Protein AF-0000000071049770 (afdb_homodimer)

Radius of gyration: 32.87 Å; Cα contacts (8 Å, |Δi|>4): 1838; chains: 2; bounding box: 74×122×87 Å

Nearest PDB structures (foldseek):
  3lsq-assembly1_A  TM=7.333E-01  e=6.603E-20  Trypanosoma brucei
  3lsq-assembly1_B  TM=6.385E-01  e=4.832E-19  Trypanosoma brucei
  3lss-assembly1_B  TM=6.555E-01  e=2.639E-18  Trypanosoma brucei
  6rlt-assembly1_A  TM=6.726E-01  e=2.171E-17  Trypanosoma brucei gambiense
  6rlu-assembly1_B  TM=6.638E-01  e=1.359E-17  Trypanosoma brucei gambiense

InterPro domains:
  IPR002317 Serine-tRNA ligase, type1 [PTHR11778] (88-500)
  IPR010978 Class I and II aminoacyl-tRNA synthetase, tRNA-binding arm [SSF46589] (88-180)
  IPR045864 Class II Aminoacyl-tRNA synthetase/Biotinyl protein ligase (BPL) and lipoyl protein ligase (LPL) [G3DSA:3.30.930.10] (205-508)

pLDDT: mean 75.67, std 22.99, range [19.14, 98.31]

Secondary structure (DSSP, 8-state):
---EE-------TTTSS-STTSSS-S--S------SSS---------TTTHHHHHTTPPB-S-SSS-SSTTS--S--------HHHHHHHHHHTT-TTT--HHHHHHHHHHHHHHHHHHHHHHHHHHHHHHHTTT-S-HHHHHHHHHHHHHHHHHHHHHHHHHHHHHHHHHTTPPPPPPTTPPPSS---EEEEPPP---S-EEEHHHHGGGEEEETTEEEEEHHHHHHHHHHHHHHHHHHHTGGGSSSEEEEEE--SEEEHHHHHHH-SS-GGGSEEBPP-GGGEEEE-----SS-------EEEE-TTT-EEE--TTSHHHHHHHHTT-EE--GGG-SEEEEEEEEEEEE--SS-----TTS--------SS-GGGS-SEEEEEEEEEEEEESSHHHHHHHHHHHHHHHHHHHHHHSTTS-EEEEEPPGGG--TT-SEEEEEEE-S-SSSPPEEEEEEEEEETHHHHHHT-B----S----S-----BPEEEEEEEEEHHHHHHHHHHHSEEE----/---EE-------TTTSS-S--SS-SS-SS------SSS-S-------TTTHHHHHTTPPB-S-SSS-SSTTS--S--------HHHHHHHHHHTT-TTTS-HHHHHHHHHHHHHHHHHHHHHHHHHHHHHHHTTT-S-HHHHHHHHHHHHHHHHHHHHHHHHHHHHHHHHHTTPPPPPPTTPPPSS---EEEEPPP---S-EEEHHHHGGGEEEETTEEEEEHHHHHHHHHHHHHHHHHHHTGGGSSS-EEEEE--SEEEHHHHHHH-SS-GGGSEEBPP-GGGEEEE-----SS-------EEEE-TTT-EEE--TTSHHHHHHHHTT-EE--GGG-SEEEEEEEEEEEE--SS-----TTS------TTSS-GGGS-SEEEEEEEEEEEEESSHHHHHHHHHHHHHHHHHHHHHHSTTS-EEEEEPPGGG--TT-SEEEEEEE-S-SSSPPEEEEEEEEEETHHHHHHT-B----S----S-----BPEEEEEEEEEHHHHHHHHHHHSEEE----

Structure (mmCIF, N/CA/C/O backbone):
data_AF-0000000071049770-model_v1
#
loop_
_entity.id
_entity.type
_entity.pdbx_description
1 polymer 'Uncharacterized protein'
#
loop_
_atom_site.group_PDB
_atom_site.id
_atom_site.type_symbol
_atom_site.label_atom_id
_atom_site.label_alt_id
_atom_site.label_comp_id
_atom_site.label_asym_id
_atom_site.label_entity_id
_atom_site.label_seq_id
_atom_site.pdbx_PDB_ins_code
_atom_site.Cartn_x
_atom_site.Cartn_y
_atom_site.Cartn_z
_atom_site.occupancy
_atom_site.B_iso_or_equiv
_atom_site.auth_seq_id
_atom_site.auth_comp_id
_atom_site.auth_asym_id
_atom_site.auth_atom_id
_atom_site.pdbx_PDB_model_num
ATOM 1 N N . MET A 1 1 ? -15.219 -15.992 -22.516 1 23.58 1 MET A N 1
ATOM 2 C CA . MET A 1 1 ? -15.258 -15.438 -21.172 1 23.58 1 MET A CA 1
ATOM 3 C C . MET A 1 1 ? -14.375 -16.234 -20.219 1 23.58 1 MET A C 1
ATOM 5 O O . MET A 1 1 ? -14.539 -17.453 -20.078 1 23.58 1 MET A O 1
ATOM 9 N N . PHE A 1 2 ? -13.203 -15.883 -20.156 1 26.86 2 PHE A N 1
ATOM 10 C CA . PHE A 1 2 ? -12.297 -16.641 -19.297 1 26.86 2 PHE A CA 1
ATOM 11 C C . PHE A 1 2 ? -12.82 -16.688 -17.875 1 26.86 2 PHE A C 1
ATOM 13 O O . PHE A 1 2 ? -13.039 -15.648 -17.25 1 26.86 2 PHE A O 1
ATOM 20 N N . ARG A 1 3 ? -13.641 -17.688 -17.609 1 32.56 3 ARG A N 1
ATOM 21 C CA . ARG A 1 3 ? -14.109 -17.812 -16.234 1 32.56 3 ARG A CA 1
ATOM 22 C C . ARG A 1 3 ? -13.203 -18.734 -15.422 1 32.56 3 ARG A C 1
ATOM 24 O O . ARG A 1 3 ? -12.789 -19.781 -15.906 1 32.56 3 ARG A O 1
ATOM 31 N N . LEU A 1 4 ? -12.414 -18.203 -14.719 1 32.88 4 LEU A N 1
ATOM 32 C CA . LEU A 1 4 ? -11.727 -19.016 -13.734 1 32.88 4 LEU A CA 1
ATOM 33 C C . LEU A 1 4 ? -12.719 -19.734 -12.82 1 32.88 4 LEU A C 1
ATOM 35 O O . LEU A 1 4 ? -13.672 -19.109 -12.336 1 32.88 4 LEU A O 1
ATOM 39 N N . ARG A 1 5 ? -13.125 -20.953 -13.227 1 31.08 5 ARG A N 1
ATOM 40 C CA . ARG A 1 5 ? -13.93 -21.641 -12.219 1 31.08 5 ARG A CA 1
ATOM 41 C C . ARG A 1 5 ? -13.078 -22.031 -11.016 1 31.08 5 ARG A C 1
ATOM 43 O O . ARG A 1 5 ? -12.086 -22.75 -11.164 1 31.08 5 ARG A O 1
ATOM 50 N N . GLY A 1 6 ? -12.914 -21.25 -10.297 1 30.94 6 GLY A N 1
ATOM 51 C CA . GLY A 1 6 ? -12.367 -21.719 -9.031 1 30.94 6 GLY A CA 1
ATOM 52 C C . GLY A 1 6 ? -13.219 -22.781 -8.367 1 30.94 6 GLY A C 1
ATOM 53 O O . GLY A 1 6 ? -14.43 -22.609 -8.219 1 30.94 6 GLY A O 1
ATOM 54 N N . ARG A 1 7 ? -13.18 -24.062 -8.875 1 28.91 7 ARG A N 1
ATOM 55 C CA . ARG A 1 7 ? -13.867 -25.031 -8.047 1 28.91 7 ARG A CA 1
ATOM 56 C C . ARG A 1 7 ? -13.875 -24.609 -6.582 1 28.91 7 ARG A C 1
ATOM 58 O O . ARG A 1 7 ? -14.109 -25.438 -5.691 1 28.91 7 ARG A O 1
ATOM 65 N N . TYR A 1 8 ? -13.195 -23.797 -6.355 1 25.22 8 TYR A N 1
ATOM 66 C CA . TYR A 1 8 ? -13.383 -23.719 -4.91 1 25.22 8 TYR A CA 1
ATOM 67 C C . TYR A 1 8 ? -14.852 -23.484 -4.566 1 25.22 8 TYR A C 1
ATOM 69 O O . TYR A 1 8 ? -15.453 -22.5 -5.004 1 25.22 8 TYR A O 1
ATOM 77 N N . ARG A 1 9 ? -15.766 -24.484 -4.598 1 23.69 9 ARG A N 1
ATOM 78 C CA . ARG A 1 9 ? -16.766 -24.328 -3.541 1 23.69 9 ARG A CA 1
ATOM 79 C C . ARG A 1 9 ? -16.375 -23.219 -2.574 1 23.69 9 ARG A C 1
ATOM 81 O O . ARG A 1 9 ? -15.195 -22.922 -2.408 1 23.69 9 ARG A O 1
ATOM 88 N N . MET A 1 10 ? -17.234 -22.328 -2.41 1 24.69 10 MET A N 1
ATOM 89 C CA . MET A 1 10 ? -17.047 -21.422 -1.28 1 24.69 10 MET A CA 1
ATOM 90 C C . MET A 1 10 ? -16.125 -22.047 -0.233 1 24.69 10 MET A C 1
ATOM 92 O O . MET A 1 10 ? -16.406 -23.125 0.291 1 24.69 10 MET A O 1
ATOM 96 N N . LEU A 1 11 ? -15 -22.234 -0.408 1 25.88 11 LEU A N 1
ATOM 97 C CA . LEU A 1 11 ? -14.375 -22.672 0.833 1 25.88 11 LEU A CA 1
ATOM 98 C C . LEU A 1 11 ? -15.305 -22.438 2.021 1 25.88 11 LEU A C 1
ATOM 100 O O . LEU A 1 11 ? -15.57 -21.297 2.391 1 25.88 11 LEU A O 1
ATOM 104 N N . SER A 1 12 ? -16.406 -23.062 2.037 1 24.23 12 SER A N 1
ATOM 105 C CA . SER A 1 12 ? -17.203 -23.094 3.262 1 24.23 12 SER A CA 1
ATOM 106 C C . SER A 1 12 ? -16.312 -23.203 4.496 1 24.23 12 SER A C 1
ATOM 108 O O . SER A 1 12 ? -15.156 -23.625 4.402 1 24.23 12 SER A O 1
ATOM 110 N N . LEU A 1 13 ? -16.641 -22.625 5.57 1 25.11 13 LEU A N 1
ATOM 111 C CA . LEU A 1 13 ? -16 -22.891 6.855 1 25.11 13 LEU A CA 1
ATOM 112 C C . LEU A 1 13 ? -15.586 -24.359 6.961 1 25.11 13 LEU A C 1
ATOM 114 O O . LEU A 1 13 ? -14.594 -24.672 7.617 1 25.11 13 LEU A O 1
ATOM 118 N N . SER A 1 14 ? -16.281 -25.297 6.316 1 25.28 14 SER A N 1
ATOM 119 C CA . SER A 1 14 ? -16.078 -26.734 6.512 1 25.28 14 SER A CA 1
ATOM 120 C C . SER A 1 14 ? -14.844 -27.219 5.758 1 25.28 14 SER A C 1
ATOM 122 O O . SER A 1 14 ? -14.156 -28.141 6.203 1 25.28 14 SER A O 1
ATOM 124 N N . ASP A 1 15 ? -14.703 -26.922 4.59 1 28.2 15 ASP A N 1
ATOM 125 C CA . ASP A 1 15 ? -13.672 -27.594 3.789 1 28.2 15 ASP A CA 1
ATOM 126 C C . ASP A 1 15 ? -12.273 -27.125 4.199 1 28.2 15 ASP A C 1
ATOM 128 O O . ASP A 1 15 ? -11.289 -27.828 3.951 1 28.2 15 ASP A O 1
ATOM 132 N N . VAL A 1 16 ? -12.125 -25.969 4.414 1 27.52 16 VAL A N 1
ATOM 133 C CA . VAL A 1 16 ? -10.914 -25.594 5.137 1 27.52 16 VAL A CA 1
ATOM 134 C C . VAL A 1 16 ? -10.844 -26.359 6.461 1 27.52 16 VAL A C 1
ATOM 136 O O . VAL A 1 16 ? -9.773 -26.453 7.07 1 27.52 16 VAL A O 1
ATOM 139 N N . LEU A 1 17 ? -12.141 -26.891 6.844 1 26.56 17 LEU A N 1
ATOM 140 C CA . LEU A 1 17 ? -12.211 -27.797 7.984 1 26.56 17 LEU A CA 1
ATOM 141 C C . LEU A 1 17 ? -12.023 -29.234 7.543 1 26.56 17 LEU A C 1
ATOM 143 O O . LEU A 1 17 ? -12.633 -29.688 6.57 1 26.56 17 LEU A O 1
ATOM 147 N N . GLY A 1 18 ? -11.07 -29.922 7.207 1 23.91 18 GLY A N 1
ATOM 148 C CA . GLY A 1 18 ? -10.797 -31.328 6.977 1 23.91 18 GLY A CA 1
ATOM 149 C C . GLY A 1 18 ? -11.922 -32.25 7.449 1 23.91 18 GLY A C 1
ATOM 150 O O . GLY A 1 18 ? -12.695 -31.875 8.336 1 23.91 18 GLY A O 1
ATOM 151 N N . SER A 1 19 ? -12.547 -33.219 6.668 1 25.02 19 SER A N 1
ATOM 152 C CA . SER A 1 19 ? -13.453 -34.312 6.941 1 25.02 19 SER A CA 1
ATOM 153 C C . SER A 1 19 ? -13.125 -35 8.273 1 25.02 19 SER A C 1
ATOM 155 O O . SER A 1 19 ? -13.977 -35.688 8.859 1 25.02 19 SER A O 1
ATOM 157 N N . HIS A 1 20 ? -12.008 -35.594 8.484 1 23.8 20 HIS A N 1
ATOM 158 C CA . HIS A 1 20 ? -11.867 -36.406 9.688 1 23.8 20 HIS A CA 1
ATOM 159 C C . HIS A 1 20 ? -12.477 -35.719 10.898 1 23.8 20 HIS A C 1
ATOM 161 O O . HIS A 1 20 ? -12.312 -36.156 12.031 1 23.8 20 HIS A O 1
ATOM 167 N N . ILE A 1 21 ? -13.203 -34.719 10.695 1 25.2 21 ILE A N 1
ATOM 168 C CA . ILE A 1 21 ? -13.953 -34.344 11.883 1 25.2 21 ILE A CA 1
ATOM 169 C C . ILE A 1 21 ? -15.281 -35.094 11.93 1 25.2 21 ILE A C 1
ATOM 171 O O . ILE A 1 21 ? -16.234 -34.625 12.57 1 25.2 21 ILE A O 1
ATOM 175 N N . SER A 1 22 ? -15.812 -36 11.305 1 23.3 22 SER A N 1
ATOM 176 C CA . SER A 1 22 ? -16.938 -36.75 11.867 1 23.3 22 SER A CA 1
ATOM 177 C C . SER A 1 22 ? -16.672 -37.156 13.305 1 23.3 22 SER A C 1
ATOM 179 O O . SER A 1 22 ? -17.594 -37.188 14.133 1 23.3 22 SER A O 1
ATOM 181 N N . ARG A 1 23 ? -16.141 -38.344 13.648 1 22.39 23 ARG A N 1
ATOM 182 C CA . ARG A 1 23 ? -16.078 -38.781 15.047 1 22.39 23 ARG A CA 1
ATOM 183 C C . ARG A 1 23 ? -15.719 -37.625 15.969 1 22.39 23 ARG A C 1
ATOM 185 O O . ARG A 1 23 ? -15.516 -37.812 17.172 1 22.39 23 ARG A O 1
ATOM 192 N N . LEU A 1 24 ? -15.109 -36.594 15.398 1 21.03 24 LEU A N 1
ATOM 193 C CA . LEU A 1 24 ? -15.18 -35.594 16.453 1 21.03 24 LEU A CA 1
ATOM 194 C C . LEU A 1 24 ? -16.578 -35.031 16.562 1 21.03 24 LEU A C 1
ATOM 196 O O . LEU A 1 24 ? -17.188 -34.656 15.547 1 21.03 24 LEU A O 1
ATOM 200 N N . SER A 1 25 ? -17.562 -35.406 17.406 1 19.73 25 SER A N 1
ATOM 201 C CA . SER A 1 25 ? -18.75 -34.812 17.984 1 19.73 25 SER A CA 1
ATOM 202 C C . SER A 1 25 ? -18.859 -33.312 17.641 1 19.73 25 SER A C 1
ATOM 204 O O . SER A 1 25 ? -17.859 -32.688 17.234 1 19.73 25 SER A O 1
ATOM 206 N N . TYR A 1 26 ? -20.094 -32.719 17.734 1 21.03 26 TYR A N 1
ATOM 207 C CA . TYR A 1 26 ? -20.594 -31.359 17.562 1 21.03 26 TYR A CA 1
ATOM 208 C C . TYR A 1 26 ? -19.516 -30.328 17.922 1 21.03 26 TYR A C 1
ATOM 210 O O . TYR A 1 26 ? -19.812 -29.312 18.547 1 21.03 26 TYR A O 1
ATOM 218 N N . GLY A 1 27 ? -18.5 -30.531 18.125 1 19.14 27 GLY A N 1
ATOM 219 C CA . GLY A 1 27 ? -17.781 -29.938 19.234 1 19.14 27 GLY A CA 1
ATOM 220 C C . GLY A 1 27 ? -17.875 -28.422 19.266 1 19.14 27 GLY A C 1
ATOM 221 O O . GLY A 1 27 ? -18.281 -27.797 18.281 1 19.14 27 GLY A O 1
ATOM 222 N N . ARG A 1 28 ? -16.984 -27.672 20.125 1 19.16 28 ARG A N 1
ATOM 223 C CA . ARG A 1 28 ? -17.125 -26.359 20.734 1 19.16 28 ARG A CA 1
ATOM 224 C C . ARG A 1 28 ? -17.156 -25.25 19.688 1 19.16 28 ARG A C 1
ATOM 226 O O . ARG A 1 28 ? -16.359 -25.266 18.75 1 19.16 28 ARG A O 1
ATOM 233 N N . VAL A 1 29 ? -18.062 -24.734 19.266 1 20.27 29 VAL A N 1
ATOM 234 C CA . VAL A 1 29 ? -18.281 -23.391 19.781 1 20.27 29 VAL A CA 1
ATOM 235 C C . VAL A 1 29 ? -17.484 -23.203 21.078 1 20.27 29 VAL A C 1
ATOM 237 O O . VAL A 1 29 ? -17.484 -24.094 21.938 1 20.27 29 VAL A O 1
AT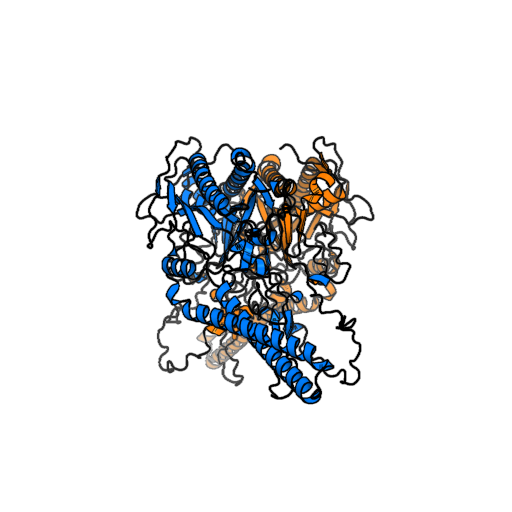OM 240 N N . TYR A 1 30 ? -16.281 -22.766 21.641 1 23.3 30 TYR A N 1
ATOM 241 C CA . TYR A 1 30 ? -16.188 -23.328 22.984 1 23.3 30 TYR A CA 1
ATOM 242 C C . TYR A 1 30 ? -17.578 -23.5 23.594 1 23.3 30 TYR A C 1
ATOM 244 O O . TYR A 1 30 ? -18.375 -22.562 23.641 1 23.3 30 TYR A O 1
ATOM 252 N N . SER A 1 31 ? -18.297 -24.391 23.219 1 21.91 31 SER A N 1
ATOM 253 C CA . SER A 1 31 ? -19.312 -24.531 24.266 1 21.91 31 SER A CA 1
ATOM 254 C C . SER A 1 31 ? -18.719 -24.281 25.641 1 21.91 31 SER A C 1
ATOM 256 O O . SER A 1 31 ? -17.672 -24.844 25.984 1 21.91 31 SER A O 1
ATOM 258 N N . THR A 1 32 ? -18.906 -23.219 26.328 1 23.97 32 THR A N 1
ATOM 259 C CA . THR A 1 32 ? -18.844 -23.234 27.797 1 23.97 32 THR A CA 1
ATOM 260 C C . THR A 1 32 ? -19.359 -24.562 28.344 1 23.97 32 THR A C 1
ATOM 262 O O . THR A 1 32 ? -19.734 -24.656 29.516 1 23.97 32 THR A O 1
ATOM 265 N N . THR A 1 33 ? -19.719 -25.531 27.562 1 21.77 33 THR A N 1
ATOM 266 C CA . THR A 1 33 ? -20.078 -26.562 28.531 1 21.77 33 THR A CA 1
ATOM 267 C C . THR A 1 33 ? -18.828 -27.156 29.172 1 21.77 33 THR A C 1
ATOM 269 O O . THR A 1 33 ? -17.844 -27.453 28.484 1 21.77 33 THR A O 1
ATOM 272 N N . PRO A 1 34 ? -18.891 -27.375 30.578 1 21.95 34 PRO A N 1
ATOM 273 C CA . PRO A 1 34 ? -17.891 -27.875 31.5 1 21.95 34 PRO A CA 1
ATOM 274 C C . PRO A 1 34 ? -17.359 -29.25 31.109 1 21.95 34 PRO A C 1
ATOM 276 O O . PRO A 1 34 ? -18.141 -30.172 30.844 1 21.95 34 PRO A O 1
ATOM 279 N N . LEU A 1 35 ? -16.438 -29.594 30.188 1 24.56 35 LEU A N 1
ATOM 280 C CA . LEU A 1 35 ? -16.016 -30.938 30.578 1 24.56 35 LEU A CA 1
ATOM 281 C C . LEU A 1 35 ? -16.359 -31.219 32.031 1 24.56 35 LEU A C 1
ATOM 283 O O . LEU A 1 35 ? -16.328 -30.312 32.875 1 24.56 35 LEU A O 1
ATOM 287 N N . SER A 1 36 ? -17.109 -32.188 32.219 1 23.95 36 SER A N 1
ATOM 288 C CA . SER A 1 36 ? -17.562 -32.438 33.594 1 23.95 36 SER A CA 1
ATOM 289 C C . SER A 1 36 ? -16.578 -31.891 34.594 1 23.95 36 SER A C 1
ATOM 291 O O . SER A 1 36 ? -16.953 -31.156 35.5 1 23.95 36 SER A O 1
ATOM 293 N N . SER A 1 37 ? -15.734 -32.812 35.156 1 22.62 37 SER A N 1
ATOM 294 C CA . SER A 1 37 ? -15.109 -32.594 36.469 1 22.62 37 SER A CA 1
ATOM 295 C C . SER A 1 37 ? -14.062 -31.484 36.375 1 22.62 37 SER A C 1
ATOM 297 O O . SER A 1 37 ? -13.367 -31.188 37.344 1 22.62 37 SER A O 1
ATOM 299 N N . VAL A 1 38 ? -13.297 -31.469 35.188 1 22.84 38 VAL A N 1
ATOM 300 C CA . VAL A 1 38 ? -12.211 -30.641 35.688 1 22.84 38 VAL A CA 1
ATOM 301 C C . VAL A 1 38 ? -12.734 -29.25 36.062 1 22.84 38 VAL A C 1
ATOM 303 O O . VAL A 1 38 ? -13.562 -28.688 35.344 1 22.84 38 VAL A O 1
ATOM 306 N N . THR A 1 39 ? -12.625 -28.797 37.156 1 20.88 39 THR A N 1
ATOM 307 C CA . THR A 1 39 ? -12.914 -27.516 37.781 1 20.88 39 THR A CA 1
ATOM 308 C C . THR A 1 39 ? -12.547 -26.375 36.844 1 20.88 39 THR A C 1
ATOM 310 O O . THR A 1 39 ? -11.531 -26.438 36.125 1 20.88 39 THR A O 1
ATOM 313 N N . GLU A 1 40 ? -13.461 -25.609 36.188 1 25.58 40 GLU A N 1
ATOM 314 C CA . GLU A 1 40 ? -13.648 -24.25 35.688 1 25.58 40 GLU A CA 1
ATOM 315 C C . GLU A 1 40 ? -12.508 -23.344 36.094 1 25.58 40 GLU A C 1
ATOM 317 O O . GLU A 1 40 ? -12.672 -22.109 36.156 1 25.58 40 GLU A O 1
ATOM 322 N N . SER A 1 41 ? -11.477 -23.922 36.656 1 23.3 41 SER A N 1
ATOM 323 C CA . SER A 1 41 ? -10.75 -22.922 37.406 1 23.3 41 SER A CA 1
ATOM 324 C C . SER A 1 41 ? -10.242 -21.797 36.531 1 23.3 41 SER A C 1
ATOM 326 O O . SER A 1 41 ? -10.594 -20.641 36.719 1 23.3 41 SER A O 1
ATOM 328 N N . ALA A 1 42 ? -8.828 -21.484 36.688 1 20.78 42 ALA A N 1
ATOM 329 C CA . ALA A 1 42 ? -8.258 -20.141 36.719 1 20.78 42 ALA A CA 1
ATOM 330 C C . ALA A 1 42 ? -7.961 -19.641 35.312 1 20.78 42 ALA A C 1
ATOM 332 O O . ALA A 1 42 ? -7.199 -20.266 34.562 1 20.78 42 ALA A O 1
ATOM 333 N N . ARG A 1 43 ? -8.875 -19.078 34.531 1 26.89 43 ARG A N 1
ATOM 334 C CA . ARG A 1 43 ? -8.75 -18.094 33.469 1 26.89 43 ARG A CA 1
ATOM 335 C C . ARG A 1 43 ? -7.387 -17.422 33.5 1 26.89 43 ARG A C 1
ATOM 337 O O . ARG A 1 43 ? -7.031 -16.781 34.5 1 26.89 43 ARG A O 1
ATOM 344 N N . PRO A 1 44 ? -6.32 -18.031 32.906 1 28.83 44 PRO A N 1
ATOM 345 C CA . PRO A 1 44 ? -5.223 -17.141 33.312 1 28.83 44 PRO A CA 1
ATOM 346 C C . PRO A 1 44 ? -5.527 -15.672 33.094 1 28.83 44 PRO A C 1
ATOM 348 O O . PRO A 1 44 ? -6.219 -15.328 32.125 1 28.83 44 PRO A O 1
ATOM 351 N N . THR A 1 45 ? -5.73 -14.734 33.938 1 29.47 45 THR A N 1
ATOM 352 C CA . THR A 1 45 ? -5.82 -13.297 34.156 1 29.47 45 THR A CA 1
ATOM 353 C C . THR A 1 45 ? -4.805 -12.547 33.312 1 29.47 45 THR A C 1
ATOM 355 O O . THR A 1 45 ? -4.406 -11.43 33.656 1 29.47 45 THR A O 1
ATOM 358 N N . HIS A 1 46 ? -4.047 -13.219 32.375 1 33.03 46 HIS A N 1
ATOM 359 C CA . HIS A 1 46 ? -3.266 -12.164 31.75 1 33.03 46 HIS A CA 1
ATOM 360 C C . HIS A 1 46 ? -4.164 -11.18 31 1 33.03 46 HIS A C 1
ATOM 362 O O . HIS A 1 46 ? -5.145 -11.586 30.375 1 33.03 46 HIS A O 1
ATOM 368 N N . ASP A 1 47 ? -4.383 -9.953 31.266 1 35.81 47 ASP A N 1
ATOM 369 C CA . ASP A 1 47 ? -5.137 -8.766 30.875 1 35.81 47 ASP A CA 1
ATOM 370 C C . ASP A 1 47 ? -5.148 -8.594 29.359 1 35.81 47 ASP A C 1
ATOM 372 O O . ASP A 1 47 ? -4.148 -8.859 28.688 1 35.81 47 ASP A O 1
ATOM 376 N N . GLU A 1 48 ? -6.23 -8.844 28.484 1 41.44 48 GLU A N 1
ATOM 377 C CA . GLU A 1 48 ? -6.57 -8.414 27.125 1 41.44 48 GLU A CA 1
ATOM 378 C C . GLU A 1 48 ? -5.578 -7.371 26.625 1 41.44 48 GLU A C 1
ATOM 380 O O . GLU A 1 48 ? -5.402 -7.215 25.406 1 41.44 48 GLU A O 1
ATOM 385 N N . SER A 1 49 ? -5.047 -6.617 27.5 1 44.53 49 SER A N 1
ATOM 386 C CA . SER A 1 49 ? -4.109 -5.555 27.156 1 44.53 49 SER A CA 1
ATOM 387 C C . SER A 1 49 ? -2.834 -6.117 26.547 1 44.53 49 SER A C 1
ATOM 389 O O . SER A 1 49 ? -2.221 -5.484 25.688 1 44.53 49 SER A O 1
ATOM 391 N N . ASP A 1 50 ? -2.51 -7.469 26.75 1 49.84 50 ASP A N 1
ATOM 392 C CA . ASP A 1 50 ? -1.198 -8.016 26.422 1 49.84 50 ASP A CA 1
ATOM 393 C C . ASP A 1 50 ? -1.206 -8.672 25.031 1 49.84 50 ASP A C 1
ATOM 395 O O . ASP A 1 50 ? -0.151 -8.852 24.422 1 49.84 50 ASP A O 1
ATOM 399 N N . LEU A 1 51 ? -2.391 -9.102 24.641 1 50.78 51 LEU A N 1
ATOM 400 C CA . LEU A 1 51 ? -2.426 -9.758 23.344 1 50.78 51 LEU A CA 1
ATOM 401 C C . LEU A 1 51 ? -1.932 -8.82 22.25 1 50.78 51 LEU A C 1
ATOM 403 O O . LEU A 1 51 ? -1.241 -9.25 21.328 1 50.78 51 LEU A O 1
ATOM 407 N N . ASP A 1 52 ? -2.361 -7.609 22.406 1 55.38 52 ASP A N 1
ATOM 408 C CA . ASP A 1 52 ? -1.902 -6.656 21.391 1 55.38 52 ASP A CA 1
ATOM 409 C C . ASP A 1 52 ? -0.379 -6.555 21.391 1 55.38 52 ASP A C 1
ATOM 411 O O . ASP A 1 52 ? 0.232 -6.391 20.328 1 55.38 52 ASP A O 1
ATOM 415 N N . SER A 1 53 ? 0.082 -6.844 22.609 1 55.25 53 SER A N 1
ATOM 416 C CA . SER A 1 53 ? 1.54 -6.812 22.672 1 55.25 53 SER A CA 1
ATOM 417 C C . SER A 1 53 ? 2.146 -8.094 22.109 1 55.25 53 SER A C 1
ATOM 419 O O . SER A 1 53 ? 3.219 -8.062 21.5 1 55.25 53 SER A O 1
ATOM 421 N N . LEU A 1 54 ? 1.411 -9.18 22.312 1 55 54 LEU A N 1
ATOM 422 C CA . LEU A 1 54 ? 1.937 -10.477 21.891 1 55 54 LEU A CA 1
ATOM 423 C C . LEU A 1 54 ? 1.899 -10.609 20.375 1 55 54 LEU A C 1
ATOM 425 O O . LEU A 1 54 ? 2.828 -11.148 19.781 1 55 54 LEU A O 1
ATOM 429 N N . ILE A 1 55 ? 0.796 -10.102 19.828 1 57.09 55 ILE A N 1
ATOM 430 C CA . ILE A 1 55 ? 0.576 -10.273 18.391 1 57.09 55 ILE A CA 1
ATOM 431 C C . ILE A 1 55 ? 1.707 -9.602 17.609 1 57.09 55 ILE A C 1
ATOM 433 O O . ILE A 1 55 ? 2.111 -10.086 16.547 1 57.09 55 ILE A O 1
ATOM 437 N N . ARG A 1 56 ? 2.166 -8.656 18.219 1 58.28 56 ARG A N 1
ATOM 438 C CA . ARG A 1 56 ? 3.18 -7.875 17.516 1 58.28 56 ARG A CA 1
ATOM 439 C C . ARG A 1 56 ? 4.535 -8.57 17.562 1 58.28 56 ARG A C 1
ATOM 441 O O . ARG A 1 56 ? 5.402 -8.305 16.719 1 58.28 56 ARG A O 1
ATOM 448 N N . VAL A 1 57 ? 4.578 -9.617 18.531 1 56.69 57 VAL A N 1
ATOM 449 C CA . VAL A 1 57 ? 5.871 -10.25 18.75 1 56.69 57 VAL A CA 1
ATOM 450 C C . VAL A 1 57 ? 5.961 -11.555 17.969 1 56.69 57 VAL A C 1
ATOM 452 O O . VAL A 1 57 ? 7.047 -11.977 17.562 1 56.69 57 VAL A O 1
ATOM 455 N N . LEU A 1 58 ? 4.934 -12.016 17.656 1 62.62 58 LEU A N 1
ATOM 456 C CA . LEU A 1 58 ? 4.953 -13.367 17.109 1 62.62 58 LEU A CA 1
ATOM 457 C C . LEU A 1 58 ? 5.109 -13.352 15.594 1 62.62 58 LEU A C 1
ATOM 459 O O . LEU A 1 58 ? 4.523 -12.5 14.914 1 62.62 58 LEU A O 1
ATOM 463 N N . SER A 1 59 ? 6.254 -14.055 15.172 1 64.19 59 SER A N 1
ATOM 464 C CA . SER A 1 59 ? 6.383 -14.312 13.742 1 64.19 59 SER A CA 1
ATOM 465 C C . SER A 1 59 ? 5.586 -15.547 13.328 1 64.19 59 SER A C 1
ATOM 467 O O . SER A 1 59 ? 5.293 -16.406 14.164 1 64.19 59 SER A O 1
ATOM 469 N N . PRO A 1 60 ? 5.258 -15.375 12.039 1 66.06 60 PRO A N 1
ATOM 470 C CA . PRO A 1 60 ? 4.555 -16.578 11.57 1 66.06 60 PRO A CA 1
ATOM 471 C C . PRO A 1 60 ? 5.348 -17.859 11.82 1 66.06 60 PRO A C 1
ATOM 473 O O . PRO A 1 60 ? 6.57 -17.875 11.664 1 66.06 60 PRO A O 1
ATOM 476 N N . ALA A 1 61 ? 4.637 -18.688 12.352 1 63.72 61 ALA A N 1
ATOM 477 C CA . ALA A 1 61 ? 5.273 -19.938 12.719 1 63.72 61 ALA A CA 1
ATOM 478 C C . ALA A 1 61 ? 5.332 -20.906 11.531 1 63.72 61 ALA A C 1
ATOM 480 O O . ALA A 1 61 ? 4.305 -21.438 11.117 1 63.72 61 ALA A O 1
ATOM 481 N N . GLY A 1 62 ? 6.48 -20.969 10.945 1 67.56 62 GLY A N 1
ATOM 482 C CA . GLY A 1 62 ? 6.664 -22 9.93 1 67.56 62 GLY A CA 1
ATOM 483 C C . GLY A 1 62 ? 6.398 -21.484 8.523 1 67.56 62 GLY A C 1
ATOM 484 O O . GLY A 1 62 ? 6.66 -20.328 8.219 1 67.56 62 GLY A O 1
ATOM 485 N N . SER A 1 63 ? 6.094 -22.531 7.664 1 74.62 63 SER A N 1
ATOM 486 C CA . SER A 1 63 ? 5.84 -22.266 6.254 1 74.62 63 SER A CA 1
ATOM 487 C C . SER A 1 63 ? 4.367 -21.969 6 1 74.62 63 SER A C 1
ATOM 489 O O . SER A 1 63 ? 3.492 -22.562 6.629 1 74.62 63 SER A O 1
ATOM 491 N N . ALA A 1 64 ? 4.164 -21 5.156 1 75.69 64 ALA A N 1
ATOM 492 C CA . ALA A 1 64 ? 2.791 -20.688 4.773 1 75.69 64 ALA A CA 1
ATOM 493 C C . ALA A 1 64 ? 2.275 -21.672 3.727 1 75.69 64 ALA A C 1
ATOM 495 O O . ALA A 1 64 ? 1.087 -21.688 3.398 1 75.69 64 ALA A O 1
ATOM 496 N N . MET A 1 65 ? 3.137 -22.484 3.221 1 75.19 65 MET A N 1
ATOM 497 C CA . MET A 1 65 ? 2.748 -23.344 2.117 1 75.19 65 MET A CA 1
ATOM 498 C C . MET A 1 65 ? 2.309 -24.719 2.633 1 75.19 65 MET A C 1
ATOM 500 O O . MET A 1 65 ? 1.512 -25.406 1.987 1 75.19 65 MET A O 1
ATOM 504 N N . PHE A 1 66 ? 2.955 -25.141 3.619 1 69.38 66 PHE A N 1
ATOM 505 C CA . PHE A 1 66 ? 2.605 -26.469 4.094 1 69.38 66 PHE A CA 1
ATOM 506 C C . PHE A 1 66 ? 2.498 -26.5 5.613 1 69.38 66 PHE A C 1
ATOM 508 O O . PHE A 1 66 ? 2.947 -25.562 6.289 1 69.38 66 PHE A O 1
ATOM 515 N N . SER A 1 67 ? 1.805 -27.406 6.02 1 61.41 67 SER A N 1
ATOM 516 C CA . SER A 1 67 ? 1.502 -27.516 7.445 1 61.41 67 SER A CA 1
ATOM 517 C C . SER A 1 67 ? 2.707 -28.031 8.227 1 61.41 67 SER A C 1
ATOM 519 O O . SER A 1 67 ? 3.242 -29.094 7.93 1 61.41 67 SER A O 1
ATOM 521 N N . GLU A 1 68 ? 3.373 -27.109 8.922 1 60.75 68 GLU A N 1
ATOM 522 C CA . GLU A 1 68 ? 4.465 -27.562 9.773 1 60.75 68 GLU A CA 1
ATOM 523 C C . GLU A 1 68 ? 3.953 -27.984 11.148 1 60.75 68 GLU A C 1
ATOM 525 O O . GLU A 1 68 ? 4.609 -28.75 11.852 1 60.75 68 GLU A O 1
ATOM 530 N N . ASN A 1 69 ? 2.951 -27.281 11.43 1 57.47 69 ASN A N 1
ATOM 531 C CA . ASN A 1 69 ? 2.387 -27.609 12.734 1 57.47 69 ASN A CA 1
ATOM 532 C C . ASN A 1 69 ? 0.928 -28.031 12.625 1 57.47 69 ASN A C 1
ATOM 534 O O . ASN A 1 69 ? 0.219 -27.625 11.703 1 57.47 69 ASN A O 1
ATOM 538 N N . MET A 1 70 ? 0.661 -29.172 13.305 1 56.47 70 MET A N 1
ATOM 539 C CA . MET A 1 70 ? -0.683 -29.75 13.281 1 56.47 70 MET A CA 1
ATOM 540 C C . MET A 1 70 ? -1.729 -28.688 13.617 1 56.47 70 MET A C 1
ATOM 542 O O . MET A 1 70 ? -2.92 -28.891 13.383 1 56.47 70 MET A O 1
ATOM 546 N N . HIS A 1 71 ? -1.108 -27.562 13.922 1 57.88 71 HIS A N 1
ATOM 547 C CA . HIS A 1 71 ? -2.053 -26.578 14.422 1 57.88 71 HIS A CA 1
ATOM 548 C C . HIS A 1 71 ? -2.564 -25.672 13.297 1 57.88 71 HIS A C 1
ATOM 550 O O . HIS A 1 71 ? -3.559 -24.969 13.469 1 57.88 71 HIS A O 1
ATOM 556 N N . PHE A 1 72 ? -1.708 -25.812 12.258 1 64.12 72 PHE A N 1
ATOM 557 C CA . PHE A 1 72 ? -2.119 -24.953 11.156 1 64.12 72 PHE A CA 1
ATOM 558 C C . PHE A 1 72 ? -2.555 -25.766 9.953 1 64.12 72 PHE A C 1
ATOM 560 O O . PHE A 1 72 ? -1.982 -26.828 9.68 1 64.12 72 PHE A O 1
ATOM 567 N N . SER A 1 73 ? -3.754 -25.469 9.508 1 58.06 73 SER A N 1
ATOM 568 C CA . SER A 1 73 ? -4.191 -26.156 8.297 1 58.06 73 SER A CA 1
ATOM 569 C C . SER A 1 73 ? -3.719 -25.422 7.047 1 58.06 73 SER A C 1
ATOM 571 O O . SER A 1 73 ? -4.043 -24.25 6.848 1 58.06 73 SER A O 1
ATOM 573 N N . PRO A 1 74 ? -2.838 -26.141 6.379 1 63.16 74 PRO A N 1
ATOM 574 C CA . PRO A 1 74 ? -2.352 -25.484 5.156 1 63.16 74 PRO A CA 1
ATOM 575 C C . PRO A 1 74 ? -3.463 -25.25 4.137 1 63.16 74 PRO A C 1
ATOM 577 O O . PRO A 1 74 ? -4.438 -26 4.086 1 63.16 74 PRO A O 1
ATOM 580 N N . VAL A 1 75 ? -3.287 -24.125 3.467 1 62.59 75 VAL A N 1
ATOM 581 C CA . VAL A 1 75 ? -4.254 -23.75 2.441 1 62.59 75 VAL A CA 1
ATOM 582 C C . VAL A 1 75 ? -3.844 -24.344 1.098 1 62.59 75 VAL A C 1
ATOM 584 O O . VAL A 1 75 ? -4.684 -24.531 0.216 1 62.59 75 VAL A O 1
ATOM 587 N N . VAL A 1 76 ? -2.574 -24.625 0.989 1 68.06 76 VAL A N 1
ATOM 588 C CA . VAL A 1 76 ? -2.096 -25.156 -0.28 1 68.06 76 VAL A CA 1
ATOM 589 C C . VAL A 1 76 ? -1.258 -26.406 -0.029 1 68.06 76 VAL A C 1
ATOM 591 O O . VAL A 1 76 ? -0.783 -26.641 1.087 1 68.06 76 VAL A O 1
ATOM 594 N N . PHE A 1 77 ? -1.298 -27.266 -1.038 1 71.25 77 PHE A N 1
ATOM 595 C CA . PHE A 1 77 ? -0.456 -28.453 -1.018 1 71.25 77 PHE A CA 1
ATOM 596 C C . PHE A 1 77 ? 0.493 -28.469 -2.209 1 71.25 77 PHE A C 1
ATOM 598 O O . PHE A 1 77 ? 0.138 -28.953 -3.287 1 71.25 77 PHE A O 1
ATOM 605 N N . PRO A 1 78 ? 1.643 -27.906 -1.904 1 76.31 78 PRO A N 1
ATOM 606 C CA . PRO A 1 78 ? 2.613 -27.844 -3 1 76.31 78 PRO A CA 1
ATOM 607 C C . PRO A 1 78 ? 3.002 -29.219 -3.529 1 76.31 78 PRO A C 1
ATOM 609 O O . PRO A 1 78 ? 2.953 -30.203 -2.791 1 76.31 78 PRO A O 1
ATOM 612 N N . ASP A 1 79 ? 3.244 -29.266 -4.906 1 77.06 79 ASP A N 1
ATOM 613 C CA . ASP A 1 79 ? 3.67 -30.484 -5.598 1 77.06 79 ASP A CA 1
ATOM 614 C C . ASP A 1 79 ? 4.965 -30.234 -6.375 1 77.06 79 ASP A C 1
ATOM 616 O O . ASP A 1 79 ? 4.969 -30.266 -7.605 1 77.06 79 ASP A O 1
ATOM 620 N N . PRO A 1 80 ? 5.988 -30.125 -5.609 1 76 80 PRO A N 1
ATOM 621 C CA . PRO A 1 80 ? 7.246 -29.859 -6.312 1 76 80 PRO A CA 1
ATOM 622 C C . PRO A 1 80 ? 7.793 -31.078 -7.043 1 76 80 PRO A C 1
ATOM 624 O O . PRO A 1 80 ? 7.629 -32.219 -6.57 1 76 80 PRO A O 1
ATOM 627 N N . VAL A 1 81 ? 8.164 -30.906 -8.289 1 75.12 81 VAL A N 1
ATOM 628 C CA . VAL A 1 81 ? 8.867 -31.938 -9.047 1 75.12 81 VAL A CA 1
ATOM 629 C C . VAL A 1 81 ? 10.375 -31.766 -8.875 1 75.12 81 VAL A C 1
ATOM 631 O O . VAL A 1 81 ? 10.898 -30.656 -9 1 75.12 81 VAL A O 1
ATOM 634 N N . LEU A 1 82 ? 10.891 -32.938 -8.469 1 81.75 82 LEU A N 1
ATOM 635 C CA . LEU A 1 82 ? 12.32 -32.812 -8.227 1 81.75 82 LEU A CA 1
ATOM 636 C C . LEU A 1 82 ? 13.094 -33.781 -9.148 1 81.75 82 LEU A C 1
ATOM 638 O O . LEU A 1 82 ? 12.883 -34.969 -9.117 1 81.75 82 LEU A O 1
ATOM 642 N N . ASP A 1 83 ? 13.758 -33.219 -10.055 1 86.56 83 ASP A N 1
ATOM 643 C CA . ASP A 1 83 ? 14.812 -33.875 -10.812 1 86.56 83 ASP A CA 1
ATOM 644 C C . ASP A 1 83 ? 16.203 -33.5 -10.289 1 86.56 83 ASP A C 1
ATOM 646 O O . ASP A 1 83 ? 16.672 -32.375 -10.516 1 86.56 83 ASP A O 1
ATOM 650 N N . TRP A 1 84 ? 16.844 -34.5 -9.688 1 88.5 84 TRP A N 1
ATOM 651 C CA . TRP A 1 84 ? 18.078 -34.219 -8.969 1 88.5 84 TRP A CA 1
ATOM 652 C C . TRP A 1 84 ? 19.141 -33.656 -9.914 1 88.5 84 TRP A C 1
ATOM 654 O O . TRP A 1 84 ? 19.906 -32.781 -9.555 1 88.5 84 TRP A O 1
ATOM 664 N N . GLY A 1 85 ? 19.266 -34.281 -11.133 1 87.62 85 GLY A N 1
ATOM 665 C CA . GLY A 1 85 ? 20.219 -33.781 -12.102 1 87.62 85 GLY A CA 1
ATOM 666 C C . GLY A 1 85 ? 19.984 -32.344 -12.5 1 87.62 85 GLY A C 1
ATOM 667 O O . GLY A 1 85 ? 20.922 -31.531 -12.508 1 87.62 85 GLY A O 1
ATOM 668 N N . ARG A 1 86 ? 18.797 -32.031 -12.789 1 90.38 86 ARG A N 1
ATOM 669 C CA . ARG A 1 86 ? 18.438 -30.672 -13.18 1 90.38 86 ARG A CA 1
ATOM 670 C C . ARG A 1 86 ? 18.625 -29.703 -12.016 1 90.38 86 ARG A C 1
ATOM 672 O O . ARG A 1 86 ? 19.031 -28.562 -12.219 1 90.38 86 ARG A O 1
ATOM 679 N N . MET A 1 87 ? 18.328 -30.172 -10.82 1 91.31 87 MET A N 1
ATOM 680 C CA . MET A 1 87 ? 18.453 -29.328 -9.648 1 91.31 87 MET A CA 1
ATOM 681 C C . MET A 1 87 ? 19.922 -29.016 -9.352 1 91.31 87 MET A C 1
ATOM 683 O O . MET A 1 87 ? 20.266 -27.891 -8.984 1 91.31 87 MET A O 1
ATOM 687 N N . ARG A 1 88 ? 20.734 -30 -9.5 1 90.19 88 ARG A N 1
ATOM 688 C CA . ARG A 1 88 ? 22.172 -29.797 -9.305 1 90.19 88 ARG A CA 1
ATOM 689 C C . ARG A 1 88 ? 22.719 -28.766 -10.273 1 90.19 88 ARG A C 1
ATOM 691 O O . ARG A 1 88 ? 23.516 -27.906 -9.891 1 90.19 88 ARG A O 1
ATOM 698 N N . ARG A 1 89 ? 22.281 -28.906 -11.477 1 89.94 89 ARG A N 1
ATOM 699 C CA . ARG A 1 89 ? 22.703 -27.953 -12.484 1 89.94 89 ARG A CA 1
ATOM 700 C C . ARG A 1 89 ? 22.219 -26.547 -12.133 1 89.94 89 ARG A C 1
ATOM 702 O O . ARG A 1 89 ? 22.969 -25.578 -12.281 1 89.94 89 ARG A O 1
ATOM 709 N N . SER A 1 90 ? 20.984 -26.422 -11.742 1 92.38 90 SER A N 1
ATOM 710 C CA . SER A 1 90 ? 20.406 -25.141 -11.398 1 92.38 90 SER A CA 1
ATOM 711 C C . SER A 1 90 ? 21.125 -24.5 -10.219 1 92.38 90 SER A C 1
ATOM 713 O O . SER A 1 90 ? 21.453 -23.312 -10.25 1 92.38 90 SER A O 1
ATOM 715 N N . LEU A 1 91 ? 21.422 -25.266 -9.188 1 90.75 91 LEU A N 1
ATOM 716 C CA . LEU A 1 91 ? 22.109 -24.766 -8 1 90.75 91 LEU A CA 1
ATOM 717 C C . LEU A 1 91 ? 23.531 -24.344 -8.336 1 90.75 91 LEU A C 1
ATOM 719 O O . LEU A 1 91 ? 24.031 -23.359 -7.816 1 90.75 91 LEU A O 1
ATOM 723 N N . SER A 1 92 ? 24.125 -25.141 -9.164 1 89.5 92 SER A N 1
ATOM 724 C CA . SER A 1 92 ? 25.484 -24.812 -9.586 1 89.5 92 SER A CA 1
ATOM 725 C C . SER A 1 92 ? 25.516 -23.531 -10.398 1 89.5 92 SER A C 1
ATOM 727 O O . SER A 1 92 ? 26.391 -22.672 -10.195 1 89.5 92 SER A O 1
ATOM 729 N N . ALA A 1 93 ? 24.609 -23.438 -11.352 1 90.12 93 ALA A N 1
ATOM 730 C CA . ALA A 1 93 ? 24.562 -22.25 -12.203 1 90.12 93 ALA A CA 1
ATOM 731 C C . ALA A 1 93 ? 24.297 -21 -11.375 1 90.12 93 ALA A C 1
ATOM 733 O O . ALA A 1 93 ? 24.812 -19.922 -11.695 1 90.12 93 ALA A O 1
ATOM 734 N N . ARG A 1 94 ? 23.531 -21.094 -10.305 1 89.94 94 ARG A N 1
ATOM 735 C CA . ARG A 1 94 ? 23.188 -19.969 -9.445 1 89.94 94 ARG A CA 1
ATOM 736 C C . ARG A 1 94 ? 24.25 -19.75 -8.367 1 89.94 94 ARG A C 1
ATOM 738 O O . ARG A 1 94 ? 24.156 -18.812 -7.582 1 89.94 94 ARG A O 1
ATOM 745 N N . ASN A 1 95 ? 25.156 -20.641 -8.258 1 85.94 95 ASN A N 1
ATOM 746 C CA . ASN A 1 95 ? 26.188 -20.625 -7.23 1 85.94 95 ASN A CA 1
ATOM 747 C C . ASN A 1 95 ? 25.578 -20.812 -5.836 1 85.94 95 ASN A C 1
ATOM 749 O O . ASN A 1 95 ? 25.938 -20.062 -4.91 1 85.94 95 ASN A O 1
ATOM 753 N N . TRP A 1 96 ? 24.562 -21.734 -5.73 1 83.75 96 TRP A N 1
ATOM 754 C CA . TRP A 1 96 ? 23.875 -21.984 -4.469 1 83.75 96 TRP A CA 1
ATOM 755 C C . TRP A 1 96 ? 24.297 -23.328 -3.887 1 83.75 96 TRP A C 1
ATOM 757 O O . TRP A 1 96 ? 23.781 -23.75 -2.84 1 83.75 96 TRP A O 1
ATOM 767 N N . ILE A 1 97 ? 25.125 -24.125 -4.41 1 71.75 97 ILE A N 1
ATOM 768 C CA . ILE A 1 97 ? 25.5 -25.469 -4.008 1 71.75 97 ILE A CA 1
ATOM 769 C C . ILE A 1 97 ? 26.062 -25.453 -2.584 1 71.75 97 ILE A C 1
ATOM 771 O O . ILE A 1 97 ? 25.734 -26.328 -1.771 1 71.75 97 ILE A O 1
ATOM 775 N N . PRO A 1 98 ? 26.766 -24.547 -2.334 1 70.5 98 PRO A N 1
ATOM 776 C CA . PRO A 1 98 ? 27.312 -24.547 -0.976 1 70.5 98 PRO A CA 1
ATOM 777 C C . PRO A 1 98 ? 26.25 -24.391 0.097 1 70.5 98 PRO A C 1
ATOM 779 O O . PRO A 1 98 ? 26.438 -24.812 1.239 1 70.5 98 PRO A O 1
ATOM 782 N N . THR A 1 99 ? 25.156 -23.984 -0.19 1 67.56 99 THR A N 1
ATOM 783 C CA . THR A 1 99 ? 24.125 -23.641 0.788 1 67.56 99 THR A CA 1
ATOM 784 C C . THR A 1 99 ? 23.125 -24.797 0.949 1 67.56 99 THR A C 1
ATOM 786 O O . THR A 1 99 ? 22.578 -24.984 2.033 1 67.56 99 THR A O 1
ATOM 789 N N . ILE A 1 100 ? 23 -25.578 -0.104 1 72.75 100 ILE A N 1
ATOM 790 C CA . ILE A 1 100 ? 21.969 -26.609 -0.074 1 72.75 100 ILE A CA 1
ATOM 791 C C . ILE A 1 100 ? 22.625 -27.984 -0.184 1 72.75 100 ILE A C 1
ATOM 793 O O . ILE A 1 100 ? 23.344 -28.266 -1.144 1 72.75 100 ILE A O 1
ATOM 797 N N . LYS A 1 101 ? 22.469 -28.781 0.815 1 77.75 101 LYS A N 1
ATOM 798 C CA . LYS A 1 101 ? 23 -30.141 0.827 1 77.75 101 LYS A CA 1
ATOM 799 C C . LYS A 1 101 ? 22.109 -31.094 0.04 1 77.75 101 LYS A C 1
ATOM 801 O O . LYS A 1 101 ? 21.234 -31.75 0.615 1 77.75 101 LYS A O 1
ATOM 806 N N . LEU A 1 102 ? 22.391 -31.266 -1.215 1 84.88 102 LEU A N 1
ATOM 807 C CA . LEU A 1 102 ? 21.547 -32.062 -2.115 1 84.88 102 LEU A CA 1
ATOM 808 C C . LEU A 1 102 ? 21.672 -33.531 -1.812 1 84.88 102 LEU A C 1
ATOM 810 O O . LEU A 1 102 ? 20.703 -34.281 -1.916 1 84.88 102 LEU A O 1
ATOM 814 N N . GLU A 1 103 ? 22.859 -33.969 -1.397 1 85.12 103 GLU A N 1
ATOM 815 C CA . GLU A 1 103 ? 23.078 -35.375 -1.127 1 85.12 103 GLU A CA 1
ATOM 816 C C . GLU A 1 103 ? 22.234 -35.844 0.054 1 85.12 103 GLU A C 1
ATOM 818 O O . GLU A 1 103 ? 21.703 -36.969 0.029 1 85.12 103 GLU A O 1
ATOM 823 N N . HIS A 1 104 ? 22.234 -34.969 0.981 1 88.06 104 HIS A N 1
ATOM 824 C CA . HIS A 1 104 ? 21.438 -35.312 2.154 1 88.06 104 HIS A CA 1
ATOM 825 C C . HIS A 1 104 ? 19.953 -35.469 1.788 1 88.06 104 HIS A C 1
ATOM 827 O O . HIS A 1 104 ? 19.281 -36.375 2.305 1 88.06 104 HIS A O 1
ATOM 833 N N . LEU A 1 105 ? 19.516 -34.625 0.913 1 88.5 105 LEU A N 1
ATOM 834 C CA . LEU A 1 105 ? 18.109 -34.688 0.511 1 88.5 105 LEU A CA 1
ATOM 835 C C . LEU A 1 105 ? 17.844 -35.906 -0.36 1 88.5 105 LEU A C 1
ATOM 837 O O . LEU A 1 105 ? 16.766 -36.5 -0.276 1 88.5 105 LEU A O 1
ATOM 841 N N . GLU A 1 106 ? 18.781 -36.25 -1.141 1 88.19 106 GLU A N 1
ATOM 842 C CA . GLU A 1 106 ? 18.656 -37.469 -1.935 1 88.19 106 GLU A CA 1
ATOM 843 C C . GLU A 1 106 ? 18.562 -38.688 -1.042 1 88.19 106 GLU A C 1
ATOM 845 O O . GLU A 1 106 ? 17.797 -39.625 -1.312 1 88.19 106 GLU A O 1
ATOM 850 N N . LYS A 1 107 ? 19.344 -38.688 -0.018 1 90.25 107 LYS A N 1
ATOM 851 C CA . LYS A 1 107 ? 19.312 -39.781 0.937 1 90.25 107 LYS A CA 1
ATOM 852 C C . LYS A 1 107 ? 17.984 -39.844 1.668 1 90.25 107 LYS A C 1
ATOM 854 O O . LYS A 1 107 ? 17.469 -40.938 1.938 1 90.25 107 LYS A O 1
ATOM 859 N N . MET A 1 108 ? 17.5 -38.656 1.979 1 90.88 108 MET A N 1
ATOM 860 C CA . MET A 1 108 ? 16.203 -38.594 2.648 1 90.88 108 MET A CA 1
ATOM 861 C C . MET A 1 108 ? 15.117 -39.188 1.755 1 90.88 108 MET A C 1
ATOM 863 O O . MET A 1 108 ? 14.227 -39.875 2.23 1 90.88 108 MET A O 1
ATOM 867 N N . GLU A 1 109 ? 15.164 -38.844 0.544 1 90 109 GLU A N 1
ATOM 868 C CA . GLU A 1 109 ? 14.18 -39.375 -0.392 1 90 109 GLU A CA 1
ATOM 869 C C . GLU A 1 109 ? 14.289 -40.875 -0.508 1 90 109 GLU A C 1
ATOM 871 O O . GLU A 1 109 ? 13.273 -41.594 -0.566 1 90 109 GLU A O 1
ATOM 876 N N . GLN A 1 110 ? 15.484 -41.406 -0.496 1 91.5 110 GLN A N 1
ATOM 877 C CA . GLN A 1 110 ? 15.695 -42.844 -0.552 1 91.5 110 GLN A CA 1
ATOM 878 C C . GLN A 1 110 ? 15.164 -43.531 0.702 1 91.5 110 GLN A C 1
ATOM 880 O O . GLN A 1 110 ? 14.57 -44.625 0.621 1 91.5 110 GLN A O 1
ATOM 885 N N . GLU A 1 111 ? 15.438 -42.844 1.744 1 93.62 111 GLU A N 1
ATOM 886 C CA . GLU A 1 111 ? 14.922 -43.375 3 1 93.62 111 GLU A CA 1
ATOM 887 C C . GLU A 1 111 ? 13.398 -43.406 3.004 1 93.62 111 GLU A C 1
ATOM 889 O O . GLU A 1 111 ? 12.789 -44.375 3.48 1 93.62 111 GLU A O 1
ATOM 894 N N . MET A 1 112 ? 12.844 -42.344 2.553 1 93.56 112 MET A N 1
ATOM 895 C CA . MET A 1 112 ? 11.383 -42.312 2.459 1 93.56 112 MET A CA 1
ATOM 896 C C . MET A 1 112 ? 10.852 -43.438 1.573 1 93.56 112 MET A C 1
ATOM 898 O O . MET A 1 112 ? 9.852 -44.062 1.906 1 93.56 112 MET A O 1
ATOM 902 N N . ASN A 1 113 ? 11.539 -43.656 0.493 1 91.62 113 ASN A N 1
ATOM 903 C CA . ASN A 1 113 ? 11.141 -44.75 -0.413 1 91.62 113 ASN A CA 1
ATOM 904 C C . ASN A 1 113 ? 11.281 -46.125 0.245 1 91.62 113 ASN A C 1
ATOM 906 O O . ASN A 1 113 ? 10.438 -47 0.052 1 91.62 113 ASN A O 1
ATOM 910 N N . ARG A 1 114 ? 12.273 -46.25 0.987 1 93.69 114 ARG A N 1
ATOM 911 C CA . ARG A 1 114 ? 12.477 -47.5 1.713 1 93.69 114 ARG A CA 1
ATOM 912 C C . ARG A 1 114 ? 11.359 -47.75 2.719 1 93.69 114 ARG A C 1
ATOM 914 O O . ARG A 1 114 ? 10.82 -48.844 2.807 1 93.69 114 ARG A O 1
ATOM 921 N N . ILE A 1 115 ? 11.062 -46.656 3.43 1 94.62 115 ILE A N 1
ATOM 922 C CA . ILE A 1 115 ? 10.008 -46.75 4.43 1 94.62 115 ILE A CA 1
ATOM 923 C C . ILE A 1 115 ? 8.68 -47.062 3.75 1 94.62 115 ILE A C 1
ATOM 925 O O . ILE A 1 115 ? 7.891 -47.875 4.254 1 94.62 115 ILE A O 1
ATOM 929 N N . ASN A 1 116 ? 8.461 -46.469 2.67 1 93.31 116 ASN A N 1
ATOM 930 C CA . ASN A 1 116 ? 7.242 -46.75 1.911 1 93.31 116 ASN A CA 1
ATOM 931 C C . ASN A 1 116 ? 7.16 -48.188 1.464 1 93.31 116 ASN A C 1
ATOM 933 O O . ASN A 1 116 ? 6.09 -48.812 1.492 1 93.31 116 ASN A O 1
ATOM 937 N N . GLN A 1 117 ? 8.25 -48.781 1.106 1 93.75 117 GLN A N 1
ATOM 938 C CA . GLN A 1 117 ? 8.305 -50.188 0.714 1 93.75 117 GLN A CA 1
ATOM 939 C C . GLN A 1 117 ? 8.047 -51.094 1.908 1 93.75 117 GLN A C 1
ATOM 941 O O . GLN A 1 117 ? 7.359 -52.125 1.784 1 93.75 117 GLN A O 1
ATOM 946 N N . GLU A 1 118 ? 8.609 -50.656 2.977 1 93.81 118 GLU A N 1
ATOM 947 C CA . GLU A 1 118 ? 8.391 -51.438 4.191 1 93.81 118 GLU A CA 1
ATOM 948 C C . GLU A 1 118 ? 6.926 -51.406 4.613 1 93.81 118 GLU A C 1
ATOM 950 O O . GLU A 1 118 ? 6.379 -52.438 5.043 1 93.81 118 GLU A O 1
ATOM 955 N N . ILE A 1 119 ? 6.359 -50.281 4.492 1 94 119 ILE A N 1
ATOM 956 C CA . ILE A 1 119 ? 4.945 -50.156 4.832 1 94 119 ILE A CA 1
ATOM 957 C C . ILE A 1 119 ? 4.105 -51 3.893 1 94 119 ILE A C 1
ATOM 959 O O . ILE A 1 119 ? 3.176 -51.688 4.332 1 94 119 ILE A O 1
ATOM 963 N N . ALA A 1 120 ? 4.457 -51 2.641 1 92.19 120 ALA A N 1
ATOM 964 C CA . ALA A 1 120 ? 3.742 -51.781 1.658 1 92.19 120 ALA A CA 1
ATOM 965 C C . ALA A 1 120 ? 3.896 -53.281 1.956 1 92.19 120 ALA A C 1
ATOM 967 O O . ALA A 1 120 ? 2.943 -54.062 1.821 1 92.19 120 ALA A O 1
ATOM 968 N N . SER A 1 121 ? 5.066 -53.719 2.373 1 92.31 121 SER A N 1
ATOM 969 C CA . SER A 1 121 ? 5.328 -55.094 2.727 1 92.31 121 SER A CA 1
ATOM 970 C C . SER A 1 121 ? 4.527 -55.531 3.955 1 92.31 121 SER A C 1
ATOM 972 O O . SER A 1 121 ? 4.016 -56.656 4.016 1 92.31 121 SER A O 1
ATOM 974 N N . MET A 1 122 ? 4.422 -54.562 4.93 1 91.88 122 MET A N 1
ATOM 975 C CA . MET A 1 122 ? 3.666 -54.844 6.148 1 91.88 122 MET A CA 1
ATOM 976 C C . MET A 1 122 ? 2.174 -54.969 5.852 1 91.88 122 MET A C 1
ATOM 978 O O . MET A 1 122 ? 1.471 -55.781 6.445 1 91.88 122 MET A O 1
ATOM 982 N N . GLU A 1 123 ? 1.751 -54.125 4.957 1 90.94 123 GLU A N 1
ATOM 983 C CA . GLU A 1 123 ? 0.349 -54.188 4.555 1 90.94 123 GLU A CA 1
ATOM 984 C C . GLU A 1 123 ? 0.027 -55.5 3.863 1 90.94 123 GLU A C 1
ATOM 986 O O . GLU A 1 123 ? -1.038 -56.094 4.086 1 90.94 123 GLU A O 1
ATOM 991 N N . GLN A 1 124 ? 0.956 -56.031 3.074 1 90.5 124 GLN A N 1
ATOM 992 C CA . GLN A 1 124 ? 0.784 -57.344 2.418 1 90.5 124 GLN A CA 1
ATOM 993 C C . GLN A 1 124 ? 0.782 -58.469 3.438 1 90.5 124 GLN A C 1
ATOM 995 O O . GLN A 1 124 ? 0 -59.406 3.318 1 90.5 124 GLN A O 1
ATOM 1000 N N . SER A 1 125 ? 1.629 -58.344 4.434 1 90.38 125 SER A N 1
ATOM 1001 C CA . SER A 1 125 ? 1.686 -59.344 5.488 1 90.38 125 SER A CA 1
ATOM 1002 C C . SER A 1 125 ? 0.399 -59.375 6.309 1 90.38 125 SER A C 1
ATOM 1004 O O . SER A 1 125 ? -0.092 -60.438 6.68 1 90.38 125 SER A O 1
ATOM 1006 N N . ARG A 1 126 ? -0.139 -58.219 6.555 1 89.19 126 ARG A N 1
ATOM 1007 C CA . ARG A 1 126 ? -1.383 -58.125 7.312 1 89.19 126 ARG A CA 1
ATOM 1008 C C . ARG A 1 126 ? -2.545 -58.75 6.543 1 89.19 126 ARG A C 1
ATOM 1010 O O . ARG A 1 126 ? -3.402 -59.406 7.133 1 89.19 126 ARG A O 1
ATOM 1017 N N . LYS A 1 127 ? -2.543 -58.531 5.273 1 88.5 127 LYS A N 1
ATOM 1018 C CA . LYS A 1 127 ? -3.574 -59.125 4.438 1 88.5 127 LYS A CA 1
ATOM 1019 C C . LYS A 1 127 ? -3.453 -60.656 4.441 1 88.5 127 LYS A C 1
ATOM 1021 O O . LYS A 1 127 ? -4.461 -61.375 4.488 1 88.5 127 LYS A O 1
ATOM 1026 N N . SER A 1 128 ? -2.23 -61.156 4.461 1 87.69 128 SER A N 1
ATOM 1027 C CA . SER A 1 128 ? -1.995 -62.594 4.488 1 87.69 128 SER A CA 1
ATOM 1028 C C . SER A 1 128 ? -2.463 -63.188 5.805 1 87.69 128 SER A C 1
ATOM 1030 O O . SER A 1 128 ? -3.057 -64.25 5.82 1 87.69 128 SER A O 1
ATOM 1032 N N . VAL A 1 129 ? -2.197 -62.469 6.91 1 87.38 129 VAL A N 1
ATOM 1033 C CA . VAL A 1 129 ? -2.617 -62.938 8.227 1 87.38 129 VAL A CA 1
ATOM 1034 C C . VAL A 1 129 ? -4.141 -62.969 8.297 1 87.38 129 VAL A C 1
ATOM 1036 O O . VAL A 1 129 ? -4.723 -63.906 8.867 1 87.38 129 VAL A O 1
ATOM 1039 N N . LYS A 1 130 ? -4.777 -62.031 7.688 1 84.38 130 LYS A N 1
ATOM 1040 C CA . LYS A 1 130 ? -6.234 -61.969 7.695 1 84.38 130 LYS A CA 1
ATOM 1041 C C . LYS A 1 130 ? -6.848 -63.125 6.906 1 84.38 130 LYS A C 1
ATOM 1043 O O . LYS A 1 130 ? -7.871 -63.688 7.309 1 84.38 130 LYS A O 1
ATOM 1048 N N . ILE A 1 131 ? -6.191 -63.531 5.871 1 85.31 131 ILE A N 1
ATOM 1049 C CA . ILE A 1 131 ? -6.688 -64.562 5.016 1 85.31 131 ILE A CA 1
ATOM 1050 C C . ILE A 1 131 ? -6.535 -65.938 5.73 1 85.31 131 ILE A C 1
ATOM 1052 O O . ILE A 1 131 ? -7.41 -66.812 5.637 1 85.31 131 ILE A O 1
ATOM 1056 N N . HIS A 1 132 ? -5.508 -66.062 6.586 1 82.5 132 HIS A N 1
ATOM 1057 C CA . HIS A 1 132 ? -5.211 -67.375 7.211 1 82.5 132 HIS A CA 1
ATOM 1058 C C . HIS A 1 132 ? -5.906 -67.5 8.562 1 82.5 132 HIS A C 1
ATOM 1060 O O . HIS A 1 132 ? -6.004 -68.562 9.109 1 82.5 132 HIS A O 1
ATOM 1066 N N . PHE A 1 133 ? -6.41 -66.438 9.078 1 80.94 133 PHE A N 1
ATOM 1067 C CA . PHE A 1 133 ? -6.965 -66.375 10.422 1 80.94 133 PHE A CA 1
ATOM 1068 C C . PHE A 1 133 ? -8.102 -67.375 10.586 1 80.94 133 PHE A C 1
ATOM 1070 O O . PHE A 1 133 ? -8.133 -68.125 11.555 1 80.94 133 PHE A O 1
ATOM 1077 N N . PRO A 1 134 ? -9.062 -67.438 9.578 1 75.88 134 PRO A N 1
ATOM 1078 C CA . PRO A 1 134 ? -10.18 -68.375 9.789 1 75.88 134 PRO A CA 1
ATOM 1079 C C . PRO A 1 134 ? -9.742 -69.812 9.727 1 75.88 134 PRO A C 1
ATOM 1081 O O . PRO A 1 134 ? -10.375 -70.688 10.344 1 75.88 134 PRO A O 1
ATOM 1084 N N . SER A 1 135 ? -8.773 -70.188 9 1 75.44 135 SER A N 1
ATOM 1085 C CA . SER A 1 135 ? -8.484 -71.562 8.664 1 75.44 135 SER A CA 1
ATOM 1086 C C . SER A 1 135 ? -7.441 -72.125 9.609 1 75.44 135 SER A C 1
ATOM 1088 O O . SER A 1 135 ? -7.273 -73.375 9.672 1 75.44 135 SER A O 1
ATOM 1090 N N . GLU A 1 136 ? -6.695 -71.25 10.328 1 68 136 GLU A N 1
ATOM 1091 C CA . GLU A 1 136 ? -5.562 -71.75 11.07 1 68 136 GLU A CA 1
ATOM 1092 C C . GLU A 1 136 ? -5.922 -72 12.539 1 68 136 GLU A C 1
ATOM 1094 O O . GLU A 1 136 ? -6.805 -71.312 13.078 1 68 136 GLU A O 1
ATOM 1099 N N . ASP A 1 137 ? -5.438 -73.062 13.016 1 73.88 137 ASP A N 1
ATOM 1100 C CA . ASP A 1 137 ? -5.684 -73.5 14.391 1 73.88 137 ASP A CA 1
ATOM 1101 C C . ASP A 1 137 ? -5.023 -72.5 15.391 1 73.88 137 ASP A C 1
ATOM 1103 O O . ASP A 1 137 ? -5.504 -72.375 16.516 1 73.88 137 ASP A O 1
ATOM 1107 N N . ASN A 1 138 ? -3.945 -71.812 14.938 1 79.12 138 ASN A N 1
ATOM 1108 C CA . ASN A 1 138 ? -3.182 -71 15.852 1 79.12 138 ASN A CA 1
ATOM 1109 C C . ASN A 1 138 ? -3.654 -69.562 15.797 1 79.12 138 ASN A C 1
ATOM 1111 O O . ASN A 1 138 ? -2.883 -68.625 15.453 1 79.12 138 ASN A O 1
ATOM 1115 N N . LYS A 1 139 ? -4.902 -69.312 16.156 1 82.5 139 LYS A N 1
ATOM 1116 C CA . LYS A 1 139 ? -5.586 -68 16.062 1 82.5 139 LYS A CA 1
ATOM 1117 C C . LYS A 1 139 ? -4.922 -67 16.969 1 82.5 139 LYS A C 1
ATOM 1119 O O . LYS A 1 139 ? -4.801 -65.812 16.594 1 82.5 139 LYS A O 1
ATOM 1124 N N . GLU A 1 140 ? -4.414 -67.5 18.109 1 83.5 140 GLU A N 1
ATOM 1125 C CA . GLU A 1 140 ? -3.812 -66.562 19.062 1 83.5 140 GLU A CA 1
ATOM 1126 C C . GLU A 1 140 ? -2.484 -66 18.531 1 83.5 140 GLU A C 1
ATOM 1128 O O . GLU A 1 140 ? -2.186 -64.812 18.703 1 83.5 140 GLU A O 1
ATOM 1133 N N . GLU A 1 141 ? -1.701 -66.875 17.875 1 84.75 141 GLU A N 1
ATOM 1134 C CA . GLU A 1 141 ? -0.416 -66.5 17.328 1 84.75 141 GLU A CA 1
ATOM 1135 C C . GLU A 1 141 ? -0.606 -65.5 16.156 1 84.75 141 GLU A C 1
ATOM 1137 O O . GLU A 1 141 ? 0.147 -64.562 16 1 84.75 141 GLU A O 1
ATOM 1142 N N . LEU A 1 142 ? -1.664 -65.688 15.422 1 87.12 142 LEU A N 1
ATOM 1143 C CA . LEU A 1 142 ? -1.963 -64.812 14.281 1 87.12 142 LEU A CA 1
ATOM 1144 C C . LEU A 1 142 ? -2.473 -63.469 14.734 1 87.12 142 LEU A C 1
ATOM 1146 O O . LEU A 1 142 ? -2.182 -62.438 14.102 1 87.12 142 LEU A O 1
ATOM 1150 N N . ARG A 1 143 ? -3.174 -63.469 15.875 1 87.44 143 ARG A N 1
ATOM 1151 C CA . ARG A 1 143 ? -3.654 -62.219 16.438 1 87.44 143 ARG A CA 1
ATOM 1152 C C . ARG A 1 143 ? -2.496 -61.375 16.953 1 87.44 143 ARG A C 1
ATOM 1154 O O . ARG A 1 143 ? -2.494 -60.125 16.781 1 87.44 143 ARG A O 1
ATOM 1161 N N . GLU A 1 144 ? -1.601 -62.094 17.594 1 88.25 144 GLU A N 1
ATOM 1162 C CA . GLU A 1 144 ? -0.427 -61.406 18.094 1 88.25 144 GLU A CA 1
ATOM 1163 C C . GLU A 1 144 ? 0.44 -60.875 16.953 1 88.25 144 GLU A C 1
ATOM 1165 O O . GLU A 1 144 ? 1.007 -59.781 17.047 1 88.25 144 GLU A O 1
ATOM 1170 N N . GLU A 1 145 ? 0.542 -61.656 15.914 1 86.88 145 GLU A N 1
ATOM 1171 C CA . GLU A 1 145 ? 1.287 -61.219 14.742 1 86.88 145 GLU A CA 1
ATOM 1172 C C . GLU A 1 145 ? 0.624 -60.031 14.078 1 86.88 145 GLU A C 1
ATOM 1174 O O . GLU A 1 145 ? 1.306 -59.094 13.664 1 86.88 145 GLU A O 1
ATOM 1179 N N . ALA A 1 146 ? -0.646 -60.031 14.016 1 87.5 146 ALA A N 1
ATOM 1180 C CA . ALA A 1 146 ? -1.403 -58.938 13.438 1 87.5 146 ALA A CA 1
ATOM 1181 C C . ALA A 1 146 ? -1.234 -57.656 14.258 1 87.5 146 ALA A C 1
ATOM 1183 O O . ALA A 1 146 ? -1.128 -56.562 13.711 1 87.5 146 ALA A O 1
ATOM 1184 N N . ARG A 1 147 ? -1.161 -57.812 15.555 1 89.38 147 ARG A N 1
ATOM 1185 C CA . ARG A 1 147 ? -0.972 -56.688 16.453 1 89.38 147 ARG A CA 1
ATOM 1186 C C . ARG A 1 147 ? 0.415 -56.062 16.281 1 89.38 147 ARG A C 1
ATOM 1188 O O . ARG A 1 147 ? 0.563 -54.844 16.281 1 89.38 147 ARG A O 1
ATOM 1195 N N . LEU A 1 148 ? 1.395 -56.906 16.172 1 90.56 148 LEU A N 1
ATOM 1196 C CA . LEU A 1 148 ? 2.766 -56.438 15.992 1 90.56 148 LEU A CA 1
ATOM 1197 C C . LEU A 1 148 ? 2.926 -55.719 14.656 1 90.56 148 LEU A C 1
ATOM 1199 O O . LEU A 1 148 ? 3.615 -54.719 14.578 1 90.56 148 LEU A O 1
ATOM 1203 N N . LEU A 1 149 ? 2.311 -56.219 13.594 1 91.56 149 LEU A N 1
ATOM 1204 C CA . LEU A 1 149 ? 2.379 -55.594 12.273 1 91.56 149 LEU A CA 1
ATOM 1205 C C . LEU A 1 149 ? 1.695 -54.219 12.273 1 91.56 149 LEU A C 1
ATOM 1207 O O . LEU A 1 149 ? 2.186 -53.281 11.648 1 91.56 149 LEU A O 1
ATOM 1211 N N . ARG A 1 150 ? 0.644 -54.156 13.023 1 89.62 150 ARG A N 1
ATOM 1212 C CA . ARG A 1 150 ? -0.068 -52.875 13.109 1 89.62 150 ARG A CA 1
ATOM 1213 C C . ARG A 1 150 ? 0.756 -51.844 13.859 1 89.62 150 ARG A C 1
ATOM 1215 O O . ARG A 1 150 ? 0.791 -50.656 13.477 1 89.62 150 ARG A O 1
ATOM 1222 N N . SER A 1 151 ? 1.335 -52.312 14.914 1 91.69 151 SER A N 1
ATOM 1223 C CA . SER A 1 151 ? 2.164 -51.406 15.703 1 91.69 151 SER A CA 1
ATOM 1224 C C . SER A 1 151 ? 3.371 -50.938 14.906 1 91.69 151 SER A C 1
ATOM 1226 O O . SER A 1 151 ? 3.713 -49.75 14.945 1 91.69 151 SER A O 1
ATOM 1228 N N . LYS A 1 152 ? 3.988 -51.844 14.203 1 91.25 152 LYS A N 1
ATOM 1229 C CA . LYS A 1 152 ? 5.141 -51.469 13.383 1 91.25 152 LYS A CA 1
ATOM 1230 C C . LYS A 1 152 ? 4.734 -50.562 12.242 1 91.25 152 LYS A C 1
ATOM 1232 O O . LYS A 1 152 ? 5.469 -49.625 11.891 1 91.25 152 LYS A O 1
ATOM 1237 N N . GLN A 1 153 ? 3.662 -50.812 11.641 1 91.94 153 GLN A N 1
ATOM 1238 C CA . GLN A 1 153 ? 3.145 -49.938 10.57 1 91.94 153 GLN A CA 1
ATOM 1239 C C . GLN A 1 153 ? 2.863 -48.531 11.078 1 91.94 153 GLN A C 1
ATOM 1241 O O . GLN A 1 153 ? 3.152 -47.562 10.383 1 91.94 153 GLN A O 1
ATOM 1246 N N . ARG A 1 154 ? 2.309 -48.469 12.234 1 89.88 154 ARG A N 1
ATOM 1247 C CA . ARG A 1 154 ? 2.033 -47.188 12.828 1 89.88 154 ARG A CA 1
ATOM 1248 C C . ARG A 1 154 ? 3.324 -46.406 13.078 1 89.88 154 ARG A C 1
ATOM 1250 O O . ARG A 1 154 ? 3.385 -45.188 12.859 1 89.88 154 ARG A O 1
ATOM 1257 N N . GLU A 1 155 ? 4.262 -47.094 13.5 1 91.75 155 GLU A N 1
ATOM 1258 C CA . GLU A 1 155 ? 5.559 -46.469 13.75 1 91.75 155 GLU A CA 1
ATOM 1259 C C . GLU A 1 155 ? 6.199 -46 12.453 1 91.75 155 GLU A C 1
ATOM 1261 O O . GLU A 1 155 ? 6.773 -44.906 12.406 1 91.75 155 GLU A O 1
ATOM 1266 N N . LEU A 1 156 ? 6.133 -46.812 11.453 1 92.81 156 LEU A N 1
ATOM 1267 C CA . LEU A 1 156 ? 6.703 -46.438 10.156 1 92.81 156 LEU A CA 1
ATOM 1268 C C . LEU A 1 156 ? 5.953 -45.281 9.539 1 92.81 156 LEU A C 1
ATOM 1270 O O . LEU A 1 156 ? 6.566 -44.375 8.938 1 92.81 156 LEU A O 1
ATOM 1274 N N . LYS A 1 157 ? 4.691 -45.219 9.711 1 90.5 157 LYS A N 1
ATOM 1275 C CA . LYS A 1 157 ? 3.891 -44.125 9.18 1 90.5 157 LYS A CA 1
ATOM 1276 C C . LYS A 1 157 ? 4.223 -42.812 9.891 1 90.5 157 LYS A C 1
ATOM 1278 O O . LYS A 1 157 ? 4.273 -41.75 9.258 1 90.5 157 LYS A O 1
ATOM 1283 N N . THR A 1 158 ? 4.406 -42.906 11.117 1 87.75 158 THR A N 1
ATOM 1284 C CA . THR A 1 158 ? 4.801 -41.719 11.875 1 87.75 158 THR A CA 1
ATOM 1285 C C . THR A 1 158 ? 6.176 -41.219 11.43 1 87.75 158 THR A C 1
ATOM 1287 O O . THR A 1 158 ? 6.387 -40.031 11.258 1 87.75 158 THR A O 1
ATOM 1290 N N . SER A 1 159 ? 7.039 -42.188 11.289 1 89.12 159 SER A N 1
ATOM 1291 C CA . SER A 1 159 ? 8.383 -41.844 10.844 1 89.12 159 SER A CA 1
ATOM 1292 C C . SER A 1 159 ? 8.359 -41.25 9.438 1 89.12 159 SER A C 1
ATOM 1294 O O . SER A 1 159 ? 9.102 -40.312 9.133 1 89.12 159 SER A O 1
ATOM 1296 N N . LEU A 1 160 ? 7.578 -41.844 8.602 1 90.25 160 LEU A N 1
ATOM 1297 C CA . LEU A 1 160 ? 7.441 -41.312 7.238 1 90.25 160 LEU A CA 1
ATOM 1298 C C . LEU A 1 160 ? 6.867 -39.906 7.234 1 90.25 160 LEU A C 1
ATOM 1300 O O . LEU A 1 160 ? 7.297 -39.062 6.449 1 90.25 160 LEU A O 1
ATOM 1304 N N . HIS A 1 161 ? 5.953 -39.688 8.016 1 82.5 161 HIS A N 1
ATOM 1305 C CA . HIS A 1 161 ? 5.336 -38.375 8.117 1 82.5 161 HIS A CA 1
ATOM 1306 C C . HIS A 1 161 ? 6.352 -37.344 8.547 1 82.5 161 HIS A C 1
ATOM 1308 O O . HIS A 1 161 ? 6.414 -36.25 7.953 1 82.5 161 HIS A O 1
ATOM 1314 N N . GLU A 1 162 ? 7.09 -37.594 9.484 1 81.81 162 GLU A N 1
ATOM 1315 C CA . GLU A 1 162 ? 8.102 -36.688 9.961 1 81.81 162 GLU A CA 1
ATOM 1316 C C . GLU A 1 162 ? 9.172 -36.438 8.906 1 81.81 162 GLU A C 1
ATOM 1318 O O . GLU A 1 162 ? 9.602 -35.281 8.695 1 81.81 162 GLU A O 1
ATOM 1323 N N . LEU A 1 163 ? 9.547 -37.531 8.352 1 86.69 163 LEU A N 1
ATOM 1324 C CA . LEU A 1 163 ? 10.57 -37.438 7.324 1 86.69 163 LEU A CA 1
ATOM 1325 C C . LEU A 1 163 ? 10.047 -36.656 6.113 1 86.69 163 LEU A C 1
ATOM 1327 O O . LEU A 1 163 ? 10.773 -35.875 5.504 1 86.69 163 LEU A O 1
ATOM 1331 N N . SER A 1 164 ? 8.859 -36.906 5.754 1 82.5 164 SER A N 1
ATOM 1332 C CA . SER A 1 164 ? 8.25 -36.25 4.613 1 82.5 164 SER A CA 1
ATOM 1333 C C . SER A 1 164 ? 8.133 -34.75 4.855 1 82.5 164 SER A C 1
ATOM 1335 O O . SER A 1 164 ? 8.305 -33.938 3.934 1 82.5 164 SER A O 1
ATOM 1337 N N . PHE A 1 165 ? 7.855 -34.438 6.016 1 76.44 165 PHE A N 1
ATOM 1338 C CA . PHE A 1 165 ? 7.742 -33.031 6.375 1 76.44 165 PHE A CA 1
ATOM 1339 C C . PHE A 1 165 ? 9.094 -32.312 6.266 1 76.44 165 PHE A C 1
ATOM 1341 O O . PHE A 1 165 ? 9.188 -31.219 5.723 1 76.44 165 PHE A O 1
ATOM 1348 N N . ARG A 1 166 ? 10.031 -32.938 6.773 1 79.69 166 ARG A N 1
ATOM 1349 C CA . ARG A 1 166 ? 11.367 -32.375 6.699 1 79.69 166 ARG A CA 1
ATOM 1350 C C . ARG A 1 166 ? 11.836 -32.25 5.254 1 79.69 166 ARG A C 1
ATOM 1352 O O . ARG A 1 166 ? 12.461 -31.266 4.867 1 79.69 166 ARG A O 1
ATOM 1359 N N . PHE A 1 167 ? 11.57 -33.312 4.52 1 83.5 167 PHE A N 1
ATOM 1360 C CA . PHE A 1 167 ? 11.938 -33.344 3.109 1 83.5 167 PHE A CA 1
ATOM 1361 C C . PHE A 1 167 ? 11.234 -32.25 2.344 1 83.5 167 PHE A C 1
ATOM 1363 O O . PHE A 1 167 ? 11.867 -31.531 1.551 1 83.5 167 PHE A O 1
ATOM 1370 N N . GLN A 1 168 ? 10 -32.062 2.596 1 79.69 168 GLN A N 1
ATOM 1371 C CA . GLN A 1 168 ? 9.219 -31.047 1.896 1 79.69 168 GLN A CA 1
ATOM 1372 C C . GLN A 1 168 ? 9.68 -29.641 2.264 1 79.69 168 GLN A C 1
ATOM 1374 O O . GLN A 1 168 ? 9.75 -28.766 1.404 1 79.69 168 GLN A O 1
ATOM 1379 N N . LYS A 1 169 ? 9.945 -29.453 3.475 1 77.38 169 LYS A N 1
ATOM 1380 C CA . LYS A 1 169 ? 10.43 -28.156 3.947 1 77.38 169 LYS A CA 1
ATOM 1381 C C . LYS A 1 169 ? 11.711 -27.75 3.229 1 77.38 169 LYS A C 1
ATOM 1383 O O . LYS A 1 169 ? 11.844 -26.609 2.777 1 77.38 169 LYS A O 1
ATOM 1388 N N . GLU A 1 170 ? 12.531 -28.641 3.117 1 80.19 170 GLU A N 1
ATOM 1389 C CA . GLU A 1 170 ? 13.812 -28.344 2.477 1 80.19 170 GLU A CA 1
ATOM 1390 C C . GLU A 1 170 ? 13.648 -28.203 0.966 1 80.19 170 GLU A C 1
ATOM 1392 O O . GLU A 1 170 ? 14.258 -27.328 0.354 1 80.19 170 GLU A O 1
ATOM 1397 N N . THR A 1 171 ? 12.82 -29.031 0.4 1 83.06 171 THR A N 1
ATOM 1398 C CA . THR A 1 171 ? 12.664 -29.016 -1.05 1 83.06 171 THR A CA 1
ATOM 1399 C C . THR A 1 171 ? 11.914 -27.75 -1.492 1 83.06 171 THR A C 1
ATOM 1401 O O . THR A 1 171 ? 12.133 -27.25 -2.596 1 83.06 171 THR A O 1
ATOM 1404 N N . LEU A 1 172 ? 11.094 -27.234 -0.66 1 81.12 172 LEU A N 1
ATOM 1405 C CA . LEU A 1 172 ? 10.328 -26.047 -0.996 1 81.12 172 LEU A CA 1
ATOM 1406 C C . LEU A 1 172 ? 11.234 -24.812 -1.008 1 81.12 172 LEU A C 1
ATOM 1408 O O . LEU A 1 172 ? 10.859 -23.766 -1.557 1 81.12 172 LEU A O 1
ATOM 1412 N N . SER A 1 173 ? 12.367 -24.953 -0.511 1 81.44 173 SER A N 1
ATOM 1413 C CA . SER A 1 173 ? 13.312 -23.844 -0.514 1 81.44 173 SER A CA 1
ATOM 1414 C C . SER A 1 173 ? 14.141 -23.812 -1.797 1 81.44 173 SER A C 1
ATOM 1416 O O . SER A 1 173 ? 14.859 -22.859 -2.064 1 81.44 173 SER A O 1
ATOM 1418 N N . PHE A 1 174 ? 13.961 -24.859 -2.598 1 87.94 174 PHE A N 1
ATOM 1419 C CA . PHE A 1 174 ? 14.719 -24.953 -3.84 1 87.94 174 PHE A CA 1
ATOM 1420 C C . PHE A 1 174 ? 14.219 -23.938 -4.855 1 87.94 174 PHE A C 1
ATOM 1422 O O . PHE A 1 174 ? 13.016 -23.672 -4.938 1 87.94 174 PHE A O 1
ATOM 1429 N N . PRO A 1 175 ? 15.211 -23.422 -5.574 1 91.44 175 PRO A N 1
ATOM 1430 C CA . PRO A 1 175 ? 14.805 -22.562 -6.688 1 91.44 175 PRO A CA 1
ATOM 1431 C C . PRO A 1 175 ? 14.305 -23.359 -7.895 1 91.44 175 PRO A C 1
ATOM 1433 O O . PRO A 1 175 ? 14.391 -24.578 -7.91 1 91.44 175 PRO A O 1
ATOM 1436 N N . ASN A 1 176 ? 13.75 -22.703 -8.828 1 94.44 176 ASN A N 1
ATOM 1437 C CA . ASN A 1 176 ? 13.336 -23.266 -10.109 1 94.44 176 ASN A CA 1
ATOM 1438 C C . ASN A 1 176 ? 14.539 -23.766 -10.906 1 94.44 176 ASN A C 1
ATOM 1440 O O . ASN A 1 176 ? 15.68 -23.422 -10.609 1 94.44 176 ASN A O 1
ATOM 1444 N N . TYR A 1 177 ? 14.25 -24.641 -11.859 1 94.44 177 TYR A N 1
ATOM 1445 C CA . TYR A 1 177 ? 15.281 -25.062 -12.797 1 94.44 177 TYR A CA 1
ATOM 1446 C C . TYR A 1 177 ? 15.734 -23.891 -13.672 1 94.44 177 TYR A C 1
ATOM 1448 O O . TYR A 1 177 ? 14.938 -23.031 -14.031 1 94.44 177 TYR A O 1
ATOM 1456 N N . VAL A 1 178 ? 17 -23.875 -13.922 1 94 178 VAL A N 1
ATOM 1457 C CA . VAL A 1 178 ? 17.5 -22.906 -14.883 1 94 178 VAL A CA 1
ATOM 1458 C C . VAL A 1 178 ? 17.266 -23.422 -16.312 1 94 178 VAL A C 1
ATOM 1460 O O . VAL A 1 178 ? 17.266 -24.625 -16.547 1 94 178 VAL A O 1
ATOM 1463 N N . HIS A 1 179 ? 17.031 -22.5 -17.141 1 93.25 179 HIS A N 1
ATOM 1464 C CA . HIS A 1 179 ? 16.906 -22.859 -18.547 1 93.25 179 HIS A CA 1
ATOM 1465 C C . HIS A 1 179 ? 18.188 -23.469 -19.078 1 93.25 179 HIS A C 1
ATOM 1467 O O . HIS A 1 179 ? 19.281 -23.141 -18.609 1 93.25 179 HIS A O 1
ATOM 1473 N N . GLU A 1 180 ? 18.031 -24.312 -20.047 1 87.81 180 GLU A N 1
ATOM 1474 C CA . GLU A 1 180 ? 19.203 -25.016 -20.594 1 87.81 180 GLU A CA 1
ATOM 1475 C C . GLU A 1 180 ? 20.172 -24.031 -21.25 1 87.81 180 GLU A C 1
ATOM 1477 O O . GLU A 1 180 ? 21.391 -24.25 -21.219 1 87.81 180 GLU A O 1
ATOM 1482 N N . ALA A 1 181 ? 19.641 -22.953 -21.797 1 82.69 181 ALA A N 1
ATOM 1483 C CA . ALA A 1 181 ? 20.469 -21.953 -22.469 1 82.69 181 ALA A CA 1
ATOM 1484 C C . ALA A 1 181 ? 20.891 -20.844 -21.516 1 82.69 181 ALA A C 1
ATOM 1486 O O . ALA A 1 181 ? 21.078 -19.703 -21.938 1 82.69 181 ALA A O 1
ATOM 1487 N N . TYR A 1 182 ? 21.078 -21.156 -20.312 1 83.06 182 TYR A N 1
ATOM 1488 C CA . TYR A 1 182 ? 21.438 -20.109 -19.359 1 83.06 182 TYR A CA 1
ATOM 1489 C C . TYR A 1 182 ? 22.859 -19.625 -19.609 1 83.06 182 TYR A C 1
ATOM 1491 O O . TYR A 1 182 ? 23.672 -20.344 -20.203 1 83.06 182 TYR A O 1
ATOM 1499 N N . LEU A 1 183 ? 23.125 -18.422 -19.312 1 75.25 183 LEU A N 1
ATOM 1500 C CA . LEU A 1 183 ? 24.453 -17.844 -19.438 1 75.25 183 LEU A CA 1
ATOM 1501 C C . LEU A 1 183 ? 25.266 -18.047 -18.172 1 75.25 183 LEU A C 1
ATOM 1503 O O . LEU A 1 183 ? 24.859 -17.594 -17.094 1 75.25 183 LEU A O 1
ATOM 1507 N N . PRO A 1 184 ? 26.359 -18.766 -18.438 1 73.19 184 PRO A N 1
ATOM 1508 C CA . PRO A 1 184 ? 27.219 -18.922 -17.266 1 73.19 184 PRO A CA 1
ATOM 1509 C C . PRO A 1 184 ? 28 -17.656 -16.953 1 73.19 184 PRO A C 1
ATOM 1511 O O . PRO A 1 184 ? 28.312 -16.875 -17.844 1 73.19 184 PRO A O 1
ATOM 1514 N N . GLY A 1 185 ? 28.266 -17.359 -15.719 1 71.25 185 GLY A N 1
ATOM 1515 C CA . GLY A 1 185 ? 29.094 -16.234 -15.305 1 71.25 185 GLY A CA 1
ATOM 1516 C C . GLY A 1 185 ? 28.281 -15.062 -14.781 1 71.25 185 GLY A C 1
ATOM 1517 O O . GLY A 1 185 ? 27.062 -15.062 -14.859 1 71.25 185 GLY A O 1
ATOM 1518 N N . PRO A 1 186 ? 28.938 -14.055 -14.281 1 71.56 186 PRO A N 1
ATOM 1519 C CA . PRO A 1 186 ? 28.281 -12.938 -13.602 1 71.56 186 PRO A CA 1
ATOM 1520 C C . PRO A 1 186 ? 27.891 -11.805 -14.555 1 71.56 186 PRO A C 1
ATOM 1522 O O . PRO A 1 186 ? 27.078 -10.953 -14.203 1 71.56 186 PRO A O 1
ATOM 1525 N N . GLN A 1 187 ? 28.406 -11.867 -15.688 1 72.81 187 GLN A N 1
ATOM 1526 C CA . GLN A 1 187 ? 28.172 -10.711 -16.547 1 72.81 187 GLN A CA 1
ATOM 1527 C C . GLN A 1 187 ? 27.172 -11.031 -17.641 1 72.81 187 GLN A C 1
ATOM 1529 O O . GLN A 1 187 ? 27.156 -12.141 -18.188 1 72.81 187 GLN A O 1
ATOM 1534 N N . SER A 1 188 ? 26.328 -10.039 -17.75 1 72.06 188 SER A N 1
ATOM 1535 C CA . SER A 1 188 ? 25.375 -10.148 -18.859 1 72.06 188 SER A CA 1
ATOM 1536 C C . SER A 1 188 ? 25.984 -9.633 -20.156 1 72.06 188 SER A C 1
ATOM 1538 O O . SER A 1 188 ? 26.781 -8.703 -20.141 1 72.06 188 SER A O 1
ATOM 1540 N N . GLU A 1 189 ? 25.75 -10.367 -21.188 1 75.44 189 GLU A N 1
ATOM 1541 C CA . GLU A 1 189 ? 26.188 -9.883 -22.5 1 75.44 189 GLU A CA 1
ATOM 1542 C C . GLU A 1 189 ? 24.984 -9.461 -23.359 1 75.44 189 GLU A C 1
ATOM 1544 O O . GLU A 1 189 ? 23.938 -10.125 -23.344 1 75.44 189 GLU A O 1
ATOM 1549 N N . PRO A 1 190 ? 25.234 -8.336 -24.047 1 79 190 PRO A N 1
ATOM 1550 C CA . PRO A 1 190 ? 24.125 -7.887 -24.891 1 79 190 PRO A CA 1
ATOM 1551 C C . PRO A 1 190 ? 23.828 -8.859 -26.031 1 79 190 PRO A C 1
ATOM 1553 O O . PRO A 1 190 ? 24.75 -9.344 -26.703 1 79 190 PRO A O 1
ATOM 1556 N N . VAL A 1 191 ? 22.656 -9.117 -26.141 1 81.06 191 VAL A N 1
ATOM 1557 C CA . VAL A 1 191 ? 22.219 -10.016 -27.203 1 81.06 191 VAL A CA 1
ATOM 1558 C C . VAL A 1 191 ? 21.797 -9.203 -28.422 1 81.06 191 VAL A C 1
ATOM 1560 O O . VAL A 1 191 ? 22.016 -9.617 -29.562 1 81.06 191 VAL A O 1
ATOM 1563 N N . LYS A 1 192 ? 21.188 -8.078 -28.172 1 85.94 192 LYS A N 1
ATOM 1564 C CA . LYS A 1 192 ? 20.656 -7.223 -29.234 1 85.94 192 LYS A CA 1
ATOM 1565 C C . LYS A 1 192 ? 20.672 -5.758 -28.812 1 85.94 192 LYS A C 1
ATOM 1567 O O . LYS A 1 192 ? 20.359 -5.43 -27.672 1 85.94 192 LYS A O 1
ATOM 1572 N N . ILE A 1 193 ? 21.172 -4.973 -29.703 1 88.25 193 ILE A N 1
ATOM 1573 C CA . ILE A 1 193 ? 21.078 -3.529 -29.531 1 88.25 193 ILE A CA 1
ATOM 1574 C C . ILE A 1 193 ? 19.844 -3.004 -30.25 1 88.25 193 ILE A C 1
ATOM 1576 O O . ILE A 1 193 ? 19.656 -3.271 -31.438 1 88.25 193 ILE A O 1
ATOM 1580 N N . LEU A 1 194 ? 19.031 -2.316 -29.5 1 90.19 194 LEU A N 1
ATOM 1581 C CA . LEU A 1 194 ? 17.781 -1.85 -30.094 1 90.19 194 LEU A CA 1
ATOM 1582 C C . LEU A 1 194 ? 18.016 -0.617 -30.953 1 90.19 194 LEU A C 1
ATOM 1584 O O . LEU A 1 194 ? 18.812 0.253 -30.609 1 90.19 194 LEU A O 1
ATOM 1588 N N . GLN A 1 195 ? 17.344 -0.579 -32 1 83.69 195 GLN A N 1
ATOM 1589 C CA . GLN A 1 195 ? 17.484 0.523 -32.938 1 83.69 195 GLN A CA 1
ATOM 1590 C C . GLN A 1 195 ? 16.891 1.81 -32.375 1 83.69 195 GLN A C 1
ATOM 1592 O O . GLN A 1 195 ? 15.812 1.786 -31.781 1 83.69 195 GLN A O 1
ATOM 1597 N N . ARG A 1 196 ? 17.578 2.85 -32.656 1 86.19 196 ARG A N 1
ATOM 1598 C CA . ARG A 1 196 ? 17.094 4.145 -32.188 1 86.19 196 ARG A CA 1
ATOM 1599 C C . ARG A 1 196 ? 16.328 4.863 -33.312 1 86.19 196 ARG A C 1
ATOM 1601 O O . ARG A 1 196 ? 16.672 4.73 -34.469 1 86.19 196 ARG A O 1
ATOM 1608 N N . GLY A 1 197 ? 15.266 5.406 -32.812 1 84.88 197 GLY A N 1
ATOM 1609 C CA . GLY A 1 197 ? 14.492 6.207 -33.75 1 84.88 197 GLY A CA 1
ATOM 1610 C C . GLY A 1 197 ? 14.539 7.691 -33.438 1 84.88 197 GLY A C 1
ATOM 1611 O O . GLY A 1 197 ? 15.477 8.172 -32.781 1 84.88 197 GLY A O 1
ATOM 1612 N N . SER A 1 198 ? 13.648 8.453 -34.156 1 82.5 198 SER A N 1
ATOM 1613 C CA . SER A 1 198 ? 13.547 9.891 -33.938 1 82.5 198 SER A CA 1
ATOM 1614 C C . SER A 1 198 ? 12.203 10.266 -33.312 1 82.5 198 SER A C 1
ATOM 1616 O O . SER A 1 198 ? 11.258 9.484 -33.344 1 82.5 198 SER A O 1
ATOM 1618 N N . SER A 1 199 ? 12.266 11.211 -32.406 1 79.5 199 SER A N 1
ATOM 1619 C CA . SER A 1 199 ? 11.016 11.688 -31.812 1 79.5 199 SER A CA 1
ATOM 1620 C C . SER A 1 199 ? 10.93 13.211 -31.844 1 79.5 199 SER A C 1
ATOM 1622 O O . SER A 1 199 ? 11.953 13.898 -31.781 1 79.5 199 SER A O 1
ATOM 1624 N N . LYS A 1 200 ? 9.641 13.727 -32.031 1 70.75 200 LYS A N 1
ATOM 1625 C CA . LYS A 1 200 ? 9.414 15.172 -32.094 1 70.75 200 LYS A CA 1
ATOM 1626 C C . LYS A 1 200 ? 8.805 15.672 -30.781 1 70.75 200 LYS A C 1
ATOM 1628 O O . LYS A 1 200 ? 8.703 16.875 -30.562 1 70.75 200 LYS A O 1
ATOM 1633 N N . LYS A 1 201 ? 8.414 14.984 -29.969 1 83.06 201 LYS A N 1
ATOM 1634 C CA . LYS A 1 201 ? 7.727 15.422 -28.75 1 83.06 201 LYS A CA 1
ATOM 1635 C C . LYS A 1 201 ? 8.531 15.055 -27.5 1 83.06 201 LYS A C 1
ATOM 1637 O O . LYS A 1 201 ? 8.062 14.297 -26.656 1 83.06 201 LYS A O 1
ATOM 1642 N N . LEU A 1 202 ? 9.672 15.734 -27.422 1 88.44 202 LEU A N 1
ATOM 1643 C CA . LEU A 1 202 ? 10.578 15.406 -26.344 1 88.44 202 LEU A CA 1
ATOM 1644 C C . LEU A 1 202 ? 10.453 16.422 -25.203 1 88.44 202 LEU A C 1
ATOM 1646 O O . LEU A 1 202 ? 10.273 17.609 -25.438 1 88.44 202 LEU A O 1
ATOM 1650 N N . ILE A 1 203 ? 10.398 15.898 -24.047 1 91.75 203 ILE A N 1
ATOM 1651 C CA . ILE A 1 203 ? 10.523 16.703 -22.828 1 91.75 203 ILE A CA 1
ATOM 1652 C C . ILE A 1 203 ? 11.938 16.578 -22.266 1 91.75 203 ILE A C 1
ATOM 1654 O O . ILE A 1 203 ? 12.523 15.5 -22.281 1 91.75 203 ILE A O 1
ATOM 1658 N N . ARG A 1 204 ? 12.438 17.766 -21.797 1 94.19 204 ARG A N 1
ATOM 1659 C CA . ARG A 1 204 ? 13.797 17.75 -21.266 1 94.19 204 ARG A CA 1
ATOM 1660 C C . ARG A 1 204 ? 13.781 17.688 -19.75 1 94.19 204 ARG A C 1
ATOM 1662 O O . ARG A 1 204 ? 12.953 18.328 -19.094 1 94.19 204 ARG A O 1
ATOM 1669 N N . TRP A 1 205 ? 14.68 16.922 -19.203 1 92.88 205 TRP A N 1
ATOM 1670 C CA . TRP A 1 205 ? 14.742 16.641 -17.766 1 92.88 205 TRP A CA 1
ATOM 1671 C C . TRP A 1 205 ? 14.938 17.938 -16.969 1 92.88 205 TRP A C 1
ATOM 1673 O O . TRP A 1 205 ? 14.273 18.141 -15.961 1 92.88 205 TRP A O 1
ATOM 1683 N N . PRO A 1 206 ? 15.773 18.875 -17.391 1 92.38 206 PRO A N 1
ATOM 1684 C CA . PRO A 1 206 ? 16 20.078 -16.578 1 92.38 206 PRO A CA 1
ATOM 1685 C C . PRO A 1 206 ? 14.727 20.906 -16.391 1 92.38 206 PRO A C 1
ATOM 1687 O O . PRO A 1 206 ? 14.609 21.641 -15.406 1 92.38 206 PRO A O 1
ATOM 1690 N N . THR A 1 207 ? 13.836 20.703 -17.312 1 91.5 207 THR A N 1
ATOM 1691 C CA . THR A 1 207 ? 12.609 21.484 -17.234 1 91.5 207 THR A CA 1
ATOM 1692 C C . THR A 1 207 ? 11.672 20.938 -16.172 1 91.5 207 THR A C 1
ATOM 1694 O O . THR A 1 207 ? 10.773 21.625 -15.711 1 91.5 207 THR A O 1
ATOM 1697 N N . VAL A 1 208 ? 11.891 19.672 -15.797 1 92.12 208 VAL A N 1
ATOM 1698 C CA . VAL A 1 208 ? 10.93 19.047 -14.883 1 92.12 208 VAL A CA 1
ATOM 1699 C C . VAL A 1 208 ? 11.656 18.547 -13.641 1 92.12 208 VAL A C 1
ATOM 1701 O O . VAL A 1 208 ? 11.023 18.031 -12.719 1 92.12 208 VAL A O 1
ATOM 1704 N N . ALA A 1 209 ? 12.898 18.688 -13.531 1 89.44 209 ALA A N 1
ATOM 1705 C CA . ALA A 1 209 ? 13.703 18.156 -12.438 1 89.44 209 ALA A CA 1
ATOM 1706 C C . ALA A 1 209 ? 13.227 18.703 -11.094 1 89.44 209 ALA A C 1
ATOM 1708 O O . ALA A 1 209 ? 13.273 18 -10.078 1 89.44 209 ALA A O 1
ATOM 1709 N N . SER A 1 210 ? 12.758 19.875 -11.094 1 86.94 210 SER A N 1
ATOM 1710 C CA . SER A 1 210 ? 12.312 20.516 -9.859 1 86.94 210 SER A CA 1
ATOM 1711 C C . SER A 1 210 ? 10.984 19.938 -9.383 1 86.94 210 SER A C 1
ATOM 1713 O O . SER A 1 210 ? 10.57 20.188 -8.25 1 86.94 210 SER A O 1
ATOM 1715 N N . ASP A 1 211 ? 10.383 19.141 -10.203 1 90.25 211 ASP A N 1
ATOM 1716 C CA . ASP A 1 211 ? 9.094 18.531 -9.852 1 90.25 211 ASP A CA 1
ATOM 1717 C C . ASP A 1 211 ? 9.281 17.344 -8.914 1 90.25 211 ASP A C 1
ATOM 1719 O O . ASP A 1 211 ? 8.305 16.812 -8.375 1 90.25 211 ASP A O 1
ATOM 1723 N N . GLN A 1 212 ? 10.5 16.969 -8.703 1 84.75 212 GLN A N 1
ATOM 1724 C CA . GLN A 1 212 ? 10.805 15.914 -7.73 1 84.75 212 GLN A CA 1
ATOM 1725 C C . GLN A 1 212 ? 11.047 16.5 -6.348 1 84.75 212 GLN A C 1
ATOM 1727 O O . GLN A 1 212 ? 11.859 17.422 -6.188 1 84.75 212 GLN A O 1
ATOM 1732 N N . HIS A 1 213 ? 10.227 16.062 -5.461 1 79.44 213 HIS A N 1
ATOM 1733 C CA . HIS A 1 213 ? 10.359 16.5 -4.078 1 79.44 213 HIS A CA 1
ATOM 1734 C C . HIS A 1 213 ? 10.75 15.352 -3.158 1 79.44 213 HIS A C 1
ATOM 1736 O O . HIS A 1 213 ? 9.891 14.586 -2.723 1 79.44 213 HIS A O 1
ATOM 1742 N N . ILE A 1 214 ? 12 15.312 -2.838 1 67.06 214 ILE A N 1
ATOM 1743 C CA . ILE A 1 214 ? 12.523 14.227 -2.018 1 67.06 214 ILE A CA 1
ATOM 1744 C C . ILE A 1 214 ? 12.625 14.688 -0.564 1 67.06 214 ILE A C 1
ATOM 1746 O O . ILE A 1 214 ? 13.266 15.695 -0.267 1 67.06 214 ILE A O 1
ATOM 1750 N N . THR A 1 215 ? 11.859 14.117 0.295 1 65.19 215 THR A N 1
ATOM 1751 C CA . THR A 1 215 ? 11.93 14.406 1.723 1 65.19 215 THR A CA 1
ATOM 1752 C C . THR A 1 215 ? 12.32 13.156 2.51 1 65.19 215 THR A C 1
ATOM 1754 O O . THR A 1 215 ? 12.453 12.078 1.937 1 65.19 215 THR A O 1
ATOM 1757 N N . LEU A 1 216 ? 12.656 13.336 3.801 1 59.25 216 LEU A N 1
ATOM 1758 C CA . LEU A 1 216 ? 12.922 12.203 4.684 1 59.25 216 LEU A CA 1
ATOM 1759 C C . LEU A 1 216 ? 11.695 11.297 4.781 1 59.25 216 LEU A C 1
ATOM 1761 O O . LEU A 1 216 ? 11.828 10.109 5.082 1 59.25 216 LEU A O 1
ATOM 1765 N N . ALA A 1 217 ? 10.656 11.953 4.477 1 60.22 217 ALA A N 1
ATOM 1766 C CA . ALA A 1 217 ? 9.406 11.211 4.633 1 60.22 217 ALA A CA 1
ATOM 1767 C C . ALA A 1 217 ? 9.055 10.461 3.35 1 60.22 217 ALA A C 1
ATOM 1769 O O . ALA A 1 217 ? 8.164 9.602 3.35 1 60.22 217 ALA A O 1
ATOM 1770 N N . GLY A 1 218 ? 9.758 10.758 2.273 1 64.5 218 GLY A N 1
ATOM 1771 C CA . GLY A 1 218 ? 9.477 10.07 1.021 1 64.5 218 GLY A CA 1
ATOM 1772 C C . GLY A 1 218 ? 9.656 10.961 -0.196 1 64.5 218 GLY A C 1
ATOM 1773 O O . GLY A 1 218 ? 10.008 12.133 -0.069 1 64.5 218 GLY A O 1
ATOM 1774 N N . THR A 1 219 ? 9.617 10.32 -1.301 1 67.12 219 THR A N 1
ATOM 1775 C CA . THR A 1 219 ? 9.703 11.031 -2.572 1 67.12 219 THR A CA 1
ATOM 1776 C C . THR A 1 219 ? 8.312 11.32 -3.125 1 67.12 219 THR A C 1
ATOM 1778 O O . THR A 1 219 ? 7.457 10.43 -3.164 1 67.12 219 THR A O 1
ATOM 1781 N N . PHE A 1 220 ? 8.18 12.609 -3.426 1 82 220 PHE A N 1
ATOM 1782 C CA . PHE A 1 220 ? 6.926 13.07 -4.008 1 82 220 PHE A CA 1
ATOM 1783 C C . PHE A 1 220 ? 7.16 13.672 -5.387 1 82 220 PHE A C 1
ATOM 1785 O O . PHE A 1 220 ? 8.203 14.273 -5.641 1 82 220 PHE A O 1
ATOM 1792 N N . LEU A 1 221 ? 6.258 13.328 -6.25 1 91.38 221 LEU A N 1
ATOM 1793 C CA . LEU A 1 221 ? 6.285 13.961 -7.562 1 91.38 221 LEU A CA 1
ATOM 1794 C C . LEU A 1 221 ? 5.223 15.055 -7.652 1 91.38 221 LEU A C 1
ATOM 1796 O O . LEU A 1 221 ? 4.117 14.898 -7.129 1 91.38 221 LEU A O 1
ATOM 1800 N N . THR A 1 222 ? 5.629 16.125 -8.344 1 92 222 THR A N 1
ATOM 1801 C CA . THR A 1 222 ? 4.711 17.25 -8.445 1 92 222 THR A CA 1
ATOM 1802 C C . THR A 1 222 ? 4.586 17.719 -9.891 1 92 222 THR A C 1
ATOM 1804 O O . THR A 1 222 ? 5.402 17.359 -10.742 1 92 222 THR A O 1
ATOM 1807 N N . ASP A 1 223 ? 3.539 18.359 -10.164 1 92 223 ASP A N 1
ATOM 1808 C CA . ASP A 1 223 ? 3.299 19.078 -11.414 1 92 223 ASP A CA 1
ATOM 1809 C C . ASP A 1 223 ? 3.486 18.172 -12.625 1 92 223 ASP A C 1
ATOM 1811 O O . ASP A 1 223 ? 2.789 17.156 -12.758 1 92 223 ASP A O 1
ATOM 1815 N N . GLN A 1 224 ? 4.492 18.453 -13.445 1 91.12 224 GLN A N 1
ATOM 1816 C CA . GLN A 1 224 ? 4.617 17.734 -14.711 1 91.12 224 GLN A CA 1
ATOM 1817 C C . GLN A 1 224 ? 4.996 16.266 -14.484 1 91.12 224 GLN A C 1
ATOM 1819 O O . GLN A 1 224 ? 4.5 15.383 -15.18 1 91.12 224 GLN A O 1
ATOM 1824 N N . LEU A 1 225 ? 5.844 16.062 -13.531 1 93 225 LEU A N 1
ATOM 1825 C CA . LEU A 1 225 ? 6.266 14.688 -13.289 1 93 225 LEU A CA 1
ATOM 1826 C C . LEU A 1 225 ? 5.109 13.859 -12.742 1 93 225 LEU A C 1
ATOM 1828 O O . LEU A 1 225 ? 5.012 12.664 -13.023 1 93 225 LEU A O 1
ATOM 1832 N N . ALA A 1 226 ? 4.297 14.492 -11.922 1 93.75 226 ALA A N 1
ATOM 1833 C CA . ALA A 1 226 ? 3.123 13.789 -11.414 1 93.75 226 ALA A CA 1
ATOM 1834 C C . ALA A 1 226 ? 2.174 13.406 -12.547 1 93.75 226 ALA A C 1
ATOM 1836 O O . ALA A 1 226 ? 1.652 12.297 -12.586 1 93.75 226 ALA A O 1
ATOM 1837 N N . VAL A 1 227 ? 1.978 14.273 -13.469 1 91.56 227 VAL A N 1
ATOM 1838 C CA . VAL A 1 227 ? 1.097 14.039 -14.602 1 91.56 227 VAL A CA 1
ATOM 1839 C C . VAL A 1 227 ? 1.708 12.984 -15.523 1 91.56 227 VAL A C 1
ATOM 1841 O O . VAL A 1 227 ? 1.001 12.109 -16.031 1 91.56 227 VAL A O 1
ATOM 1844 N N . LEU A 1 228 ? 2.998 13.094 -15.688 1 91.38 228 LEU A N 1
ATOM 1845 C CA . LEU A 1 228 ? 3.693 12.141 -16.547 1 91.38 228 LEU A CA 1
ATOM 1846 C C . LEU A 1 228 ? 3.582 10.727 -16 1 91.38 228 LEU A C 1
ATOM 1848 O O . LEU A 1 228 ? 3.422 9.766 -16.75 1 91.38 228 LEU A O 1
ATOM 1852 N N . GLU A 1 229 ? 3.721 10.578 -14.695 1 92.5 229 GLU A N 1
ATOM 1853 C CA . GLU A 1 229 ? 3.578 9.258 -14.094 1 92.5 229 GLU A CA 1
ATOM 1854 C C . GLU A 1 229 ? 2.23 8.633 -14.445 1 92.5 229 GLU A C 1
ATOM 1856 O O . GLU A 1 229 ? 2.17 7.488 -14.898 1 92.5 229 GLU A O 1
ATOM 1861 N N . GLN A 1 230 ? 1.227 9.375 -14.266 1 90 230 GLN A N 1
ATOM 1862 C CA . GLN A 1 230 ? -0.123 8.867 -14.5 1 90 230 GLN A CA 1
ATOM 1863 C C . GLN A 1 230 ? -0.355 8.594 -15.977 1 90 230 GLN A C 1
ATOM 1865 O O . GLN A 1 230 ? -0.937 7.566 -16.344 1 90 230 GLN A O 1
ATOM 1870 N N . THR A 1 231 ? 0.085 9.461 -16.797 1 89.94 231 THR A N 1
ATOM 1871 C CA . THR A 1 231 ? -0.188 9.367 -18.219 1 89.94 231 THR A CA 1
ATOM 1872 C C . THR A 1 231 ? 0.583 8.203 -18.844 1 89.94 231 THR A C 1
ATOM 1874 O O . THR A 1 231 ? 0.046 7.465 -19.672 1 89.94 231 THR A O 1
ATOM 1877 N N . LEU A 1 232 ? 1.855 8.062 -18.469 1 92.31 232 LEU A N 1
ATOM 1878 C CA . LEU A 1 232 ? 2.676 7 -19.031 1 92.31 232 LEU A CA 1
ATOM 1879 C C . LEU A 1 232 ? 2.162 5.633 -18.594 1 92.31 232 LEU A C 1
ATOM 1881 O O . LEU A 1 232 ? 2.123 4.695 -19.406 1 92.31 232 LEU A O 1
ATOM 1885 N N . LEU A 1 233 ? 1.773 5.516 -17.359 1 93.38 233 LEU A N 1
ATOM 1886 C CA . LEU A 1 233 ? 1.239 4.258 -16.859 1 93.38 233 LEU A CA 1
ATOM 1887 C C . LEU A 1 233 ? -0.074 3.906 -17.547 1 93.38 233 LEU A C 1
ATOM 1889 O O . LEU A 1 233 ? -0.261 2.773 -18 1 93.38 233 LEU A O 1
ATOM 1893 N N . ALA A 1 234 ? -0.946 4.859 -17.641 1 89.75 234 ALA A N 1
ATOM 1894 C CA . ALA A 1 234 ? -2.24 4.641 -18.281 1 89.75 234 ALA A CA 1
ATOM 1895 C C . ALA A 1 234 ? -2.072 4.285 -19.75 1 89.75 234 ALA A C 1
ATOM 1897 O O . ALA A 1 234 ? -2.77 3.41 -20.266 1 89.75 234 ALA A O 1
ATOM 1898 N N . ARG A 1 235 ? -1.219 4.93 -20.375 1 90.25 235 ARG A N 1
ATOM 1899 C CA . ARG A 1 235 ? -0.965 4.676 -21.797 1 90.25 235 ARG A CA 1
ATOM 1900 C C . ARG A 1 235 ? -0.436 3.26 -22 1 90.25 235 ARG A C 1
ATOM 1902 O O . ARG A 1 235 ? -0.868 2.562 -22.922 1 90.25 235 ARG A O 1
ATOM 1909 N N . THR A 1 236 ? 0.581 2.92 -21.25 1 93.69 236 THR A N 1
ATOM 1910 C CA . THR A 1 236 ? 1.143 1.58 -21.359 1 93.69 236 THR A CA 1
ATOM 1911 C C . THR A 1 236 ? 0.066 0.521 -21.141 1 93.69 236 THR A C 1
ATOM 1913 O O . THR A 1 236 ? -0.034 -0.44 -21.906 1 93.69 236 THR A O 1
ATOM 1916 N N . HIS A 1 237 ? -0.714 0.705 -20.094 1 94.38 237 HIS A N 1
ATOM 1917 C CA . HIS A 1 237 ? -1.79 -0.227 -19.781 1 94.38 237 HIS A CA 1
ATOM 1918 C C . HIS A 1 237 ? -2.77 -0.352 -20.938 1 94.38 237 HIS A C 1
ATOM 1920 O O . HIS A 1 237 ? -3.123 -1.462 -21.344 1 94.38 237 HIS A O 1
ATOM 1926 N N . LEU A 1 238 ? -3.129 0.75 -21.5 1 90.25 238 LEU A N 1
ATOM 1927 C CA . LEU A 1 238 ? -4.086 0.772 -22.609 1 90.25 238 LEU A CA 1
ATOM 1928 C C . LEU A 1 238 ? -3.486 0.141 -23.859 1 90.25 238 LEU A C 1
ATOM 1930 O O . LEU A 1 238 ? -4.164 -0.609 -24.562 1 90.25 238 LEU A O 1
ATOM 1934 N N . ASP A 1 239 ? -2.275 0.438 -24.141 1 91.81 239 ASP A N 1
ATOM 1935 C CA . ASP A 1 239 ? -1.604 -0.106 -25.328 1 91.81 239 ASP A CA 1
ATOM 1936 C C . ASP A 1 239 ? -1.578 -1.632 -25.281 1 91.81 239 ASP A C 1
ATOM 1938 O O . ASP A 1 239 ? -1.815 -2.289 -26.297 1 91.81 239 ASP A O 1
ATOM 1942 N N . TRP A 1 240 ? -1.264 -2.174 -24.188 1 94.81 240 TRP A N 1
ATOM 1943 C CA . TRP A 1 240 ? -1.132 -3.623 -24.078 1 94.81 240 TRP A CA 1
ATOM 1944 C C . TRP A 1 240 ? -2.5 -4.297 -24.062 1 94.81 240 TRP A C 1
ATOM 1946 O O . TRP A 1 240 ? -2.617 -5.484 -24.375 1 94.81 240 TRP A O 1
ATOM 1956 N N . LEU A 1 241 ? -3.545 -3.521 -23.734 1 92.69 241 LEU A N 1
ATOM 1957 C CA . LEU A 1 241 ? -4.902 -4.051 -23.812 1 92.69 241 LEU A CA 1
ATOM 1958 C C . LEU A 1 241 ? -5.43 -4.012 -25.234 1 92.69 241 LEU A C 1
ATOM 1960 O O . LEU A 1 241 ? -6.301 -4.801 -25.609 1 92.69 241 LEU A O 1
ATOM 1964 N N . THR A 1 242 ? -4.902 -3.152 -26 1 90.94 242 THR A N 1
ATOM 1965 C CA . THR A 1 242 ? -5.465 -2.938 -27.328 1 90.94 242 THR A CA 1
ATOM 1966 C C . THR A 1 242 ? -4.473 -3.354 -28.422 1 90.94 242 THR A C 1
ATOM 1968 O O . THR A 1 242 ? -4.574 -4.449 -28.969 1 90.94 242 THR A O 1
ATOM 1971 N N . THR A 1 243 ? -3.346 -2.676 -28.516 1 85.69 243 THR A N 1
ATOM 1972 C CA . THR A 1 243 ? -2.391 -2.812 -29.609 1 85.69 243 THR A CA 1
ATOM 1973 C C . THR A 1 243 ? -1.64 -4.137 -29.516 1 85.69 243 THR A C 1
ATOM 1975 O O . THR A 1 243 ? -1.445 -4.82 -30.516 1 85.69 243 THR A O 1
ATOM 1978 N N . TRP A 1 244 ? -1.261 -4.457 -28.375 1 85.5 244 TRP A N 1
ATOM 1979 C CA . TRP A 1 244 ? -0.37 -5.602 -28.219 1 85.5 244 TRP A CA 1
ATOM 1980 C C . TRP A 1 244 ? -1.152 -6.848 -27.812 1 85.5 244 TRP A C 1
ATOM 1982 O O . TRP A 1 244 ? -0.572 -7.828 -27.344 1 85.5 244 TRP A O 1
ATOM 1992 N N . SER A 1 245 ? -2.469 -6.766 -28 1 82.56 245 SER A N 1
ATOM 1993 C CA . SER A 1 245 ? -3.328 -7.902 -27.688 1 82.56 245 SER A CA 1
ATOM 1994 C C . SER A 1 245 ? -3.676 -8.695 -28.938 1 82.56 245 SER A C 1
ATOM 1996 O O . SER A 1 245 ? -4.535 -9.578 -28.891 1 82.56 245 SER A O 1
ATOM 1998 N N . SER A 1 246 ? -3.035 -8.547 -29.984 1 75.38 246 SER A N 1
ATOM 1999 C CA . SER A 1 246 ? -3.398 -9.164 -31.266 1 75.38 246 SER A CA 1
ATOM 2000 C C . SER A 1 246 ? -3.055 -10.648 -31.281 1 75.38 246 SER A C 1
ATOM 2002 O O . SER A 1 246 ? -3.77 -11.453 -31.875 1 75.38 246 SER A O 1
ATOM 2004 N N . THR A 1 247 ? -2.061 -11.047 -30.641 1 76.31 247 THR A N 1
ATOM 2005 C CA . THR A 1 247 ? -1.586 -12.422 -30.719 1 76.31 247 THR A CA 1
ATOM 2006 C C . THR A 1 247 ? -2.154 -13.258 -29.578 1 76.31 247 THR A C 1
ATOM 2008 O O . THR A 1 247 ? -2.264 -14.484 -29.703 1 76.31 247 THR A O 1
ATOM 2011 N N . CYS A 1 248 ? -2.422 -12.602 -28.547 1 84.88 248 CYS A N 1
ATOM 2012 C CA . CYS A 1 248 ? -2.91 -13.281 -27.359 1 84.88 248 CYS A CA 1
ATOM 2013 C C . CYS A 1 248 ? -3.898 -12.406 -26.594 1 84.88 248 CYS A C 1
ATOM 2015 O O . CYS A 1 248 ? -3.699 -11.195 -26.484 1 84.88 248 CYS A O 1
ATOM 2017 N N . ARG A 1 249 ? -4.891 -13.07 -26.219 1 87.81 249 ARG A N 1
ATOM 2018 C CA . ARG A 1 249 ? -5.898 -12.336 -25.469 1 87.81 249 ARG A CA 1
ATOM 2019 C C . ARG A 1 249 ? -5.305 -11.773 -24.172 1 87.81 249 ARG A C 1
ATOM 2021 O O . ARG A 1 249 ? -4.629 -12.484 -23.438 1 87.81 249 ARG A O 1
ATOM 2028 N N . VAL A 1 250 ? -5.52 -10.508 -23.969 1 93.81 250 VAL A N 1
ATOM 2029 C CA . VAL A 1 250 ? -5.066 -9.852 -22.75 1 93.81 250 VAL A CA 1
ATOM 2030 C C . VAL A 1 250 ? -6.266 -9.547 -21.859 1 93.81 250 VAL A C 1
ATOM 2032 O O . VAL A 1 250 ? -7.23 -8.906 -22.281 1 93.81 250 VAL A O 1
ATOM 2035 N N . TYR A 1 251 ? -6.223 -10.078 -20.688 1 93.44 251 TYR A N 1
ATOM 2036 C CA . TYR A 1 251 ? -7.289 -9.961 -19.703 1 93.44 251 TYR A CA 1
ATOM 2037 C C . TYR A 1 251 ? -6.91 -8.969 -18.609 1 93.44 251 TYR A C 1
ATOM 2039 O O . TYR A 1 251 ? -5.992 -9.227 -17.812 1 93.44 251 TYR A O 1
ATOM 2047 N N . PRO A 1 252 ? -7.625 -7.793 -18.547 1 95 252 PRO A N 1
ATOM 2048 C CA . PRO A 1 252 ? -7.281 -6.793 -17.531 1 95 252 PRO A CA 1
ATOM 2049 C C . PRO A 1 252 ? -7.723 -7.199 -16.125 1 95 252 PRO A C 1
ATOM 2051 O O . PRO A 1 252 ? -8.828 -7.703 -15.945 1 95 252 PRO A O 1
ATOM 2054 N N . LEU A 1 253 ? -6.875 -6.965 -15.148 1 95.5 253 LEU A N 1
ATOM 2055 C CA . LEU A 1 253 ? -7.137 -7.273 -13.75 1 95.5 253 LEU A CA 1
ATOM 2056 C C . LEU A 1 253 ? -6.832 -6.07 -12.867 1 95.5 253 LEU A C 1
ATOM 2058 O O . LEU A 1 253 ? -5.922 -5.289 -13.164 1 95.5 253 LEU A O 1
ATOM 2062 N N . ALA A 1 254 ? -7.602 -5.805 -11.859 1 94.06 254 ALA A N 1
ATOM 2063 C CA . ALA A 1 254 ? -7.266 -4.973 -10.703 1 94.06 254 ALA A CA 1
ATOM 2064 C C . ALA A 1 254 ? -7.047 -5.828 -9.461 1 94.06 254 ALA A C 1
ATOM 2066 O O . ALA A 1 254 ? -8.008 -6.262 -8.82 1 94.06 254 ALA A O 1
ATOM 2067 N N . LEU A 1 255 ? -5.801 -5.996 -9.148 1 94.19 255 LEU A N 1
ATOM 2068 C CA . LEU A 1 255 ? -5.441 -6.922 -8.078 1 94.19 255 LEU A CA 1
ATOM 2069 C C . LEU A 1 255 ? -5.324 -6.195 -6.746 1 94.19 255 LEU A C 1
ATOM 2071 O O . LEU A 1 255 ? -5.461 -4.969 -6.688 1 94.19 255 LEU A O 1
ATOM 2075 N N . SER A 1 256 ? -5.188 -6.957 -5.746 1 91.38 256 SER A N 1
ATOM 2076 C CA . SER A 1 256 ? -5.027 -6.434 -4.395 1 91.38 256 SER A CA 1
ATOM 2077 C C . SER A 1 256 ? -3.568 -6.113 -4.09 1 91.38 256 SER A C 1
ATOM 2079 O O . SER A 1 256 ? -2.664 -6.793 -4.586 1 91.38 256 SER A O 1
ATOM 2081 N N . ASP A 1 257 ? -3.41 -5.074 -3.301 1 93.44 257 ASP A N 1
ATOM 2082 C CA . ASP A 1 257 ? -2.064 -4.773 -2.822 1 93.44 257 ASP A CA 1
ATOM 2083 C C . ASP A 1 257 ? -1.653 -5.727 -1.701 1 93.44 257 ASP A C 1
ATOM 2085 O O . ASP A 1 257 ? -0.478 -5.793 -1.337 1 93.44 257 ASP A O 1
ATOM 2089 N N . PHE A 1 258 ? -2.58 -6.434 -1.159 1 91.44 258 PHE A N 1
ATOM 2090 C CA . PHE A 1 258 ? -2.338 -7.367 -0.065 1 91.44 258 PHE A CA 1
ATOM 2091 C C . PHE A 1 258 ? -2.404 -8.812 -0.558 1 91.44 258 PHE A C 1
ATOM 2093 O O . PHE A 1 258 ? -3.188 -9.125 -1.456 1 91.44 258 PHE A O 1
ATOM 2100 N N . ALA A 1 259 ? -1.571 -9.625 0.001 1 91.06 259 ALA A N 1
ATOM 2101 C CA . ALA A 1 259 ? -1.597 -11.062 -0.276 1 91.06 259 ALA A CA 1
ATOM 2102 C C . ALA A 1 259 ? -1.333 -11.867 0.991 1 91.06 259 ALA A C 1
ATOM 2104 O O . ALA A 1 259 ? -0.602 -11.422 1.878 1 91.06 259 ALA A O 1
ATOM 2105 N N . ARG A 1 260 ? -1.877 -13.016 1.025 1 87.06 260 ARG A N 1
ATOM 2106 C CA . ARG A 1 260 ? -1.67 -13.906 2.164 1 87.06 260 ARG A CA 1
ATOM 2107 C C . ARG A 1 260 ? -0.385 -14.711 2.004 1 87.06 260 ARG A C 1
ATOM 2109 O O . ARG A 1 260 ? 0.162 -14.797 0.903 1 87.06 260 ARG A O 1
ATOM 2116 N N . GLY A 1 261 ? -0.012 -15.352 3.066 1 87.25 261 GLY A N 1
ATOM 2117 C CA . GLY A 1 261 ? 1.261 -16.047 3.164 1 87.25 261 GLY A CA 1
ATOM 2118 C C . GLY A 1 261 ? 1.469 -17.078 2.062 1 87.25 261 GLY A C 1
ATOM 2119 O O . GLY A 1 261 ? 2.504 -17.078 1.395 1 87.25 261 GLY A O 1
ATOM 2120 N N . PRO A 1 262 ? 0.542 -17.953 1.827 1 86.81 262 PRO A N 1
ATOM 2121 C CA . PRO A 1 262 ? 0.744 -19 0.822 1 86.81 262 PRO A CA 1
ATOM 2122 C C . PRO A 1 262 ? 1.007 -18.422 -0.572 1 86.81 262 PRO A C 1
ATOM 2124 O O . PRO A 1 262 ? 1.81 -18.984 -1.327 1 86.81 262 PRO A O 1
ATOM 2127 N N . ALA A 1 263 ? 0.38 -17.344 -0.913 1 91 263 ALA A N 1
ATOM 2128 C CA . ALA A 1 263 ? 0.609 -16.719 -2.215 1 91 263 ALA A CA 1
ATOM 2129 C C . ALA A 1 263 ? 2.002 -16.109 -2.289 1 91 263 ALA A C 1
ATOM 2131 O O . ALA A 1 263 ? 2.688 -16.234 -3.307 1 91 263 ALA A O 1
ATOM 2132 N N . VAL A 1 264 ? 2.377 -15.469 -1.224 1 92.12 264 VAL A N 1
ATOM 2133 C CA . VAL A 1 264 ? 3.67 -14.797 -1.188 1 92.12 264 VAL A CA 1
ATOM 2134 C C . VAL A 1 264 ? 4.793 -15.828 -1.217 1 92.12 264 VAL A C 1
ATOM 2136 O O . VAL A 1 264 ? 5.73 -15.711 -2.012 1 92.12 264 VAL A O 1
ATOM 2139 N N . GLU A 1 265 ? 4.668 -16.781 -0.37 1 90.31 265 GLU A N 1
ATOM 2140 C CA . GLU A 1 265 ? 5.688 -17.828 -0.334 1 90.31 265 GLU A CA 1
ATOM 2141 C C . GLU A 1 265 ? 5.676 -18.656 -1.618 1 90.31 265 GLU A C 1
ATOM 2143 O O . GLU A 1 265 ? 6.73 -19.078 -2.098 1 90.31 265 GLU A O 1
ATOM 2148 N N . GLY A 1 266 ? 4.539 -18.859 -2.135 1 91.75 266 GLY A N 1
ATOM 2149 C CA . GLY A 1 266 ? 4.41 -19.625 -3.361 1 91.75 266 GLY A CA 1
ATOM 2150 C C . GLY A 1 266 ? 5 -18.938 -4.57 1 91.75 266 GLY A C 1
ATOM 2151 O O . GLY A 1 266 ? 5.543 -19.578 -5.469 1 91.75 266 GLY A O 1
ATOM 2152 N N . ALA A 1 267 ? 4.824 -17.656 -4.648 1 93.56 267 ALA A N 1
ATOM 2153 C CA . ALA A 1 267 ? 5.363 -16.875 -5.762 1 93.56 267 ALA A CA 1
ATOM 2154 C C . ALA A 1 267 ? 6.887 -16.781 -5.68 1 93.56 267 ALA A C 1
ATOM 2156 O O . ALA A 1 267 ? 7.566 -16.719 -6.707 1 93.56 267 ALA A O 1
ATOM 2157 N N . GLY A 1 268 ? 7.391 -16.734 -4.469 1 88 268 GLY A N 1
ATOM 2158 C CA . GLY A 1 268 ? 8.828 -16.688 -4.27 1 88 268 GLY A CA 1
ATOM 2159 C C . GLY A 1 268 ? 9.422 -15.305 -4.492 1 88 268 GLY A C 1
ATOM 2160 O O . GLY A 1 268 ? 10.617 -15.094 -4.262 1 88 268 GLY A O 1
ATOM 2161 N N . TRP A 1 269 ? 8.664 -14.422 -5.023 1 80.12 269 TRP A N 1
ATOM 2162 C CA . TRP A 1 269 ? 9.117 -13.047 -5.211 1 80.12 269 TRP A CA 1
ATOM 2163 C C . TRP A 1 269 ? 8.031 -12.055 -4.816 1 80.12 269 TRP A C 1
ATOM 2165 O O . TRP A 1 269 ? 6.969 -12 -5.441 1 80.12 269 TRP A O 1
ATOM 2175 N N . PRO A 1 270 ? 8.477 -11.266 -3.842 1 72.31 270 PRO A N 1
ATOM 2176 C CA . PRO A 1 270 ? 9.695 -11.398 -3.053 1 72.31 270 PRO A CA 1
ATOM 2177 C C . PRO A 1 270 ? 9.695 -12.641 -2.166 1 72.31 270 PRO A C 1
ATOM 2179 O O . PRO A 1 270 ? 8.672 -13.32 -2.045 1 72.31 270 PRO A O 1
ATOM 2182 N N . ARG A 1 271 ? 10.984 -12.898 -1.754 1 78.62 271 ARG A N 1
ATOM 2183 C CA . ARG A 1 271 ? 11.031 -13.922 -0.717 1 78.62 271 ARG A CA 1
ATOM 2184 C C . ARG A 1 271 ? 10.172 -13.531 0.478 1 78.62 271 ARG A C 1
ATOM 2186 O O . ARG A 1 271 ? 10.078 -12.352 0.826 1 78.62 271 ARG A O 1
ATOM 2193 N N . VAL A 1 272 ? 9.547 -14.508 1.059 1 80.12 272 VAL A N 1
ATOM 2194 C CA . VAL A 1 272 ? 8.57 -14.266 2.113 1 80.12 272 VAL A CA 1
ATOM 2195 C C . VAL A 1 272 ? 9.234 -13.555 3.287 1 80.12 272 VAL A C 1
ATOM 2197 O O . VAL A 1 272 ? 8.609 -12.727 3.959 1 80.12 272 VAL A O 1
ATOM 2200 N N . ASP A 1 273 ? 10.461 -13.812 3.545 1 76.38 273 ASP A N 1
ATOM 2201 C CA . ASP A 1 273 ? 11.172 -13.203 4.668 1 76.38 273 ASP A CA 1
ATOM 2202 C C . ASP A 1 273 ? 11.5 -11.742 4.379 1 76.38 273 ASP A C 1
ATOM 2204 O O . ASP A 1 273 ? 11.773 -10.969 5.301 1 76.38 273 ASP A O 1
ATOM 2208 N N . ARG A 1 274 ? 11.414 -11.383 3.15 1 79.12 274 ARG A N 1
ATOM 2209 C CA . ARG A 1 274 ? 11.734 -10.008 2.766 1 79.12 274 ARG A CA 1
ATOM 2210 C C . ARG A 1 274 ? 10.469 -9.234 2.402 1 79.12 274 ARG A C 1
ATOM 2212 O O . ARG A 1 274 ? 10.523 -8.039 2.105 1 79.12 274 ARG A O 1
ATOM 2219 N N . ALA A 1 275 ? 9.406 -9.961 2.387 1 87.75 275 ALA A N 1
ATOM 2220 C CA . ALA A 1 275 ? 8.141 -9.305 2.096 1 87.75 275 ALA A CA 1
ATOM 2221 C C . ALA A 1 275 ? 7.691 -8.438 3.268 1 87.75 275 ALA A C 1
ATOM 2223 O O . ALA A 1 275 ? 8.07 -8.688 4.414 1 87.75 275 ALA A O 1
ATOM 2224 N N . ILE A 1 276 ? 7.008 -7.375 3.01 1 90 276 ILE A N 1
ATOM 2225 C CA . ILE A 1 276 ? 6.504 -6.488 4.055 1 90 276 ILE A CA 1
ATOM 2226 C C . ILE A 1 276 ? 5.309 -7.141 4.75 1 90 276 ILE A C 1
ATOM 2228 O O . ILE A 1 276 ? 4.203 -7.152 4.211 1 90 276 ILE A O 1
ATOM 2232 N N . ARG A 1 277 ? 5.57 -7.609 5.879 1 87.88 277 ARG A N 1
ATOM 2233 C CA . ARG A 1 277 ? 4.512 -8.25 6.652 1 87.88 277 ARG A CA 1
ATOM 2234 C C . ARG A 1 277 ? 3.686 -7.215 7.41 1 87.88 277 ARG A C 1
ATOM 2236 O O . ARG A 1 277 ? 4.234 -6.273 7.988 1 87.88 277 ARG A O 1
ATOM 2243 N N . LEU A 1 278 ? 2.428 -7.383 7.355 1 87.56 278 LEU A N 1
ATOM 2244 C CA . LEU A 1 278 ? 1.542 -6.52 8.125 1 87.56 278 LEU A CA 1
ATOM 2245 C C . LEU A 1 278 ? 1.29 -7.102 9.516 1 87.56 278 LEU A C 1
ATOM 2247 O O . LEU A 1 278 ? 1.338 -8.32 9.695 1 87.56 278 LEU A O 1
ATOM 2251 N N . GLU A 1 279 ? 1.031 -6.23 10.414 1 78.94 279 GLU A N 1
ATOM 2252 C CA . GLU A 1 279 ? 0.771 -6.68 11.781 1 78.94 279 GLU A CA 1
ATOM 2253 C C . GLU A 1 279 ? -0.388 -7.672 11.82 1 78.94 279 GLU A C 1
ATOM 2255 O O . GLU A 1 279 ? -1.452 -7.414 11.258 1 78.94 279 GLU A O 1
ATOM 2260 N N . PRO A 1 280 ? -0.04 -8.812 12.453 1 74.94 280 PRO A N 1
ATOM 2261 C CA . PRO A 1 280 ? -1.12 -9.797 12.578 1 74.94 280 PRO A CA 1
ATOM 2262 C C . PRO A 1 280 ? -2.27 -9.305 13.453 1 74.94 280 PRO A C 1
ATOM 2264 O O . PRO A 1 280 ? -2.066 -8.453 14.32 1 74.94 280 PRO A O 1
ATOM 2267 N N . THR A 1 281 ? -3.34 -9.766 13.156 1 68.69 281 THR A N 1
ATOM 2268 C CA . THR A 1 281 ? -4.512 -9.492 13.977 1 68.69 281 THR A CA 1
ATOM 2269 C C . THR A 1 281 ? -4.828 -10.68 14.883 1 68.69 281 THR A C 1
ATOM 2271 O O . THR A 1 281 ? -4.18 -11.719 14.797 1 68.69 281 THR A O 1
ATOM 2274 N N . ARG A 1 282 ? -5.828 -10.539 15.727 1 64.62 282 ARG A N 1
ATOM 2275 C CA . ARG A 1 282 ? -6.23 -11.594 16.656 1 64.62 282 ARG A CA 1
ATOM 2276 C C . ARG A 1 282 ? -6.676 -12.844 15.906 1 64.62 282 ARG A C 1
ATOM 2278 O O . ARG A 1 282 ? -6.484 -13.961 16.391 1 64.62 282 ARG A O 1
ATOM 2285 N N . SER A 1 283 ? -7.156 -12.586 14.727 1 65 283 SER A N 1
ATOM 2286 C CA . SER A 1 283 ? -7.645 -13.703 13.93 1 65 283 SER A CA 1
ATOM 2287 C C . SER A 1 283 ? -6.488 -14.547 13.391 1 65 283 SER A C 1
ATOM 2289 O O . SER A 1 283 ? -6.684 -15.688 12.977 1 65 283 SER A O 1
ATOM 2291 N N . ASP A 1 284 ? -5.309 -13.992 13.469 1 71.88 284 ASP A N 1
ATOM 2292 C CA . ASP A 1 284 ? -4.133 -14.695 12.961 1 71.88 284 ASP A CA 1
ATOM 2293 C C . ASP A 1 284 ? -3.453 -15.5 14.07 1 71.88 284 ASP A C 1
ATOM 2295 O O . ASP A 1 284 ? -2.535 -16.281 13.797 1 71.88 284 ASP A O 1
ATOM 2299 N N . LEU A 1 285 ? -3.967 -15.328 15.312 1 69.94 285 LEU A N 1
ATOM 2300 C CA . LEU A 1 285 ? -3.305 -15.961 16.438 1 69.94 285 LEU A CA 1
ATOM 2301 C C . LEU A 1 285 ? -3.959 -17.297 16.781 1 69.94 285 LEU A C 1
ATOM 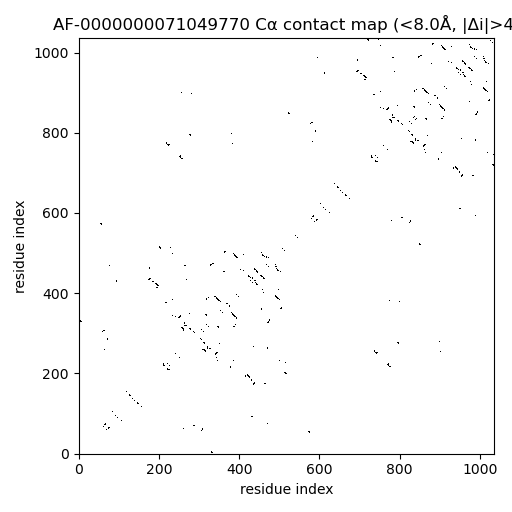2303 O O . LEU A 1 285 ? -5.184 -17.438 16.703 1 69.94 285 LEU A O 1
ATOM 2307 N N . VAL A 1 286 ? -3.047 -18.234 17.016 1 67.88 286 VAL A N 1
ATOM 2308 C CA . VAL A 1 286 ? -3.502 -19.547 17.438 1 67.88 286 VAL A CA 1
ATOM 2309 C C . VAL A 1 286 ? -2.805 -19.938 18.734 1 67.88 286 VAL A C 1
ATOM 2311 O O . VAL A 1 286 ? -1.605 -19.703 18.906 1 67.88 286 VAL A O 1
ATOM 2314 N N . LEU A 1 287 ? -3.574 -20.359 19.734 1 63.81 287 LEU A N 1
ATOM 2315 C CA . LEU A 1 287 ? -3.012 -20.828 20.984 1 63.81 287 LEU A CA 1
ATOM 2316 C C . LEU A 1 287 ? -2.648 -22.312 20.906 1 63.81 287 LEU A C 1
ATOM 2318 O O . LEU A 1 287 ? -3.506 -23.141 20.625 1 63.81 287 LEU A O 1
ATOM 2322 N N . PHE A 1 288 ? -1.4 -22.547 21.016 1 62.69 288 PHE A N 1
ATOM 2323 C CA . PHE A 1 288 ? -0.889 -23.922 21.016 1 62.69 288 PHE A CA 1
ATOM 2324 C C . PHE A 1 288 ? -0.789 -24.453 22.438 1 62.69 288 PHE A C 1
ATOM 2326 O O . PHE A 1 288 ? -0.143 -23.844 23.297 1 62.69 288 PHE A O 1
ATOM 2333 N N . LYS A 1 289 ? -1.642 -25.453 22.719 1 55.84 289 LYS A N 1
ATOM 2334 C CA . LYS A 1 289 ? -1.561 -26.156 24 1 55.84 289 LYS A CA 1
ATOM 2335 C C . LYS A 1 289 ? -0.919 -27.531 23.828 1 55.84 289 LYS A C 1
ATOM 2337 O O . LYS A 1 289 ? -1.451 -28.391 23.125 1 55.84 289 LYS A O 1
ATOM 2342 N N . PRO A 1 290 ? 0.311 -27.625 24.281 1 52.84 290 PRO A N 1
ATOM 2343 C CA . PRO A 1 290 ? 0.908 -28.953 24.156 1 52.84 290 PRO A CA 1
ATOM 2344 C C . PRO A 1 290 ? 0.067 -30.031 24.828 1 52.84 290 PRO A C 1
ATOM 2346 O O . PRO A 1 290 ? -0.542 -29.797 25.875 1 52.84 290 PRO A O 1
ATOM 2349 N N . THR A 1 291 ? -0.667 -30.828 24.094 1 49.19 291 THR A N 1
ATOM 2350 C CA . THR A 1 291 ? -1.342 -31.984 24.688 1 49.19 291 THR A CA 1
ATOM 2351 C C . THR A 1 291 ? -0.405 -32.719 25.641 1 49.19 291 THR A C 1
ATOM 2353 O O . THR A 1 291 ? 0.789 -32.844 25.359 1 49.19 291 THR A O 1
ATOM 2356 N N . SER A 1 292 ? -0.776 -32.719 26.906 1 42.16 292 SER A N 1
ATOM 2357 C CA . SER A 1 292 ? -0.118 -33.531 27.906 1 42.16 292 SER A CA 1
ATOM 2358 C C . SER A 1 292 ? 0.18 -34.938 27.359 1 42.16 292 SER A C 1
ATOM 2360 O O . SER A 1 292 ? -0.726 -35.75 27.219 1 42.16 292 SER A O 1
ATOM 2362 N N . SER A 1 293 ? 0.683 -35.406 26.266 1 40.09 293 SER A N 1
ATOM 2363 C CA . SER A 1 293 ? 1.005 -36.844 26.453 1 40.09 293 SER A CA 1
ATOM 2364 C C . SER A 1 293 ? 1.58 -37.094 27.844 1 40.09 293 SER A C 1
ATOM 2366 O O . SER A 1 293 ? 2.061 -36.156 28.5 1 40.09 293 SER A O 1
ATOM 2368 N N . ASN A 1 294 ? 1.638 -38.594 28.359 1 37.59 294 ASN A N 1
ATOM 2369 C CA . ASN A 1 294 ? 2.002 -39.125 29.672 1 37.59 294 ASN A CA 1
ATOM 2370 C C . ASN A 1 294 ? 3.156 -38.344 30.297 1 37.59 294 ASN A C 1
ATOM 2372 O O . ASN A 1 294 ? 3.129 -38.031 31.484 1 37.59 294 ASN A O 1
ATOM 2376 N N . ASP A 1 295 ? 4.477 -38.875 29.906 1 37.34 295 ASP A N 1
ATOM 2377 C CA . ASP A 1 295 ? 5.594 -38.875 30.844 1 37.34 295 ASP A CA 1
ATOM 2378 C C . ASP A 1 295 ? 6.047 -37.469 31.172 1 37.34 295 ASP A C 1
ATOM 2380 O O . ASP A 1 295 ? 6.477 -37.188 32.312 1 37.34 295 ASP A O 1
ATOM 2384 N N . CYS A 1 296 ? 6.855 -36.875 30.203 1 34.5 296 CYS A N 1
ATOM 2385 C CA . CYS A 1 296 ? 7.77 -35.875 30.734 1 34.5 296 CYS A CA 1
ATOM 2386 C C . CYS A 1 296 ? 7.016 -34.625 31.141 1 34.5 296 CYS A C 1
ATOM 2388 O O . CYS A 1 296 ? 6.125 -34.156 30.422 1 34.5 296 CYS A O 1
ATOM 2390 N N . GLN A 1 297 ? 6.914 -34.25 32.344 1 36.56 297 GLN A N 1
ATOM 2391 C CA . GLN A 1 297 ? 6.574 -33.156 33.25 1 36.56 297 GLN A CA 1
ATOM 2392 C C . GLN A 1 297 ? 6.816 -31.797 32.625 1 36.56 297 GLN A C 1
ATOM 2394 O O . GLN A 1 297 ? 6.793 -30.766 33.312 1 36.56 297 GLN A O 1
ATOM 2399 N N . ALA A 1 298 ? 7.508 -31.75 31.469 1 37.62 298 ALA A N 1
ATOM 2400 C CA . ALA A 1 298 ? 7.848 -30.375 31.156 1 37.62 298 ALA A CA 1
ATOM 2401 C C . ALA A 1 298 ? 6.594 -29.547 30.875 1 37.62 298 ALA A C 1
ATOM 2403 O O . ALA A 1 298 ? 5.75 -29.953 30.062 1 37.62 298 ALA A O 1
ATOM 2404 N N . GLN A 1 299 ? 5.984 -28.859 31.75 1 40.41 299 GLN A N 1
ATOM 2405 C CA . GLN A 1 299 ? 4.992 -27.781 31.719 1 40.41 299 GLN A CA 1
ATOM 2406 C C . GLN A 1 299 ? 5.094 -26.969 30.438 1 40.41 299 GLN A C 1
ATOM 2408 O O . GLN A 1 299 ? 5.855 -26 30.375 1 40.41 299 GLN A O 1
ATOM 2413 N N . ILE A 1 300 ? 5.078 -27.625 29.297 1 45.62 300 ILE A N 1
ATOM 2414 C CA . ILE A 1 300 ? 5.133 -26.781 28.109 1 45.62 300 ILE A CA 1
ATOM 2415 C C . ILE A 1 300 ? 3.967 -25.797 28.125 1 45.62 300 ILE A C 1
ATOM 2417 O O . ILE A 1 300 ? 2.803 -26.203 28.094 1 45.62 300 ILE A O 1
ATOM 2421 N N . SER A 1 301 ? 4.117 -24.594 28.641 1 54.47 301 SER A N 1
ATOM 2422 C CA . SER A 1 301 ? 3.232 -23.438 28.719 1 54.47 301 SER A CA 1
ATOM 2423 C C . SER A 1 301 ? 2.623 -23.125 27.359 1 54.47 301 SER A C 1
ATOM 2425 O O . SER A 1 301 ? 3.211 -23.422 26.312 1 54.47 301 SER A O 1
ATOM 2427 N N . SER A 1 302 ? 1.247 -23.062 27.359 1 59.06 302 SER A N 1
ATOM 2428 C CA . SER A 1 302 ? 0.501 -22.562 26.203 1 59.06 302 SER A CA 1
ATOM 2429 C C . SER A 1 302 ? 1.212 -21.391 25.562 1 59.06 302 SER A C 1
ATOM 2431 O O . SER A 1 302 ? 1.773 -20.531 26.25 1 59.06 302 SER A O 1
ATOM 2433 N N . GLU A 1 303 ? 1.585 -21.703 24.25 1 65.31 303 GLU A N 1
ATOM 2434 C CA . GLU A 1 303 ? 2.262 -20.625 23.516 1 65.31 303 GLU A CA 1
ATOM 2435 C C . GLU A 1 303 ? 1.397 -20.109 22.375 1 65.31 303 GLU A C 1
ATOM 2437 O O . GLU A 1 303 ? 0.688 -20.875 21.734 1 65.31 303 GLU A O 1
ATOM 2442 N N . TRP A 1 304 ? 1.309 -18.766 22.281 1 68.31 304 TRP A N 1
ATOM 2443 C CA . TRP A 1 304 ? 0.633 -18.141 21.141 1 68.31 304 TRP A CA 1
ATOM 2444 C C . TRP A 1 304 ? 1.513 -18.172 19.891 1 68.31 304 TRP A C 1
ATOM 2446 O O . TRP A 1 304 ? 2.707 -17.875 19.969 1 68.31 304 TRP A O 1
ATOM 2456 N N . LEU A 1 305 ? 0.875 -18.703 18.781 1 70.12 305 LEU A N 1
ATOM 2457 C CA . LEU A 1 305 ? 1.552 -18.719 17.484 1 70.12 305 LEU A CA 1
ATOM 2458 C C . LEU A 1 305 ? 0.787 -17.906 16.453 1 70.12 305 LEU A C 1
ATOM 2460 O O . LEU A 1 305 ? -0.429 -17.734 16.578 1 70.12 305 LEU A O 1
ATOM 2464 N N . VAL A 1 306 ? 1.48 -17.344 15.531 1 76.31 306 VAL A N 1
ATOM 2465 C CA . VAL A 1 306 ? 0.857 -16.641 14.422 1 76.31 306 VAL A CA 1
ATOM 2466 C C . VAL A 1 306 ? 0.669 -17.594 13.234 1 76.31 306 VAL A C 1
ATOM 2468 O O . VAL A 1 306 ? 1.621 -18.234 12.797 1 76.31 306 VAL A O 1
ATOM 2471 N N . ASN A 1 307 ? -0.498 -17.672 12.727 1 76.69 307 ASN A N 1
ATOM 2472 C CA . ASN A 1 307 ? -0.825 -18.516 11.578 1 76.69 307 ASN A CA 1
ATOM 2473 C C . ASN A 1 307 ? -0.209 -17.969 10.289 1 76.69 307 ASN A C 1
ATOM 2475 O O . ASN A 1 307 ? -0.603 -16.906 9.812 1 76.69 307 ASN A O 1
ATOM 2479 N N . PRO A 1 308 ? 0.779 -18.688 9.75 1 80 308 PRO A N 1
ATOM 2480 C CA . PRO A 1 308 ? 1.417 -18.188 8.531 1 80 308 PRO A CA 1
ATOM 2481 C C . PRO A 1 308 ? 0.472 -18.188 7.328 1 80 308 PRO A C 1
ATOM 2483 O O . PRO A 1 308 ? 0.7 -17.469 6.359 1 80 308 PRO A O 1
ATOM 2486 N N . HIS A 1 309 ? -0.556 -18.922 7.383 1 79.88 309 HIS A N 1
ATOM 2487 C CA . HIS A 1 309 ? -1.472 -19.047 6.258 1 79.88 309 HIS A CA 1
ATOM 2488 C C . HIS A 1 309 ? -2.393 -17.844 6.152 1 79.88 309 HIS A C 1
ATOM 2490 O O . HIS A 1 309 ? -2.893 -17.531 5.07 1 79.88 309 HIS A O 1
ATOM 2496 N N . THR A 1 310 ? -2.627 -17.188 7.289 1 79.06 310 THR A N 1
ATOM 2497 C CA . THR A 1 310 ? -3.568 -16.078 7.289 1 79.06 310 THR A CA 1
ATOM 2498 C C . THR A 1 310 ? -2.832 -14.742 7.434 1 79.06 310 THR A C 1
ATOM 2500 O O . THR A 1 310 ? -3.449 -13.68 7.395 1 79.06 310 THR A O 1
ATOM 2503 N N . SER A 1 311 ? -1.519 -14.906 7.586 1 82.81 311 SER A N 1
ATOM 2504 C CA . SER A 1 311 ? -0.736 -13.68 7.68 1 82.81 311 SER A CA 1
ATOM 2505 C C . SER A 1 311 ? -0.8 -12.883 6.383 1 82.81 311 SER A C 1
ATOM 2507 O O . SER A 1 311 ? -0.739 -13.453 5.293 1 82.81 311 SER A O 1
ATOM 2509 N N . ASN A 1 312 ? -0.937 -11.531 6.543 1 87.69 312 ASN A N 1
ATOM 2510 C CA . ASN A 1 312 ? -1.06 -10.648 5.387 1 87.69 312 ASN A CA 1
ATOM 2511 C C . ASN A 1 312 ? 0.243 -9.906 5.105 1 87.69 312 ASN A C 1
ATOM 2513 O O . ASN A 1 312 ? 0.934 -9.484 6.035 1 87.69 312 ASN A O 1
ATOM 2517 N N . TYR A 1 313 ? 0.519 -9.766 3.846 1 91.12 313 TYR A N 1
ATOM 2518 C CA . TYR A 1 313 ? 1.707 -9.062 3.377 1 91.12 313 TYR A CA 1
ATOM 2519 C C . TYR A 1 313 ? 1.334 -7.953 2.404 1 91.12 313 TYR A C 1
ATOM 2521 O O . TYR A 1 313 ? 0.383 -8.086 1.632 1 91.12 313 TYR A O 1
ATOM 2529 N N . LEU A 1 314 ? 1.997 -6.883 2.521 1 93.81 314 LEU A N 1
ATOM 2530 C CA . LEU A 1 314 ? 1.905 -5.82 1.524 1 93.81 314 LEU A CA 1
ATOM 2531 C C . LEU A 1 314 ? 2.836 -6.094 0.348 1 93.81 314 LEU A C 1
ATOM 2533 O O . LEU A 1 314 ? 4.059 -5.984 0.479 1 93.81 314 LEU A O 1
ATOM 2537 N N . VAL A 1 315 ? 2.299 -6.391 -0.82 1 94.31 315 VAL A N 1
ATOM 2538 C CA . VAL A 1 315 ? 3.137 -6.797 -1.944 1 94.31 315 VAL A CA 1
ATOM 2539 C C . VAL A 1 315 ? 2.906 -5.855 -3.125 1 94.31 315 VAL A C 1
ATOM 2541 O O . VAL A 1 315 ? 3.814 -5.617 -3.924 1 94.31 315 VAL A O 1
ATOM 2544 N N . GLY A 1 316 ? 1.742 -5.363 -3.314 1 94.94 316 GLY A N 1
ATOM 2545 C CA . GLY A 1 316 ? 1.41 -4.508 -4.441 1 94.94 316 GLY A CA 1
ATOM 2546 C C . GLY A 1 316 ? 0.579 -5.207 -5.5 1 94.94 316 GLY A C 1
ATOM 2547 O O . GLY A 1 316 ? 0.803 -6.383 -5.797 1 94.94 316 GLY A O 1
ATOM 2548 N N . SER A 1 317 ? -0.292 -4.5 -6.137 1 95.31 317 SER A N 1
ATOM 2549 C CA . SER A 1 317 ? -1.291 -5.055 -7.043 1 95.31 317 SER A CA 1
ATOM 2550 C C . SER A 1 317 ? -0.682 -5.379 -8.406 1 95.31 317 SER A C 1
ATOM 2552 O O . SER A 1 317 ? -1.335 -5.992 -9.25 1 95.31 317 SER A O 1
ATOM 2554 N N . ALA A 1 318 ? 0.54 -4.992 -8.641 1 96.44 318 ALA A N 1
ATOM 2555 C CA . ALA A 1 318 ? 1.202 -5.336 -9.891 1 96.44 318 ALA A CA 1
ATOM 2556 C C . ALA A 1 318 ? 2.365 -6.293 -9.656 1 96.44 318 ALA A C 1
ATOM 2558 O O . ALA A 1 318 ? 3.195 -6.504 -10.547 1 96.44 318 ALA A O 1
ATOM 2559 N N . SER A 1 319 ? 2.418 -6.828 -8.492 1 95.44 319 SER A N 1
ATOM 2560 C CA . SER A 1 319 ? 3.492 -7.758 -8.156 1 95.44 319 SER A CA 1
ATOM 2561 C C . SER A 1 319 ? 3.143 -9.18 -8.57 1 95.44 319 SER A C 1
ATOM 2563 O O . SER A 1 319 ? 1.967 -9.523 -8.719 1 95.44 319 SER A O 1
ATOM 2565 N N . LEU A 1 320 ? 4.207 -9.992 -8.719 1 96.88 320 LEU A N 1
ATOM 2566 C CA . LEU A 1 320 ? 4.004 -11.398 -9.031 1 96.88 320 LEU A CA 1
ATOM 2567 C C . LEU A 1 320 ? 3.223 -12.094 -7.918 1 96.88 320 LEU A C 1
ATOM 2569 O O . LEU A 1 320 ? 2.396 -12.969 -8.188 1 96.88 320 LEU A O 1
ATOM 2573 N N . ALA A 1 321 ? 3.455 -11.734 -6.695 1 94.75 321 ALA A N 1
ATOM 2574 C CA . ALA A 1 321 ? 2.762 -12.32 -5.547 1 94.75 321 ALA A CA 1
ATOM 2575 C C . ALA A 1 321 ? 1.263 -12.039 -5.617 1 94.75 321 ALA A C 1
ATOM 2577 O O . ALA A 1 321 ? 0.451 -12.875 -5.203 1 94.75 321 ALA A O 1
ATOM 2578 N N . SER A 1 322 ? 0.906 -10.883 -6.094 1 94.5 322 SER A N 1
ATOM 2579 C CA . SER A 1 322 ? -0.514 -10.57 -6.203 1 94.5 322 SER A CA 1
ATOM 2580 C C . SER A 1 322 ? -1.19 -11.422 -7.27 1 94.5 322 SER A C 1
ATOM 2582 O O . SER A 1 322 ? -2.336 -11.844 -7.098 1 94.5 322 SER A O 1
ATOM 2584 N N . PHE A 1 323 ? -0.521 -11.641 -8.375 1 95.88 323 PHE A N 1
ATOM 2585 C CA . PHE A 1 323 ? -1.048 -12.547 -9.383 1 95.88 323 PHE A CA 1
ATOM 2586 C C . PHE A 1 323 ? -1.227 -13.953 -8.805 1 95.88 323 PHE A C 1
ATOM 2588 O O . PHE A 1 323 ? -2.232 -14.609 -9.07 1 95.88 323 PHE A O 1
ATOM 2595 N N . ALA A 1 324 ? -0.203 -14.352 -8.055 1 94.19 324 ALA A N 1
ATOM 2596 C CA . ALA A 1 324 ? -0.277 -15.664 -7.418 1 94.19 324 ALA A CA 1
ATOM 2597 C C . ALA A 1 324 ? -1.469 -15.75 -6.469 1 94.19 324 ALA A C 1
ATOM 2599 O O . ALA A 1 324 ? -2.117 -16.797 -6.367 1 94.19 324 ALA A O 1
ATOM 2600 N N . ALA A 1 325 ? -1.74 -14.719 -5.77 1 91.12 325 ALA A N 1
ATOM 2601 C CA . ALA A 1 325 ? -2.883 -14.688 -4.863 1 91.12 325 ALA A CA 1
ATOM 2602 C C . ALA A 1 325 ? -4.195 -14.844 -5.629 1 91.12 325 ALA A C 1
ATOM 2604 O O . ALA A 1 325 ? -5.102 -15.555 -5.18 1 91.12 325 ALA A O 1
ATOM 2605 N N . TYR A 1 326 ? -4.309 -14.203 -6.746 1 92.06 326 TYR A N 1
ATOM 2606 C CA . TYR A 1 326 ? -5.496 -14.305 -7.586 1 92.06 326 TYR A CA 1
ATOM 2607 C C . TYR A 1 326 ? -5.664 -15.719 -8.125 1 92.06 326 TYR A C 1
ATOM 2609 O O . TYR A 1 326 ? -6.785 -16.219 -8.227 1 92.06 326 TYR A O 1
ATOM 2617 N N . LEU A 1 327 ? -4.574 -16.375 -8.414 1 91.19 327 LEU A N 1
ATOM 2618 C CA . LEU A 1 327 ? -4.59 -17.656 -9.086 1 91.19 327 LEU A CA 1
ATOM 2619 C C . LEU A 1 327 ? -4.527 -18.797 -8.078 1 91.19 327 LEU A C 1
ATOM 2621 O O . LEU A 1 327 ? -4.566 -19.969 -8.453 1 91.19 327 LEU A O 1
ATOM 2625 N N . LEU A 1 328 ? -4.441 -18.453 -6.84 1 88.38 328 LEU A N 1
ATOM 2626 C CA . LEU A 1 328 ? -4.227 -19.422 -5.773 1 88.38 328 LEU A CA 1
ATOM 2627 C C . LEU A 1 328 ? -5.328 -20.469 -5.766 1 88.38 328 LEU A C 1
ATOM 2629 O O . LEU A 1 328 ? -6.512 -20.141 -5.668 1 88.38 328 LEU A O 1
ATOM 2633 N N . ARG A 1 329 ? -4.984 -21.719 -5.926 1 84.25 329 ARG A N 1
ATOM 2634 C CA . ARG A 1 329 ? -5.859 -22.891 -5.859 1 84.25 329 ARG A CA 1
ATOM 2635 C C . ARG A 1 329 ? -6.969 -22.797 -6.898 1 84.25 329 ARG A C 1
ATOM 2637 O O . ARG A 1 329 ? -8.125 -23.141 -6.617 1 84.25 329 ARG A O 1
ATOM 2644 N N . HIS A 1 330 ? -6.629 -22.328 -7.992 1 84.25 330 HIS A N 1
ATOM 2645 C CA . HIS A 1 330 ? -7.613 -22.234 -9.062 1 84.25 330 HIS A CA 1
ATOM 2646 C C . HIS A 1 330 ? -7.34 -23.25 -10.164 1 84.25 330 HIS A C 1
ATOM 2648 O O . HIS A 1 330 ? -6.211 -23.719 -10.305 1 84.25 330 HIS A O 1
ATOM 2654 N N . ARG A 1 331 ? -8.414 -23.578 -10.812 1 85.38 331 ARG A N 1
ATOM 2655 C CA . ARG A 1 331 ? -8.328 -24.391 -12.016 1 85.38 331 ARG A CA 1
ATOM 2656 C C . ARG A 1 331 ? -8.961 -23.672 -13.211 1 85.38 331 ARG A C 1
ATOM 2658 O O . ARG A 1 331 ? -10.078 -23.172 -13.109 1 85.38 331 ARG A O 1
ATOM 2665 N N . ILE A 1 332 ? -8.172 -23.656 -14.195 1 84.56 332 ILE A N 1
ATOM 2666 C CA . ILE A 1 332 ? -8.719 -23.094 -15.43 1 84.56 332 ILE A CA 1
ATOM 2667 C C . ILE A 1 332 ? -9.727 -24.062 -16.031 1 84.56 332 ILE A C 1
ATOM 2669 O O . ILE A 1 332 ? -9.414 -25.234 -16.266 1 84.56 332 ILE A O 1
ATOM 2673 N N . THR A 1 333 ? -10.93 -23.672 -16.203 1 79.38 333 THR A N 1
ATOM 2674 C CA . THR A 1 333 ? -11.992 -24.594 -16.594 1 79.38 333 THR A CA 1
ATOM 2675 C C . THR A 1 333 ? -12.109 -24.672 -18.109 1 79.38 333 THR A C 1
ATOM 2677 O O . THR A 1 333 ? -12.359 -25.75 -18.656 1 79.38 333 THR A O 1
ATOM 2680 N N . ASP A 1 334 ? -11.969 -23.625 -18.75 1 77.56 334 ASP A N 1
ATOM 2681 C CA . ASP A 1 334 ? -12.094 -23.594 -20.203 1 77.56 334 ASP A CA 1
ATOM 2682 C C . ASP A 1 334 ? -10.734 -23.703 -20.875 1 77.56 334 ASP A C 1
ATOM 2684 O O . ASP A 1 334 ? -9.922 -22.781 -20.812 1 77.56 334 ASP A O 1
ATOM 2688 N N . PRO A 1 335 ? -10.531 -24.875 -21.484 1 72.31 335 PRO A N 1
ATOM 2689 C CA . PRO A 1 335 ? -9.242 -25 -22.156 1 72.31 335 PRO A CA 1
ATOM 2690 C C . PRO A 1 335 ? -9.008 -23.906 -23.203 1 72.31 335 PRO A C 1
ATOM 2692 O O . PRO A 1 335 ? -7.863 -23.609 -23.547 1 72.31 335 PRO A O 1
ATOM 2695 N N . ARG A 1 336 ? -10.125 -23.422 -23.812 1 70.69 336 ARG A N 1
ATOM 2696 C CA . ARG A 1 336 ? -10.023 -22.422 -24.859 1 70.69 336 ARG A CA 1
ATOM 2697 C C . ARG A 1 336 ? -9.531 -21.094 -24.297 1 70.69 336 ARG A C 1
ATOM 2699 O O . ARG A 1 336 ? -9.164 -20.188 -25.047 1 70.69 336 ARG A O 1
ATOM 2706 N N . ALA A 1 337 ? -9.391 -21.062 -23.062 1 77.12 337 ALA A N 1
ATOM 2707 C CA . ALA A 1 337 ? -8.992 -19.812 -22.422 1 77.12 337 ALA A CA 1
ATOM 2708 C C . ALA A 1 337 ? -7.484 -19.609 -22.531 1 77.12 337 ALA A C 1
ATOM 2710 O O . ALA A 1 337 ? -7 -18.469 -22.438 1 77.12 337 ALA A O 1
ATOM 2711 N N . LEU A 1 338 ? -6.77 -20.672 -22.812 1 85.69 338 LEU A N 1
ATOM 2712 C CA . LEU A 1 338 ? -5.312 -20.578 -22.875 1 85.69 338 LEU A CA 1
ATOM 2713 C C . LEU A 1 338 ? -4.828 -20.641 -24.312 1 85.69 338 LEU A C 1
ATOM 2715 O O . LEU A 1 338 ? -5.422 -21.328 -25.141 1 85.69 338 LEU A O 1
ATOM 2719 N N . PRO A 1 339 ? -3.832 -19.875 -24.672 1 90.56 339 PRO A N 1
ATOM 2720 C CA . PRO A 1 339 ? -3.006 -19 -23.844 1 90.56 339 PRO A CA 1
ATOM 2721 C C . PRO A 1 339 ? -3.721 -17.703 -23.438 1 90.56 339 PRO A C 1
ATOM 2723 O O . PRO A 1 339 ? -4.578 -17.219 -24.188 1 90.56 339 PRO A O 1
ATOM 2726 N N . LEU A 1 340 ? -3.396 -17.234 -22.297 1 93.19 340 LEU A N 1
ATOM 2727 C CA . LEU A 1 340 ? -4.031 -16.047 -21.719 1 93.19 340 LEU A CA 1
ATOM 2728 C C . LEU A 1 340 ? -2.996 -15.148 -21.062 1 93.19 340 LEU A C 1
ATOM 2730 O O . LEU A 1 340 ? -2.064 -15.625 -20.422 1 93.19 340 LEU A O 1
ATOM 2734 N N . ARG A 1 341 ? -3.176 -13.875 -21.312 1 95.88 341 ARG A N 1
ATOM 2735 C CA . ARG A 1 341 ? -2.328 -12.898 -20.641 1 95.88 341 ARG A CA 1
ATOM 2736 C C . ARG A 1 341 ? -3.125 -12.086 -19.625 1 95.88 341 ARG A C 1
ATOM 2738 O O . ARG A 1 341 ? -4.16 -11.508 -19.969 1 95.88 341 ARG A O 1
ATOM 2745 N N . LEU A 1 342 ? -2.693 -12.109 -18.406 1 96.38 342 LEU A N 1
ATOM 2746 C CA . LEU A 1 342 ? -3.285 -11.297 -17.344 1 96.38 342 LEU A CA 1
ATOM 2747 C C . LEU A 1 342 ? -2.518 -9.992 -17.172 1 96.38 342 LEU A C 1
ATOM 2749 O O . LEU A 1 342 ? -1.299 -10.008 -16.984 1 96.38 342 LEU A O 1
ATOM 2753 N N . LEU A 1 343 ? -3.234 -8.875 -17.266 1 97.56 343 LEU A N 1
ATOM 2754 C CA . LEU A 1 343 ? -2.598 -7.562 -17.203 1 97.56 343 LEU A CA 1
ATOM 2755 C C . LEU A 1 343 ? -3.066 -6.781 -15.984 1 97.56 343 LEU A C 1
ATOM 2757 O O . LEU A 1 343 ? -4.266 -6.723 -15.703 1 97.56 343 LEU A O 1
ATOM 2761 N N . SER A 1 344 ? -2.131 -6.23 -15.219 1 97.38 344 SER A N 1
ATOM 2762 C CA . SER A 1 344 ? -2.48 -5.426 -14.047 1 97.38 344 SER A CA 1
ATOM 2763 C C . SER A 1 344 ? -1.607 -4.18 -13.953 1 97.38 344 SER A C 1
ATOM 2765 O O . SER A 1 344 ? -0.404 -4.238 -14.219 1 97.38 344 SER A O 1
ATOM 2767 N N . LEU A 1 345 ? -2.205 -3.074 -13.742 1 96.94 345 LEU A N 1
ATOM 2768 C CA . LEU A 1 345 ? -1.546 -1.816 -13.406 1 96.94 345 LEU A CA 1
ATOM 2769 C C . LEU A 1 345 ? -1.699 -1.498 -11.922 1 96.94 345 LEU A C 1
ATOM 2771 O O . LEU A 1 345 ? -2.814 -1.498 -11.398 1 96.94 345 LEU A O 1
ATOM 2775 N N . GLY A 1 346 ? -0.592 -1.271 -11.234 1 95.12 346 GLY A N 1
ATOM 2776 C CA . GLY A 1 346 ? -0.689 -0.97 -9.812 1 95.12 346 GLY A CA 1
ATOM 2777 C C . GLY A 1 346 ? 0.659 -0.738 -9.156 1 95.12 346 GLY A C 1
ATOM 2778 O O . GLY A 1 346 ? 1.605 -0.297 -9.812 1 95.12 346 GLY A O 1
ATOM 2779 N N . SER A 1 347 ? 0.684 -0.907 -7.902 1 94.38 347 SER A N 1
ATOM 2780 C CA . SER A 1 347 ? 1.886 -0.64 -7.117 1 94.38 347 SER A CA 1
ATOM 2781 C C . SER A 1 347 ? 2.682 -1.918 -6.875 1 94.38 347 SER A C 1
ATOM 2783 O O . SER A 1 347 ? 2.166 -3.021 -7.062 1 94.38 347 SER A O 1
ATOM 2785 N N . VAL A 1 348 ? 3.895 -1.741 -6.562 1 94.44 348 VAL A N 1
ATOM 2786 C CA . VAL A 1 348 ? 4.781 -2.783 -6.051 1 94.44 348 VAL A CA 1
ATOM 2787 C C . VAL A 1 348 ? 5.559 -2.256 -4.852 1 94.44 348 VAL A C 1
ATOM 2789 O O . VAL A 1 348 ? 6.125 -1.16 -4.902 1 94.44 348 VAL A O 1
ATOM 2792 N N . TYR A 1 349 ? 5.535 -2.975 -3.77 1 93 349 TYR A N 1
ATOM 2793 C CA . TYR A 1 349 ? 6.219 -2.572 -2.547 1 93 349 TYR A CA 1
ATOM 2794 C C . TYR A 1 349 ? 7.379 -3.51 -2.236 1 93 349 TYR A C 1
ATOM 2796 O O . TYR A 1 349 ? 7.242 -4.73 -2.338 1 93 349 TYR A O 1
ATOM 2804 N N . THR A 1 350 ? 8.484 -2.936 -1.917 1 88.19 350 THR A N 1
ATOM 2805 C CA . THR A 1 350 ? 9.664 -3.721 -1.572 1 88.19 350 THR A CA 1
ATOM 2806 C C . THR A 1 350 ? 10.414 -3.09 -0.401 1 88.19 350 THR A C 1
ATOM 2808 O O . THR A 1 350 ? 10.125 -1.957 -0.011 1 88.19 350 THR A O 1
ATOM 2811 N N . THR A 1 351 ? 11.195 -3.926 0.278 1 82.56 351 THR A N 1
ATOM 2812 C CA . THR A 1 351 ? 12.055 -3.422 1.343 1 82.56 351 THR A CA 1
ATOM 2813 C C . THR A 1 351 ? 13.492 -3.289 0.858 1 82.56 351 THR A C 1
ATOM 2815 O O . THR A 1 351 ? 13.945 -4.055 0.003 1 82.56 351 THR A O 1
ATOM 2818 N N . THR A 1 352 ? 14.141 -2.094 1.197 1 65.44 352 THR A N 1
ATOM 2819 C CA . THR A 1 352 ? 15.555 -1.953 0.861 1 65.44 352 THR A CA 1
ATOM 2820 C C . THR A 1 352 ? 16.422 -2.762 1.82 1 65.44 352 THR A C 1
ATOM 2822 O O . THR A 1 352 ? 16.219 -2.729 3.035 1 65.44 352 THR A O 1
ATOM 2825 N N . ALA A 1 353 ? 16.953 -3.928 1.589 1 49.91 353 ALA A N 1
ATOM 2826 C CA . ALA A 1 353 ? 17.891 -4.641 2.461 1 49.91 353 ALA A CA 1
ATOM 2827 C C . ALA A 1 353 ? 19.031 -3.736 2.896 1 49.91 353 ALA A C 1
ATOM 2829 O O . ALA A 1 353 ? 19.578 -2.988 2.086 1 49.91 353 ALA A O 1
ATOM 2830 N N . PRO A 1 354 ? 19.312 -3.424 4.344 1 40.62 354 PRO A N 1
ATOM 2831 C CA . PRO A 1 354 ? 20.5 -2.682 4.77 1 40.62 354 PRO A CA 1
ATOM 2832 C C . PRO A 1 354 ? 21.734 -3.02 3.936 1 40.62 354 PRO A C 1
ATOM 2834 O O . PRO A 1 354 ? 22.547 -2.141 3.648 1 40.62 354 PRO A O 1
ATOM 2837 N N . ASP A 1 355 ? 22.188 -4.277 4.027 1 36.19 355 ASP A N 1
ATOM 2838 C CA . ASP A 1 355 ? 23.453 -4.684 3.439 1 36.19 355 ASP A CA 1
ATOM 2839 C C . ASP A 1 355 ? 23.406 -4.609 1.914 1 36.19 355 ASP A C 1
ATOM 2841 O O . ASP A 1 355 ? 24.438 -4.496 1.256 1 36.19 355 ASP A O 1
ATOM 2845 N N . ASN A 1 356 ? 22.516 -5.371 1.341 1 32.69 356 ASN A N 1
ATOM 2846 C CA . ASN A 1 356 ? 22.562 -5.512 -0.11 1 32.69 356 ASN A CA 1
ATOM 2847 C C . ASN A 1 356 ? 21.75 -4.418 -0.808 1 32.69 356 ASN A C 1
ATOM 2849 O O . ASN A 1 356 ? 20.531 -4.363 -0.682 1 32.69 356 ASN A O 1
ATOM 2853 N N . GLU A 1 357 ? 22.234 -3.275 -0.966 1 33.91 357 GLU A N 1
ATOM 2854 C CA . GLU A 1 357 ? 21.953 -2.318 -2.033 1 33.91 357 GLU A CA 1
ATOM 2855 C C . GLU A 1 357 ? 21.281 -2.996 -3.221 1 33.91 357 GLU A C 1
ATOM 2857 O O . GLU A 1 357 ? 21.203 -2.426 -4.312 1 33.91 357 GLU A O 1
ATOM 2862 N N . ASP A 1 358 ? 21.203 -4.234 -3.219 1 33.19 358 ASP A N 1
ATOM 2863 C CA . ASP A 1 358 ? 20.906 -4.926 -4.473 1 33.19 358 ASP A CA 1
ATOM 2864 C C . ASP A 1 358 ? 19.75 -4.262 -5.207 1 33.19 358 ASP A C 1
ATOM 2866 O O . ASP A 1 358 ? 18.781 -3.82 -4.582 1 33.19 358 ASP A O 1
ATOM 2870 N N . GLU A 1 359 ? 19.875 -4.27 -6.609 1 36.25 359 GLU A N 1
ATOM 2871 C CA . GLU A 1 359 ? 19.781 -3.83 -7.996 1 36.25 359 GLU A CA 1
ATOM 2872 C C . GLU A 1 359 ? 18.391 -4.07 -8.555 1 36.25 359 GLU A C 1
ATOM 2874 O O . GLU A 1 359 ? 18.094 -5.148 -9.078 1 36.25 359 GLU A O 1
ATOM 2879 N N . LEU A 1 360 ? 17.375 -4.133 -7.902 1 33.69 360 LEU A N 1
ATOM 2880 C CA . LEU A 1 360 ? 16.734 -4.152 -9.211 1 33.69 360 LEU A CA 1
ATOM 2881 C C . LEU A 1 360 ? 17.391 -3.146 -10.156 1 33.69 360 LEU A C 1
ATOM 2883 O O . LEU A 1 360 ? 17.609 -1.992 -9.781 1 33.69 360 LEU A O 1
ATOM 2887 N N . PRO A 1 361 ? 18.156 -3.555 -11.023 1 32.16 361 PRO A N 1
ATOM 2888 C CA . PRO A 1 361 ? 18.984 -2.918 -12.047 1 32.16 361 PRO A CA 1
ATOM 2889 C C . PRO A 1 361 ? 18.266 -1.758 -12.742 1 32.16 361 PRO A C 1
ATOM 2891 O O . PRO A 1 361 ? 18.891 -1.039 -13.531 1 32.16 361 PRO A O 1
ATOM 2894 N N . GLY A 1 362 ? 17.375 -0.931 -12 1 30.78 362 GLY A N 1
ATOM 2895 C CA . GLY A 1 362 ? 16.719 0.241 -12.562 1 30.78 362 GLY A CA 1
ATOM 2896 C C . GLY A 1 362 ? 16.188 1.198 -11.516 1 30.78 362 GLY A C 1
ATOM 2897 O O . GLY A 1 362 ? 15.406 2.1 -11.82 1 30.78 362 GLY A O 1
ATOM 2898 N N . ALA A 1 363 ? 16.078 0.731 -10.359 1 31.55 363 ALA A N 1
ATOM 2899 C CA . ALA A 1 363 ? 15.516 1.623 -9.344 1 31.55 363 ALA A CA 1
ATOM 2900 C C . ALA A 1 363 ? 16.297 2.938 -9.289 1 31.55 363 ALA A C 1
ATOM 2902 O O . ALA A 1 363 ? 17.531 2.941 -9.328 1 31.55 363 ALA A O 1
ATOM 2903 N N . ILE A 1 364 ? 15.836 3.902 -9.875 1 29.3 364 ILE A N 1
ATOM 2904 C CA . ILE A 1 364 ? 16.422 5.215 -9.641 1 29.3 364 ILE A CA 1
ATOM 2905 C C . ILE A 1 364 ? 16.969 5.289 -8.211 1 29.3 364 ILE A C 1
ATOM 2907 O O . ILE A 1 364 ? 16.203 5.234 -7.246 1 29.3 364 ILE A O 1
ATOM 2911 N N . ALA A 1 365 ? 17.969 4.598 -7.945 1 30.16 365 ALA A N 1
ATOM 2912 C CA . ALA A 1 365 ? 18.734 5.059 -6.789 1 30.16 365 ALA A CA 1
ATOM 2913 C C . ALA A 1 365 ? 18.672 6.578 -6.656 1 30.16 365 ALA A C 1
ATOM 2915 O O . ALA A 1 365 ? 19.25 7.309 -7.457 1 30.16 365 ALA A O 1
ATOM 2916 N N . GLY A 1 366 ? 17.688 7.105 -6.746 1 31.33 366 GLY A N 1
ATOM 2917 C CA . GLY A 1 366 ? 18 8.477 -6.371 1 31.33 366 GLY A CA 1
ATOM 2918 C C . GLY A 1 366 ? 19.203 8.586 -5.449 1 31.33 366 GLY A C 1
ATOM 2919 O O . GLY A 1 366 ? 19.391 7.738 -4.57 1 31.33 366 GLY A O 1
ATOM 2920 N N . LYS A 1 367 ? 20.344 9.055 -6.145 1 31.33 367 LYS A N 1
ATOM 2921 C CA . LYS A 1 367 ? 21.453 9.484 -5.305 1 31.33 367 LYS A CA 1
ATOM 2922 C C . LYS A 1 367 ? 20.984 9.875 -3.912 1 31.33 367 LYS A C 1
ATOM 2924 O O . LYS A 1 367 ? 20.625 11.039 -3.678 1 31.33 367 LYS A O 1
ATOM 2929 N N . SER A 1 368 ? 20.047 9.25 -3.426 1 32.53 368 SER A N 1
ATOM 2930 C CA . SER A 1 368 ? 20.484 9.648 -2.094 1 32.53 368 SER A CA 1
ATOM 2931 C C . SER A 1 368 ? 21.938 9.25 -1.848 1 32.53 368 SER A C 1
ATOM 2933 O O . SER A 1 368 ? 22.281 8.07 -1.904 1 32.53 368 SER A O 1
ATOM 2935 N N . SER A 1 369 ? 22.938 9.719 -2.605 1 29.73 369 SER A N 1
ATOM 2936 C CA . SER A 1 369 ? 24.266 9.875 -2.031 1 29.73 369 SER A CA 1
ATOM 2937 C C . SER A 1 369 ? 24.234 9.688 -0.519 1 29.73 369 SER A C 1
ATOM 2939 O O . SER A 1 369 ? 24.234 10.664 0.235 1 29.73 369 SER A O 1
ATOM 2941 N N . ALA A 1 370 ? 23.516 8.828 -0.081 1 33.28 370 ALA A N 1
ATOM 2942 C CA . ALA A 1 370 ? 23.984 8.391 1.228 1 33.28 370 ALA A CA 1
ATOM 2943 C C . ALA A 1 370 ? 25.422 7.867 1.142 1 33.28 370 ALA A C 1
ATOM 2945 O O . ALA A 1 370 ? 25.656 6.668 1.289 1 33.28 370 ALA A O 1
ATOM 2946 N N . SER A 1 371 ? 26.156 7.926 0.153 1 32.09 371 SER A N 1
ATOM 2947 C CA . SER A 1 371 ? 27.562 7.723 0.473 1 32.09 371 SER A CA 1
ATOM 2948 C C . SER A 1 371 ? 27.859 8.07 1.93 1 32.09 371 SER A C 1
ATOM 2950 O O . SER A 1 371 ? 28.797 7.535 2.523 1 32.09 371 SER A O 1
ATOM 2952 N N . ASN A 1 372 ? 27.453 9.312 2.311 1 32.16 372 ASN A N 1
ATOM 2953 C CA . ASN A 1 372 ? 27.812 9.641 3.688 1 32.16 372 ASN A CA 1
ATOM 2954 C C . ASN A 1 372 ? 26.906 8.93 4.684 1 32.16 372 ASN A C 1
ATOM 2956 O O . ASN A 1 372 ? 25.781 8.523 4.34 1 32.16 372 ASN A O 1
ATOM 2960 N N . GLY A 1 373 ? 27.094 8.656 5.969 1 35.31 373 GLY A N 1
ATOM 2961 C CA . GLY A 1 373 ? 26.703 8.117 7.262 1 35.31 373 GLY A CA 1
ATOM 2962 C C . GLY A 1 373 ? 25.203 8.164 7.484 1 35.31 373 GLY A C 1
ATOM 2963 O O . GLY A 1 373 ? 24.703 7.777 8.547 1 35.31 373 GLY A O 1
ATOM 2964 N N . ASP A 1 374 ? 24.203 8.867 6.602 1 40.66 374 ASP A N 1
ATOM 2965 C CA . ASP A 1 374 ? 22.844 9.203 7.023 1 40.66 374 ASP A CA 1
ATOM 2966 C C . ASP A 1 374 ? 21.812 8.273 6.379 1 40.66 374 ASP A C 1
ATOM 2968 O O . ASP A 1 374 ? 20.656 8.633 6.238 1 40.66 374 ASP A O 1
ATOM 2972 N N . SER A 1 375 ? 22.031 7.211 5.656 1 49.41 375 SER A N 1
ATOM 2973 C CA . SER A 1 375 ? 21.172 6.211 5.039 1 49.41 375 SER A CA 1
ATOM 2974 C C . SER A 1 375 ? 20.078 5.754 6 1 49.41 375 SER A C 1
ATOM 2976 O O . SER A 1 375 ? 18.969 5.438 5.582 1 49.41 375 SER A O 1
ATOM 2978 N N . HIS A 1 376 ? 20.281 5.875 7.234 1 51.66 376 HIS A N 1
ATOM 2979 C CA . HIS A 1 376 ? 19.391 5.324 8.25 1 51.66 376 HIS A CA 1
ATOM 2980 C C . HIS A 1 376 ? 18.125 6.168 8.406 1 51.66 376 HIS A C 1
ATOM 2982 O O . HIS A 1 376 ? 17.172 5.746 9.055 1 51.66 376 HIS A O 1
ATOM 2988 N N . LEU A 1 377 ? 18.188 7.285 7.551 1 57.94 377 LEU A N 1
ATOM 2989 C CA . LEU A 1 377 ? 17.047 8.156 7.812 1 57.94 377 LEU A CA 1
ATOM 2990 C C . LEU A 1 377 ? 15.922 7.895 6.816 1 57.94 377 LEU A C 1
ATOM 2992 O O . LEU A 1 377 ? 14.773 8.289 7.051 1 57.94 377 LEU A O 1
ATOM 2996 N N . PHE A 1 378 ? 16.281 7.109 5.707 1 63.91 378 PHE A N 1
ATOM 2997 C CA . PHE A 1 378 ? 15.219 6.863 4.738 1 63.91 378 PHE A CA 1
ATOM 2998 C C . PHE A 1 378 ? 14.477 5.566 5.059 1 63.91 378 PHE A C 1
ATOM 3000 O O . PHE A 1 378 ? 15.086 4.605 5.539 1 63.91 378 PHE A O 1
ATOM 3007 N N . PRO A 1 379 ? 13.172 5.715 4.855 1 68 379 PRO A N 1
ATOM 3008 C CA . PRO A 1 379 ? 12.43 4.48 5.105 1 68 379 PRO A CA 1
ATOM 3009 C C . PRO A 1 379 ? 12.906 3.314 4.242 1 68 379 PRO A C 1
ATOM 3011 O O . PRO A 1 379 ? 13.289 3.514 3.088 1 68 379 PRO A O 1
ATOM 3014 N N . PRO A 1 380 ? 12.984 2.199 4.859 1 74.75 380 PRO A N 1
ATOM 3015 C CA . PRO A 1 380 ? 13.414 1.01 4.121 1 74.75 380 PRO A CA 1
ATOM 3016 C C . PRO A 1 380 ? 12.367 0.518 3.125 1 74.75 380 PRO A C 1
ATOM 3018 O O . PRO A 1 380 ? 12.656 -0.341 2.289 1 74.75 380 PRO A O 1
ATOM 3021 N N . PHE A 1 381 ? 11.234 1.124 3.199 1 83.19 381 PHE A N 1
ATOM 3022 C CA . PHE A 1 381 ? 10.148 0.673 2.336 1 83.19 381 PHE A CA 1
ATOM 3023 C C . PHE A 1 381 ? 10.109 1.486 1.048 1 83.19 381 PHE A C 1
ATOM 3025 O O . PHE A 1 381 ? 10.156 2.719 1.083 1 83.19 381 PHE A O 1
ATOM 3032 N N . LYS A 1 382 ? 10.078 0.792 -0.035 1 83.62 382 LYS A N 1
ATOM 3033 C CA . LYS A 1 382 ? 10.023 1.434 -1.346 1 83.62 382 LYS A CA 1
ATOM 3034 C C . LYS A 1 382 ? 8.719 1.098 -2.068 1 83.62 382 LYS A C 1
ATOM 3036 O O . LYS A 1 382 ? 8.195 -0.01 -1.934 1 83.62 382 LYS A O 1
ATOM 3041 N N . GLN A 1 383 ? 8.273 2.127 -2.748 1 89 383 GLN A N 1
ATOM 3042 C CA . GLN A 1 383 ? 7.07 1.967 -3.557 1 89 383 GLN A CA 1
ATOM 3043 C C . GLN A 1 383 ? 7.336 2.338 -5.016 1 89 383 GLN A C 1
ATOM 3045 O O . GLN A 1 383 ? 8.094 3.266 -5.297 1 89 383 GLN A O 1
ATOM 3050 N N . ARG A 1 384 ? 6.781 1.594 -5.898 1 89.88 384 ARG A N 1
ATOM 3051 C CA . ARG A 1 384 ? 6.793 1.964 -7.309 1 89.88 384 ARG A CA 1
ATOM 3052 C C . ARG A 1 384 ? 5.496 1.553 -7.996 1 89.88 384 ARG A C 1
ATOM 3054 O O . ARG A 1 384 ? 4.785 0.669 -7.512 1 89.88 384 ARG A O 1
ATOM 3061 N N . LYS A 1 385 ? 5.18 2.232 -9 1 94.25 385 LYS A N 1
ATOM 3062 C CA . LYS A 1 385 ? 4.055 1.858 -9.859 1 94.25 385 LYS A CA 1
ATOM 3063 C C . LYS A 1 385 ? 4.535 1.151 -11.125 1 94.25 385 LYS A C 1
ATOM 3065 O O . LYS A 1 385 ? 5.586 1.496 -11.672 1 94.25 385 LYS A O 1
ATOM 3070 N N . GLN A 1 386 ? 3.754 0.155 -11.438 1 95.88 386 GLN A N 1
ATOM 3071 C CA . GLN A 1 386 ? 4.215 -0.708 -12.516 1 95.88 386 GLN A CA 1
ATOM 3072 C C . GLN A 1 386 ? 3.039 -1.317 -13.273 1 95.88 386 GLN A C 1
ATOM 3074 O O . GLN A 1 386 ? 1.931 -1.406 -12.742 1 95.88 386 GLN A O 1
ATOM 3079 N N . VAL A 1 387 ? 3.287 -1.57 -14.57 1 97.69 387 VAL A N 1
ATOM 3080 C CA . VAL A 1 387 ? 2.396 -2.424 -15.352 1 97.69 387 VAL A CA 1
ATOM 3081 C C . VAL A 1 387 ? 3.033 -3.801 -15.531 1 97.69 387 VAL A C 1
ATOM 3083 O O . VAL A 1 387 ? 4.156 -3.908 -16.031 1 97.69 387 VAL A O 1
ATOM 3086 N N . SER A 1 388 ? 2.328 -4.824 -15.102 1 98 388 SER A N 1
ATOM 3087 C CA . SER A 1 388 ? 2.854 -6.184 -15.156 1 98 388 SER A CA 1
ATOM 3088 C C . SER A 1 388 ? 1.895 -7.121 -15.883 1 98 388 SER A C 1
ATOM 3090 O O . SER A 1 388 ? 0.695 -6.848 -15.961 1 98 388 SER A O 1
ATOM 3092 N N . LEU A 1 389 ? 2.479 -8.133 -16.375 1 98.12 389 LEU A N 1
ATOM 3093 C CA . LEU A 1 389 ? 1.72 -9.109 -17.141 1 98.12 389 LEU A CA 1
ATOM 3094 C C . LEU A 1 389 ? 2.146 -10.531 -16.797 1 98.12 389 LEU A C 1
ATOM 3096 O O . LEU A 1 389 ? 3.338 -10.805 -16.656 1 98.12 389 LEU A O 1
ATOM 3100 N N . VAL A 1 390 ? 1.191 -11.422 -16.609 1 97.88 390 VAL A N 1
ATOM 3101 C CA . VAL A 1 390 ? 1.463 -12.852 -16.438 1 97.88 390 VAL A CA 1
ATOM 3102 C C . VAL A 1 390 ? 0.833 -13.633 -17.594 1 97.88 390 VAL A C 1
ATOM 3104 O 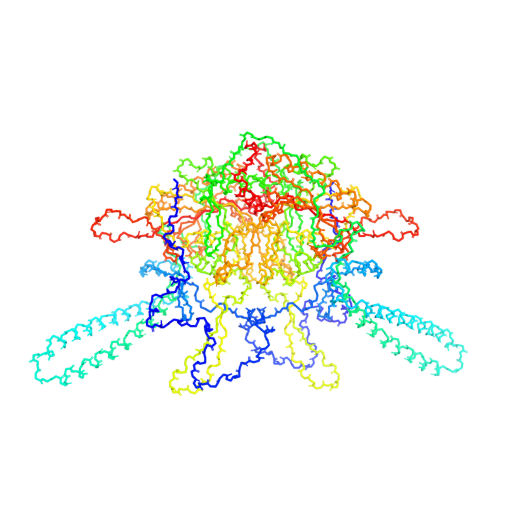O . VAL A 1 390 ? -0.373 -13.531 -17.828 1 97.88 390 VAL A O 1
ATOM 3107 N N . GLY A 1 391 ? 1.671 -14.32 -18.281 1 96.81 391 GLY A N 1
ATOM 3108 C CA . GLY A 1 391 ? 1.19 -15.211 -19.328 1 96.81 391 GLY A CA 1
ATOM 3109 C C . GLY A 1 391 ? 0.981 -16.641 -18.859 1 96.81 391 GLY A C 1
ATOM 3110 O O . GLY A 1 391 ? 1.834 -17.203 -18.172 1 96.81 391 GLY A O 1
ATOM 3111 N N . LEU A 1 392 ? -0.161 -17.219 -19.219 1 96.25 392 LEU A N 1
ATOM 3112 C CA . LEU A 1 392 ? -0.51 -18.594 -18.859 1 96.25 392 LEU A CA 1
ATOM 3113 C C . LEU A 1 392 ? -0.604 -19.469 -20.094 1 96.25 392 LEU A C 1
ATOM 3115 O O . LEU A 1 392 ? -1.237 -19.094 -21.094 1 96.25 392 LEU A O 1
ATOM 3119 N N . THR A 1 393 ? 0.054 -20.578 -20.047 1 94.88 393 THR A N 1
ATOM 3120 C CA . THR A 1 393 ? 0.019 -21.562 -21.125 1 94.88 393 THR A CA 1
ATOM 3121 C C . THR A 1 393 ? -0.157 -22.969 -20.562 1 94.88 393 THR A C 1
ATOM 3123 O O . THR A 1 393 ? 0.23 -23.25 -19.438 1 94.88 393 THR A O 1
ATOM 3126 N N . PRO A 1 394 ? -0.692 -23.891 -21.328 1 91.31 394 PRO A N 1
ATOM 3127 C CA . PRO A 1 394 ? -0.977 -25.234 -20.812 1 91.31 394 PRO A CA 1
ATOM 3128 C C . PRO A 1 394 ? 0.256 -26.141 -20.812 1 91.31 394 PRO A C 1
ATOM 3130 O O . PRO A 1 394 ? 0.368 -27.031 -19.969 1 91.31 394 PRO A O 1
ATOM 3133 N N . LYS A 1 395 ? 1.165 -25.891 -21.797 1 92.25 395 LYS A N 1
ATOM 3134 C CA . LYS A 1 395 ? 2.311 -26.781 -21.938 1 92.25 395 LYS A CA 1
ATOM 3135 C C . LYS A 1 395 ? 3.625 -26.016 -21.828 1 92.25 395 LYS A C 1
ATOM 3137 O O . LYS A 1 395 ? 3.652 -24.797 -22 1 92.25 395 LYS A O 1
ATOM 3142 N N . SER A 1 396 ? 4.664 -26.75 -21.516 1 92.94 396 SER A N 1
ATOM 3143 C CA . SER A 1 396 ? 5.988 -26.172 -21.344 1 92.94 396 SER A CA 1
ATOM 3144 C C . SER A 1 396 ? 6.496 -25.547 -22.656 1 92.94 396 SER A C 1
ATOM 3146 O O . SER A 1 396 ? 7.117 -24.484 -22.641 1 92.94 396 SER A O 1
ATOM 3148 N N . GLU A 1 397 ? 6.223 -26.219 -23.75 1 92.75 397 GLU A N 1
ATOM 3149 C CA . GLU A 1 397 ? 6.676 -25.734 -25.047 1 92.75 397 GLU A CA 1
ATOM 3150 C C . GLU A 1 397 ? 5.996 -24.406 -25.406 1 92.75 397 GLU A C 1
ATOM 3152 O O . GLU A 1 397 ? 6.637 -23.5 -25.938 1 92.75 397 GLU A O 1
ATOM 3157 N N . ASP A 1 398 ? 4.734 -24.359 -25.109 1 93.94 398 ASP A N 1
ATOM 3158 C CA . ASP A 1 398 ? 3.98 -23.125 -25.359 1 93.94 398 ASP A CA 1
ATOM 3159 C C . ASP A 1 398 ? 4.492 -21.984 -24.484 1 93.94 398 ASP A C 1
ATOM 3161 O O . ASP A 1 398 ? 4.48 -20.828 -24.891 1 93.94 398 ASP A O 1
ATOM 3165 N N . CYS A 1 399 ? 4.871 -22.328 -23.297 1 96.19 399 CYS A N 1
ATOM 3166 C CA . CYS A 1 399 ? 5.391 -21.344 -22.359 1 96.19 399 CYS A CA 1
ATOM 3167 C C . CYS A 1 399 ? 6.688 -20.734 -22.875 1 96.19 399 CYS A C 1
ATOM 3169 O O . CYS A 1 399 ? 6.879 -19.516 -22.812 1 96.19 399 CYS A O 1
ATOM 3171 N N . GLU A 1 400 ? 7.543 -21.562 -23.406 1 96.06 400 GLU A N 1
ATOM 3172 C CA . GLU A 1 400 ? 8.789 -21.078 -23.984 1 96.06 400 GLU A CA 1
ATOM 3173 C C . GLU A 1 400 ? 8.531 -20.172 -25.188 1 96.06 400 GLU A C 1
ATOM 3175 O O . GLU A 1 400 ? 9.195 -19.156 -25.359 1 96.06 400 GLU A O 1
ATOM 3180 N N . ALA A 1 401 ? 7.629 -20.625 -25.969 1 94.88 401 ALA A N 1
ATOM 3181 C CA . ALA A 1 401 ? 7.266 -19.812 -27.125 1 94.88 401 ALA A CA 1
ATOM 3182 C C . ALA A 1 401 ? 6.691 -18.469 -26.703 1 94.88 401 ALA A C 1
ATOM 3184 O O . ALA A 1 401 ? 6.969 -17.453 -27.328 1 94.88 401 ALA A O 1
ATOM 3185 N N . GLU A 1 402 ? 5.867 -18.516 -25.672 1 95.56 402 GLU A N 1
ATOM 3186 C CA . GLU A 1 402 ? 5.289 -17.281 -25.141 1 95.56 402 GLU A CA 1
ATOM 3187 C C . GLU A 1 402 ? 6.367 -16.359 -24.578 1 95.56 402 GLU A C 1
ATOM 3189 O O . GLU A 1 402 ? 6.285 -15.141 -24.734 1 95.56 402 GLU A O 1
ATOM 3194 N N . PHE A 1 403 ? 7.34 -16.938 -23.953 1 96.88 403 PHE A N 1
ATOM 3195 C CA . PHE A 1 403 ? 8.469 -16.172 -23.438 1 96.88 403 PHE A CA 1
ATOM 3196 C C . PHE A 1 403 ? 9.172 -15.422 -24.562 1 96.88 403 PHE A C 1
ATOM 3198 O O . PHE A 1 403 ? 9.445 -14.227 -24.438 1 96.88 403 PHE A O 1
ATOM 3205 N N . GLN A 1 404 ? 9.383 -16.078 -25.609 1 95.19 404 GLN A N 1
ATOM 3206 C CA . GLN A 1 404 ? 10.062 -15.477 -26.75 1 95.19 404 GLN A CA 1
ATOM 3207 C C . GLN A 1 404 ? 9.172 -14.43 -27.422 1 95.19 404 GLN A C 1
ATOM 3209 O O . GLN A 1 404 ? 9.641 -13.344 -27.781 1 95.19 404 GLN A O 1
ATOM 3214 N N . ARG A 1 405 ? 7.98 -14.742 -27.594 1 95 405 ARG A N 1
ATOM 3215 C CA . ARG A 1 405 ? 7.039 -13.82 -28.219 1 95 405 ARG A CA 1
ATOM 3216 C C . ARG A 1 405 ? 6.922 -12.531 -27.406 1 95 405 ARG A C 1
ATOM 3218 O O . ARG A 1 405 ? 6.934 -11.438 -27.984 1 95 405 ARG A O 1
ATOM 3225 N N . LEU A 1 406 ? 6.746 -12.664 -26.109 1 96.12 406 LEU A N 1
ATOM 3226 C CA . LEU A 1 406 ? 6.625 -11.5 -25.234 1 96.12 406 LEU A CA 1
ATOM 3227 C C . LEU A 1 406 ? 7.898 -10.664 -25.266 1 96.12 406 LEU A C 1
ATOM 3229 O O . LEU A 1 406 ? 7.844 -9.43 -25.203 1 96.12 406 LEU A O 1
ATOM 3233 N N . THR A 1 407 ? 9.016 -11.32 -25.297 1 96.19 407 THR A N 1
ATOM 3234 C CA . THR A 1 407 ? 10.289 -10.609 -25.391 1 96.19 407 THR A CA 1
ATOM 3235 C C . THR A 1 407 ? 10.352 -9.789 -26.672 1 96.19 407 THR A C 1
ATOM 3237 O O . THR A 1 407 ? 10.727 -8.609 -26.656 1 96.19 407 THR A O 1
ATOM 3240 N N . ASP A 1 408 ? 9.969 -10.391 -27.734 1 94.69 408 ASP A N 1
ATOM 3241 C CA . ASP A 1 408 ? 9.984 -9.695 -29.016 1 94.69 408 ASP A CA 1
ATOM 3242 C C . ASP A 1 408 ? 9.016 -8.516 -29.016 1 94.69 408 ASP A C 1
ATOM 3244 O O . ASP A 1 408 ? 9.336 -7.438 -29.531 1 94.69 408 ASP A O 1
ATOM 3248 N N . GLN A 1 409 ? 7.863 -8.742 -28.516 1 95.31 409 GLN A N 1
ATOM 3249 C CA . GLN A 1 409 ? 6.875 -7.676 -28.438 1 95.31 409 GLN A CA 1
ATOM 3250 C C . GLN A 1 409 ? 7.359 -6.543 -27.547 1 95.31 409 GLN A C 1
ATOM 3252 O O . GLN A 1 409 ? 7.09 -5.371 -27.812 1 95.31 409 GLN A O 1
ATOM 3257 N N . LEU A 1 410 ? 7.969 -6.922 -26.453 1 95.88 410 LEU A N 1
ATOM 3258 C CA . LEU A 1 410 ? 8.492 -5.922 -25.531 1 95.88 410 LEU A CA 1
ATOM 3259 C C . LEU A 1 410 ? 9.555 -5.062 -26.203 1 95.88 410 LEU A C 1
ATOM 3261 O O . LEU A 1 410 ? 9.625 -3.855 -25.969 1 95.88 410 LEU A O 1
ATOM 3265 N N . ILE A 1 411 ? 10.383 -5.641 -27.016 1 95.06 411 ILE A N 1
ATOM 3266 C CA . ILE A 1 411 ? 11.398 -4.914 -27.781 1 95.06 411 ILE A CA 1
ATOM 3267 C C . ILE A 1 411 ? 10.727 -3.896 -28.688 1 95.06 411 ILE A C 1
ATOM 3269 O O . ILE A 1 411 ? 11.117 -2.729 -28.734 1 95.06 411 ILE A O 1
ATOM 3273 N N . GLU A 1 412 ? 9.734 -4.344 -29.375 1 93.38 412 GLU A N 1
ATOM 3274 C CA . GLU A 1 412 ? 9.016 -3.459 -30.281 1 93.38 412 GLU A CA 1
ATOM 3275 C C . GLU A 1 412 ? 8.32 -2.33 -29.531 1 93.38 412 GLU A C 1
ATOM 3277 O O . GLU A 1 412 ? 8.344 -1.178 -29.969 1 93.38 412 GLU A O 1
ATOM 3282 N N . PHE A 1 413 ? 7.691 -2.693 -28.469 1 94.44 413 PHE A N 1
ATOM 3283 C CA . PHE A 1 413 ? 6.992 -1.711 -27.656 1 94.44 413 PHE A CA 1
ATOM 3284 C C . PHE A 1 413 ? 7.941 -0.606 -27.203 1 94.44 413 PHE A C 1
ATOM 3286 O O . PHE A 1 413 ? 7.66 0.578 -27.391 1 94.44 413 PHE A O 1
ATOM 3293 N N . TRP A 1 414 ? 9.062 -0.935 -26.625 1 94.5 414 TRP A N 1
ATOM 3294 C CA . TRP A 1 414 ? 9.977 0.049 -26.047 1 94.5 414 TRP A CA 1
ATOM 3295 C C . TRP A 1 414 ? 10.664 0.85 -27.156 1 94.5 414 TRP A C 1
ATOM 3297 O O . TRP A 1 414 ? 10.969 2.031 -26.969 1 94.5 414 TRP A O 1
ATOM 3307 N N . THR A 1 415 ? 10.906 0.249 -28.281 1 92.88 415 THR A N 1
ATOM 3308 C CA . THR A 1 415 ? 11.477 0.969 -29.422 1 92.88 415 THR A CA 1
ATOM 3309 C C . THR A 1 415 ? 10.531 2.064 -29.891 1 92.88 415 THR A C 1
ATOM 3311 O O . THR A 1 415 ? 10.969 3.127 -30.328 1 92.88 415 THR A O 1
ATOM 3314 N N . GLN A 1 416 ? 9.25 1.787 -29.766 1 90.88 416 GLN A N 1
ATOM 3315 C CA . GLN A 1 416 ? 8.25 2.779 -30.141 1 90.88 416 GLN A CA 1
ATOM 3316 C C . GLN A 1 416 ? 7.98 3.76 -29.016 1 90.88 416 GLN A C 1
ATOM 3318 O O . GLN A 1 416 ? 7.695 4.934 -29.25 1 90.88 416 GLN A O 1
ATOM 3323 N N . PHE A 1 417 ? 8.016 3.268 -27.828 1 92 417 PHE A N 1
ATOM 3324 C CA . PHE A 1 417 ? 7.672 4.047 -26.656 1 92 417 PHE A CA 1
ATOM 3325 C C . PHE A 1 417 ? 8.734 5.102 -26.359 1 92 417 PHE A C 1
ATOM 3327 O O . PHE A 1 417 ? 8.406 6.246 -26.047 1 92 417 PHE A O 1
ATOM 3334 N N . GLN A 1 418 ? 10 4.695 -26.391 1 93.19 418 GLN A N 1
ATOM 3335 C CA . GLN A 1 418 ? 11.141 5.594 -26.234 1 93.19 418 GLN A CA 1
ATOM 3336 C C . GLN A 1 418 ? 12.156 5.391 -27.344 1 93.19 418 GLN A C 1
ATOM 3338 O O . GLN A 1 418 ? 13.258 4.875 -27.109 1 93.19 418 GLN A O 1
ATOM 3343 N N . PRO A 1 419 ? 11.906 5.914 -28.469 1 92.06 419 PRO A N 1
ATOM 3344 C CA . PRO A 1 419 ? 12.719 5.625 -29.656 1 92.06 419 PRO A CA 1
ATOM 3345 C C . PRO A 1 419 ? 14.133 6.211 -29.562 1 92.06 419 PRO A C 1
ATOM 3347 O O . PRO A 1 419 ? 15.055 5.695 -30.188 1 92.06 419 PRO A O 1
ATOM 3350 N N . VAL A 1 420 ? 14.359 7.191 -28.766 1 92 420 VAL A N 1
ATOM 3351 C CA . VAL A 1 420 ? 15.641 7.891 -28.781 1 92 420 VAL A CA 1
ATOM 3352 C C . VAL A 1 420 ? 16.578 7.293 -27.719 1 92 420 VAL A C 1
ATOM 3354 O O . VAL A 1 420 ? 17.766 7.578 -27.703 1 92 420 VAL A O 1
ATOM 3357 N N . TRP A 1 421 ? 16.047 6.484 -26.859 1 93.25 421 TRP A N 1
ATOM 3358 C CA . TRP A 1 421 ? 16.844 5.918 -25.781 1 93.25 421 TRP A CA 1
ATOM 3359 C C . TRP A 1 421 ? 17.75 4.801 -26.297 1 93.25 421 TRP A C 1
ATOM 3361 O O . TRP A 1 421 ? 17.328 3.998 -27.141 1 93.25 421 TRP A O 1
ATOM 3371 N N . PRO A 1 422 ? 19.031 4.828 -25.922 1 93.94 422 PRO A N 1
ATOM 3372 C CA . PRO A 1 422 ? 19.891 3.684 -26.234 1 93.94 422 PRO A CA 1
ATOM 3373 C C . PRO A 1 422 ? 19.562 2.453 -25.391 1 93.94 422 PRO A C 1
ATOM 3375 O O . PRO A 1 422 ? 19.906 2.4 -24.219 1 93.94 422 PRO A O 1
ATOM 3378 N N . MET A 1 423 ? 18.969 1.525 -26.031 1 94.81 423 MET A N 1
ATOM 3379 C CA . MET A 1 423 ? 18.516 0.35 -25.297 1 94.81 423 MET A CA 1
ATOM 3380 C C . MET A 1 423 ? 19.125 -0.924 -25.875 1 94.81 423 MET A C 1
ATOM 3382 O O . MET A 1 423 ? 19.547 -0.949 -27.031 1 94.81 423 MET A O 1
ATOM 3386 N N . ARG A 1 424 ? 19.219 -1.904 -25.031 1 93.94 424 ARG A N 1
ATOM 3387 C CA . ARG A 1 424 ? 19.719 -3.209 -25.453 1 93.94 424 ARG A CA 1
ATOM 3388 C C . ARG A 1 424 ? 18.969 -4.336 -24.734 1 93.94 424 ARG A C 1
ATOM 3390 O O . ARG A 1 424 ? 18.391 -4.125 -23.672 1 93.94 424 ARG A O 1
ATOM 3397 N N . LEU A 1 425 ? 18.984 -5.465 -25.391 1 94.56 425 LEU A N 1
ATOM 3398 C CA . LEU A 1 425 ? 18.438 -6.684 -24.812 1 94.56 425 LEU A CA 1
ATOM 3399 C C . LEU A 1 425 ? 19.531 -7.531 -24.188 1 94.56 425 LEU A C 1
ATOM 3401 O O . LEU A 1 425 ? 20.562 -7.781 -24.797 1 94.56 425 LEU A O 1
ATOM 3405 N N . VAL A 1 426 ? 19.297 -7.91 -22.953 1 91.75 426 VAL A N 1
ATOM 3406 C CA . VAL A 1 426 ? 20.25 -8.781 -22.266 1 91.75 426 VAL A CA 1
ATOM 3407 C C . VAL A 1 426 ? 19.5 -9.922 -21.578 1 91.75 426 VAL A C 1
ATOM 3409 O O . VAL A 1 426 ? 18.297 -9.82 -21.312 1 91.75 426 VAL A O 1
ATOM 3412 N N . TYR A 1 427 ? 20.203 -10.977 -21.438 1 92.19 427 TYR A N 1
ATOM 3413 C CA . TYR A 1 427 ? 19.719 -12.062 -20.594 1 92.19 427 TYR A CA 1
ATOM 3414 C C . TYR A 1 427 ? 20.422 -12.055 -19.234 1 92.19 427 TYR A C 1
ATOM 3416 O O . TYR A 1 427 ? 21.641 -11.891 -19.156 1 92.19 427 TYR A O 1
ATOM 3424 N N . THR A 1 428 ? 19.625 -12.141 -18.234 1 90.62 428 THR A N 1
ATOM 3425 C CA . THR A 1 428 ? 20.156 -12.109 -16.875 1 90.62 428 THR A CA 1
ATOM 3426 C C . THR A 1 428 ? 20.938 -13.383 -16.562 1 90.62 428 THR A C 1
ATOM 3428 O O . THR A 1 428 ? 20.453 -14.484 -16.828 1 90.62 428 THR A O 1
ATOM 3431 N N . PRO A 1 429 ? 22.109 -13.188 -16.016 1 89.56 429 PRO A N 1
ATOM 3432 C CA . PRO A 1 429 ? 22.891 -14.367 -15.625 1 89.56 429 PRO A CA 1
ATOM 3433 C C . PRO A 1 429 ? 22.188 -15.203 -14.555 1 89.56 429 PRO A C 1
ATOM 3435 O O . PRO A 1 429 ? 21.438 -14.664 -13.742 1 89.56 429 PRO A O 1
ATOM 3438 N N . ALA A 1 430 ? 22.5 -16.453 -14.539 1 89.25 430 ALA A N 1
ATOM 3439 C CA . ALA A 1 430 ? 21.844 -17.406 -13.656 1 89.25 430 ALA A CA 1
ATOM 3440 C C . ALA A 1 430 ? 21.984 -17 -12.195 1 89.25 430 ALA A C 1
ATOM 3442 O O . ALA A 1 430 ? 21.078 -17.203 -11.391 1 89.25 430 ALA A O 1
ATOM 3443 N N . GLU A 1 431 ? 23.094 -16.422 -11.836 1 87.44 431 GLU A N 1
ATOM 3444 C CA . GLU A 1 431 ? 23.375 -16.047 -10.453 1 87.44 431 GLU A CA 1
ATOM 3445 C C . GLU A 1 431 ? 22.453 -14.945 -9.977 1 87.44 431 GLU A C 1
ATOM 3447 O O . GLU A 1 431 ? 22.234 -14.773 -8.773 1 87.44 431 GLU A O 1
ATOM 3452 N N . HIS A 1 432 ? 21.844 -14.227 -10.938 1 88.19 432 HIS A N 1
ATOM 3453 C CA . HIS A 1 432 ? 21.016 -13.078 -10.578 1 88.19 432 HIS A CA 1
ATOM 3454 C C . HIS A 1 432 ? 19.531 -13.375 -10.789 1 88.19 432 HIS A C 1
ATOM 3456 O O . HIS A 1 432 ? 18.688 -12.492 -10.609 1 88.19 432 HIS A O 1
ATOM 3462 N N . LEU A 1 433 ? 19.266 -14.57 -11.125 1 90.44 433 LEU A N 1
ATOM 3463 C CA . LEU A 1 433 ? 17.875 -14.945 -11.297 1 90.44 433 LEU A CA 1
ATOM 3464 C C . LEU A 1 433 ? 17.188 -15.102 -9.953 1 90.44 433 LEU A C 1
ATOM 3466 O O . LEU A 1 433 ? 17.781 -15.578 -8.992 1 90.44 433 LEU A O 1
ATOM 3470 N N . TRP A 1 434 ? 15.977 -14.688 -9.953 1 90.94 434 TRP A N 1
ATOM 3471 C CA . TRP A 1 434 ? 15.164 -14.977 -8.781 1 90.94 434 TRP A CA 1
ATOM 3472 C C . TRP A 1 434 ? 14.875 -16.469 -8.664 1 90.94 434 TRP A C 1
ATOM 3474 O O . TRP A 1 434 ? 14.945 -17.203 -9.656 1 90.94 434 TRP A O 1
ATOM 3484 N N . PRO A 1 435 ? 14.508 -16.891 -7.473 1 90.94 435 PRO A N 1
ATOM 3485 C CA . PRO A 1 435 ? 14.281 -18.328 -7.266 1 90.94 435 PRO A CA 1
ATOM 3486 C C . PRO A 1 435 ? 13.203 -18.891 -8.188 1 90.94 435 PRO A C 1
ATOM 3488 O O . PRO A 1 435 ? 13.273 -20.062 -8.586 1 90.94 435 PRO A O 1
ATOM 3491 N N . CYS A 1 436 ? 12.281 -18.125 -8.562 1 95.25 436 CYS A N 1
ATOM 3492 C CA . CYS A 1 436 ? 11.172 -18.641 -9.352 1 95.25 436 CYS A CA 1
ATOM 3493 C C . CYS A 1 436 ? 11.492 -18.625 -10.836 1 95.25 436 CYS A C 1
ATOM 3495 O O . CYS A 1 436 ? 10.734 -19.156 -11.648 1 95.25 436 CYS A O 1
ATOM 3497 N N . GLU A 1 437 ? 12.617 -18.141 -11.234 1 95.94 437 GLU A N 1
ATOM 3498 C CA . GLU A 1 437 ? 12.898 -17.891 -12.648 1 95.94 437 GLU A CA 1
ATOM 3499 C C . GLU A 1 437 ? 13.766 -18.984 -13.25 1 95.94 437 GLU A C 1
ATOM 3501 O O . GLU A 1 437 ? 14.68 -19.484 -12.594 1 95.94 437 GLU A O 1
ATOM 3506 N N . MET A 1 438 ? 13.43 -19.391 -14.438 1 96.38 438 MET A N 1
ATOM 3507 C CA . MET A 1 438 ? 14.281 -20.25 -15.258 1 96.38 438 MET A CA 1
ATOM 3508 C C . MET A 1 438 ? 15.219 -19.422 -16.125 1 96.38 438 MET A C 1
ATOM 3510 O O . MET A 1 438 ? 16.375 -19.812 -16.344 1 96.38 438 MET A O 1
ATOM 3514 N N . ALA A 1 439 ? 14.719 -18.359 -16.594 1 95.44 439 ALA A N 1
ATOM 3515 C CA . ALA A 1 439 ? 15.422 -17.391 -17.438 1 95.44 439 ALA A CA 1
ATOM 3516 C C . ALA A 1 439 ? 14.742 -16.031 -17.375 1 95.44 439 ALA A C 1
ATOM 3518 O O . ALA A 1 439 ? 13.562 -15.93 -17.047 1 95.44 439 ALA A O 1
ATOM 3519 N N . ARG A 1 440 ? 15.539 -15 -17.703 1 95.5 440 ARG A N 1
ATOM 3520 C CA . ARG A 1 440 ? 15 -13.648 -17.734 1 95.5 440 ARG A CA 1
ATOM 3521 C C . ARG A 1 440 ? 15.656 -12.82 -18.844 1 95.5 440 ARG A C 1
ATOM 3523 O O . ARG A 1 440 ? 16.891 -12.727 -18.906 1 95.5 440 ARG A O 1
ATOM 3530 N N . SER A 1 441 ? 14.859 -12.344 -19.719 1 95.38 441 SER A N 1
ATOM 3531 C CA . SER A 1 441 ? 15.305 -11.328 -20.672 1 95.38 441 SER A CA 1
ATOM 3532 C C . SER A 1 441 ? 14.984 -9.922 -20.172 1 95.38 441 SER A C 1
ATOM 3534 O O . SER A 1 441 ? 13.938 -9.703 -19.562 1 95.38 441 SER A O 1
ATOM 3536 N N . ALA A 1 442 ? 15.867 -9.016 -20.359 1 94.69 442 ALA A N 1
ATOM 3537 C CA . ALA A 1 442 ? 15.672 -7.66 -19.859 1 94.69 442 ALA A CA 1
ATOM 3538 C C . ALA A 1 442 ? 16.078 -6.625 -20.906 1 94.69 442 ALA A C 1
ATOM 3540 O O . ALA A 1 442 ? 17.047 -6.824 -21.641 1 94.69 442 ALA A O 1
ATOM 3541 N N . ILE A 1 443 ? 15.281 -5.629 -20.969 1 95.62 443 ILE A N 1
ATOM 3542 C CA . ILE A 1 443 ? 15.648 -4.441 -21.734 1 95.62 443 ILE A CA 1
ATOM 3543 C C . ILE A 1 443 ? 16.312 -3.42 -20.812 1 95.62 443 ILE A C 1
ATOM 3545 O O . ILE A 1 443 ? 15.727 -3.016 -19.812 1 95.62 443 ILE A O 1
ATOM 3549 N N . GLU A 1 444 ? 17.5 -2.996 -21.219 1 93.44 444 GLU A N 1
ATOM 3550 C CA . GLU A 1 444 ? 18.25 -2.07 -20.375 1 93.44 444 GLU A CA 1
ATOM 3551 C C . GLU A 1 444 ? 18.656 -0.821 -21.156 1 93.44 444 GLU A C 1
ATOM 3553 O O . GLU A 1 444 ? 18.859 -0.877 -22.375 1 93.44 444 GLU A O 1
ATOM 3558 N N . LEU A 1 445 ? 18.641 0.22 -20.391 1 92.62 445 LEU A N 1
ATOM 3559 C CA . LEU A 1 445 ? 19.234 1.454 -20.891 1 92.62 445 LEU A CA 1
ATOM 3560 C C . LEU A 1 445 ? 20.75 1.441 -20.719 1 92.62 445 LEU A C 1
ATOM 3562 O O . LEU A 1 445 ? 21.25 1.244 -19.609 1 92.62 445 LEU A O 1
ATOM 3566 N N . HIS A 1 446 ? 21.406 1.557 -21.859 1 86.69 446 HIS A N 1
ATOM 3567 C CA . HIS A 1 446 ? 22.875 1.546 -21.828 1 86.69 446 HIS A CA 1
ATOM 3568 C C . HIS A 1 446 ? 23.438 2.791 -22.5 1 86.69 446 HIS A C 1
ATOM 3570 O O . HIS A 1 446 ? 23.516 2.859 -23.734 1 86.69 446 HIS A O 1
ATOM 3576 N N . LEU A 1 447 ? 23.844 3.688 -21.641 1 82.56 447 LEU A N 1
ATOM 3577 C CA . LEU A 1 447 ? 24.391 4.926 -22.188 1 82.56 447 LEU A CA 1
ATOM 3578 C C . LEU A 1 447 ? 25.891 4.789 -22.453 1 82.56 447 LEU A C 1
ATOM 3580 O O . LEU A 1 447 ? 26.359 5.078 -23.547 1 82.56 447 LEU A O 1
ATOM 3584 N N . ASP A 1 448 ? 26.578 4.492 -21.359 1 78.19 448 ASP A N 1
ATOM 3585 C CA . ASP A 1 448 ? 28.016 4.297 -21.469 1 78.19 448 ASP A CA 1
ATOM 3586 C C . ASP A 1 448 ? 28.469 3.117 -20.609 1 78.19 448 ASP A C 1
ATOM 3588 O O . ASP A 1 448 ? 27.688 2.572 -19.828 1 78.19 448 ASP A O 1
ATOM 3592 N N . SER A 1 449 ? 29.562 2.674 -20.891 1 71.69 449 SER A N 1
ATOM 3593 C CA . SER A 1 449 ? 30.094 1.498 -20.219 1 71.69 449 SER A CA 1
ATOM 3594 C C . SER A 1 449 ? 30.312 1.768 -18.734 1 71.69 449 SER A C 1
ATOM 3596 O O . SER A 1 449 ? 30.328 0.838 -17.922 1 71.69 449 SER A O 1
ATOM 3598 N N . GLU A 1 450 ? 30.406 2.994 -18.344 1 71.25 450 GLU A N 1
ATOM 3599 C CA . GLU A 1 450 ? 30.75 3.336 -16.969 1 71.25 450 GLU A CA 1
ATOM 3600 C C . GLU A 1 450 ? 29.5 3.564 -16.125 1 71.25 450 GLU A C 1
ATOM 3602 O O . GLU A 1 450 ? 29.547 3.465 -14.906 1 71.25 450 GLU A O 1
ATOM 3607 N N . SER A 1 451 ? 28.5 3.729 -16.844 1 72.62 451 SER A N 1
ATOM 3608 C CA . SER A 1 451 ? 27.281 4.07 -16.109 1 72.62 451 SER A CA 1
ATOM 3609 C C . SER A 1 451 ? 26.484 2.82 -15.75 1 72.62 451 SER A C 1
ATOM 3611 O O . SER A 1 451 ? 26.469 1.842 -16.5 1 72.62 451 SER A O 1
ATOM 3613 N N . PRO A 1 452 ? 25.984 2.922 -14.531 1 76.88 452 PRO A N 1
ATOM 3614 C CA . PRO A 1 452 ? 25.141 1.786 -14.172 1 76.88 452 PRO A CA 1
ATOM 3615 C C . PRO A 1 452 ? 23.938 1.62 -15.117 1 76.88 452 PRO A C 1
ATOM 3617 O O . PRO A 1 452 ? 23.375 2.611 -15.586 1 76.88 452 PRO A O 1
ATOM 3620 N N . THR A 1 453 ? 23.672 0.412 -15.422 1 83 453 THR A N 1
ATOM 3621 C CA . THR A 1 453 ? 22.578 0.098 -16.312 1 83 453 THR A CA 1
ATOM 3622 C C . THR A 1 453 ? 21.234 0.204 -15.586 1 83 453 THR A C 1
ATOM 3624 O O . THR A 1 453 ? 21.172 0.016 -14.367 1 83 453 THR A O 1
ATOM 3627 N N . VAL A 1 454 ? 20.266 0.668 -16.312 1 89.12 454 VAL A N 1
ATOM 3628 C CA . VAL A 1 454 ? 18.906 0.747 -15.789 1 89.12 454 VAL A CA 1
ATOM 3629 C C . VAL A 1 454 ? 18.016 -0.276 -16.5 1 89.12 454 VAL A C 1
ATOM 3631 O O . VAL A 1 454 ? 17.891 -0.248 -17.719 1 89.12 454 VAL A O 1
ATOM 3634 N N . GLN A 1 455 ? 17.531 -1.177 -15.742 1 92.25 455 GLN A N 1
ATOM 3635 C CA . GLN A 1 455 ? 16.578 -2.109 -16.328 1 92.25 455 GLN A CA 1
ATOM 3636 C C . GLN A 1 455 ? 15.211 -1.451 -16.531 1 92.25 455 GLN A C 1
ATOM 3638 O O . GLN A 1 455 ? 14.609 -0.971 -15.57 1 92.25 455 GLN A O 1
ATOM 3643 N N . LEU A 1 456 ? 14.734 -1.456 -17.703 1 94.69 456 LEU A N 1
ATOM 3644 C CA . LEU A 1 456 ? 13.484 -0.787 -18.047 1 94.69 456 LEU A CA 1
ATOM 3645 C C . LEU A 1 456 ? 12.312 -1.769 -18.016 1 94.69 456 LEU A C 1
ATOM 3647 O O . LEU A 1 456 ? 11.211 -1.412 -17.609 1 94.69 456 LEU A O 1
ATOM 3651 N N . ALA A 1 457 ? 12.547 -2.924 -18.484 1 96.56 457 ALA A N 1
ATOM 3652 C CA . ALA A 1 457 ? 11.531 -3.971 -18.578 1 96.56 457 ALA A CA 1
ATOM 3653 C C . ALA A 1 457 ? 12.172 -5.355 -18.578 1 96.56 457 ALA A C 1
ATOM 3655 O O . ALA A 1 457 ? 13.375 -5.492 -18.781 1 96.56 457 ALA A O 1
ATOM 3656 N N . SER A 1 458 ? 11.352 -6.348 -18.312 1 97.06 458 SER A N 1
ATOM 3657 C CA . SER A 1 458 ? 11.883 -7.707 -18.281 1 97.06 458 SER A CA 1
ATOM 3658 C C . SER A 1 458 ? 10.781 -8.734 -18.5 1 97.06 458 SER A C 1
ATOM 3660 O O . SER A 1 458 ? 9.602 -8.453 -18.281 1 97.06 458 SER A O 1
ATOM 3662 N N . VAL A 1 459 ? 11.141 -9.836 -19.047 1 97.81 459 VAL A N 1
ATOM 3663 C CA . VAL A 1 459 ? 10.289 -11.016 -19.156 1 97.81 459 VAL A CA 1
ATOM 3664 C C . VAL A 1 459 ? 10.961 -12.211 -18.469 1 97.81 459 VAL A C 1
ATOM 3666 O O . VAL A 1 459 ? 12.125 -12.516 -18.75 1 97.81 459 VAL A O 1
ATOM 3669 N N . SER A 1 460 ? 10.25 -12.859 -17.609 1 97.69 460 SER A N 1
ATOM 3670 C CA . SER A 1 460 ? 10.766 -13.992 -16.859 1 97.69 460 SER A CA 1
ATOM 3671 C C . SER A 1 460 ? 10.031 -15.281 -17.219 1 97.69 460 SER A C 1
ATOM 3673 O O . SER A 1 460 ? 8.797 -15.32 -17.172 1 97.69 460 SER A O 1
ATOM 3675 N N . LEU A 1 461 ? 10.82 -16.25 -17.609 1 98.12 461 LEU A N 1
ATOM 3676 C CA . LEU A 1 461 ? 10.273 -17.578 -17.781 1 98.12 461 LEU A CA 1
ATOM 3677 C C . LEU A 1 461 ? 10.172 -18.312 -16.453 1 98.12 461 LEU A C 1
ATOM 3679 O O . LEU A 1 461 ? 11.188 -18.547 -15.789 1 98.12 461 LEU A O 1
ATOM 3683 N N . LEU A 1 462 ? 8.953 -18.734 -16.062 1 97.88 462 LEU A N 1
ATOM 3684 C CA . LEU A 1 462 ? 8.75 -19.312 -14.734 1 97.88 462 LEU A CA 1
ATOM 3685 C C . LEU A 1 462 ? 8.43 -20.797 -14.828 1 97.88 462 LEU A C 1
ATOM 3687 O O . LEU A 1 462 ? 8.664 -21.547 -13.883 1 97.88 462 LEU A O 1
ATOM 3691 N N . GLY A 1 463 ? 7.832 -21.25 -15.961 1 96.75 463 GLY A N 1
ATOM 3692 C CA . GLY A 1 463 ? 7.383 -22.641 -16.062 1 96.75 463 GLY A CA 1
ATOM 3693 C C . GLY A 1 463 ? 6.219 -22.953 -15.148 1 96.75 463 GLY A C 1
ATOM 3694 O O . GLY A 1 463 ? 5.25 -22.188 -15.078 1 96.75 463 GLY A O 1
ATOM 3695 N N . ASP A 1 464 ? 6.277 -24.094 -14.523 1 96 464 ASP A N 1
ATOM 3696 C CA . ASP A 1 464 ? 5.176 -24.484 -13.656 1 96 464 ASP A CA 1
ATOM 3697 C C . ASP A 1 464 ? 5.586 -24.438 -12.188 1 96 464 ASP A C 1
ATOM 3699 O O . ASP A 1 464 ? 4.941 -25.047 -11.328 1 96 464 ASP A O 1
ATOM 3703 N N . TRP A 1 465 ? 6.723 -23.797 -11.867 1 95.88 465 TRP A N 1
ATOM 3704 C CA . TRP A 1 465 ? 7.273 -23.75 -10.523 1 95.88 465 TRP A CA 1
ATOM 3705 C C . TRP A 1 465 ? 6.277 -23.125 -9.547 1 95.88 465 TRP A C 1
ATOM 3707 O O . TRP A 1 465 ? 6.008 -23.672 -8.484 1 95.88 465 TRP A O 1
ATOM 3717 N N . ILE A 1 466 ? 5.68 -22.016 -9.898 1 95.69 466 ILE A N 1
ATOM 3718 C CA . ILE A 1 466 ? 4.738 -21.312 -9.031 1 95.69 466 ILE A CA 1
ATOM 3719 C C . ILE A 1 466 ? 3.404 -22.062 -9.016 1 95.69 466 ILE A C 1
ATOM 3721 O O . ILE A 1 466 ? 2.793 -22.219 -7.957 1 95.69 466 ILE A O 1
ATOM 3725 N N . SER A 1 467 ? 2.922 -22.531 -10.172 1 94.81 467 SER A N 1
ATOM 3726 C CA . SER A 1 467 ? 1.635 -23.203 -10.258 1 94.81 467 SER A CA 1
ATOM 3727 C C . SER A 1 467 ? 1.613 -24.453 -9.375 1 94.81 467 SER A C 1
ATOM 3729 O O . SER A 1 467 ? 0.588 -24.781 -8.773 1 94.81 467 SER A O 1
ATOM 3731 N N . ARG A 1 468 ? 2.656 -25.141 -9.273 1 92.81 468 ARG A N 1
ATOM 3732 C CA . ARG A 1 468 ? 2.754 -26.328 -8.43 1 92.81 468 ARG A CA 1
ATOM 3733 C C . ARG A 1 468 ? 2.686 -25.953 -6.949 1 92.81 468 ARG A C 1
ATOM 3735 O O . ARG A 1 468 ? 2.205 -26.734 -6.129 1 92.81 468 ARG A O 1
ATOM 3742 N N . ARG A 1 469 ? 3.158 -24.844 -6.672 1 91 469 ARG A N 1
ATOM 3743 C CA . ARG A 1 469 ? 3.209 -24.391 -5.285 1 91 469 ARG A CA 1
ATOM 3744 C C . ARG A 1 469 ? 1.87 -23.812 -4.848 1 91 469 ARG A C 1
ATOM 3746 O O . ARG A 1 469 ? 1.442 -24.016 -3.709 1 91 469 ARG A O 1
ATOM 3753 N N . ILE A 1 470 ? 1.175 -23.094 -5.773 1 90 470 ILE A N 1
ATOM 3754 C CA . ILE A 1 470 ? -0.063 -22.422 -5.375 1 90 470 ILE A CA 1
ATOM 3755 C C . ILE A 1 470 ? -1.261 -23.266 -5.816 1 90 470 ILE A C 1
ATOM 3757 O O . ILE A 1 470 ? -2.406 -22.938 -5.504 1 90 470 ILE A O 1
ATOM 3761 N N . GLY A 1 471 ? -1.063 -24.281 -6.504 1 88.69 471 GLY A N 1
ATOM 3762 C CA . GLY A 1 471 ? -2.119 -25.203 -6.879 1 88.69 471 GLY A CA 1
ATOM 3763 C C . GLY A 1 471 ? -2.943 -24.734 -8.062 1 88.69 471 GLY A C 1
ATOM 3764 O O . GLY A 1 471 ? -4.16 -24.922 -8.094 1 88.69 471 GLY A O 1
ATOM 3765 N N . LEU A 1 472 ? -2.32 -24.016 -8.961 1 91.31 472 LEU A N 1
ATOM 3766 C CA . LEU A 1 472 ? -3.002 -23.625 -10.188 1 91.31 472 LEU A CA 1
ATOM 3767 C C . LEU A 1 472 ? -2.969 -24.734 -11.219 1 91.31 472 LEU A C 1
ATOM 3769 O O . LEU A 1 472 ? -1.893 -25.188 -11.625 1 91.31 472 LEU A O 1
ATOM 3773 N N . LYS A 1 473 ? -4.121 -25.156 -11.711 1 90.94 473 LYS A N 1
ATOM 3774 C CA . LYS A 1 473 ? -4.184 -26.312 -12.594 1 90.94 473 LYS A CA 1
ATOM 3775 C C . LYS A 1 473 ? -4.875 -25.984 -13.906 1 90.94 473 LYS A C 1
ATOM 3777 O O . LYS A 1 473 ? -5.727 -25.094 -13.953 1 90.94 473 LYS A O 1
ATOM 3782 N N . ASN A 1 474 ? -4.441 -26.75 -14.898 1 89.5 474 ASN A N 1
ATOM 3783 C CA . ASN A 1 474 ? -5.07 -26.672 -16.219 1 89.5 474 ASN A CA 1
ATOM 3784 C C . ASN A 1 474 ? -6.441 -27.328 -16.219 1 89.5 474 ASN A C 1
ATOM 3786 O O . ASN A 1 474 ? -6.785 -28.062 -15.289 1 89.5 474 ASN A O 1
ATOM 3790 N N . PRO A 1 475 ? -7.191 -27.016 -17.359 1 82.06 475 PRO A N 1
ATOM 3791 C CA . PRO A 1 475 ? -8.484 -27.703 -17.469 1 82.06 475 PRO A CA 1
ATOM 3792 C C . PRO A 1 475 ? -8.336 -29.219 -17.547 1 82.06 475 PRO A C 1
ATOM 3794 O O . PRO A 1 475 ? -7.348 -29.719 -18.094 1 82.06 475 PRO A O 1
ATOM 3797 N N . LYS A 1 476 ? -9.398 -29.969 -17 1 76.62 476 LYS A N 1
ATOM 3798 C CA . LYS A 1 476 ? -9.383 -31.422 -17.094 1 76.62 476 LYS A CA 1
ATOM 3799 C C . LYS A 1 476 ? -9.547 -31.891 -18.531 1 76.62 476 LYS A C 1
ATOM 3801 O O . LYS A 1 476 ? -10.367 -31.344 -19.281 1 76.62 476 LYS A O 1
ATOM 3806 N N . SER A 1 477 ? -8.523 -32.344 -19.109 1 61.34 477 SER A N 1
ATOM 3807 C CA . SER A 1 477 ? -8.711 -32.906 -20.453 1 61.34 477 SER A CA 1
ATOM 3808 C C . SER A 1 477 ? -9.766 -34 -20.453 1 61.34 477 SER A C 1
ATOM 3810 O O . SER A 1 477 ? -9.805 -34.844 -19.547 1 61.34 477 SER A O 1
ATOM 3812 N N . SER A 1 478 ? -11.086 -33.656 -20.984 1 51.12 478 SER A N 1
ATOM 3813 C CA . SER A 1 478 ? -12.086 -34.688 -21.141 1 51.12 478 SER A CA 1
ATOM 3814 C C . SER A 1 478 ? -11.453 -35.969 -21.672 1 51.12 478 SER A C 1
ATOM 3816 O O . SER A 1 478 ? -12.102 -37.031 -21.734 1 51.12 478 SER A O 1
ATOM 3818 N N . THR A 1 479 ? -10.594 -35.844 -22.609 1 48.94 479 THR A N 1
ATOM 3819 C CA . THR A 1 479 ? -10.211 -37.094 -23.266 1 48.94 479 THR A CA 1
ATOM 3820 C C . THR A 1 479 ? -9.391 -37.969 -22.312 1 48.94 479 THR A C 1
ATOM 3822 O O . THR A 1 479 ? -8.367 -37.531 -21.781 1 48.94 479 THR A O 1
ATOM 3825 N N . ARG A 1 480 ? -10.078 -39 -21.75 1 45.22 480 ARG A N 1
ATOM 3826 C CA . ARG A 1 480 ? -9.578 -40.188 -21.062 1 45.22 480 ARG A CA 1
ATOM 3827 C C . ARG A 1 480 ? -8.297 -40.688 -21.719 1 45.22 480 ARG A C 1
ATOM 3829 O O . ARG A 1 480 ? -8.008 -41.875 -21.672 1 45.22 480 ARG A O 1
ATOM 3836 N N . SER A 1 481 ? -7.883 -40.094 -22.734 1 41.56 481 SER A N 1
ATOM 3837 C CA . SER A 1 481 ? -6.785 -40.938 -23.234 1 41.56 481 SER A CA 1
ATOM 3838 C C . SER A 1 481 ? -5.746 -41.188 -22.156 1 41.56 481 SER A C 1
ATOM 3840 O O . SER A 1 481 ? -5.559 -40.375 -21.266 1 41.56 481 SER A O 1
ATOM 3842 N N . SER A 1 482 ? -5.121 -42.438 -22.266 1 39.97 482 SER A N 1
ATOM 3843 C CA . SER A 1 482 ? -4.355 -43.375 -21.453 1 39.97 482 SER A CA 1
ATOM 3844 C C . SER A 1 482 ? -3.283 -42.656 -20.641 1 39.97 482 SER A C 1
ATOM 3846 O O . SER A 1 482 ? -3.205 -42.844 -19.422 1 39.97 482 SER A O 1
ATOM 3848 N N . ASN A 1 483 ? -1.925 -42.938 -21.109 1 39.28 483 ASN A N 1
ATOM 3849 C CA . ASN A 1 483 ? -0.635 -43.219 -20.484 1 39.28 483 ASN A CA 1
ATOM 3850 C C . ASN A 1 483 ? 0.005 -41.906 -19.984 1 39.28 483 ASN A C 1
ATOM 3852 O O . ASN A 1 483 ? 1.121 -41.938 -19.469 1 39.28 483 ASN A O 1
ATOM 3856 N N . GLU A 1 484 ? 0.115 -40.844 -20.766 1 44.16 484 GLU A N 1
ATOM 3857 C CA . GLU A 1 484 ? 1.071 -39.781 -20.406 1 44.16 484 GLU A CA 1
ATOM 3858 C C . GLU A 1 484 ? 0.544 -38.938 -19.266 1 44.16 484 GLU A C 1
ATOM 3860 O O . GLU A 1 484 ? -0.544 -38.344 -19.375 1 44.16 484 GLU A O 1
ATOM 3865 N N . THR A 1 485 ? 0.737 -39.312 -18.125 1 51.66 485 THR A N 1
ATOM 3866 C CA . THR A 1 485 ? 0.542 -38.562 -16.891 1 51.66 485 THR A CA 1
ATOM 3867 C C . THR A 1 485 ? 0.758 -37.094 -17.094 1 51.66 485 THR A C 1
ATOM 3869 O O . THR A 1 485 ? 1.896 -36.594 -17.078 1 51.66 485 THR A O 1
ATOM 3872 N N . LYS A 1 486 ? -0.089 -36.25 -17.875 1 65.44 486 LYS A N 1
ATOM 3873 C CA . LYS A 1 486 ? -0.041 -34.844 -18.297 1 65.44 486 LYS A CA 1
ATOM 3874 C C . LYS A 1 486 ? 0.033 -33.906 -17.109 1 65.44 486 LYS A C 1
ATOM 3876 O O . LYS A 1 486 ? -0.677 -34.094 -16.109 1 65.44 486 LYS A O 1
ATOM 3881 N N . ASN A 1 487 ? 1.195 -33.188 -16.938 1 82.56 487 ASN A N 1
ATOM 3882 C CA . ASN A 1 487 ? 1.386 -32.125 -15.961 1 82.56 487 ASN A CA 1
ATOM 3883 C C . ASN A 1 487 ? 0.156 -31.234 -15.867 1 82.56 487 ASN A C 1
ATOM 3885 O O . ASN A 1 487 ? -0.165 -30.5 -16.812 1 82.56 487 ASN A O 1
ATOM 3889 N N . PRO A 1 488 ? -0.643 -31.453 -14.859 1 89.12 488 PRO A N 1
ATOM 3890 C CA . PRO A 1 488 ? -1.891 -30.688 -14.734 1 89.12 488 PRO A CA 1
ATOM 3891 C C . PRO A 1 488 ? -1.655 -29.219 -14.414 1 89.12 488 PRO A C 1
ATOM 3893 O O . PRO A 1 488 ? -2.602 -28.422 -14.398 1 89.12 488 PRO A O 1
ATOM 3896 N N . TYR A 1 489 ? -0.441 -28.844 -14.227 1 93.19 489 TYR A N 1
ATOM 3897 C CA . TYR A 1 489 ? -0.165 -27.5 -13.742 1 93.19 489 TYR A CA 1
ATOM 3898 C C . TYR A 1 489 ? 0.076 -26.547 -14.906 1 93.19 489 TYR A C 1
ATOM 3900 O O . TYR A 1 489 ? 0.686 -26.922 -15.914 1 93.19 489 TYR A O 1
ATOM 3908 N N . THR A 1 490 ? -0.389 -25.328 -14.75 1 94.44 490 THR A N 1
ATOM 3909 C CA . THR A 1 490 ? -0.281 -24.297 -15.766 1 94.44 490 THR A CA 1
ATOM 3910 C C . THR A 1 490 ? 1.132 -23.719 -15.797 1 94.44 490 THR A C 1
ATOM 3912 O O . THR A 1 490 ? 1.779 -23.578 -14.758 1 94.44 490 THR A O 1
ATOM 3915 N N . HIS A 1 491 ? 1.602 -23.438 -16.969 1 96.56 491 HIS A N 1
ATOM 3916 C CA . HIS A 1 491 ? 2.904 -22.797 -17.125 1 96.56 491 HIS A CA 1
ATOM 3917 C C . HIS A 1 491 ? 2.764 -21.281 -17.234 1 96.56 491 HIS A C 1
ATOM 3919 O O . HIS A 1 491 ? 1.813 -20.781 -17.844 1 96.56 491 HIS A O 1
ATOM 3925 N N . MET A 1 492 ? 3.785 -20.562 -16.672 1 97.75 492 MET A N 1
ATOM 3926 C CA . MET A 1 492 ? 3.611 -19.125 -16.516 1 97.75 492 MET A CA 1
ATOM 3927 C C . MET A 1 492 ? 4.836 -18.375 -17.031 1 97.75 492 MET A C 1
ATOM 3929 O O . MET A 1 492 ? 5.957 -18.875 -16.938 1 97.75 492 MET A O 1
ATOM 3933 N N . VAL A 1 493 ? 4.621 -17.234 -17.562 1 98.31 493 VAL A N 1
ATOM 3934 C CA . VAL A 1 493 ? 5.621 -16.219 -17.859 1 98.31 493 VAL A CA 1
ATOM 3935 C C . VAL A 1 493 ? 5.238 -14.906 -17.156 1 98.31 493 VAL A C 1
ATOM 3937 O O . VAL A 1 493 ? 4.051 -14.602 -17.016 1 98.31 493 VAL A O 1
ATOM 3940 N N . TYR A 1 494 ? 6.188 -14.234 -16.625 1 98.25 494 TYR A N 1
ATOM 3941 C CA . TYR A 1 494 ? 5.945 -12.953 -15.969 1 98.25 494 TYR A CA 1
ATOM 3942 C C . TYR A 1 494 ? 6.699 -11.828 -16.672 1 98.25 494 TYR A C 1
ATOM 3944 O O . TYR A 1 494 ? 7.891 -11.961 -16.953 1 98.25 494 TYR A O 1
ATOM 3952 N N . ALA A 1 495 ? 6.012 -10.75 -16.953 1 98.25 495 ALA A N 1
ATOM 3953 C CA . ALA A 1 495 ? 6.652 -9.617 -17.609 1 98.25 495 ALA A CA 1
ATOM 3954 C C . ALA A 1 495 ? 6.445 -8.336 -16.812 1 98.25 495 ALA A C 1
ATOM 3956 O O . ALA A 1 495 ? 5.328 -8.031 -16.391 1 98.25 495 ALA A O 1
ATOM 3957 N N . GLN A 1 496 ? 7.469 -7.707 -16.469 1 97.38 496 GLN A N 1
ATOM 3958 C CA . GLN A 1 496 ? 7.445 -6.309 -16.062 1 97.38 496 GLN A CA 1
ATOM 3959 C C . GLN A 1 496 ? 7.523 -5.383 -17.281 1 97.38 496 GLN A C 1
ATOM 3961 O O . GLN A 1 496 ? 8.609 -5.141 -17.812 1 97.38 496 GLN A O 1
ATOM 3966 N N . LEU A 1 497 ? 6.41 -4.828 -17.641 1 97.62 497 LEU A N 1
ATOM 3967 C CA . LEU A 1 497 ? 6.332 -4.09 -18.891 1 97.62 497 LEU A CA 1
ATOM 3968 C C . LEU A 1 497 ? 6.938 -2.699 -18.75 1 97.62 497 LEU A C 1
ATOM 3970 O O . LEU A 1 497 ? 7.582 -2.195 -19.672 1 97.62 497 LEU A O 1
ATOM 3974 N N . MET A 1 498 ? 6.57 -2.135 -17.625 1 94.81 498 MET A N 1
ATOM 3975 C CA . MET A 1 498 ? 7.059 -0.783 -17.375 1 94.81 498 MET A CA 1
ATOM 3976 C C . MET A 1 498 ? 7.039 -0.463 -15.891 1 94.81 498 MET A C 1
ATOM 3978 O O . MET A 1 498 ? 6.09 -0.813 -15.188 1 94.81 498 MET A O 1
ATOM 3982 N N . ASP A 1 499 ? 8.047 0.076 -15.445 1 92.75 499 ASP A N 1
ATOM 3983 C CA . ASP A 1 499 ? 8.195 0.597 -14.094 1 92.75 499 ASP A CA 1
ATOM 3984 C C . ASP A 1 499 ? 8.5 2.094 -14.109 1 92.75 499 ASP A C 1
ATOM 3986 O O . ASP A 1 499 ? 9.453 2.531 -14.758 1 92.75 499 ASP A O 1
ATOM 3990 N N . ILE A 1 500 ? 7.691 2.867 -13.375 1 91.31 500 ILE A N 1
ATOM 3991 C CA . ILE A 1 500 ? 7.781 4.32 -13.445 1 91.31 500 ILE A CA 1
ATOM 3992 C C . ILE A 1 500 ? 9.125 4.789 -12.891 1 91.31 500 ILE A C 1
ATOM 3994 O O . ILE A 1 500 ? 9.68 5.789 -13.344 1 91.31 500 ILE A O 1
ATOM 3998 N N . ARG A 1 501 ? 9.641 4.117 -11.953 1 88.12 501 ARG A N 1
ATOM 3999 C CA . ARG A 1 501 ? 10.93 4.508 -11.391 1 88.12 501 ARG A CA 1
ATOM 4000 C C . ARG A 1 501 ? 12.039 4.348 -12.422 1 88.12 501 ARG A C 1
ATOM 4002 O O . ARG A 1 501 ? 12.938 5.191 -12.516 1 88.12 501 ARG A O 1
ATOM 4009 N N . SER A 1 502 ? 12 3.289 -13.148 1 91.69 502 SER A N 1
ATOM 4010 C CA . SER A 1 502 ? 13 3.053 -14.18 1 91.69 502 SER A CA 1
ATOM 4011 C C . SER A 1 502 ? 12.898 4.086 -15.297 1 91.69 502 SER A C 1
ATOM 4013 O O . SER A 1 502 ? 13.906 4.492 -15.875 1 91.69 502 SER A O 1
ATOM 4015 N N . ILE A 1 503 ? 11.711 4.469 -15.617 1 92.62 503 ILE A N 1
ATOM 4016 C CA . ILE A 1 503 ? 11.5 5.473 -16.656 1 92.62 503 ILE A CA 1
ATOM 4017 C C . ILE A 1 503 ? 12.102 6.805 -16.203 1 92.62 503 ILE A C 1
ATOM 4019 O O . ILE A 1 503 ? 12.781 7.477 -16.984 1 92.62 503 ILE A O 1
ATOM 4023 N N . PHE A 1 504 ? 11.852 7.176 -15.016 1 91.12 504 PHE A N 1
ATOM 4024 C CA . PHE A 1 504 ? 12.367 8.453 -14.539 1 91.12 504 PHE A CA 1
ATOM 4025 C C . PHE A 1 504 ? 13.875 8.406 -14.375 1 91.12 504 PHE A C 1
ATOM 4027 O O . PHE A 1 504 ? 14.562 9.406 -14.602 1 91.12 504 PHE A O 1
ATOM 4034 N N . ALA A 1 505 ? 14.375 7.219 -13.922 1 89.44 505 ALA A N 1
ATOM 4035 C CA . ALA A 1 505 ? 15.828 7.055 -13.891 1 89.44 505 ALA A CA 1
ATOM 4036 C C . ALA A 1 505 ? 16.422 7.215 -15.289 1 89.44 505 ALA A C 1
ATOM 4038 O O . ALA A 1 505 ? 17.453 7.871 -15.453 1 89.44 505 ALA A O 1
ATOM 4039 N N . GLY A 1 506 ? 15.867 6.594 -16.234 1 91.94 506 GLY A N 1
ATOM 4040 C CA . GLY A 1 506 ? 16.312 6.762 -17.609 1 91.94 506 GLY A CA 1
ATOM 4041 C C . GLY A 1 506 ? 16.172 8.188 -18.125 1 91.94 506 GLY A C 1
ATOM 4042 O O . GLY A 1 506 ? 17.047 8.695 -18.812 1 91.94 506 GLY A O 1
ATOM 4043 N N . PHE A 1 507 ? 15.047 8.797 -17.781 1 93.06 507 PHE A N 1
ATOM 4044 C CA . PHE A 1 507 ? 14.797 10.188 -18.141 1 93.06 507 PHE A CA 1
ATOM 4045 C C . PHE A 1 507 ? 15.891 11.094 -17.594 1 93.06 507 PHE A C 1
ATOM 4047 O O . PHE A 1 507 ? 16.438 11.922 -18.328 1 93.06 507 PHE A O 1
ATOM 4054 N N . GLU A 1 508 ? 16.203 10.906 -16.391 1 90.56 508 GLU A N 1
ATOM 4055 C CA . GLU A 1 508 ? 17.25 11.703 -15.766 1 90.56 508 GLU A CA 1
ATOM 4056 C C . GLU A 1 508 ? 18.609 11.469 -16.422 1 90.56 508 GLU A C 1
ATOM 4058 O O . GLU A 1 508 ? 19.375 12.406 -16.641 1 90.56 508 GLU A O 1
ATOM 4063 N N . ARG A 1 509 ? 18.875 10.305 -16.766 1 90.44 509 ARG A N 1
ATOM 4064 C CA . ARG A 1 509 ? 20.172 9.93 -17.312 1 90.44 509 ARG A CA 1
ATOM 4065 C C . ARG A 1 509 ? 20.312 10.383 -18.766 1 90.44 509 ARG A C 1
ATOM 4067 O O . ARG A 1 509 ? 21.375 10.844 -19.188 1 90.44 509 ARG A O 1
ATOM 4074 N N . THR A 1 510 ? 19.297 10.195 -19.5 1 91.44 510 THR A N 1
ATOM 4075 C CA . THR A 1 510 ? 19.344 10.547 -20.906 1 91.44 510 THR A CA 1
ATOM 4076 C C . THR A 1 510 ? 19.078 12.039 -21.109 1 91.44 510 THR A C 1
ATOM 4078 O O . THR A 1 510 ? 19.438 12.609 -22.141 1 91.44 510 THR A O 1
ATOM 4081 N N . GLY A 1 511 ? 18.312 12.57 -20.234 1 92.62 511 GLY A N 1
ATOM 4082 C CA . GLY A 1 511 ? 17.984 13.984 -20.281 1 92.62 511 GLY A CA 1
ATOM 4083 C C . GLY A 1 511 ? 16.734 14.281 -21.094 1 92.62 511 GLY A C 1
ATOM 4084 O O . GLY A 1 511 ? 16.266 15.414 -21.125 1 92.62 511 GLY A O 1
ATOM 4085 N N . VAL A 1 512 ? 16.25 13.188 -21.719 1 93.12 512 VAL A N 1
ATOM 4086 C CA . VAL A 1 512 ? 15.078 13.422 -22.578 1 93.12 512 VAL A CA 1
ATOM 4087 C C . VAL A 1 512 ? 14.07 12.289 -22.391 1 93.12 512 VAL A C 1
ATOM 4089 O O . VAL A 1 512 ? 14.438 11.18 -22 1 93.12 512 VAL A O 1
ATOM 4092 N N . LEU A 1 513 ? 12.805 12.602 -22.562 1 93.75 513 LEU A N 1
ATOM 4093 C CA . LEU A 1 513 ? 11.711 11.633 -22.5 1 93.75 513 LEU A CA 1
ATOM 4094 C C . LEU A 1 513 ? 10.672 11.914 -23.578 1 93.75 513 LEU A C 1
ATOM 4096 O O . LEU A 1 513 ? 10.32 13.07 -23.828 1 93.75 513 LEU A O 1
ATOM 4100 N N . GLU A 1 514 ? 10.367 10.828 -24.266 1 90.19 514 GLU A N 1
ATOM 4101 C CA . GLU A 1 514 ? 9.266 10.938 -25.219 1 90.19 514 GLU A CA 1
ATOM 4102 C C . GLU A 1 514 ? 7.918 10.898 -24.516 1 90.19 514 GLU A C 1
ATOM 4104 O O . GLU A 1 514 ? 7.594 9.914 -23.844 1 90.19 514 GLU A O 1
ATOM 4109 N N . ARG A 1 515 ? 7.113 11.875 -24.531 1 77.44 515 ARG A N 1
ATOM 4110 C CA . ARG A 1 515 ? 5.844 11.961 -23.812 1 77.44 515 ARG A CA 1
ATOM 4111 C C . ARG A 1 515 ? 4.734 11.242 -24.594 1 77.44 515 ARG A C 1
ATOM 4113 O O . ARG A 1 515 ? 3.762 10.781 -23.984 1 77.44 515 ARG A O 1
ATOM 4120 N N . GLY A 1 516 ? 4.949 10.875 -25.734 1 66.31 516 GLY A N 1
ATOM 4121 C CA . GLY A 1 516 ? 3.896 10.312 -26.562 1 66.31 516 GLY A CA 1
ATOM 4122 C C . GLY A 1 516 ? 2.795 11.305 -26.875 1 66.31 516 GLY A C 1
ATOM 4123 O O . GLY A 1 516 ? 2.869 12.469 -26.484 1 66.31 516 GLY A O 1
ATOM 4124 N N . PRO A 1 517 ? 1.872 10.938 -27.797 1 52.41 517 PRO A N 1
ATOM 4125 C CA . PRO A 1 517 ? 0.776 11.844 -28.156 1 52.41 517 PRO A CA 1
ATOM 4126 C C . PRO A 1 517 ? -0.191 12.086 -27 1 52.41 517 PRO A C 1
ATOM 4128 O O . PRO A 1 517 ? -0.465 11.172 -26.219 1 52.41 517 PRO A O 1
ATOM 4131 N N . VAL A 1 518 ? -0.174 13.18 -26.375 1 46.31 518 VAL A N 1
ATOM 4132 C CA . VAL A 1 518 ? -1.203 13.508 -25.391 1 46.31 518 VAL A CA 1
ATOM 4133 C C . VAL A 1 518 ? -2.586 13.305 -26.016 1 46.31 518 VAL A C 1
ATOM 4135 O O . VAL A 1 518 ? -2.834 13.711 -27.156 1 46.31 518 VAL A O 1
ATOM 4138 N N . MET B 1 1 ? 4.883 29.203 -10.211 1 24.67 1 MET B N 1
ATOM 4139 C CA . MET B 1 1 ? 5.477 27.922 -9.836 1 24.67 1 MET B CA 1
ATOM 4140 C C . MET B 1 1 ? 5.387 27.703 -8.336 1 24.67 1 MET B C 1
ATOM 4142 O O . MET B 1 1 ? 5.852 28.531 -7.551 1 24.67 1 MET B O 1
ATOM 4146 N N . PHE B 1 2 ? 4.359 27.141 -7.93 1 28.33 2 PHE B N 1
ATOM 4147 C CA . PHE B 1 2 ? 4.215 26.938 -6.496 1 28.33 2 PHE B CA 1
ATOM 4148 C C . PHE B 1 2 ? 5.402 26.156 -5.938 1 28.33 2 PHE B C 1
ATOM 4150 O O . PHE B 1 2 ? 5.691 25.047 -6.387 1 28.33 2 PHE B O 1
ATOM 4157 N N . ARG B 1 3 ? 6.418 26.891 -5.574 1 34.25 3 ARG B N 1
ATOM 4158 C CA . ARG B 1 3 ? 7.551 26.203 -4.965 1 34.25 3 ARG B CA 1
ATOM 4159 C C . ARG B 1 3 ? 7.414 26.156 -3.447 1 34.25 3 ARG B C 1
ATOM 4161 O O . ARG B 1 3 ? 7.039 27.156 -2.824 1 34.25 3 ARG B O 1
ATOM 4168 N N . LEU B 1 4 ? 7.027 25.141 -3 1 34.25 4 LEU B N 1
ATOM 4169 C CA . LEU B 1 4 ? 7.145 24.953 -1.559 1 34.25 4 LEU B CA 1
ATOM 4170 C C . LEU B 1 4 ? 8.594 25.094 -1.108 1 34.25 4 LEU B C 1
ATOM 4172 O O . LEU B 1 4 ? 9.508 24.578 -1.749 1 34.25 4 LEU B O 1
ATOM 4176 N N . ARG B 1 5 ? 8.984 26.344 -0.749 1 31.83 5 ARG B N 1
ATOM 4177 C CA . ARG B 1 5 ? 10.32 26.359 -0.155 1 31.83 5 ARG B CA 1
ATOM 4178 C C . ARG B 1 5 ? 10.32 25.688 1.215 1 31.83 5 ARG B C 1
ATOM 4180 O O . ARG B 1 5 ? 9.578 26.109 2.113 1 31.83 5 ARG B O 1
ATOM 4187 N N . GLY B 1 6 ? 10.359 24.609 1.189 1 31.48 6 GLY B N 1
ATOM 4188 C CA . GLY B 1 6 ? 10.648 24.016 2.482 1 31.48 6 GLY B CA 1
ATOM 4189 C C . GLY B 1 6 ? 11.953 24.5 3.08 1 31.48 6 GLY B C 1
ATOM 4190 O O . GLY B 1 6 ? 12.984 24.531 2.398 1 31.48 6 GLY B O 1
ATOM 4191 N N . ARG B 1 7 ? 11.969 25.719 3.715 1 28.69 7 ARG B N 1
ATOM 4192 C CA . ARG B 1 7 ? 13.203 25.953 4.453 1 28.69 7 ARG B CA 1
ATOM 4193 C C . ARG B 1 7 ? 13.82 24.656 4.938 1 28.69 7 ARG B C 1
ATOM 4195 O O . ARG B 1 7 ? 14.133 24.516 6.121 1 28.69 7 ARG B O 1
ATOM 4202 N N . TYR B 1 8 ? 13.32 23.766 4.617 1 25.61 8 TYR B N 1
ATOM 4203 C CA . TYR B 1 8 ? 14.188 22.75 5.199 1 25.61 8 TYR B CA 1
ATOM 4204 C C . TYR B 1 8 ? 15.602 22.844 4.637 1 25.61 8 TYR B C 1
ATOM 4206 O O . TYR B 1 8 ? 15.812 22.672 3.436 1 25.61 8 TYR B O 1
ATOM 4214 N N . ARG B 1 9 ? 16.438 23.844 4.926 1 24.16 9 ARG B N 1
ATOM 4215 C CA . ARG B 1 9 ? 17.797 23.328 5.02 1 24.16 9 ARG B CA 1
ATOM 4216 C C . ARG B 1 9 ? 17.797 21.797 5.07 1 24.16 9 ARG B C 1
ATOM 4218 O O . ARG B 1 9 ? 16.828 21.188 5.539 1 24.16 9 ARG B O 1
ATOM 4225 N N . MET B 1 10 ? 18.484 21.219 4.234 1 24.88 10 MET B N 1
ATOM 4226 C CA . MET B 1 10 ? 18.766 19.797 4.406 1 24.88 10 MET B CA 1
ATOM 4227 C C . MET B 1 10 ? 18.609 19.375 5.863 1 24.88 10 MET B C 1
ATOM 4229 O O . MET B 1 10 ? 19.297 19.891 6.738 1 24.88 10 MET B O 1
ATOM 4233 N N . LEU B 1 11 ? 17.625 19.375 6.453 1 25.58 11 LEU B N 1
ATOM 4234 C CA . LEU B 1 11 ? 17.797 18.766 7.762 1 25.58 11 LEU B CA 1
ATOM 4235 C C . LEU B 1 11 ? 19.125 18 7.828 1 25.58 11 LEU B C 1
ATOM 4237 O O . LEU B 1 11 ? 19.281 16.984 7.148 1 25.58 11 LEU B O 1
ATOM 4241 N N . SER B 1 12 ? 20.203 18.609 7.703 1 24.42 12 SER B N 1
ATOM 4242 C CA . SER B 1 12 ? 21.484 18.016 8.039 1 24.42 12 SER B CA 1
ATOM 4243 C C . SER B 1 12 ? 21.359 17.094 9.258 1 24.42 12 SER B C 1
ATOM 4245 O O . SER B 1 12 ? 20.422 17.234 10.055 1 24.42 12 SER B O 1
ATOM 4247 N N . LEU B 1 13 ? 22.031 16.031 9.336 1 25.33 13 LEU B N 1
ATOM 4248 C CA . LEU B 1 13 ? 22.203 15.242 10.547 1 25.33 13 LEU B CA 1
ATOM 4249 C C . LEU B 1 13 ? 22.219 16.141 11.781 1 25.33 13 LEU B C 1
ATOM 4251 O O . LEU B 1 13 ? 21.781 15.727 12.859 1 25.33 13 LEU B O 1
ATOM 4255 N N . SER B 1 14 ? 22.75 17.344 11.711 1 25.58 14 SER B N 1
ATOM 4256 C CA . SER B 1 14 ? 23 18.203 12.859 1 25.58 14 SER B CA 1
ATOM 4257 C C . SER B 1 14 ? 21.703 18.828 13.383 1 25.58 14 SER B C 1
ATOM 4259 O O . SER B 1 14 ? 21.562 19.047 14.586 1 25.58 14 SER B O 1
ATOM 4261 N N . ASP B 1 15 ? 20.953 19.344 12.602 1 28.3 15 ASP B N 1
ATOM 4262 C CA . ASP B 1 15 ? 19.859 20.156 13.117 1 28.3 15 ASP B CA 1
ATOM 4263 C C . ASP B 1 15 ? 18.781 19.281 13.758 1 28.3 15 ASP B C 1
ATOM 4265 O O . ASP B 1 15 ? 17.984 19.75 14.562 1 28.3 15 ASP B O 1
ATOM 4269 N N . VAL B 1 16 ? 18.562 18.203 13.25 1 27.66 16 VAL B N 1
ATOM 4270 C CA . VAL B 1 16 ? 17.812 17.219 14.023 1 27.66 16 VAL B CA 1
ATOM 4271 C C . VAL B 1 16 ? 18.578 16.859 15.297 1 27.66 16 VAL B C 1
ATOM 4273 O O . VAL B 1 16 ? 17.984 16.359 16.25 1 27.66 16 VAL B O 1
ATOM 4276 N N . LEU B 1 17 ? 20.016 17.172 15.219 1 26.67 17 LEU B N 1
ATOM 4277 C CA . LEU B 1 17 ? 20.844 17.016 16.422 1 26.67 17 LEU B CA 1
ATOM 4278 C C . LEU B 1 17 ? 20.828 18.281 17.25 1 26.67 17 LEU B C 1
ATOM 4280 O O . LEU B 1 17 ? 20.969 19.391 16.703 1 26.67 17 LEU B O 1
ATOM 4284 N N . GLY B 1 18 ? 20.156 18.734 18.078 1 24.19 18 GLY B N 1
ATOM 4285 C CA . GLY B 1 18 ? 20.203 19.812 19.031 1 24.19 18 GLY B CA 1
ATOM 4286 C C . GLY B 1 18 ? 21.594 20.312 19.312 1 24.19 18 GLY B C 1
ATOM 4287 O O . GLY B 1 18 ? 22.578 19.594 19.094 1 24.19 18 GLY B O 1
ATOM 4288 N N . SER B 1 19 ? 22.047 21.609 19.328 1 25.03 19 SER B N 1
ATOM 4289 C CA . SER B 1 19 ? 23.25 22.344 19.719 1 25.03 19 SER B CA 1
ATOM 4290 C C . SER B 1 19 ? 23.859 21.781 20.984 1 25.03 19 SER B C 1
ATOM 4292 O O . SER B 1 19 ? 25.031 22.031 21.281 1 25.03 19 SER B O 1
ATOM 4294 N N . HIS B 1 20 ? 23.297 21.734 22.156 1 24.42 20 HIS B N 1
ATOM 4295 C CA . HIS B 1 20 ? 24.047 21.469 23.391 1 24.42 20 HIS B CA 1
ATOM 4296 C C . HIS B 1 20 ? 24.938 20.234 23.219 1 24.42 20 HIS B C 1
ATOM 4298 O O . HIS B 1 20 ? 25.484 19.734 24.203 1 24.42 20 HIS B O 1
ATOM 4304 N N . ILE B 1 21 ? 25.234 19.703 22.109 1 25.83 21 ILE B N 1
ATOM 4305 C CA . ILE B 1 21 ? 26.328 18.734 22.078 1 25.83 21 ILE B CA 1
ATOM 4306 C C . ILE B 1 21 ? 27.656 19.438 21.844 1 25.83 21 ILE B C 1
ATOM 4308 O O . ILE B 1 21 ? 28.047 19.672 20.703 1 25.83 21 ILE B O 1
ATOM 4312 N N . SER B 1 22 ? 28.219 20.578 22.266 1 23.83 22 SER B N 1
ATOM 4313 C CA . SER B 1 22 ? 29.641 20.812 22.406 1 23.83 22 SER B CA 1
ATOM 4314 C C . SER B 1 22 ? 30.359 19.578 22.953 1 23.83 22 SER B C 1
ATOM 4316 O O . SER B 1 22 ? 31.422 19.203 22.453 1 23.83 22 SER B O 1
ATOM 4318 N N . ARG B 1 23 ? 30.734 19.531 24.422 1 22.78 23 ARG B N 1
ATOM 4319 C CA . ARG B 1 23 ? 31.594 18.609 25.156 1 22.78 23 ARG B CA 1
ATOM 4320 C C . ARG B 1 23 ? 31.297 17.172 24.766 1 22.78 23 ARG B C 1
ATOM 4322 O O . ARG B 1 23 ? 31.75 16.234 25.438 1 22.78 23 ARG B O 1
ATOM 4329 N N . LEU B 1 24 ? 30.219 16.844 24.172 1 21.83 24 LEU B N 1
ATOM 4330 C CA . LEU B 1 24 ? 30.422 15.43 23.922 1 21.83 24 LEU B CA 1
ATOM 4331 C C . LEU B 1 24 ? 31.5 15.211 22.875 1 21.83 24 LEU B C 1
ATOM 4333 O O . LEU B 1 24 ? 31.5 15.836 21.828 1 21.83 24 LEU B O 1
ATOM 4337 N N . SER B 1 25 ? 32.875 15.156 23.016 1 21.83 25 SER B N 1
ATOM 4338 C CA . SER B 1 25 ? 33.938 14.438 22.312 1 21.83 25 SER B CA 1
ATOM 4339 C C . SER B 1 25 ? 33.375 13.492 21.25 1 21.83 25 SER B C 1
ATOM 4341 O O . SER B 1 25 ? 33.875 13.422 20.141 1 21.83 25 SER B O 1
ATOM 4343 N N . TYR B 1 26 ? 33.031 12.336 21.625 1 21.17 26 TYR B N 1
ATOM 4344 C CA . TYR B 1 26 ? 32.688 11.469 20.484 1 21.17 26 TYR B CA 1
ATOM 4345 C C . TYR B 1 26 ? 31.609 12.086 19.625 1 21.17 26 TYR B C 1
ATOM 4347 O O . TYR B 1 26 ? 30.438 12.094 20 1 21.17 26 TYR B O 1
ATOM 4355 N N . GLY B 1 27 ? 31.531 13.078 19.156 1 21.92 27 GLY B N 1
ATOM 4356 C CA . GLY B 1 27 ? 30.453 13.938 18.688 1 21.92 27 GLY B CA 1
ATOM 4357 C C . GLY B 1 27 ? 29.516 13.25 17.719 1 21.92 27 GLY B C 1
ATOM 4358 O O . GLY B 1 27 ? 29.891 12.93 16.594 1 21.92 27 GLY B O 1
ATOM 4359 N N . ARG B 1 28 ? 28.219 12.375 17.969 1 21.28 28 ARG B N 1
ATOM 4360 C CA . ARG B 1 28 ? 27.953 10.969 17.719 1 21.28 28 ARG B CA 1
ATOM 4361 C C . ARG B 1 28 ? 27.609 10.742 16.25 1 21.28 28 ARG B C 1
ATOM 4363 O O . ARG B 1 28 ? 26.594 11.242 15.758 1 21.28 28 ARG B O 1
ATOM 4370 N N . VAL B 1 29 ? 28.391 10.828 15.305 1 22.75 29 VAL B N 1
ATOM 4371 C CA . VAL B 1 29 ? 29.109 9.594 14.984 1 22.75 29 VAL B CA 1
ATOM 4372 C C . VAL B 1 29 ? 29.422 8.836 16.281 1 22.75 29 VAL B C 1
ATOM 4374 O O . VAL B 1 29 ? 29.906 9.43 17.25 1 22.75 29 VAL B O 1
ATOM 4377 N N . TYR B 1 30 ? 28.938 7.875 17.016 1 23.62 30 TYR B N 1
ATOM 4378 C CA . TYR B 1 30 ? 29.656 7.629 18.266 1 23.62 30 TYR B CA 1
ATOM 4379 C C . TYR B 1 30 ? 31.156 7.875 18.094 1 23.62 30 TYR B C 1
ATOM 4381 O O . TYR B 1 30 ? 31.766 7.395 17.141 1 23.62 30 TYR B O 1
ATOM 4389 N N . SER B 1 31 ? 31.625 8.992 18.172 1 23.2 31 SER B N 1
ATOM 4390 C CA . SER B 1 31 ? 33.062 8.914 18.453 1 23.2 31 SER B CA 1
ATOM 4391 C C . SER B 1 31 ? 33.344 7.77 19.422 1 23.2 31 SER B C 1
ATOM 4393 O O . SER B 1 31 ? 32.75 7.664 20.484 1 23.2 31 SER B O 1
ATOM 4395 N N . THR B 1 32 ? 34 6.676 19.094 1 23.66 32 THR B N 1
ATOM 4396 C CA . THR B 1 32 ? 34.812 5.719 19.844 1 23.66 32 THR B CA 1
ATOM 4397 C C . THR B 1 32 ? 35.719 6.441 20.812 1 23.66 32 THR B C 1
ATOM 4399 O O . THR B 1 32 ? 36.719 5.867 21.266 1 23.66 32 THR B O 1
ATOM 4402 N N . THR B 1 33 ? 35.781 7.652 20.969 1 22.67 33 THR B N 1
ATOM 4403 C CA . THR B 1 33 ? 36.812 7.867 21.984 1 22.67 33 THR B CA 1
ATOM 4404 C C . THR B 1 33 ? 36.344 7.32 23.328 1 22.67 33 THR B C 1
ATOM 4406 O O . THR B 1 33 ? 35.188 7.535 23.734 1 22.67 33 THR B O 1
ATOM 4409 N N . PRO B 1 34 ? 37.344 6.527 24.078 1 21.91 34 PRO B N 1
ATOM 4410 C CA . PRO B 1 34 ? 37.281 5.875 25.391 1 21.91 34 PRO B CA 1
ATOM 4411 C C . PRO B 1 34 ? 36.875 6.832 26.5 1 21.91 34 PRO B C 1
ATOM 4413 O O . PRO B 1 34 ? 37.469 7.898 26.656 1 21.91 34 PRO B O 1
ATOM 4416 N N . LEU B 1 35 ? 35.719 7.297 26.812 1 24.83 35 LEU B N 1
ATOM 4417 C CA . LEU B 1 35 ? 35.812 7.809 28.172 1 24.83 35 LEU B CA 1
ATOM 4418 C C . LEU B 1 35 ? 36.938 7.07 28.938 1 24.83 35 LEU B C 1
ATOM 4420 O O . LEU B 1 35 ? 37.219 5.91 28.641 1 24.83 35 LEU B O 1
ATOM 4424 N N . SER B 1 36 ? 37.812 7.781 29.562 1 23.81 36 SER B N 1
ATOM 4425 C CA . SER B 1 36 ? 38.938 7.145 30.219 1 23.81 36 SER B CA 1
ATOM 4426 C C . SER B 1 36 ? 38.594 5.711 30.625 1 23.81 36 SER B C 1
ATOM 4428 O O . SER B 1 36 ? 39.344 4.777 30.266 1 23.81 36 SER B O 1
ATOM 4430 N N . SER B 1 37 ? 38.625 5.441 32.031 1 22.48 37 SER B N 1
ATOM 4431 C CA . SER B 1 37 ? 38.906 4.184 32.719 1 22.48 37 SER B CA 1
ATOM 4432 C C . SER B 1 37 ? 37.812 3.156 32.5 1 22.48 37 SER B C 1
ATOM 4434 O O . SER B 1 37 ? 37.812 2.078 33.094 1 22.48 37 SER B O 1
ATOM 4436 N N . VAL B 1 38 ? 36.531 3.666 32.344 1 22.98 38 VAL B N 1
ATOM 4437 C CA . VAL B 1 38 ? 35.75 2.473 32.688 1 22.98 38 VAL B CA 1
ATOM 4438 C C . VAL B 1 38 ? 36.031 1.363 31.688 1 22.98 38 VAL B C 1
ATOM 4440 O O . VAL B 1 38 ? 36.125 1.624 30.484 1 22.98 38 VAL B O 1
ATOM 4443 N N . THR B 1 39 ? 36.5 0.254 32.031 1 20.97 39 THR B N 1
ATOM 4444 C CA . THR B 1 39 ? 36.844 -1.007 31.391 1 20.97 39 THR B CA 1
ATOM 4445 C C . THR B 1 39 ? 35.781 -1.37 30.328 1 20.97 39 THR B C 1
ATOM 4447 O O . THR B 1 39 ? 34.594 -1.135 30.516 1 20.97 39 THR B O 1
ATOM 4450 N N . GLU B 1 40 ? 36.031 -1.352 28.984 1 25.52 40 GLU B N 1
ATOM 4451 C CA . GLU B 1 40 ? 35.656 -1.951 27.719 1 25.52 40 GLU B CA 1
ATOM 4452 C C . GLU B 1 40 ? 34.781 -3.191 27.922 1 25.52 40 GLU B C 1
ATOM 4454 O O . GLU B 1 40 ? 34.594 -3.98 26.984 1 25.52 40 GLU B O 1
ATOM 4459 N N . SER B 1 41 ? 34.469 -3.508 29.141 1 22.52 41 SER B N 1
ATOM 4460 C CA . SER B 1 41 ? 34.188 -4.93 29.25 1 22.52 41 SER B CA 1
ATOM 4461 C C . SER B 1 41 ? 32.906 -5.297 28.484 1 22.52 41 SER B C 1
ATOM 4463 O O . SER B 1 41 ? 32.938 -6.199 27.641 1 22.52 41 SER B O 1
ATOM 4465 N N . ALA B 1 42 ? 31.734 -5.574 29.312 1 21.22 42 ALA B N 1
ATOM 4466 C CA . ALA B 1 42 ? 30.875 -6.703 28.953 1 21.22 42 ALA B CA 1
ATOM 4467 C C . ALA B 1 42 ? 29.812 -6.289 27.953 1 21.22 42 ALA B C 1
ATOM 4469 O O . ALA B 1 42 ? 28.938 -5.465 28.25 1 21.22 42 ALA B O 1
ATOM 4470 N N . ARG B 1 43 ? 30.078 -6.062 26.656 1 26.92 43 ARG B N 1
ATOM 4471 C CA . ARG B 1 43 ? 29.203 -6.125 25.484 1 26.92 43 ARG B CA 1
ATOM 4472 C C . ARG B 1 43 ? 27.969 -6.98 25.766 1 26.92 43 ARG B C 1
ATOM 4474 O O . ARG B 1 43 ? 28.094 -8.18 26.016 1 26.92 43 ARG B O 1
ATOM 4481 N N . PRO B 1 44 ? 26.922 -6.422 26.438 1 28.8 44 PRO B N 1
ATOM 4482 C CA . PRO B 1 44 ? 25.984 -7.52 26.734 1 28.8 44 PRO B CA 1
ATOM 4483 C C . PRO B 1 44 ? 25.688 -8.375 25.516 1 28.8 44 PRO B C 1
ATOM 4485 O O . PRO B 1 44 ? 25.641 -7.867 24.391 1 28.8 44 PRO B O 1
ATOM 4488 N N . THR B 1 45 ? 26.031 -9.602 25.312 1 30.03 45 THR B N 1
ATOM 4489 C CA . THR B 1 45 ? 25.875 -10.82 24.531 1 30.03 45 THR B CA 1
ATOM 4490 C C . THR B 1 45 ? 24.406 -11.031 24.141 1 30.03 45 THR B C 1
ATOM 4492 O O . THR B 1 45 ? 23.984 -12.172 23.953 1 30.03 45 THR B O 1
ATOM 4495 N N . HIS B 1 46 ? 23.484 -10.102 24.422 1 32.78 46 HIS B N 1
ATOM 4496 C CA . HIS B 1 46 ? 22.234 -10.609 23.875 1 32.78 46 HIS B CA 1
ATOM 4497 C C . HIS B 1 46 ? 22.344 -10.797 22.375 1 32.78 46 HIS B C 1
ATOM 4499 O O . HIS B 1 46 ? 22.922 -9.969 21.672 1 32.78 46 HIS B O 1
ATOM 4505 N N . ASP B 1 47 ? 22.328 -11.898 21.734 1 36.34 47 ASP B N 1
ATOM 4506 C CA . ASP B 1 47 ? 22.453 -12.477 20.406 1 36.34 47 ASP B CA 1
ATOM 4507 C C . ASP B 1 47 ? 21.656 -11.68 19.375 1 36.34 47 ASP B C 1
ATOM 4509 O O . ASP B 1 47 ? 20.531 -11.258 19.656 1 36.34 47 ASP B O 1
ATOM 4513 N N . GLU B 1 48 ? 22.141 -10.703 18.484 1 41.56 48 GLU B N 1
ATOM 4514 C CA . GLU B 1 48 ? 21.656 -10.133 17.234 1 41.56 48 GLU B CA 1
ATOM 4515 C C . GLU B 1 48 ? 20.391 -10.836 16.75 1 41.56 48 GLU B C 1
ATOM 4517 O O . GLU B 1 48 ? 19.594 -10.258 16 1 41.56 48 GLU B O 1
ATOM 4522 N N . SER B 1 49 ? 20.281 -12.086 17.062 1 44.69 49 SER B N 1
ATOM 4523 C CA . SER B 1 49 ? 19.156 -12.891 16.625 1 44.69 49 SER B CA 1
ATOM 4524 C C . SER B 1 49 ? 17.844 -12.391 17.234 1 44.69 49 SER B C 1
ATOM 4526 O O . SER B 1 49 ? 16.797 -12.469 16.609 1 44.69 49 SER B O 1
ATOM 4528 N N . ASP B 1 50 ? 17.844 -11.594 18.406 1 50.06 50 ASP B N 1
ATOM 4529 C CA . ASP B 1 50 ? 16.641 -11.297 19.188 1 50.06 50 ASP B CA 1
ATOM 4530 C C . ASP B 1 50 ? 16.078 -9.922 18.844 1 50.06 50 ASP B C 1
ATOM 4532 O O . ASP B 1 50 ? 14.953 -9.602 19.203 1 50.06 50 ASP B O 1
ATOM 4536 N N . LEU B 1 51 ? 16.969 -9.102 18.312 1 50.91 51 LEU B N 1
ATOM 4537 C CA . LEU B 1 51 ? 16.469 -7.77 17.984 1 50.91 51 LEU B CA 1
ATOM 4538 C C . LEU B 1 51 ? 15.297 -7.848 17.016 1 50.91 51 LEU B C 1
ATOM 4540 O O . LEU B 1 51 ? 14.344 -7.074 17.125 1 50.91 51 LEU B O 1
ATOM 4544 N N . ASP B 1 52 ? 15.477 -8.742 16.109 1 55.78 52 ASP B N 1
ATOM 4545 C CA . ASP B 1 52 ? 14.375 -8.883 15.164 1 55.78 52 ASP B CA 1
ATOM 4546 C C . ASP B 1 52 ? 13.078 -9.273 15.875 1 55.78 52 ASP B C 1
ATOM 4548 O O . ASP B 1 52 ? 11.992 -8.844 15.477 1 55.78 52 ASP B O 1
ATOM 4552 N N . SER B 1 53 ? 13.383 -9.953 16.984 1 55.81 53 SER B N 1
ATOM 4553 C CA . SER B 1 53 ? 12.203 -10.328 17.75 1 55.81 53 SER B CA 1
ATOM 4554 C C . SER B 1 53 ? 11.68 -9.156 18.578 1 55.81 53 SER B C 1
ATOM 4556 O O . SER B 1 53 ? 10.469 -9.016 18.766 1 55.81 53 SER B O 1
ATOM 4558 N N . LEU B 1 54 ? 12.625 -8.344 19.031 1 55.44 54 LEU B N 1
ATOM 4559 C CA . LEU B 1 54 ? 12.242 -7.238 19.891 1 55.44 54 LEU B CA 1
ATOM 4560 C C . LEU B 1 54 ? 11.531 -6.148 19.109 1 55.44 54 LEU B C 1
ATOM 4562 O O . LEU B 1 54 ? 10.555 -5.562 19.578 1 55.44 54 LEU B O 1
ATOM 4566 N N . ILE B 1 55 ? 12.055 -5.926 17.891 1 57.78 55 ILE B N 1
ATOM 4567 C CA . ILE B 1 55 ? 11.547 -4.828 17.078 1 57.78 55 ILE B CA 1
ATOM 4568 C C . ILE B 1 55 ? 10.062 -5.059 16.766 1 57.78 55 ILE B C 1
ATOM 4570 O O . ILE B 1 55 ? 9.289 -4.109 16.688 1 57.78 55 ILE B O 1
ATOM 4574 N N . ARG B 1 56 ? 9.805 -6.242 16.719 1 58.94 56 ARG B N 1
ATOM 4575 C CA . ARG B 1 56 ? 8.438 -6.574 16.328 1 58.94 56 ARG B CA 1
ATOM 4576 C C . ARG B 1 56 ? 7.469 -6.387 17.484 1 58.94 56 ARG B C 1
ATOM 4578 O O . ARG B 1 56 ? 6.266 -6.23 17.281 1 58.94 56 ARG B O 1
ATOM 4585 N N . VAL B 1 57 ? 8.133 -6.262 18.734 1 57.59 57 VAL B N 1
ATOM 4586 C CA . VAL B 1 57 ? 7.297 -6.219 19.938 1 57.59 57 VAL B CA 1
ATOM 4587 C C . VAL B 1 57 ? 7.094 -4.77 20.375 1 57.59 57 VAL B C 1
ATOM 4589 O O . VAL B 1 57 ? 6.07 -4.434 20.969 1 57.59 57 VAL B O 1
ATOM 4592 N N . LEU B 1 58 ? 7.891 -4.02 19.969 1 63.25 58 LEU B N 1
ATOM 4593 C CA . LEU B 1 58 ? 7.883 -2.678 20.547 1 63.25 58 LEU B CA 1
ATOM 4594 C C . LEU B 1 58 ? 6.973 -1.748 19.75 1 63.25 58 LEU B C 1
ATOM 4596 O O . LEU B 1 58 ? 6.918 -1.832 18.531 1 63.25 58 LEU B O 1
ATOM 4600 N N . SER B 1 59 ? 5.973 -1.167 20.547 1 65.12 59 SER B N 1
ATOM 4601 C CA . SER B 1 59 ? 5.195 -0.077 19.969 1 65.12 59 SER B CA 1
ATOM 4602 C C . SER B 1 59 ? 5.902 1.263 20.156 1 65.12 59 SER B C 1
ATOM 4604 O O . SER B 1 59 ? 6.746 1.412 21.031 1 65.12 59 SER B O 1
ATOM 4606 N N . PRO B 1 60 ? 5.496 2.066 19.156 1 66.69 60 PRO B N 1
ATOM 4607 C CA . PRO B 1 60 ? 6.094 3.393 19.328 1 66.69 60 PRO B CA 1
ATOM 4608 C C . PRO B 1 60 ? 5.832 3.986 20.703 1 66.69 60 PRO B C 1
ATOM 4610 O O . PRO B 1 60 ? 4.734 3.83 21.25 1 66.69 60 PRO B O 1
ATOM 4613 N N . ALA B 1 61 ? 6.863 4.422 21.172 1 64 61 ALA B N 1
ATOM 4614 C CA . ALA B 1 61 ? 6.773 4.961 22.531 1 64 61 ALA B CA 1
ATOM 4615 C C . ALA B 1 61 ? 6.355 6.426 22.516 1 64 61 ALA B C 1
ATOM 4617 O O . ALA B 1 61 ? 7.129 7.297 22.109 1 64 61 ALA B O 1
ATOM 4618 N N . GLY B 1 62 ? 5.121 6.625 22.828 1 67.56 62 GLY B N 1
ATOM 4619 C CA . GLY B 1 62 ? 4.688 8 23 1 67.56 62 GLY B CA 1
ATOM 4620 C C . GLY B 1 62 ? 4.09 8.602 21.75 1 67.56 62 GLY B C 1
ATOM 4621 O O . GLY B 1 62 ? 3.512 7.891 20.922 1 67.56 62 GLY B O 1
ATOM 4622 N N . SER B 1 63 ? 4.082 9.984 21.812 1 73.56 63 SER B N 1
ATOM 4623 C CA . SER B 1 63 ? 3.521 10.75 20.719 1 73.56 63 SER B CA 1
ATOM 4624 C C . SER B 1 63 ? 4.57 11.023 19.641 1 73.56 63 SER B C 1
ATOM 4626 O O . SER B 1 63 ? 5.742 11.25 19.953 1 73.56 63 SER B O 1
ATOM 4628 N N . ALA B 1 64 ? 4.121 10.914 18.422 1 75.88 64 ALA B N 1
ATOM 4629 C CA . ALA B 1 64 ? 5.016 11.242 17.312 1 75.88 64 ALA B CA 1
ATOM 4630 C C . ALA B 1 64 ? 5.109 12.758 17.109 1 75.88 64 ALA B C 1
ATOM 4632 O O . ALA B 1 64 ? 5.938 13.234 16.328 1 75.88 64 ALA B O 1
ATOM 4633 N N . MET B 1 65 ? 4.301 13.477 17.797 1 74.62 65 MET B N 1
ATOM 4634 C CA . MET B 1 65 ? 4.234 14.914 17.562 1 74.62 65 MET B CA 1
ATOM 4635 C C . MET B 1 65 ? 5.145 15.672 18.516 1 74.62 65 MET B C 1
ATOM 4637 O O . MET B 1 65 ? 5.594 16.781 18.219 1 74.62 65 MET B O 1
ATOM 4641 N N . PHE B 1 66 ? 5.234 15.211 19.672 1 68.62 66 PHE B N 1
ATOM 4642 C CA . PHE B 1 66 ? 6.051 15.953 20.625 1 68.62 66 PHE B CA 1
ATOM 4643 C C . PHE B 1 66 ? 6.926 15.016 21.438 1 68.62 66 PHE B C 1
ATOM 4645 O O . PHE B 1 66 ? 6.707 13.805 21.453 1 68.62 66 PHE B O 1
ATOM 4652 N N . SER B 1 67 ? 7.887 15.578 21.906 1 60.75 67 SER B N 1
ATOM 4653 C CA . SER B 1 67 ? 8.914 14.82 22.625 1 60.75 67 SER B CA 1
ATOM 4654 C C . SER B 1 67 ? 8.43 14.375 24 1 60.75 67 SER B C 1
ATOM 4656 O O . SER B 1 67 ? 8.039 15.203 24.828 1 60.75 67 SER B O 1
ATOM 4658 N N . GLU B 1 68 ? 8.008 13.102 24.062 1 59.16 68 GLU B N 1
ATOM 4659 C CA . GLU B 1 68 ? 7.645 12.609 25.375 1 59.16 68 GLU B CA 1
ATOM 4660 C C . GLU B 1 68 ? 8.867 12.094 26.125 1 59.16 68 GLU B C 1
ATOM 4662 O O . GLU B 1 68 ? 8.875 12.047 27.359 1 59.16 68 GLU B O 1
ATOM 4667 N N . ASN B 1 69 ? 9.648 11.578 25.266 1 56.16 69 ASN B N 1
ATOM 4668 C CA . ASN B 1 69 ? 10.852 11.023 25.875 1 56.16 69 ASN B CA 1
ATOM 4669 C C . ASN B 1 69 ? 12.102 11.758 25.422 1 56.16 69 ASN B C 1
ATOM 4671 O O . ASN B 1 69 ? 12.172 12.219 24.281 1 56.16 69 ASN B O 1
ATOM 4675 N N . MET B 1 70 ? 12.844 12.25 26.453 1 54.72 70 MET B N 1
ATOM 4676 C CA . MET B 1 70 ? 14.062 13 26.188 1 54.72 70 MET B CA 1
ATOM 4677 C C . MET B 1 70 ? 14.922 12.297 25.125 1 54.72 70 MET B C 1
ATOM 4679 O O . MET B 1 70 ? 15.82 12.898 24.547 1 54.72 70 MET B O 1
ATOM 4683 N N . HIS B 1 71 ? 14.375 11.109 24.891 1 55.34 71 HIS B N 1
ATOM 4684 C CA . HIS B 1 71 ? 15.242 10.32 24.016 1 55.34 71 HIS B CA 1
ATOM 4685 C C . HIS B 1 71 ? 14.898 10.539 22.547 1 55.34 71 HIS B C 1
ATOM 4687 O O . HIS B 1 71 ? 15.68 10.188 21.672 1 55.34 71 HIS B O 1
ATOM 4693 N N . PHE B 1 72 ? 13.672 11.086 22.516 1 61.62 72 PHE B N 1
ATOM 4694 C CA . PHE B 1 72 ? 13.266 11.266 21.125 1 61.62 72 PHE B CA 1
ATOM 4695 C C . PHE B 1 72 ? 13.148 12.75 20.797 1 61.62 72 PHE B C 1
ATOM 4697 O O . PHE B 1 72 ? 12.727 13.547 21.641 1 61.62 72 PHE B O 1
ATOM 4704 N N . SER B 1 73 ? 13.852 13.125 19.734 1 54.66 73 SER B N 1
ATOM 4705 C CA . SER B 1 73 ? 13.695 14.508 19.297 1 54.66 73 SER B CA 1
ATOM 4706 C C . SER B 1 73 ? 12.492 14.656 18.375 1 54.66 73 SER B C 1
ATOM 4708 O O . SER B 1 73 ? 12.414 13.992 17.328 1 54.66 73 SER B O 1
ATOM 4710 N N . PRO B 1 74 ? 11.555 15.391 18.938 1 59.81 74 PRO B N 1
ATOM 4711 C CA . PRO B 1 74 ? 10.375 15.586 18.078 1 59.81 74 PRO B CA 1
ATOM 4712 C C . PRO B 1 74 ? 10.711 16.281 16.766 1 59.81 74 PRO B C 1
ATOM 4714 O O . PRO B 1 74 ? 11.641 17.094 16.719 1 59.81 74 PRO B O 1
ATOM 4717 N N . VAL B 1 75 ? 10.016 15.844 15.773 1 58.75 75 VAL B N 1
ATOM 4718 C CA . VAL B 1 75 ? 10.18 16.406 14.445 1 58.75 75 VAL B CA 1
ATOM 4719 C C . VAL B 1 75 ? 9.312 17.656 14.297 1 58.75 75 VAL B C 1
ATOM 4721 O O . VAL B 1 75 ? 9.625 18.562 13.516 1 58.75 75 VAL B O 1
ATOM 4724 N N . VAL B 1 76 ? 8.242 17.656 15.047 1 65.56 76 VAL B N 1
ATOM 4725 C CA . VAL B 1 76 ? 7.324 18.781 14.938 1 65.56 76 VAL B CA 1
ATOM 4726 C C . VAL B 1 76 ? 7.008 19.344 16.328 1 65.56 76 VAL B C 1
ATOM 4728 O O . VAL B 1 76 ? 7.195 18.656 17.328 1 65.56 76 VAL B O 1
ATOM 4731 N N . PHE B 1 77 ? 6.75 20.641 16.281 1 68.94 77 PHE B N 1
ATOM 4732 C CA . PHE B 1 77 ? 6.297 21.312 17.5 1 68.94 77 PHE B CA 1
ATOM 4733 C C . PHE B 1 77 ? 4.895 21.875 17.328 1 68.94 77 PHE B C 1
ATOM 4735 O O . PHE B 1 77 ? 4.73 23 16.844 1 68.94 77 PHE B O 1
ATOM 4742 N N . PRO B 1 78 ? 3.973 21.016 17.719 1 74.81 78 PRO B N 1
ATOM 4743 C CA . PRO B 1 78 ? 2.59 21.453 17.547 1 74.81 78 PRO B CA 1
ATOM 4744 C C . PRO B 1 78 ? 2.275 22.719 18.359 1 74.81 78 PRO B C 1
ATOM 4746 O O . PRO B 1 78 ? 2.891 22.953 19.406 1 74.81 78 PRO B O 1
ATOM 4749 N N . ASP B 1 79 ? 1.396 23.609 17.719 1 76.38 79 ASP B N 1
ATOM 4750 C CA . ASP B 1 79 ? 0.942 24.844 18.359 1 76.38 79 ASP B CA 1
ATOM 4751 C C . ASP B 1 79 ? -0.582 24.906 18.406 1 76.38 79 ASP B C 1
ATOM 4753 O O . ASP B 1 79 ? -1.202 25.734 17.75 1 76.38 79 ASP B O 1
ATOM 4757 N N . PRO B 1 80 ? -1.076 24.094 19.266 1 75.31 80 PRO B N 1
ATOM 4758 C CA . PRO B 1 80 ? -2.539 24.094 19.328 1 75.31 80 PRO B CA 1
ATOM 4759 C C . PRO B 1 80 ? -3.109 25.312 20.016 1 75.31 80 PRO B C 1
ATOM 4761 O O . PRO B 1 80 ? -2.521 25.812 20.984 1 75.31 80 PRO B O 1
ATOM 4764 N N . VAL B 1 81 ? -4.023 26.016 19.344 1 73.88 81 VAL B N 1
ATOM 4765 C CA . VAL B 1 81 ? -4.77 27.109 19.984 1 73.88 81 VAL B CA 1
ATOM 4766 C C . VAL B 1 81 ? -5.977 26.531 20.719 1 73.88 81 VAL B C 1
ATOM 4768 O O . VAL B 1 81 ? -6.727 25.719 20.172 1 73.88 81 VAL B O 1
ATOM 4771 N N . LEU B 1 82 ? -5.941 26.969 22 1 81.06 82 LEU B N 1
ATOM 4772 C CA . LEU B 1 82 ? -7.043 26.406 22.781 1 81.06 82 LEU B CA 1
ATOM 4773 C C . LEU B 1 82 ? -7.965 27.516 23.281 1 81.06 82 LEU B C 1
ATOM 4775 O O . LEU B 1 82 ? -7.516 28.438 23.984 1 81.06 82 LEU B O 1
ATOM 4779 N N . ASP B 1 83 ? -9.109 27.547 22.766 1 86.12 83 ASP B N 1
ATOM 4780 C CA . ASP B 1 83 ? -10.234 28.281 23.312 1 86.12 83 ASP B CA 1
ATOM 4781 C C . ASP B 1 83 ? -11.18 27.359 24.078 1 86.12 83 ASP B C 1
ATOM 4783 O O . ASP B 1 83 ? -11.922 26.594 23.469 1 86.12 83 ASP B O 1
ATOM 4787 N N . TRP B 1 84 ? -11.203 27.594 25.422 1 88 84 TRP B N 1
ATOM 4788 C CA . TRP B 1 84 ? -11.922 26.641 26.266 1 88 84 TRP B CA 1
ATOM 4789 C C . TRP B 1 84 ? -13.414 26.641 25.922 1 88 84 TRP B C 1
ATOM 4791 O O . TRP B 1 84 ? -14.055 25.594 25.953 1 88 84 TRP B O 1
ATOM 4801 N N . GLY B 1 85 ? -13.992 27.844 25.703 1 87.25 85 GLY B N 1
ATOM 4802 C CA . GLY B 1 85 ? -15.398 27.922 25.328 1 87.25 85 GLY B CA 1
ATOM 4803 C C . GLY B 1 85 ? -15.719 27.172 24.047 1 87.25 85 GLY B C 1
ATOM 4804 O O . GLY B 1 85 ? -16.672 26.391 24 1 87.25 85 GLY B O 1
ATOM 4805 N N . ARG B 1 86 ? -14.961 27.391 23.078 1 90.19 86 ARG B N 1
ATOM 4806 C CA . ARG B 1 86 ? -15.164 26.719 21.797 1 90.19 86 ARG B CA 1
ATOM 4807 C C . ARG B 1 86 ? -14.93 25.219 21.906 1 90.19 86 ARG B C 1
ATOM 4809 O O . ARG B 1 86 ? -15.617 24.438 21.266 1 90.19 86 ARG B O 1
ATOM 4816 N N . MET B 1 87 ? -13.961 24.859 22.734 1 91.12 87 MET B N 1
ATOM 4817 C CA . MET B 1 87 ? -13.648 23.438 22.906 1 91.12 87 MET B CA 1
ATOM 4818 C C . MET B 1 87 ? -14.773 22.719 23.625 1 91.12 87 MET B C 1
ATOM 4820 O O . MET B 1 87 ? -15.117 21.578 23.281 1 91.12 87 MET B O 1
ATOM 4824 N N . ARG B 1 88 ? -15.328 23.359 24.609 1 89.94 88 ARG B N 1
ATOM 4825 C CA . ARG B 1 88 ? -16.453 22.781 25.328 1 89.94 88 ARG B CA 1
ATOM 4826 C C . ARG B 1 88 ? -17.625 22.531 24.391 1 89.94 88 ARG B C 1
ATOM 4828 O O . ARG B 1 88 ? -18.281 21.5 24.469 1 89.94 88 ARG B O 1
ATOM 4835 N N . ARG B 1 89 ? -17.859 23.516 23.594 1 89.81 89 ARG B N 1
ATOM 4836 C CA . ARG B 1 89 ? -18.938 23.375 22.609 1 89.81 89 ARG B CA 1
ATOM 4837 C C . ARG B 1 89 ? -18.656 22.219 21.656 1 89.81 89 ARG B C 1
ATOM 4839 O O . ARG B 1 89 ? -19.562 21.453 21.328 1 89.81 89 ARG B O 1
ATOM 4846 N N . SER B 1 90 ? -17.453 22.156 21.156 1 92.25 90 SER B N 1
ATOM 4847 C CA . SER B 1 90 ? -17.078 21.109 20.219 1 92.25 90 SER B CA 1
ATOM 4848 C C . SER B 1 90 ? -17.203 19.719 20.844 1 92.25 90 SER B C 1
ATOM 4850 O O . SER B 1 90 ? -17.75 18.797 20.219 1 92.25 90 SER B O 1
ATOM 4852 N N . LEU B 1 91 ? -16.734 19.547 22.062 1 90.62 91 LEU B N 1
ATOM 4853 C CA . LEU B 1 91 ? -16.812 18.266 22.75 1 90.62 91 LEU B CA 1
ATOM 4854 C C . LEU B 1 91 ? -18.25 17.875 23.047 1 90.62 91 LEU B C 1
ATOM 4856 O O . LEU B 1 91 ? -18.625 16.703 22.938 1 90.62 91 LEU B O 1
ATOM 4860 N N . SER B 1 92 ? -19 18.875 23.391 1 89.44 92 SER B N 1
ATOM 4861 C CA . SER B 1 92 ? -20.422 18.609 23.641 1 89.44 92 SER B CA 1
ATOM 4862 C C . SER B 1 92 ? -21.141 18.203 22.375 1 89.44 92 SER B C 1
ATOM 4864 O O . SER B 1 92 ? -21.953 17.266 22.391 1 89.44 92 SER B O 1
ATOM 4866 N N . ALA B 1 93 ? -20.906 18.938 21.312 1 90 93 ALA B N 1
ATOM 4867 C CA . ALA B 1 93 ? -21.547 18.625 20.047 1 90 93 ALA B CA 1
ATOM 4868 C C . ALA B 1 93 ? -21.172 17.234 19.562 1 90 93 ALA B C 1
ATOM 4870 O O . ALA B 1 93 ? -22 16.547 18.938 1 90 93 ALA B O 1
ATOM 4871 N N . ARG B 1 94 ? -19.969 16.781 19.828 1 89.81 94 ARG B N 1
ATOM 4872 C CA . ARG B 1 94 ? -19.469 15.477 19.406 1 89.81 94 ARG B CA 1
ATOM 4873 C C . ARG B 1 94 ? -19.844 14.391 20.406 1 89.81 94 ARG B C 1
ATOM 4875 O O . ARG B 1 94 ? -19.562 13.211 20.188 1 89.81 94 ARG B O 1
ATOM 4882 N N . ASN B 1 95 ? -20.344 14.789 21.516 1 85.88 95 ASN B N 1
ATOM 4883 C CA . ASN B 1 95 ? -20.672 13.891 22.609 1 85.88 95 ASN B CA 1
ATOM 4884 C C . ASN B 1 95 ? -19.422 13.242 23.203 1 85.88 95 ASN B C 1
ATOM 4886 O O . ASN B 1 95 ? -19.391 12.023 23.422 1 85.88 95 ASN B O 1
ATOM 4890 N N . TRP B 1 96 ? -18.312 14.062 23.328 1 83.56 96 TRP B N 1
ATOM 4891 C CA . TRP B 1 96 ? -17.047 13.578 23.844 1 83.56 96 TRP B CA 1
ATOM 4892 C C . TRP B 1 96 ? -16.797 14.094 25.25 1 83.56 96 TRP B C 1
ATOM 4894 O O . TRP B 1 96 ? -15.75 13.828 25.844 1 83.56 96 TRP B O 1
ATOM 4904 N N . ILE B 1 97 ? -17.578 14.836 25.906 1 71.81 97 ILE B N 1
ATOM 4905 C CA . ILE B 1 97 ? -17.406 15.477 27.203 1 71.81 97 ILE B CA 1
ATOM 4906 C C . ILE B 1 97 ? -17.141 14.414 28.266 1 71.81 97 ILE B C 1
ATOM 4908 O O . ILE B 1 97 ? -16.266 14.586 29.125 1 71.81 97 ILE B O 1
ATOM 4912 N N . PRO B 1 98 ? -17.781 13.43 28.172 1 70.44 98 PRO B N 1
ATOM 4913 C CA . PRO B 1 98 ? -17.531 12.438 29.219 1 70.44 98 PRO B CA 1
ATOM 4914 C C . PRO B 1 98 ? -16.125 11.852 29.156 1 70.44 98 PRO B C 1
ATOM 4916 O O . PRO B 1 98 ? -15.602 11.375 30.172 1 70.44 98 PRO B O 1
ATOM 4919 N N . THR B 1 99 ? -15.469 11.984 28.172 1 67.56 99 THR B N 1
ATOM 4920 C CA . THR B 1 99 ? -14.18 11.32 27.969 1 67.56 99 THR B CA 1
ATOM 4921 C C . THR B 1 99 ? -13.031 12.273 28.281 1 67.56 99 THR B C 1
ATOM 4923 O O . THR B 1 99 ? -11.969 11.836 28.734 1 67.56 99 THR B O 1
ATOM 4926 N N . ILE B 1 100 ? -13.289 13.547 28.125 1 72.44 100 ILE B N 1
ATOM 4927 C CA . ILE B 1 100 ? -12.203 14.508 28.297 1 72.44 100 ILE B CA 1
ATOM 4928 C C . ILE B 1 100 ? -12.508 15.438 29.469 1 72.44 100 ILE B C 1
ATOM 4930 O O . ILE B 1 100 ? -13.547 16.109 29.484 1 72.44 100 ILE B O 1
ATOM 4934 N N . LYS B 1 101 ? -11.711 15.398 30.469 1 77.56 101 LYS B N 1
ATOM 4935 C CA . LYS B 1 101 ? -11.867 16.266 31.641 1 77.56 101 LYS B CA 1
ATOM 4936 C C . LYS B 1 101 ? -11.328 17.656 31.359 1 77.56 101 LYS B C 1
ATOM 4938 O O . LYS B 1 101 ? -10.18 17.969 31.672 1 77.56 101 LYS B O 1
ATOM 4943 N N . LEU B 1 102 ? -12.172 18.531 30.906 1 84.75 102 LEU B N 1
ATOM 4944 C CA . LEU B 1 102 ? -11.781 19.875 30.5 1 84.75 102 LEU B CA 1
ATOM 4945 C C . LEU B 1 102 ? -11.422 20.734 31.703 1 84.75 102 LEU B C 1
ATOM 4947 O O . LEU B 1 102 ? -10.508 21.562 31.625 1 84.75 102 LEU B O 1
ATOM 4951 N N . GLU B 1 103 ? -12.102 20.516 32.812 1 84.94 103 GLU B N 1
ATOM 4952 C CA . GLU B 1 103 ? -11.852 21.312 34 1 84.94 103 GLU B CA 1
ATOM 4953 C C . GLU B 1 103 ? -10.445 21.078 34.531 1 84.94 103 GLU B C 1
ATOM 4955 O O . GLU B 1 103 ? -9.781 22.031 34.969 1 84.94 103 GLU B O 1
ATOM 4960 N N . HIS B 1 104 ? -10.148 19.844 34.469 1 87.88 104 HIS B N 1
ATOM 4961 C CA . HIS B 1 104 ? -8.812 19.5 34.938 1 87.88 104 HIS B CA 1
ATOM 4962 C C . HIS B 1 104 ? -7.742 20.188 34.094 1 87.88 104 HIS B C 1
ATOM 4964 O O . HIS B 1 104 ? -6.727 20.656 34.594 1 87.88 104 HIS B O 1
ATOM 4970 N N . LEU B 1 105 ? -7.98 20.234 32.812 1 88.38 105 LEU B N 1
ATOM 4971 C CA . LEU B 1 105 ? -7.012 20.844 31.922 1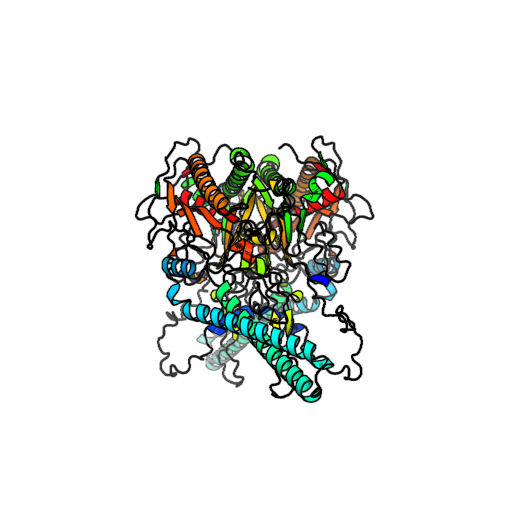 88.38 105 LEU B CA 1
ATOM 4972 C C . LEU B 1 105 ? -6.984 22.359 32.094 1 88.38 105 LEU B C 1
ATOM 4974 O O . LEU B 1 105 ? -5.922 22.984 31.984 1 88.38 105 LEU B O 1
ATOM 4978 N N . GLU B 1 106 ? -8.094 22.891 32.375 1 87.94 106 GLU B N 1
ATOM 4979 C CA . GLU B 1 106 ? -8.148 24.328 32.656 1 87.94 106 GLU B CA 1
ATOM 4980 C C . GLU B 1 106 ? -7.363 24.672 33.906 1 87.94 106 GLU B C 1
ATOM 4982 O O . GLU B 1 106 ? -6.664 25.688 33.969 1 87.94 106 GLU B O 1
ATOM 4987 N N . LYS B 1 107 ? -7.484 23.844 34.875 1 90.06 107 LYS B N 1
ATOM 4988 C CA . LYS B 1 107 ? -6.742 24.031 36.125 1 90.06 107 LYS B CA 1
ATOM 4989 C C . LYS B 1 107 ? -5.238 23.906 35.875 1 90.06 107 LYS B C 1
ATOM 4991 O O . LYS B 1 107 ? -4.449 24.641 36.469 1 90.06 107 LYS B O 1
ATOM 4996 N N . MET B 1 108 ? -4.938 22.922 35.031 1 90.69 108 MET B N 1
ATOM 4997 C CA . MET B 1 108 ? -3.527 22.734 34.719 1 90.69 108 MET B CA 1
ATOM 4998 C C . MET B 1 108 ? -2.961 23.969 34.031 1 90.69 108 MET B C 1
ATOM 5000 O O . MET B 1 108 ? -1.827 24.375 34.281 1 90.69 108 MET B O 1
ATOM 5004 N N . GLU B 1 109 ? -3.701 24.516 33.156 1 89.75 109 GLU B N 1
ATOM 5005 C CA . GLU B 1 109 ? -3.256 25.719 32.469 1 89.75 109 GLU B CA 1
ATOM 5006 C C . GLU B 1 109 ? -3.094 26.875 33.438 1 89.75 109 GLU B C 1
ATOM 5008 O O . GLU B 1 109 ? -2.137 27.656 33.344 1 89.75 109 GLU B O 1
ATOM 5013 N N . GLN B 1 110 ? -3.971 26.984 34.406 1 91.38 110 GLN B N 1
ATOM 5014 C CA . GLN B 1 110 ? -3.881 28.031 35.438 1 91.38 110 GLN B CA 1
ATOM 5015 C C . GLN B 1 110 ? -2.643 27.844 36.312 1 91.38 110 GLN B C 1
ATOM 5017 O O . GLN B 1 110 ? -1.972 28.812 36.656 1 91.38 110 GLN B O 1
ATOM 5022 N N . GLU B 1 111 ? -2.467 26.594 36.562 1 93.5 111 GLU B N 1
ATOM 5023 C CA . GLU B 1 111 ? -1.279 26.297 37.344 1 93.5 111 GLU B CA 1
ATOM 5024 C C . GLU B 1 111 ? -0.004 26.641 36.594 1 93.5 111 GLU B C 1
ATOM 5026 O O . GLU B 1 111 ? 0.946 27.172 37.188 1 93.5 111 GLU B O 1
ATOM 5031 N N . MET B 1 112 ? 0.003 26.297 35.375 1 93.38 112 MET B N 1
ATOM 5032 C CA . MET B 1 112 ? 1.151 26.641 34.531 1 93.38 112 MET B CA 1
ATOM 5033 C C . MET B 1 112 ? 1.364 28.156 34.5 1 93.38 112 MET B C 1
ATOM 5035 O O . MET B 1 112 ? 2.498 28.625 34.594 1 93.38 112 MET B O 1
ATOM 5039 N N . ASN B 1 113 ? 0.281 28.875 34.406 1 91.56 113 ASN B N 1
ATOM 5040 C CA . ASN B 1 113 ? 0.36 30.328 34.406 1 91.56 113 ASN B CA 1
ATOM 5041 C C . ASN B 1 113 ? 0.867 30.875 35.719 1 91.56 113 ASN B C 1
ATOM 5043 O O . ASN B 1 113 ? 1.648 31.828 35.75 1 91.56 113 ASN B O 1
ATOM 5047 N N . ARG B 1 114 ? 0.463 30.281 36.75 1 93.56 114 ARG B N 1
ATOM 5048 C CA . ARG B 1 114 ? 0.927 30.672 38.062 1 93.56 114 ARG B CA 1
ATOM 5049 C C . ARG B 1 114 ? 2.428 30.438 38.219 1 93.56 114 ARG B C 1
ATOM 5051 O O . ARG B 1 114 ? 3.148 31.312 38.719 1 93.56 114 ARG B O 1
ATOM 5058 N N . ILE B 1 115 ? 2.809 29.266 37.75 1 94.44 115 ILE B N 1
ATOM 5059 C CA . ILE B 1 115 ? 4.223 28.922 37.844 1 94.44 115 ILE B CA 1
ATOM 5060 C C . ILE B 1 115 ? 5.039 29.891 36.969 1 94.44 115 ILE B C 1
ATOM 5062 O O . ILE B 1 115 ? 6.121 30.328 37.375 1 94.44 115 ILE B O 1
ATOM 5066 N N . ASN B 1 116 ? 4.547 30.203 35.875 1 93.19 116 ASN B N 1
ATOM 5067 C CA . ASN B 1 116 ? 5.219 31.156 35 1 93.19 116 ASN B CA 1
ATOM 5068 C C . ASN B 1 116 ? 5.352 32.531 35.656 1 93.19 116 ASN B C 1
ATOM 5070 O O . ASN B 1 116 ? 6.383 33.188 35.531 1 93.19 116 ASN B O 1
ATOM 5074 N N . GLN B 1 117 ? 4.383 32.938 36.406 1 93.62 117 GLN B N 1
ATOM 5075 C CA . GLN B 1 117 ? 4.43 34.219 37.125 1 93.62 117 GLN B CA 1
ATOM 5076 C C . GLN B 1 117 ? 5.445 34.156 38.25 1 93.62 117 GLN B C 1
ATOM 5078 O O . GLN B 1 117 ? 6.164 35.156 38.5 1 93.62 117 GLN B O 1
ATOM 5083 N N . GLU B 1 118 ? 5.453 33.031 38.844 1 93.75 118 GLU B N 1
ATOM 5084 C CA . GLU B 1 118 ? 6.414 32.844 39.938 1 93.75 118 GLU B CA 1
ATOM 5085 C C . GLU B 1 118 ? 7.848 32.875 39.406 1 93.75 118 GLU B C 1
ATOM 5087 O O . GLU B 1 118 ? 8.734 33.469 40.031 1 93.75 118 GLU B O 1
ATOM 5092 N N . ILE B 1 119 ? 8.016 32.25 38.312 1 93.81 119 ILE B N 1
ATOM 5093 C CA . ILE B 1 119 ? 9.336 32.25 37.688 1 93.81 119 ILE B CA 1
ATOM 5094 C C . ILE B 1 119 ? 9.727 33.688 37.312 1 93.81 119 ILE B C 1
ATOM 5096 O O . ILE B 1 119 ? 10.867 34.094 37.531 1 93.81 119 ILE B O 1
ATOM 5100 N N . ALA B 1 120 ? 8.773 34.406 36.75 1 92.06 120 ALA B N 1
ATOM 5101 C CA . ALA B 1 120 ? 9.023 35.781 36.375 1 92.06 120 ALA B CA 1
ATOM 5102 C C . ALA B 1 120 ? 9.352 36.656 37.594 1 92.06 120 ALA B C 1
ATOM 5104 O O . ALA B 1 120 ? 10.234 37.5 37.531 1 92.06 120 ALA B O 1
ATOM 5105 N N . SER B 1 121 ? 8.703 36.438 38.688 1 92.25 121 SER B N 1
ATOM 5106 C CA . SER B 1 121 ? 8.945 37.156 39.938 1 92.25 121 SER B CA 1
ATOM 5107 C C . SER B 1 121 ? 10.336 36.844 40.5 1 92.25 121 SER B C 1
ATOM 5109 O O . SER B 1 121 ? 11.023 37.75 41 1 92.25 121 SER B O 1
ATOM 5111 N N . MET B 1 122 ? 10.734 35.562 40.375 1 91.75 122 MET B N 1
ATOM 5112 C CA . MET B 1 122 ? 12.047 35.125 40.844 1 91.75 122 MET B CA 1
ATOM 5113 C C . MET B 1 122 ? 13.164 35.719 40 1 91.75 122 MET B C 1
ATOM 5115 O O . MET B 1 122 ? 14.219 36.094 40.5 1 91.75 122 MET B O 1
ATOM 5119 N N . GLU B 1 123 ? 12.891 35.812 38.75 1 90.75 123 GLU B N 1
ATOM 5120 C CA . GLU B 1 123 ? 13.867 36.406 37.844 1 90.75 123 GLU B CA 1
ATOM 5121 C C . GLU B 1 123 ? 14.047 37.906 38.156 1 90.75 123 GLU B C 1
ATOM 5123 O O . GLU B 1 123 ? 15.164 38.406 38.094 1 90.75 123 GLU B O 1
ATOM 5128 N N . GLN B 1 124 ? 12.977 38.594 38.531 1 90.44 124 GLN B N 1
ATOM 5129 C CA . GLN B 1 124 ? 13.047 40 38.906 1 90.44 124 GLN B CA 1
ATOM 5130 C C . GLN B 1 124 ? 13.805 40.156 40.219 1 90.44 124 GLN B C 1
ATOM 5132 O O . GLN B 1 124 ? 14.586 41.094 40.375 1 90.44 124 GLN B O 1
ATOM 5137 N N . SER B 1 125 ? 13.594 39.25 41.125 1 90.19 125 SER B N 1
ATOM 5138 C CA . SER B 1 125 ? 14.289 39.281 42.406 1 90.19 125 SER B CA 1
ATOM 5139 C C . SER B 1 125 ? 15.789 39.062 42.219 1 90.19 125 SER B C 1
ATOM 5141 O O . SER B 1 125 ? 16.609 39.719 42.875 1 90.19 125 SER B O 1
ATOM 5143 N N . ARG B 1 126 ? 16.125 38.188 41.344 1 89 126 ARG B N 1
ATOM 5144 C CA . ARG B 1 126 ? 17.531 37.875 41.062 1 89 126 ARG B CA 1
ATOM 5145 C C . ARG B 1 126 ? 18.234 39.094 40.438 1 89 126 ARG B C 1
ATOM 5147 O O . ARG B 1 126 ? 19.375 39.375 40.781 1 89 126 ARG B O 1
ATOM 5154 N N . LYS B 1 127 ? 17.531 39.75 39.625 1 88.25 127 LYS B N 1
ATOM 5155 C CA . LYS B 1 127 ? 18.094 40.969 39 1 88.25 127 LYS B CA 1
ATOM 5156 C C . LYS B 1 127 ? 18.297 42.062 40.062 1 88.25 127 LYS B C 1
ATOM 5158 O O . LYS B 1 127 ? 19.312 42.75 40.031 1 88.25 127 LYS B O 1
ATOM 5163 N N . SER B 1 128 ? 17.391 42.125 41 1 87.56 128 SER B N 1
ATOM 5164 C CA . SER B 1 128 ? 17.516 43.094 42.094 1 87.56 128 SER B CA 1
ATOM 5165 C C . SER B 1 128 ? 18.703 42.812 43 1 87.56 128 SER B C 1
ATOM 5167 O O . SER B 1 128 ? 19.422 43.719 43.406 1 87.56 128 SER B O 1
ATOM 5169 N N . VAL B 1 129 ? 18.906 41.5 43.25 1 87.31 129 VAL B N 1
ATOM 5170 C CA . VAL B 1 129 ? 20.031 41.094 44.094 1 87.31 129 VAL B CA 1
ATOM 5171 C C . VAL B 1 129 ? 21.344 41.406 43.375 1 87.31 129 VAL B C 1
ATOM 5173 O O . VAL B 1 129 ? 22.312 41.844 44.031 1 87.31 129 VAL B O 1
ATOM 5176 N N . LYS B 1 130 ? 21.359 41.25 42.125 1 84.12 130 LYS B N 1
ATOM 5177 C CA . LYS B 1 130 ? 22.562 41.5 41.344 1 84.12 130 LYS B CA 1
ATOM 5178 C C . LYS B 1 130 ? 22.906 43 41.344 1 84.12 130 LYS B C 1
ATOM 5180 O O . LYS B 1 130 ? 24.078 43.375 41.406 1 84.12 130 LYS B O 1
ATOM 5185 N N . ILE B 1 131 ? 21.938 43.812 41.344 1 85.38 131 ILE B N 1
ATOM 5186 C CA . ILE B 1 131 ? 22.125 45.281 41.312 1 85.38 131 ILE B CA 1
ATOM 5187 C C . ILE B 1 131 ? 22.641 45.75 42.688 1 85.38 131 ILE B C 1
ATOM 5189 O O . ILE B 1 131 ? 23.5 46.625 42.75 1 85.38 131 ILE B O 1
ATOM 5193 N N . HIS B 1 132 ? 22.25 45.094 43.75 1 82.38 132 HIS B N 1
ATOM 5194 C CA . HIS B 1 132 ? 22.594 45.562 45.094 1 82.38 132 HIS B CA 1
ATOM 5195 C C . HIS B 1 132 ? 23.891 44.906 45.594 1 82.38 132 HIS B C 1
ATOM 5197 O O . HIS B 1 132 ? 24.484 45.375 46.562 1 82.38 132 HIS B O 1
ATOM 5203 N N . PHE B 1 133 ? 24.359 43.906 44.938 1 80.88 133 PHE B N 1
ATOM 5204 C CA . PHE B 1 133 ? 25.5 43.125 45.375 1 80.88 133 PHE B CA 1
ATOM 5205 C C . PHE B 1 133 ? 26.734 44 45.531 1 80.88 133 PHE B C 1
ATOM 5207 O O . PHE B 1 133 ? 27.406 43.906 46.562 1 80.88 133 PHE B O 1
ATOM 5214 N N . PRO B 1 134 ? 27.047 44.906 44.531 1 75.62 134 PRO B N 1
ATOM 5215 C CA . PRO B 1 134 ? 28.266 45.688 44.688 1 75.62 134 PRO B CA 1
ATOM 5216 C C . PRO B 1 134 ? 28.188 46.719 45.812 1 75.62 134 PRO B C 1
ATOM 5218 O O . PRO B 1 134 ? 29.203 47.094 46.406 1 75.62 134 PRO B O 1
ATOM 5221 N N . SER B 1 135 ? 27.047 47.219 46.125 1 75.5 135 SER B N 1
ATOM 5222 C CA . SER B 1 135 ? 26.922 48.375 47 1 75.5 135 SER B CA 1
ATOM 5223 C C . SER B 1 135 ? 26.656 47.969 48.438 1 75.5 135 SER B C 1
ATOM 5225 O O . SER B 1 135 ? 26.797 48.781 49.375 1 75.5 135 SER B O 1
ATOM 5227 N N . GLU B 1 136 ? 26.234 46.688 48.625 1 68.06 136 GLU B N 1
ATOM 5228 C CA . GLU B 1 136 ? 25.781 46.344 49.969 1 68.06 136 GLU B CA 1
ATOM 5229 C C . GLU B 1 136 ? 26.891 45.625 50.75 1 68.06 136 GLU B C 1
ATOM 5231 O O . GLU B 1 136 ? 27.766 45 50.188 1 68.06 136 GLU B O 1
ATOM 5236 N N . ASP B 1 137 ? 26.938 46 51.969 1 74 137 ASP B N 1
ATOM 5237 C CA . ASP B 1 137 ? 27.938 45.469 52.906 1 74 137 ASP B CA 1
ATOM 5238 C C . ASP B 1 137 ? 27.703 44 53.188 1 74 137 ASP B C 1
ATOM 5240 O O . ASP B 1 137 ? 28.656 43.25 53.469 1 74 137 ASP B O 1
ATOM 5244 N N . ASN B 1 138 ? 26.438 43.531 53.031 1 79.12 138 ASN B N 1
ATOM 5245 C CA . ASN B 1 138 ? 26.094 42.156 53.375 1 79.12 138 ASN B CA 1
ATOM 5246 C C . ASN B 1 138 ? 26.156 41.219 52.156 1 79.12 138 ASN B C 1
ATOM 5248 O O . ASN B 1 138 ? 25.156 40.625 51.781 1 79.12 138 ASN B O 1
ATOM 5252 N N . LYS B 1 139 ? 27.344 41.094 51.594 1 82.5 139 LYS B N 1
ATOM 5253 C CA . LYS B 1 139 ? 27.594 40.375 50.344 1 82.5 139 LYS B CA 1
ATOM 5254 C C . LYS B 1 139 ? 27.297 38.875 50.5 1 82.5 139 LYS B C 1
ATOM 5256 O O . LYS B 1 139 ? 26.766 38.25 49.594 1 82.5 139 LYS B O 1
ATOM 5261 N N . GLU B 1 140 ? 27.562 38.406 51.719 1 83.62 140 GLU B N 1
ATOM 5262 C CA . GLU B 1 140 ? 27.359 36.969 51.969 1 83.62 140 GLU B CA 1
ATOM 5263 C C . GLU B 1 140 ? 25.875 36.625 52 1 83.62 140 GLU B C 1
ATOM 5265 O O . GLU B 1 140 ? 25.453 35.594 51.469 1 83.62 140 GLU B O 1
ATOM 5270 N N . GLU B 1 141 ? 25.062 37.5 52.594 1 84.62 141 GLU B N 1
ATOM 5271 C CA . GLU B 1 141 ? 23.625 37.281 52.656 1 84.62 141 GLU B CA 1
ATOM 5272 C C . GLU B 1 141 ? 22.984 37.406 51.281 1 84.62 141 GLU B C 1
ATOM 5274 O O . GLU B 1 141 ? 22.078 36.625 50.969 1 84.62 141 GLU B O 1
ATOM 5279 N N . LEU B 1 142 ? 23.516 38.219 50.438 1 87.06 142 LEU B N 1
ATOM 5280 C CA . LEU B 1 142 ? 23 38.406 49.094 1 87.06 142 LEU B CA 1
ATOM 5281 C C . LEU B 1 142 ? 23.375 37.219 48.188 1 87.06 142 LEU B C 1
ATOM 5283 O O . LEU B 1 142 ? 22.609 36.844 47.312 1 87.06 142 LEU B O 1
ATOM 5287 N N . ARG B 1 143 ? 24.547 36.656 48.469 1 87.56 143 ARG B N 1
ATOM 5288 C CA . ARG B 1 143 ? 24.969 35.469 47.719 1 87.56 143 ARG B CA 1
ATOM 5289 C C . ARG B 1 143 ? 24.094 34.281 48.062 1 87.56 143 ARG B C 1
ATOM 5291 O O . ARG B 1 143 ? 23.766 33.469 47.188 1 87.56 143 ARG B O 1
ATOM 5298 N N . GLU B 1 144 ? 23.844 34.188 49.375 1 88.25 144 GLU B N 1
ATOM 5299 C CA . GLU B 1 144 ? 22.984 33.094 49.781 1 88.25 144 GLU B CA 1
ATOM 5300 C C . GLU B 1 144 ? 21.562 33.25 49.25 1 88.25 144 GLU B C 1
ATOM 5302 O O . GLU B 1 144 ? 20.906 32.281 48.875 1 88.25 144 GLU B O 1
ATOM 5307 N N . GLU B 1 145 ? 21.109 34.469 49.219 1 86.94 145 GLU B N 1
ATOM 5308 C CA . GLU B 1 145 ? 19.781 34.75 48.656 1 86.94 145 GLU B CA 1
ATOM 5309 C C . GLU B 1 145 ? 19.75 34.438 47.156 1 86.94 145 GLU B C 1
ATOM 5311 O O . GLU B 1 145 ? 18.781 33.875 46.656 1 86.94 145 GLU B O 1
ATOM 5316 N N . ALA B 1 146 ? 20.781 34.781 46.5 1 87.38 146 ALA B N 1
ATOM 5317 C CA . ALA B 1 146 ? 20.891 34.531 45.062 1 87.38 146 ALA B CA 1
ATOM 5318 C C . ALA B 1 146 ? 20.906 33.031 44.781 1 87.38 146 ALA B C 1
ATOM 5320 O O . ALA B 1 146 ? 20.297 32.562 43.812 1 87.38 146 ALA B O 1
ATOM 5321 N N . ARG B 1 147 ? 21.547 32.281 45.656 1 89.38 147 ARG B N 1
ATOM 5322 C CA . ARG B 1 147 ? 21.625 30.828 45.5 1 89.38 147 ARG B CA 1
ATOM 5323 C C . ARG B 1 147 ? 20.25 30.188 45.719 1 89.38 147 ARG B C 1
ATOM 5325 O O . ARG B 1 147 ? 19.875 29.266 45 1 89.38 147 ARG B O 1
ATOM 5332 N N . LEU B 1 148 ? 19.547 30.656 46.719 1 90.56 148 LEU B N 1
ATOM 5333 C CA . LEU B 1 148 ? 18.219 30.141 47 1 90.56 148 LEU B CA 1
ATOM 5334 C C . LEU B 1 148 ? 17.25 30.438 45.844 1 90.56 148 LEU B C 1
ATOM 5336 O O . LEU B 1 148 ? 16.422 29.609 45.5 1 90.56 148 LEU B O 1
ATOM 5340 N N . LEU B 1 149 ? 17.312 31.625 45.25 1 91.56 149 LEU B N 1
ATOM 5341 C CA . LEU B 1 149 ? 16.453 32.031 44.156 1 91.56 149 LEU B CA 1
ATOM 5342 C C . LEU B 1 149 ? 16.734 31.172 42.906 1 91.56 149 LEU B C 1
ATOM 5344 O O . LEU B 1 149 ? 15.812 30.766 42.188 1 91.56 149 LEU B O 1
ATOM 5348 N N . ARG B 1 150 ? 17.969 30.844 42.75 1 89.62 150 ARG B N 1
ATOM 5349 C CA . ARG B 1 150 ? 18.344 30.016 41.625 1 89.62 150 ARG B CA 1
ATOM 5350 C C . ARG B 1 150 ? 17.828 28.594 41.781 1 89.62 150 ARG B C 1
ATOM 5352 O O . ARG B 1 150 ? 17.375 27.969 40.812 1 89.62 150 ARG B O 1
ATOM 5359 N N . SER B 1 151 ? 18 28.125 42.969 1 91.56 151 SER B N 1
ATOM 5360 C CA . SER B 1 151 ? 17.531 26.781 43.25 1 91.56 151 SER B CA 1
ATOM 5361 C C . SER B 1 151 ? 16.016 26.672 43.094 1 91.56 151 SER B C 1
ATOM 5363 O O . SER B 1 151 ? 15.508 25.719 42.531 1 91.56 151 SER B O 1
ATOM 5365 N N . LYS B 1 152 ? 15.312 27.656 43.594 1 91.19 152 LYS B N 1
ATOM 5366 C CA . LYS B 1 152 ? 13.859 27.688 43.5 1 91.19 152 LYS B CA 1
ATOM 5367 C C . LYS B 1 152 ? 13.422 27.828 42.031 1 91.19 152 LYS B C 1
ATOM 5369 O O . LYS B 1 152 ? 12.438 27.219 41.625 1 91.19 152 LYS B O 1
ATOM 5374 N N . GLN B 1 153 ? 14.055 28.641 41.312 1 91.88 153 GLN B N 1
ATOM 5375 C CA . GLN B 1 153 ? 13.758 28.828 39.906 1 91.88 153 GLN B CA 1
ATOM 5376 C C . GLN B 1 153 ? 13.961 27.516 39.125 1 91.88 153 GLN B C 1
ATOM 5378 O O . GLN B 1 153 ? 13.164 27.188 38.25 1 91.88 153 GLN B O 1
ATOM 5383 N N . ARG B 1 154 ? 15 26.844 39.469 1 89.94 154 ARG B N 1
ATOM 5384 C CA . ARG B 1 154 ? 15.266 25.562 38.812 1 89.94 154 ARG B CA 1
ATOM 5385 C C . ARG B 1 154 ? 14.164 24.562 39.094 1 89.94 154 ARG B C 1
ATOM 5387 O O . ARG B 1 154 ? 13.75 23.812 38.219 1 89.94 154 ARG B O 1
ATOM 5394 N N . GLU B 1 155 ? 13.75 24.578 40.281 1 91.62 155 GLU B N 1
ATOM 5395 C CA . GLU B 1 155 ? 12.672 23.688 40.688 1 91.62 155 GLU B CA 1
ATOM 5396 C C . GLU B 1 155 ? 11.375 24.031 39.969 1 91.62 155 GLU B C 1
ATOM 5398 O O . GLU B 1 155 ? 10.648 23.141 39.531 1 91.62 155 GLU B O 1
ATOM 5403 N N . LEU B 1 156 ? 11.078 25.281 39.875 1 92.62 156 LEU B N 1
ATOM 5404 C CA . LEU B 1 156 ? 9.867 25.734 39.188 1 92.62 156 LEU B CA 1
ATOM 5405 C C . LEU B 1 156 ? 9.93 25.438 37.719 1 92.62 156 LEU B C 1
ATOM 5407 O O . LEU B 1 156 ? 8.93 25.047 37.094 1 92.62 156 LEU B O 1
ATOM 5411 N N . LYS B 1 157 ? 11.062 25.578 37.125 1 90.38 157 LYS B N 1
ATOM 5412 C CA . LYS B 1 157 ? 11.234 25.281 35.719 1 90.38 157 LYS B CA 1
ATOM 5413 C C . LYS B 1 157 ? 11.047 23.797 35.438 1 90.38 157 LYS B C 1
ATOM 5415 O O . LYS B 1 157 ? 10.461 23.422 34.406 1 90.38 157 LYS B O 1
ATOM 5420 N N . THR B 1 158 ? 11.539 23.031 36.281 1 87.75 158 THR B N 1
ATOM 5421 C CA . THR B 1 158 ? 11.352 21.578 36.125 1 87.75 158 THR B CA 1
ATOM 5422 C C . THR B 1 158 ? 9.883 21.203 36.25 1 87.75 158 THR B C 1
ATOM 5424 O O . THR B 1 158 ? 9.367 20.406 35.5 1 87.75 158 THR B O 1
ATOM 5427 N N . SER B 1 159 ? 9.281 21.812 37.25 1 88.94 159 SER B N 1
ATOM 5428 C CA . SER B 1 159 ? 7.863 21.562 37.438 1 88.94 159 SER B CA 1
ATOM 5429 C C . SER B 1 159 ? 7.039 22.047 36.25 1 88.94 159 SER B C 1
ATOM 5431 O O . SER B 1 159 ? 6.078 21.391 35.844 1 88.94 159 SER B O 1
ATOM 5433 N N . LEU B 1 160 ? 7.383 23.188 35.75 1 90.19 160 LEU B N 1
ATOM 5434 C CA . LEU B 1 160 ? 6.688 23.719 34.594 1 90.19 160 LEU B CA 1
ATOM 5435 C C . LEU B 1 160 ? 6.871 22.828 33.375 1 90.19 160 LEU B C 1
ATOM 5437 O O . LEU B 1 160 ? 5.934 22.609 32.594 1 90.19 160 LEU B O 1
ATOM 5441 N N . HIS B 1 161 ? 7.984 22.359 33.219 1 82.62 161 HIS B N 1
ATOM 5442 C CA . HIS B 1 161 ? 8.273 21.469 32.094 1 82.62 161 HIS B CA 1
ATOM 5443 C C . HIS B 1 161 ? 7.434 20.188 32.156 1 82.62 161 HIS B C 1
ATOM 5445 O O . HIS B 1 161 ? 6.852 19.766 31.156 1 82.62 161 HIS B O 1
ATOM 5451 N N . GLU B 1 162 ? 7.363 19.625 33.25 1 81.38 162 GLU B N 1
ATOM 5452 C CA . GLU B 1 162 ? 6.574 18.422 33.438 1 81.38 162 GLU B CA 1
ATOM 5453 C C . GLU B 1 162 ? 5.09 18.688 33.219 1 81.38 162 GLU B C 1
ATOM 5455 O O . GLU B 1 162 ? 4.395 17.891 32.594 1 81.38 162 GLU B O 1
ATOM 5460 N N . LEU B 1 163 ? 4.723 19.781 33.844 1 86.44 163 LEU B N 1
ATOM 5461 C CA . LEU B 1 163 ? 3.314 20.125 33.688 1 86.44 163 LEU B CA 1
ATOM 5462 C C . LEU B 1 163 ? 2.971 20.469 32.25 1 86.44 163 LEU B C 1
ATOM 5464 O O . LEU B 1 163 ? 1.892 20.125 31.766 1 86.44 163 LEU B O 1
ATOM 5468 N N . SER B 1 164 ? 3.82 21.172 31.609 1 82.06 164 SER B N 1
ATOM 5469 C CA . SER B 1 164 ? 3.6 21.547 30.219 1 82.06 164 SER B CA 1
ATOM 5470 C C . SER B 1 164 ? 3.518 20.328 29.328 1 82.06 164 SER B C 1
ATOM 5472 O O . SER B 1 164 ? 2.732 20.297 28.375 1 82.06 164 SER B O 1
ATOM 5474 N N . PHE B 1 165 ? 4.266 19.422 29.641 1 75.94 165 PHE B N 1
ATOM 5475 C CA . PHE B 1 165 ? 4.262 18.172 28.875 1 75.94 165 PHE B CA 1
ATOM 5476 C C . PHE B 1 165 ? 2.941 17.438 29.047 1 75.94 165 PHE B C 1
ATOM 5478 O O . PHE B 1 165 ? 2.361 16.969 28.062 1 75.94 165 PHE B O 1
ATOM 5485 N N . ARG B 1 166 ? 2.561 17.344 30.188 1 78.75 166 ARG B N 1
ATOM 5486 C CA . ARG B 1 166 ? 1.291 16.672 30.453 1 78.75 166 ARG B CA 1
ATOM 5487 C C . ARG B 1 166 ? 0.13 17.422 29.812 1 78.75 166 ARG B C 1
ATOM 5489 O O . ARG B 1 166 ? -0.788 16.812 29.266 1 78.75 166 ARG B O 1
ATOM 5496 N N . PHE B 1 167 ? 0.192 18.734 29.953 1 83.12 167 PHE B N 1
ATOM 5497 C CA . PHE B 1 167 ? -0.841 19.578 29.375 1 83.12 167 PHE B CA 1
ATOM 5498 C C . PHE B 1 167 ? -0.884 19.406 27.859 1 83.12 167 PHE B C 1
ATOM 5500 O O . PHE B 1 167 ? -1.96 19.266 27.281 1 83.12 167 PHE B O 1
ATOM 5507 N N . GLN B 1 168 ? 0.241 19.391 27.25 1 78.62 168 GLN B N 1
ATOM 5508 C CA . GLN B 1 168 ? 0.321 19.281 25.797 1 78.62 168 GLN B CA 1
ATOM 5509 C C . GLN B 1 168 ? -0.157 17.922 25.312 1 78.62 168 GLN B C 1
ATOM 5511 O O . GLN B 1 168 ? -0.833 17.812 24.297 1 78.62 168 GLN B O 1
ATOM 5516 N N . LYS B 1 169 ? 0.193 16.922 26 1 76.5 169 LYS B N 1
ATOM 5517 C CA . LYS B 1 169 ? -0.223 15.555 25.672 1 76.5 169 LYS B CA 1
ATOM 5518 C C . LYS B 1 169 ? -1.744 15.438 25.656 1 76.5 169 LYS B C 1
ATOM 5520 O O . LYS B 1 169 ? -2.322 14.867 24.734 1 76.5 169 LYS B O 1
ATOM 5525 N N . GLU B 1 170 ? -2.289 15.992 26.594 1 79.19 170 GLU B N 1
ATOM 5526 C CA . GLU B 1 170 ? -3.742 15.906 26.719 1 79.19 170 GLU B CA 1
ATOM 5527 C C . GLU B 1 170 ? -4.43 16.812 25.688 1 79.19 170 GLU B C 1
ATOM 5529 O O . GLU B 1 170 ? -5.438 16.422 25.094 1 79.19 170 GLU B O 1
ATOM 5534 N N . THR B 1 171 ? -3.867 17.953 25.484 1 82.19 171 THR B N 1
ATOM 5535 C CA . THR B 1 171 ? -4.5 18.906 24.578 1 82.19 171 THR B CA 1
ATOM 5536 C C . THR B 1 171 ? -4.359 18.453 23.141 1 82.19 171 THR B C 1
ATOM 5538 O O . THR B 1 171 ? -5.211 18.75 22.297 1 82.19 171 THR B O 1
ATOM 5541 N N . LEU B 1 172 ? -3.354 17.734 22.828 1 79.69 172 LEU B N 1
ATOM 5542 C CA . LEU B 1 172 ? -3.145 17.25 21.469 1 79.69 172 LEU B CA 1
ATOM 5543 C C . LEU B 1 172 ? -4.168 16.172 21.109 1 79.69 172 LEU B C 1
ATOM 5545 O O . LEU B 1 172 ? -4.375 15.867 19.938 1 79.69 172 LEU B O 1
ATOM 5549 N N . SER B 1 173 ? -4.809 15.664 22.062 1 80.56 173 SER B N 1
ATOM 5550 C CA . SER B 1 173 ? -5.828 14.656 21.812 1 80.56 173 SER B CA 1
ATOM 5551 C C . SER B 1 173 ? -7.18 15.289 21.516 1 80.56 173 SER B C 1
ATOM 5553 O O . SER B 1 173 ? -8.117 14.602 21.109 1 80.56 173 SER B O 1
ATOM 5555 N N . PHE B 1 174 ? -7.227 16.609 21.641 1 87.62 174 PHE B N 1
ATOM 5556 C CA . PHE B 1 174 ? -8.477 17.312 21.391 1 87.62 174 PHE B CA 1
ATOM 5557 C C . PHE B 1 174 ? -8.805 17.344 19.906 1 87.62 174 PHE B C 1
ATOM 5559 O O . PHE B 1 174 ? -7.91 17.469 19.078 1 87.62 174 PHE B O 1
ATOM 5566 N N . PRO B 1 175 ? -10.109 17.219 19.703 1 91.31 175 PRO B N 1
ATOM 5567 C CA . PRO B 1 175 ? -10.531 17.391 18.312 1 91.31 175 PRO B CA 1
ATOM 5568 C C . PRO B 1 175 ? -10.578 18.859 17.891 1 91.31 175 PRO B C 1
ATOM 5570 O O . PRO B 1 175 ? -10.398 19.75 18.719 1 91.31 175 PRO B O 1
ATOM 5573 N N . ASN B 1 176 ? -10.742 19.078 16.656 1 94.19 176 ASN B N 1
ATOM 5574 C CA . ASN B 1 176 ? -10.945 20.422 16.094 1 94.19 176 ASN B CA 1
ATOM 5575 C C . ASN B 1 176 ? -12.25 21.047 16.578 1 94.19 176 ASN B C 1
ATOM 5577 O O . ASN B 1 176 ? -13.117 20.344 17.109 1 94.19 176 ASN B O 1
ATOM 5581 N N . TYR B 1 177 ? -12.32 22.359 16.453 1 94.25 177 TYR B N 1
ATOM 5582 C CA . TYR B 1 177 ? -13.57 23.047 16.734 1 94.25 177 TYR B CA 1
ATOM 5583 C C . TYR B 1 177 ? -14.641 22.672 15.727 1 94.25 177 TYR B C 1
ATOM 5585 O O . TYR B 1 177 ? -14.352 22.438 14.547 1 94.25 177 TYR B O 1
ATOM 5593 N N . VAL B 1 178 ? -15.828 22.531 16.234 1 93.81 178 VAL B N 1
ATOM 5594 C CA . VAL B 1 178 ? -16.953 22.344 15.312 1 93.81 178 VAL B CA 1
ATOM 5595 C C . VAL B 1 178 ? -17.375 23.688 14.742 1 93.81 178 VAL B C 1
ATOM 5597 O O . VAL B 1 178 ? -17.234 24.719 15.391 1 93.81 178 VAL B O 1
ATOM 5600 N N . HIS B 1 179 ? -17.797 23.625 13.555 1 92.88 179 HIS B N 1
ATOM 5601 C CA . HIS B 1 179 ? -18.328 24.828 12.93 1 92.88 179 HIS B CA 1
ATOM 5602 C C . HIS B 1 179 ? -19.547 25.344 13.695 1 92.88 179 HIS B C 1
ATOM 5604 O O . HIS B 1 179 ? -20.281 24.562 14.305 1 92.88 179 HIS B O 1
ATOM 5610 N N . GLU B 1 180 ? -19.734 26.625 13.633 1 87.31 180 GLU B N 1
ATOM 5611 C CA . GLU B 1 180 ? -20.828 27.25 14.375 1 87.31 180 GLU B CA 1
ATOM 5612 C C . GLU B 1 180 ? -22.172 26.75 13.875 1 87.31 180 GLU B C 1
ATOM 5614 O O . GLU B 1 180 ? -23.125 26.625 14.648 1 87.31 180 GLU B O 1
ATOM 5619 N N . ALA B 1 181 ? -22.266 26.422 12.586 1 82.25 181 ALA B N 1
ATOM 5620 C CA . ALA B 1 181 ? -23.516 25.969 11.984 1 82.25 181 ALA B CA 1
ATOM 5621 C C . ALA B 1 181 ? -23.609 24.453 12.016 1 82.25 181 ALA B C 1
ATOM 5623 O O . ALA B 1 181 ? -24.234 23.844 11.141 1 82.25 181 ALA B O 1
ATOM 5624 N N . TYR B 1 182 ? -23.062 23.844 12.984 1 82.38 182 TYR B N 1
ATOM 5625 C CA . TYR B 1 182 ? -23.109 22.391 13.023 1 82.38 182 TYR B CA 1
ATOM 5626 C C . TYR B 1 182 ? -24.516 21.891 13.32 1 82.38 182 TYR B C 1
ATOM 5628 O O . TYR B 1 182 ? -25.344 22.625 13.867 1 82.38 182 TYR B O 1
ATOM 5636 N N . LEU B 1 183 ? -24.844 20.766 12.844 1 74.62 183 LEU B N 1
ATOM 5637 C CA . LEU B 1 183 ? -26.141 20.141 13.078 1 74.62 183 LEU B CA 1
ATOM 5638 C C . LEU B 1 183 ? -26.109 19.281 14.344 1 74.62 183 LEU B C 1
ATOM 5640 O O . LEU B 1 183 ? -25.312 18.344 14.445 1 74.62 183 LEU B O 1
ATOM 5644 N N . PRO B 1 184 ? -27.016 19.766 15.219 1 72.62 184 PRO B N 1
ATO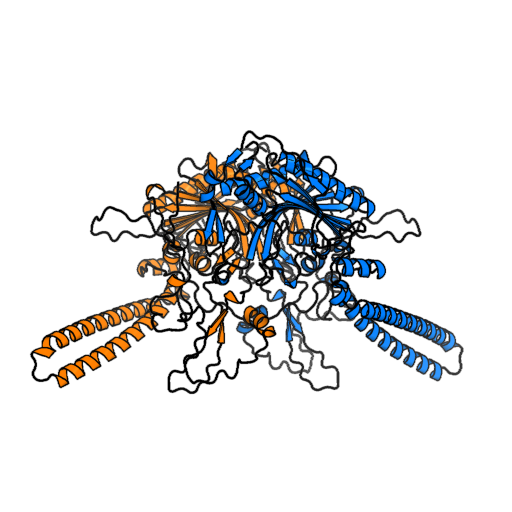M 5645 C CA . PRO B 1 184 ? -27.094 18.938 16.422 1 72.62 184 PRO B CA 1
ATOM 5646 C C . PRO B 1 184 ? -27.844 17.641 16.188 1 72.62 184 PRO B C 1
ATOM 5648 O O . PRO B 1 184 ? -28.734 17.578 15.336 1 72.62 184 PRO B O 1
ATOM 5651 N N . GLY B 1 185 ? -27.484 16.578 16.812 1 70.88 185 GLY B N 1
ATOM 5652 C CA . GLY B 1 185 ? -28.203 15.305 16.75 1 70.88 185 GLY B CA 1
ATOM 5653 C C . GLY B 1 185 ? -27.516 14.273 15.883 1 70.88 185 GLY B C 1
ATOM 5654 O O . GLY B 1 185 ? -26.531 14.594 15.195 1 70.88 185 GLY B O 1
ATOM 5655 N N . PRO B 1 186 ? -28.016 13.07 15.844 1 71.44 186 PRO B N 1
ATOM 5656 C CA . PRO B 1 186 ? -27.359 11.953 15.172 1 71.44 186 PRO B CA 1
ATOM 5657 C C . PRO B 1 186 ? -27.766 11.82 13.703 1 71.44 186 PRO B C 1
ATOM 5659 O O . PRO B 1 186 ? -27.094 11.141 12.93 1 71.44 186 PRO B O 1
ATOM 5662 N N . GLN B 1 187 ? -28.75 12.492 13.359 1 72.88 187 GLN B N 1
ATOM 5663 C CA . GLN B 1 187 ? -29.25 12.25 12.008 1 72.88 187 GLN B CA 1
ATOM 5664 C C . GLN B 1 187 ? -28.891 13.406 11.078 1 72.88 187 GLN B C 1
ATOM 5666 O O . GLN B 1 187 ? -28.922 14.57 11.484 1 72.88 187 GLN B O 1
ATOM 5671 N N . SER B 1 188 ? -28.469 12.93 9.945 1 71.75 188 SER B N 1
ATOM 5672 C CA . SER B 1 188 ? -28.219 13.922 8.906 1 71.75 188 SER B CA 1
ATOM 5673 C C . SER B 1 188 ? -29.5 14.266 8.156 1 71.75 188 SER B C 1
ATOM 5675 O O . SER B 1 188 ? -30.375 13.414 7.98 1 71.75 188 SER B O 1
ATOM 5677 N N . GLU B 1 189 ? -29.688 15.531 7.934 1 74.75 189 GLU B N 1
ATOM 5678 C CA . GLU B 1 189 ? -30.812 15.938 7.105 1 74.75 189 GLU B CA 1
ATOM 5679 C C . GLU B 1 189 ? -30.344 16.438 5.742 1 74.75 189 GLU B C 1
ATOM 5681 O O . GLU B 1 189 ? -29.344 17.141 5.641 1 74.75 189 GLU B O 1
ATOM 5686 N N . PRO B 1 190 ? -31.172 16.016 4.75 1 78.38 190 PRO B N 1
ATOM 5687 C CA . PRO B 1 190 ? -30.781 16.469 3.41 1 78.38 190 PRO B CA 1
ATOM 5688 C C . PRO B 1 190 ? -30.922 17.969 3.244 1 78.38 190 PRO B C 1
ATOM 5690 O O . PRO B 1 190 ? -31.922 18.562 3.67 1 78.38 190 PRO B O 1
ATOM 5693 N N . VAL B 1 191 ? -29.953 18.484 2.748 1 80.56 191 VAL B N 1
ATOM 5694 C CA . VAL B 1 191 ? -29.938 19.922 2.504 1 80.56 191 VAL B CA 1
ATOM 5695 C C . VAL B 1 191 ? -30.391 20.203 1.072 1 80.56 191 VAL B C 1
ATOM 5697 O O . VAL B 1 191 ? -31.078 21.203 0.815 1 80.56 191 VAL B O 1
ATOM 5700 N N . LYS B 1 192 ? -30.016 19.359 0.166 1 85.5 192 LYS B N 1
ATOM 5701 C CA . LYS B 1 192 ? -30.312 19.531 -1.254 1 85.5 192 LYS B CA 1
ATOM 5702 C C . LYS B 1 192 ? -30.422 18.188 -1.961 1 85.5 192 LYS B C 1
ATOM 5704 O O . LYS B 1 192 ? -29.641 17.266 -1.688 1 85.5 192 LYS B O 1
ATOM 5709 N N . ILE B 1 193 ? -31.469 18.078 -2.705 1 87.69 193 ILE B N 1
ATOM 5710 C CA . ILE B 1 193 ? -31.594 16.922 -3.594 1 87.69 193 ILE B CA 1
ATOM 5711 C C . ILE B 1 193 ? -31.062 17.281 -4.98 1 87.69 193 ILE B C 1
ATOM 5713 O O . ILE B 1 193 ? -31.469 18.281 -5.566 1 87.69 193 ILE B O 1
ATOM 5717 N N . LEU B 1 194 ? -30.156 16.469 -5.426 1 90.12 194 LEU B N 1
ATOM 5718 C CA . LEU B 1 194 ? -29.516 16.781 -6.703 1 90.12 194 LEU B CA 1
ATOM 5719 C C . LEU B 1 194 ? -30.438 16.391 -7.867 1 90.12 194 LEU B C 1
ATOM 5721 O O . LEU B 1 194 ? -31.094 15.352 -7.82 1 90.12 194 LEU B O 1
ATOM 5725 N N . GLN B 1 195 ? -30.406 17.172 -8.812 1 83.62 195 GLN B N 1
ATOM 5726 C CA . GLN B 1 195 ? -31.25 16.953 -9.977 1 83.62 195 GLN B CA 1
ATOM 5727 C C . GLN B 1 195 ? -30.734 15.781 -10.812 1 83.62 195 GLN B C 1
ATOM 5729 O O . GLN B 1 195 ? -29.531 15.633 -11.008 1 83.62 195 GLN B O 1
ATOM 5734 N N . ARG B 1 196 ? -31.688 15.039 -11.273 1 86.12 196 ARG B N 1
ATOM 5735 C CA . ARG B 1 196 ? -31.312 13.906 -12.109 1 86.12 196 ARG B CA 1
ATOM 5736 C C . ARG B 1 196 ? -31.406 14.266 -13.586 1 86.12 196 ARG B C 1
ATOM 5738 O O . ARG B 1 196 ? -32.281 15.047 -13.992 1 86.12 196 ARG B O 1
ATOM 5745 N N . GLY B 1 197 ? -30.391 13.781 -14.211 1 84.88 197 GLY B N 1
ATOM 5746 C CA . GLY B 1 197 ? -30.391 13.961 -15.656 1 84.88 197 GLY B CA 1
ATOM 5747 C C . GLY B 1 197 ? -30.594 12.664 -16.422 1 84.88 197 GLY B C 1
ATOM 5748 O O . GLY B 1 197 ? -31.141 11.695 -15.883 1 84.88 197 GLY B O 1
ATOM 5749 N N . SER B 1 198 ? -30.406 12.766 -17.766 1 82.44 198 SER B N 1
ATOM 5750 C CA . SER B 1 198 ? -30.516 11.586 -18.625 1 82.44 198 SER B CA 1
ATOM 5751 C C . SER B 1 198 ? -29.156 11.211 -19.219 1 82.44 198 SER B C 1
ATOM 5753 O O . SER B 1 198 ? -28.234 12.023 -19.234 1 82.44 198 SER B O 1
ATOM 5755 N N . SER B 1 199 ? -28.922 9.906 -19.297 1 79.69 199 SER B N 1
ATOM 5756 C CA . SER B 1 199 ? -27.703 9.453 -19.922 1 79.69 199 SER B CA 1
ATOM 5757 C C . SER B 1 199 ? -27.969 8.375 -20.969 1 79.69 199 SER B C 1
ATOM 5759 O O . SER B 1 199 ? -28.922 7.602 -20.828 1 79.69 199 SER B O 1
ATOM 5761 N N . LYS B 1 200 ? -27.125 8.414 -22.078 1 71.06 200 LYS B N 1
ATOM 5762 C CA . LYS B 1 200 ? -27.266 7.434 -23.156 1 71.06 200 LYS B CA 1
ATOM 5763 C C . LYS B 1 200 ? -26.203 6.352 -23.062 1 71.06 200 LYS B C 1
ATOM 5765 O O . LYS B 1 200 ? -26.266 5.344 -23.781 1 71.06 200 LYS B O 1
ATOM 5770 N N . LYS B 1 201 ? -25.312 6.41 -22.359 1 83.06 201 LYS B N 1
ATOM 5771 C CA . LYS B 1 201 ? -24.203 5.453 -22.297 1 83.06 201 LYS B CA 1
ATOM 5772 C C . LYS B 1 201 ? -24.156 4.742 -20.953 1 83.06 201 LYS B C 1
ATOM 5774 O O . LYS B 1 201 ? -23.172 4.859 -20.219 1 83.06 201 LYS B O 1
ATOM 5779 N N . LEU B 1 202 ? -25.188 3.939 -20.781 1 88.5 202 LEU B N 1
ATOM 5780 C CA . LEU B 1 202 ? -25.312 3.275 -19.484 1 88.5 202 LEU B CA 1
ATOM 5781 C C . LEU B 1 202 ? -24.844 1.829 -19.562 1 88.5 202 LEU B C 1
ATOM 5783 O O . LEU B 1 202 ? -25.078 1.15 -20.578 1 88.5 202 LEU B O 1
ATOM 5787 N N . ILE B 1 203 ? -24.078 1.464 -18.625 1 91.81 203 ILE B N 1
ATOM 5788 C CA . ILE B 1 203 ? -23.734 0.064 -18.406 1 91.81 203 ILE B CA 1
ATOM 5789 C C . ILE B 1 203 ? -24.594 -0.514 -17.281 1 91.81 203 ILE B C 1
ATOM 5791 O O . ILE B 1 203 ? -24.844 0.158 -16.281 1 91.81 203 ILE B O 1
ATOM 5795 N N . ARG B 1 204 ? -25 -1.784 -17.516 1 94.19 204 ARG B N 1
ATOM 5796 C CA . ARG B 1 204 ? -25.859 -2.41 -16.516 1 94.19 204 ARG B CA 1
ATOM 5797 C C . ARG B 1 204 ? -25.047 -3.348 -15.617 1 94.19 204 ARG B C 1
ATOM 5799 O O . ARG B 1 204 ? -24.172 -4.062 -16.094 1 94.19 204 ARG B O 1
ATOM 5806 N N . TRP B 1 205 ? -25.344 -3.342 -14.359 1 92.94 205 TRP B N 1
ATOM 5807 C CA . TRP B 1 205 ? -24.609 -4.078 -13.352 1 92.94 205 TRP B CA 1
ATOM 5808 C C . TRP B 1 205 ? -24.625 -5.578 -13.633 1 92.94 205 TRP B C 1
ATOM 5810 O O . TRP B 1 205 ? -23.609 -6.25 -13.555 1 92.94 205 TRP B O 1
ATOM 5820 N N . PRO B 1 206 ? -25.734 -6.172 -14.039 1 92.5 206 PRO B N 1
ATOM 5821 C CA . PRO B 1 206 ? -25.766 -7.621 -14.242 1 92.5 206 PRO B CA 1
ATOM 5822 C C . PRO B 1 206 ? -24.797 -8.078 -15.336 1 92.5 206 PRO B C 1
ATOM 5824 O O . PRO B 1 206 ? -24.344 -9.227 -15.32 1 92.5 206 PRO B O 1
ATOM 5827 N N . THR B 1 207 ? -24.5 -7.141 -16.188 1 91.69 207 THR B N 1
ATOM 5828 C CA . THR B 1 207 ? -23.609 -7.504 -17.281 1 91.69 207 THR B CA 1
ATOM 5829 C C . THR B 1 207 ? -22.172 -7.586 -16.812 1 91.69 207 THR B C 1
ATOM 5831 O O . THR B 1 207 ? -21.328 -8.203 -17.484 1 91.69 207 THR B O 1
ATOM 5834 N N . VAL B 1 208 ? -21.875 -6.957 -15.688 1 92.31 208 VAL B N 1
ATOM 5835 C CA . VAL B 1 208 ? -20.484 -6.883 -15.273 1 92.31 208 VAL B CA 1
ATOM 5836 C C . VAL B 1 208 ? -20.328 -7.48 -13.875 1 92.31 208 VAL B C 1
ATOM 5838 O O . VAL B 1 208 ? -19.219 -7.559 -13.344 1 92.31 208 VAL B O 1
ATOM 5841 N N . ALA B 1 209 ? -21.328 -7.922 -13.25 1 89.62 209 ALA B N 1
ATOM 5842 C CA . ALA B 1 209 ? -21.312 -8.414 -11.875 1 89.62 209 ALA B CA 1
ATOM 5843 C C . ALA B 1 209 ? -20.328 -9.57 -11.719 1 89.62 209 ALA B C 1
ATOM 5845 O O . ALA B 1 209 ? -19.688 -9.719 -10.68 1 89.62 209 ALA B O 1
ATOM 5846 N N . SER B 1 210 ? -20.188 -10.328 -12.727 1 87.5 210 SER B N 1
ATOM 5847 C CA . SER B 1 210 ? -19.328 -11.5 -12.688 1 87.5 210 SER B CA 1
ATOM 5848 C C . SER B 1 210 ? -17.844 -11.102 -12.719 1 87.5 210 SER B C 1
ATOM 5850 O O . SER B 1 210 ? -16.969 -11.922 -12.445 1 87.5 210 SER B O 1
ATOM 5852 N N . ASP B 1 211 ? -17.609 -9.852 -12.984 1 90.69 211 ASP B N 1
ATOM 5853 C CA . ASP B 1 211 ? -16.234 -9.359 -13.062 1 90.69 211 ASP B CA 1
ATOM 5854 C C . ASP B 1 211 ? -15.648 -9.133 -11.664 1 90.69 211 ASP B C 1
ATOM 5856 O O . ASP B 1 211 ? -14.453 -8.883 -11.523 1 90.69 211 ASP B O 1
ATOM 5860 N N . GLN B 1 212 ? -16.469 -9.25 -10.672 1 85.62 212 GLN B N 1
ATOM 5861 C CA . GLN B 1 212 ? -15.992 -9.172 -9.289 1 85.62 212 GLN B CA 1
ATOM 5862 C C . GLN B 1 212 ? -15.625 -10.555 -8.758 1 85.62 212 GLN B C 1
ATOM 5864 O O . GLN B 1 212 ? -16.422 -11.492 -8.828 1 85.62 212 GLN B O 1
ATOM 5869 N N . HIS B 1 213 ? -14.383 -10.656 -8.414 1 80.75 213 HIS B N 1
ATOM 5870 C CA . HIS B 1 213 ? -13.883 -11.906 -7.871 1 80.75 213 HIS B CA 1
ATOM 5871 C C . HIS B 1 213 ? -13.484 -11.758 -6.402 1 80.75 213 HIS B C 1
ATOM 5873 O O . HIS B 1 213 ? -12.383 -11.305 -6.098 1 80.75 213 HIS B O 1
ATOM 5879 N N . ILE B 1 214 ? -14.344 -12.211 -5.559 1 68.5 214 ILE B N 1
ATOM 5880 C CA . ILE B 1 214 ? -14.117 -12.086 -4.121 1 68.5 214 ILE B CA 1
ATOM 5881 C C . ILE B 1 214 ? -13.609 -13.406 -3.559 1 68.5 214 ILE B C 1
ATOM 5883 O O . ILE B 1 214 ? -14.25 -14.445 -3.711 1 68.5 214 ILE B O 1
ATOM 5887 N N . THR B 1 215 ? -12.398 -13.445 -3.105 1 66.38 215 THR B N 1
ATOM 5888 C CA . THR B 1 215 ? -11.828 -14.625 -2.467 1 66.38 215 THR B CA 1
ATOM 5889 C C . THR B 1 215 ? -11.438 -14.328 -1.023 1 66.38 215 THR B C 1
ATOM 5891 O O . THR B 1 215 ? -11.531 -13.18 -0.576 1 66.38 215 THR B O 1
ATOM 5894 N N . LEU B 1 216 ? -11.125 -15.375 -0.26 1 60.91 216 LEU B N 1
ATOM 5895 C CA . LEU B 1 216 ? -10.609 -15.195 1.096 1 60.91 216 LEU B CA 1
ATOM 5896 C C . LEU B 1 216 ? -9.32 -14.391 1.089 1 60.91 216 LEU B C 1
ATOM 5898 O O . LEU B 1 216 ? -8.961 -13.773 2.094 1 60.91 216 LEU B O 1
ATOM 5902 N N . ALA B 1 217 ? -8.758 -14.461 -0.035 1 61.41 217 ALA B N 1
ATOM 5903 C CA . ALA B 1 217 ? -7.465 -13.781 -0.13 1 61.41 217 ALA B CA 1
ATOM 5904 C C . ALA B 1 217 ? -7.645 -12.312 -0.497 1 61.41 217 ALA B C 1
ATOM 5906 O O . ALA B 1 217 ? -6.73 -11.5 -0.312 1 61.41 217 ALA B O 1
ATOM 5907 N N . GLY B 1 218 ? -8.82 -11.953 -0.966 1 65.75 218 GLY B N 1
ATOM 5908 C CA . GLY B 1 218 ? -9.062 -10.562 -1.326 1 65.75 218 GLY B CA 1
ATOM 5909 C C . GLY B 1 218 ? -10.062 -10.398 -2.455 1 65.75 218 GLY B C 1
ATOM 5910 O O . GLY B 1 218 ? -10.609 -11.383 -2.949 1 65.75 218 GLY B O 1
ATOM 5911 N N . THR B 1 219 ? -10.398 -9.18 -2.674 1 68.44 219 THR B N 1
ATOM 5912 C CA . THR B 1 219 ? -11.289 -8.836 -3.775 1 68.44 219 THR B CA 1
ATOM 5913 C C . THR B 1 219 ? -10.5 -8.375 -4.992 1 68.44 219 THR B C 1
ATOM 5915 O O . THR B 1 219 ? -9.594 -7.547 -4.871 1 68.44 219 THR B O 1
ATOM 5918 N N . PHE B 1 220 ? -10.867 -9.039 -6.09 1 83.69 220 PHE B N 1
ATOM 5919 C CA . PHE B 1 220 ? -10.227 -8.711 -7.359 1 83.69 220 PHE B CA 1
ATOM 5920 C C . PHE B 1 220 ? -11.266 -8.305 -8.398 1 83.69 220 PHE B C 1
ATOM 5922 O O . PHE B 1 220 ? -12.398 -8.789 -8.383 1 83.69 220 PHE B O 1
ATOM 5929 N N . LEU B 1 221 ? -10.891 -7.316 -9.133 1 92.19 221 LEU B N 1
ATOM 5930 C CA . LEU B 1 221 ? -11.727 -6.938 -10.258 1 92.19 221 LEU B CA 1
ATOM 5931 C C . LEU B 1 221 ? -11.133 -7.434 -11.57 1 92.19 221 LEU B C 1
ATOM 5933 O O . LEU B 1 221 ? -9.906 -7.418 -11.75 1 92.19 221 LEU B O 1
ATOM 5937 N N . THR B 1 222 ? -12.055 -7.848 -12.453 1 92.5 222 THR B N 1
ATOM 5938 C CA . THR B 1 222 ? -11.586 -8.406 -13.719 1 92.5 222 THR B CA 1
ATOM 5939 C C . THR B 1 222 ? -12.328 -7.781 -14.891 1 92.5 222 THR B C 1
ATOM 5941 O O . THR B 1 222 ? -13.367 -7.141 -14.703 1 92.5 222 THR B O 1
ATOM 5944 N N . ASP B 1 223 ? -11.742 -7.84 -15.984 1 92.25 223 ASP B N 1
ATOM 5945 C CA . ASP B 1 223 ? -12.344 -7.512 -17.281 1 92.25 223 ASP B CA 1
ATOM 5946 C C . ASP B 1 223 ? -12.93 -6.102 -17.266 1 92.25 223 ASP B C 1
ATOM 5948 O O . ASP B 1 223 ? -12.211 -5.125 -17.047 1 92.25 223 ASP B O 1
ATOM 5952 N N . GLN B 1 224 ? -14.25 -5.984 -17.391 1 91.25 224 GLN B N 1
ATOM 5953 C CA . GLN B 1 224 ? -14.852 -4.668 -17.562 1 91.25 224 GLN B CA 1
ATOM 5954 C C . GLN B 1 224 ? -14.734 -3.832 -16.297 1 91.25 224 GLN B C 1
ATOM 5956 O O . GLN B 1 224 ? -14.492 -2.625 -16.359 1 91.25 224 GLN B O 1
ATOM 5961 N N . LEU B 1 225 ? -14.914 -4.48 -15.188 1 93.12 225 LEU B N 1
ATOM 5962 C CA . LEU B 1 225 ? -14.836 -3.727 -13.938 1 93.12 225 LEU B CA 1
ATOM 5963 C C . LEU B 1 225 ? -13.414 -3.225 -13.695 1 93.12 225 LEU B C 1
ATOM 5965 O O . LEU B 1 225 ? -13.227 -2.143 -13.133 1 93.12 225 LEU B O 1
ATOM 5969 N N . ALA B 1 226 ? -12.461 -4.039 -14.07 1 93.94 226 ALA B N 1
ATOM 5970 C CA . ALA B 1 226 ? -11.078 -3.604 -13.938 1 93.94 226 ALA B CA 1
ATOM 5971 C C . ALA B 1 226 ? -10.789 -2.391 -14.812 1 93.94 226 ALA B C 1
ATOM 5973 O O . ALA B 1 226 ? -10.133 -1.441 -14.383 1 93.94 226 ALA B O 1
ATOM 5974 N N . VAL B 1 227 ? -11.289 -2.385 -16 1 91.75 227 VAL B N 1
ATOM 5975 C CA . VAL B 1 227 ? -11.102 -1.284 -16.938 1 91.75 227 VAL B CA 1
ATOM 5976 C C . VAL B 1 227 ? -11.852 -0.049 -16.453 1 91.75 227 VAL B C 1
ATOM 5978 O O . VAL B 1 227 ? -11.336 1.07 -16.531 1 91.75 227 VAL B O 1
ATOM 5981 N N . LEU B 1 228 ? -13.023 -0.294 -15.938 1 91.38 228 LEU B N 1
ATOM 5982 C CA . LEU B 1 228 ? -13.836 0.81 -15.445 1 91.38 228 LEU B CA 1
ATOM 5983 C C . LEU B 1 228 ? -13.156 1.508 -14.273 1 91.38 228 LEU B C 1
ATOM 5985 O O . LEU B 1 228 ? -13.211 2.734 -14.156 1 91.38 228 LEU B O 1
ATOM 5989 N N . GLU B 1 229 ? -12.57 0.737 -13.383 1 92.56 229 GLU B N 1
ATOM 5990 C CA . GLU B 1 229 ? -11.859 1.34 -12.266 1 92.56 229 GLU B CA 1
ATOM 5991 C C . GLU B 1 229 ? -10.789 2.312 -12.75 1 92.56 229 GLU B C 1
ATOM 5993 O O . GLU B 1 229 ? -10.727 3.455 -12.289 1 92.56 229 GLU B O 1
ATOM 5998 N N . GLN B 1 230 ? -10.023 1.881 -13.648 1 90.06 230 GLN B N 1
ATOM 5999 C CA . GLN B 1 230 ? -8.914 2.689 -14.148 1 90.06 230 GLN B CA 1
ATOM 6000 C C . GLN B 1 230 ? -9.43 3.904 -14.914 1 90.06 230 GLN B C 1
ATOM 6002 O O . GLN B 1 230 ? -8.906 5.012 -14.75 1 90.06 230 GLN B O 1
ATOM 6007 N N . THR B 1 231 ? -10.398 3.705 -15.695 1 90 231 THR B N 1
ATOM 6008 C CA . THR B 1 231 ? -10.883 4.762 -16.578 1 90 231 THR B CA 1
ATOM 6009 C C . THR B 1 231 ? -11.594 5.848 -15.773 1 90 231 THR B C 1
ATOM 6011 O O . THR B 1 231 ? -11.422 7.039 -16.031 1 90 231 THR B O 1
ATOM 6014 N N . LEU B 1 232 ? -12.43 5.434 -14.828 1 92.12 232 LEU B N 1
ATOM 6015 C CA . LEU B 1 232 ? -13.18 6.402 -14.031 1 92.12 232 LEU B CA 1
ATOM 6016 C C . LEU B 1 232 ? -12.234 7.234 -13.164 1 92.12 232 LEU B C 1
ATOM 6018 O O . LEU B 1 232 ? -12.422 8.445 -13.023 1 92.12 232 LEU B O 1
ATOM 6022 N N . LEU B 1 233 ? -11.25 6.59 -12.602 1 93.31 233 LEU B N 1
ATOM 6023 C CA . LEU B 1 233 ? -10.281 7.293 -11.773 1 93.31 233 LEU B CA 1
ATOM 6024 C C . LEU B 1 233 ? -9.469 8.281 -12.609 1 93.31 233 LEU B C 1
ATOM 6026 O O . LEU B 1 233 ? -9.305 9.438 -12.227 1 93.31 233 LEU B O 1
ATOM 6030 N N . ALA B 1 234 ? -9 7.84 -13.727 1 89.81 234 ALA B N 1
ATOM 6031 C CA . ALA B 1 234 ? -8.211 8.688 -14.609 1 89.81 234 ALA B CA 1
ATOM 6032 C C . ALA B 1 234 ? -9.031 9.867 -15.125 1 89.81 234 ALA B C 1
ATOM 6034 O O . ALA B 1 234 ? -8.531 10.992 -15.203 1 89.81 234 ALA B O 1
ATOM 6035 N N . ARG B 1 235 ? -10.195 9.617 -15.445 1 90.19 235 ARG B N 1
ATOM 6036 C CA . ARG B 1 235 ? -11.078 10.672 -15.945 1 90.19 235 ARG B CA 1
ATOM 6037 C C . ARG B 1 235 ? -11.328 11.727 -14.875 1 90.19 235 ARG B C 1
ATOM 6039 O O . ARG B 1 235 ? -11.289 12.922 -15.156 1 90.19 235 ARG B O 1
ATOM 6046 N N . THR B 1 236 ? -11.711 11.258 -13.703 1 93.62 236 THR B N 1
ATOM 6047 C CA . THR B 1 236 ? -11.945 12.188 -12.609 1 93.62 236 THR B CA 1
ATOM 6048 C C . THR B 1 236 ? -10.711 13.047 -12.352 1 93.62 236 THR B C 1
ATOM 6050 O O . THR B 1 236 ? -10.82 14.273 -12.203 1 93.62 236 THR B O 1
ATOM 6053 N N . HIS B 1 237 ? -9.562 12.406 -12.297 1 94.31 237 HIS B N 1
ATOM 6054 C CA . HIS B 1 237 ? -8.305 13.117 -12.07 1 94.31 237 HIS B CA 1
ATOM 6055 C C . HIS B 1 237 ? -8.07 14.172 -13.148 1 94.31 237 HIS B C 1
ATOM 6057 O O . HIS B 1 237 ? -7.746 15.32 -12.836 1 94.31 237 HIS B O 1
ATOM 6063 N N . LEU B 1 238 ? -8.305 13.812 -14.352 1 90.31 238 LEU B N 1
ATOM 6064 C CA . LEU B 1 238 ? -8.078 14.719 -15.477 1 90.31 238 LEU B CA 1
ATOM 6065 C C . LEU B 1 238 ? -9.086 15.859 -15.461 1 90.31 238 LEU B C 1
ATOM 6067 O O . LEU B 1 238 ? -8.727 17.016 -15.719 1 90.31 238 LEU B O 1
ATOM 6071 N N . ASP B 1 239 ? -10.297 15.57 -15.188 1 91.81 239 ASP B N 1
ATOM 6072 C CA . ASP B 1 239 ? -11.344 16.594 -15.148 1 91.81 239 ASP B CA 1
ATOM 6073 C C . ASP B 1 239 ? -11.023 17.672 -14.117 1 91.81 239 ASP B C 1
ATOM 6075 O O . ASP B 1 239 ? -11.203 18.859 -14.383 1 91.81 239 ASP B O 1
ATOM 6079 N N . TRP B 1 240 ? -10.602 17.281 -13 1 94.81 240 TRP B N 1
ATOM 6080 C CA . TRP B 1 240 ? -10.344 18.25 -11.93 1 94.81 240 TRP B CA 1
ATOM 6081 C C . TRP B 1 240 ? -9.062 19.031 -12.195 1 94.81 240 TRP B C 1
ATOM 6083 O O . TRP B 1 240 ? -8.875 20.125 -11.656 1 94.81 240 TRP B O 1
ATOM 6093 N N . LEU B 1 241 ? -8.188 18.469 -13.055 1 92.69 241 LEU B N 1
ATOM 6094 C CA . LEU B 1 241 ? -6.988 19.203 -13.445 1 92.69 241 LEU B CA 1
ATOM 6095 C C . LEU B 1 241 ? -7.297 20.219 -14.547 1 92.69 241 LEU B C 1
ATOM 6097 O O . LEU B 1 241 ? -6.59 21.219 -14.688 1 92.69 241 LEU B O 1
ATOM 6101 N N . THR B 1 242 ? -8.32 19.969 -15.266 1 90.94 242 THR B N 1
ATOM 6102 C CA . THR B 1 242 ? -8.578 20.797 -16.438 1 90.94 242 THR B CA 1
ATOM 6103 C C . THR B 1 242 ? -9.875 21.578 -16.266 1 90.94 242 THR B C 1
ATOM 6105 O O . THR B 1 242 ? -9.844 22.766 -15.891 1 90.94 242 THR B O 1
ATOM 6108 N N . THR B 1 243 ? -11 20.906 -16.172 1 85.94 243 THR B N 1
ATOM 6109 C CA . THR B 1 243 ? -12.32 21.5 -16.203 1 85.94 243 THR B CA 1
ATOM 6110 C C . THR B 1 243 ? -12.617 22.234 -14.898 1 85.94 243 THR B C 1
ATOM 6112 O O . THR B 1 243 ? -13.148 23.359 -14.914 1 85.94 243 THR B O 1
ATOM 6115 N N . TRP B 1 244 ? -12.281 21.656 -13.867 1 85.62 244 TRP B N 1
ATOM 6116 C CA . TRP B 1 244 ? -12.703 22.188 -12.578 1 85.62 244 TRP B CA 1
ATOM 6117 C C . TRP B 1 244 ? -11.586 23.016 -11.945 1 85.62 244 TRP B C 1
ATOM 6119 O O . TRP B 1 244 ? -11.625 23.312 -10.75 1 85.62 244 TRP B O 1
ATOM 6129 N N . SER B 1 245 ? -10.586 23.344 -12.766 1 82.81 245 SER B N 1
ATOM 6130 C CA . SER B 1 245 ? -9.469 24.156 -12.289 1 82.81 245 SER B CA 1
ATOM 6131 C C . SER B 1 245 ? -9.656 25.625 -12.664 1 82.81 245 SER B C 1
ATOM 6133 O O . SER B 1 245 ? -8.742 26.422 -12.508 1 82.81 245 SER B O 1
ATOM 6135 N N . SER B 1 246 ? -10.773 26.062 -13.016 1 76.06 246 SER B N 1
ATOM 6136 C CA . SER B 1 246 ? -11 27.406 -13.516 1 76.06 246 SER B CA 1
ATOM 6137 C C . SER B 1 246 ? -10.969 28.438 -12.391 1 76.06 246 SER B C 1
ATOM 6139 O O . SER B 1 246 ? -10.516 29.562 -12.578 1 76.06 246 SER B O 1
ATOM 6141 N N . THR B 1 247 ? -11.383 28.109 -11.273 1 77.06 247 THR B N 1
ATOM 6142 C CA . THR B 1 247 ? -11.523 29.062 -10.18 1 77.06 247 THR B CA 1
ATOM 6143 C C . THR B 1 247 ? -10.289 29.062 -9.289 1 77.06 247 THR B C 1
ATOM 6145 O O . THR B 1 247 ? -9.992 30.062 -8.625 1 77.06 247 THR B O 1
ATOM 6148 N N . CYS B 1 248 ? -9.672 27.969 -9.273 1 85.12 248 CYS B N 1
ATOM 6149 C CA . CYS B 1 248 ? -8.5 27.797 -8.414 1 85.12 248 CYS B CA 1
ATOM 6150 C C . CYS B 1 248 ? -7.477 26.875 -9.062 1 85.12 248 CYS B C 1
ATOM 6152 O O . CYS B 1 248 ? -7.84 25.875 -9.68 1 85.12 248 CYS B O 1
ATOM 6154 N N . ARG B 1 249 ? -6.32 27.344 -8.945 1 87.75 249 ARG B N 1
ATOM 6155 C CA . ARG B 1 249 ? -5.25 26.531 -9.516 1 87.75 249 ARG B CA 1
ATOM 6156 C C . ARG B 1 249 ? -5.195 25.156 -8.852 1 87.75 249 ARG B C 1
ATOM 6158 O O . ARG B 1 249 ? -5.219 25.047 -7.625 1 87.75 249 ARG B O 1
ATOM 6165 N N . VAL B 1 250 ? -5.18 24.156 -9.664 1 93.69 250 VAL B N 1
ATOM 6166 C CA . VAL B 1 250 ? -5.062 22.781 -9.18 1 93.69 250 VAL B CA 1
ATOM 6167 C C . VAL B 1 250 ? -3.67 22.234 -9.492 1 93.69 250 VAL B C 1
ATOM 6169 O O . VAL B 1 250 ? -3.234 22.266 -10.648 1 93.69 250 VAL B O 1
ATOM 6172 N N . TYR B 1 251 ? -2.975 21.859 -8.469 1 93.19 251 TYR B N 1
ATOM 6173 C CA . TYR B 1 251 ? -1.606 21.359 -8.539 1 93.19 251 TYR B CA 1
ATOM 6174 C C . TYR B 1 251 ? -1.569 19.859 -8.375 1 93.19 251 TYR B C 1
ATOM 6176 O O . TYR B 1 251 ? -1.868 19.328 -7.301 1 93.19 251 TYR B O 1
ATOM 6184 N N . PRO B 1 252 ? -1.193 19.094 -9.477 1 94.69 252 PRO B N 1
ATOM 6185 C CA . PRO B 1 252 ? -1.171 17.641 -9.383 1 94.69 252 PRO B CA 1
ATOM 6186 C C . PRO B 1 252 ? 0.007 17.109 -8.562 1 94.69 252 PRO B C 1
ATOM 6188 O O . PRO B 1 252 ? 1.13 17.609 -8.703 1 94.69 252 PRO B O 1
ATOM 6191 N N . LEU B 1 253 ? -0.247 16.125 -7.723 1 94.94 253 LEU B N 1
ATOM 6192 C CA . LEU B 1 253 ? 0.761 15.5 -6.879 1 94.94 253 LEU B CA 1
ATOM 6193 C C . LEU B 1 253 ? 0.701 13.977 -7.004 1 94.94 253 LEU B C 1
ATOM 6195 O O . LEU B 1 253 ? -0.376 13.414 -7.191 1 94.94 253 LEU B O 1
ATOM 6199 N N . ALA B 1 254 ? 1.803 13.297 -7.027 1 93.69 254 ALA B N 1
ATOM 6200 C CA . ALA B 1 254 ? 1.942 11.867 -6.75 1 93.69 254 ALA B CA 1
ATOM 6201 C C . ALA B 1 254 ? 2.592 11.633 -5.391 1 93.69 254 ALA B C 1
ATOM 6203 O O . ALA B 1 254 ? 3.811 11.742 -5.25 1 93.69 254 ALA B O 1
ATOM 6204 N N . LEU B 1 255 ? 1.752 11.289 -4.461 1 93.62 255 LEU B N 1
ATOM 6205 C CA . LEU B 1 255 ? 2.211 11.195 -3.08 1 93.62 255 LEU B CA 1
ATOM 6206 C C . LEU B 1 255 ? 2.639 9.773 -2.742 1 93.62 255 LEU B C 1
ATOM 6208 O O . LEU B 1 255 ? 2.502 8.867 -3.566 1 93.62 255 LEU B O 1
ATOM 6212 N N . SER B 1 256 ? 3.215 9.656 -1.622 1 90.94 256 SER B N 1
ATOM 6213 C CA . SER B 1 256 ? 3.662 8.359 -1.121 1 90.94 256 SER B CA 1
ATOM 6214 C C . SER B 1 256 ? 2.535 7.629 -0.401 1 90.94 256 SER B C 1
ATOM 6216 O O . SER B 1 256 ? 1.673 8.258 0.216 1 90.94 256 SER B O 1
ATOM 6218 N N . ASP B 1 257 ? 2.598 6.316 -0.542 1 93.31 257 ASP B N 1
ATOM 6219 C CA . ASP B 1 257 ? 1.662 5.504 0.229 1 93.31 257 ASP B CA 1
ATOM 6220 C C . ASP B 1 257 ? 2.105 5.391 1.686 1 93.31 257 ASP B C 1
ATOM 6222 O O . ASP B 1 257 ? 1.333 4.953 2.541 1 93.31 257 ASP B O 1
ATOM 6226 N N . PHE B 1 258 ? 3.311 5.758 1.974 1 91.25 258 PHE B N 1
ATOM 6227 C CA . PHE B 1 258 ? 3.877 5.676 3.314 1 91.25 258 PHE B CA 1
ATOM 6228 C C . PHE B 1 258 ? 3.984 7.062 3.941 1 91.25 258 PHE B C 1
ATOM 6230 O O . PHE B 1 258 ? 4.238 8.047 3.242 1 91.25 258 PHE B O 1
ATOM 6237 N N . ALA B 1 259 ? 3.762 7.121 5.215 1 90.75 259 ALA B N 1
ATOM 6238 C CA . ALA B 1 259 ? 3.947 8.352 5.977 1 90.75 259 ALA B CA 1
ATOM 6239 C C . ALA B 1 259 ? 4.555 8.062 7.348 1 90.75 259 ALA B C 1
ATOM 6241 O O . ALA B 1 259 ? 4.316 7.004 7.926 1 90.75 259 ALA B O 1
ATOM 6242 N N . ARG B 1 260 ? 5.262 9 7.84 1 86.5 260 ARG B N 1
ATOM 6243 C CA . ARG B 1 260 ? 5.863 8.859 9.164 1 86.5 260 ARG B CA 1
ATOM 6244 C C . ARG B 1 260 ? 4.883 9.273 10.258 1 86.5 260 ARG B C 1
ATOM 6246 O O . ARG B 1 260 ? 3.879 9.93 9.984 1 86.5 260 ARG B O 1
ATOM 6253 N N . GLY B 1 261 ? 5.25 8.977 11.461 1 86.81 261 GLY B N 1
ATOM 6254 C CA . GLY B 1 261 ? 4.395 9.148 12.625 1 86.81 261 GLY B CA 1
ATOM 6255 C C . GLY B 1 261 ? 3.871 10.562 12.781 1 86.81 261 GLY B C 1
ATOM 6256 O O . GLY B 1 261 ? 2.668 10.773 12.945 1 86.81 261 GLY B O 1
ATOM 6257 N N . PRO B 1 262 ? 4.711 11.562 12.727 1 86.19 262 PRO B N 1
ATOM 6258 C CA . PRO B 1 262 ? 4.246 12.93 12.945 1 86.19 262 PRO B CA 1
ATOM 6259 C C . PRO B 1 262 ? 3.188 13.359 11.93 1 86.19 262 PRO B C 1
ATOM 6261 O O . PRO B 1 262 ? 2.248 14.086 12.281 1 86.19 262 PRO B O 1
ATOM 6264 N N . ALA B 1 263 ? 3.303 12.93 10.703 1 90.56 263 ALA B N 1
ATOM 6265 C CA . ALA B 1 263 ? 2.307 13.266 9.695 1 90.56 263 ALA B CA 1
ATOM 6266 C C . ALA B 1 263 ? 0.982 12.562 9.969 1 90.56 263 ALA B C 1
ATOM 6268 O O . ALA B 1 263 ? -0.087 13.164 9.836 1 90.56 263 ALA B O 1
ATOM 6269 N N . VAL B 1 264 ? 1.095 11.328 10.352 1 91.94 264 VAL B N 1
ATOM 6270 C CA . VAL B 1 264 ? -0.103 10.531 10.602 1 91.94 264 VAL B CA 1
ATOM 6271 C C . VAL B 1 264 ? -0.826 11.062 11.844 1 91.94 264 VAL B C 1
ATOM 6273 O O . VAL B 1 264 ? -2.037 11.289 11.812 1 91.94 264 VAL B O 1
ATOM 6276 N N . GLU B 1 265 ? -0.072 11.25 12.875 1 90 265 GLU B N 1
ATOM 6277 C CA . GLU B 1 265 ? -0.671 11.773 14.102 1 90 265 GLU B CA 1
ATOM 6278 C C . GLU B 1 265 ? -1.158 13.203 13.906 1 90 265 GLU B C 1
ATOM 6280 O O . GLU B 1 265 ? -2.191 13.594 14.453 1 90 265 GLU B O 1
ATOM 6285 N N . GLY B 1 266 ? -0.44 13.938 13.156 1 91.38 266 GLY B N 1
ATOM 6286 C CA . GLY B 1 266 ? -0.807 15.328 12.898 1 91.38 266 GLY B CA 1
ATOM 6287 C C . GLY B 1 266 ? -2.072 15.469 12.078 1 91.38 266 GLY B C 1
ATOM 6288 O O . GLY B 1 266 ? -2.85 16.406 12.281 1 91.38 266 GLY B O 1
ATOM 6289 N N . ALA B 1 267 ? -2.234 14.617 11.109 1 93.38 267 ALA B N 1
ATOM 6290 C CA . ALA B 1 267 ? -3.426 14.656 10.266 1 93.38 267 ALA B CA 1
ATOM 6291 C C . ALA B 1 267 ? -4.66 14.203 11.039 1 93.38 267 ALA B C 1
ATOM 6293 O O . ALA B 1 267 ? -5.77 14.672 10.773 1 93.38 267 ALA B O 1
ATOM 6294 N N . GLY B 1 268 ? -4.457 13.266 11.938 1 87.88 268 GLY B N 1
ATOM 6295 C CA . GLY B 1 268 ? -5.559 12.789 12.766 1 87.88 268 GLY B CA 1
ATOM 6296 C C . GLY B 1 268 ? -6.461 11.797 12.055 1 87.88 268 GLY B C 1
ATOM 6297 O O . GLY B 1 268 ? -7.379 11.242 12.656 1 87.88 268 GLY B O 1
ATOM 6298 N N . TRP B 1 269 ? -6.297 11.656 10.797 1 79.88 269 TRP B N 1
ATOM 6299 C CA . TRP B 1 269 ? -7.066 10.672 10.039 1 79.88 269 TRP B CA 1
ATOM 6300 C C . TRP B 1 269 ? -6.176 9.922 9.055 1 79.88 269 TRP B C 1
ATOM 6302 O O . TRP B 1 269 ? -5.609 10.516 8.141 1 79.88 269 TRP B O 1
ATOM 6312 N N . PRO B 1 270 ? -6.238 8.625 9.312 1 72.25 270 PRO B N 1
ATOM 6313 C CA . PRO B 1 270 ? -6.82 7.957 10.477 1 72.25 270 PRO B CA 1
ATOM 6314 C C . PRO B 1 270 ? -6.094 8.289 11.773 1 72.25 270 PRO B C 1
ATOM 6316 O O . PRO B 1 270 ? -5.039 8.93 11.75 1 72.25 270 PRO B O 1
ATOM 6319 N N . ARG B 1 271 ? -6.891 7.93 12.852 1 78.5 271 ARG B N 1
ATOM 6320 C CA . ARG B 1 271 ? -6.164 7.996 14.117 1 78.5 271 ARG B CA 1
ATOM 6321 C C . ARG B 1 271 ? -4.918 7.121 14.078 1 78.5 271 ARG B C 1
ATOM 6323 O O . ARG B 1 271 ? -4.918 6.055 13.461 1 78.5 271 ARG B O 1
ATOM 6330 N N . VAL B 1 272 ? -3.893 7.586 14.703 1 79.81 272 VAL B N 1
ATOM 6331 C CA . VAL B 1 272 ? -2.588 6.938 14.625 1 79.81 272 VAL B CA 1
ATOM 6332 C C . VAL B 1 272 ? -2.686 5.512 15.164 1 79.81 272 VAL B C 1
ATOM 6334 O O . VAL B 1 272 ? -1.995 4.613 14.688 1 79.81 272 VAL B O 1
ATOM 6337 N N . ASP B 1 273 ? -3.512 5.281 16.109 1 76.12 273 ASP B N 1
ATOM 6338 C CA . ASP B 1 273 ? -3.646 3.953 16.703 1 76.12 273 ASP B CA 1
ATOM 6339 C C . ASP B 1 273 ? -4.379 3.002 15.758 1 76.12 273 ASP B C 1
ATOM 6341 O O . ASP B 1 273 ? -4.297 1.781 15.914 1 76.12 273 ASP B O 1
ATOM 6345 N N . ARG B 1 274 ? -5.016 3.549 14.797 1 79.25 274 ARG B N 1
ATOM 6346 C CA . ARG B 1 274 ? -5.77 2.729 13.852 1 79.25 274 ARG B CA 1
ATOM 6347 C C . ARG B 1 274 ? -5.074 2.676 12.5 1 79.25 274 ARG B C 1
ATOM 6349 O O . ARG B 1 274 ? -5.527 1.981 11.586 1 79.25 274 ARG B O 1
ATOM 6356 N N . ALA B 1 275 ? -4.059 3.443 12.414 1 87.88 275 ALA B N 1
ATOM 6357 C CA . ALA B 1 275 ? -3.295 3.428 11.164 1 87.88 275 ALA B CA 1
ATOM 6358 C C . ALA B 1 275 ? -2.5 2.131 11.031 1 87.88 275 ALA B C 1
ATOM 6360 O O . ALA B 1 275 ? -2.166 1.491 12.023 1 87.88 275 ALA B O 1
ATOM 6361 N N . ILE B 1 276 ? -2.291 1.674 9.852 1 90.06 276 ILE B N 1
ATOM 6362 C CA . ILE B 1 276 ? -1.525 0.458 9.602 1 90.06 276 ILE B CA 1
ATOM 6363 C C . ILE B 1 276 ? -0.037 0.736 9.797 1 90.06 276 ILE B C 1
ATOM 6365 O O . ILE B 1 276 ? 0.609 1.339 8.938 1 90.06 276 ILE B O 1
ATOM 6369 N N . ARG B 1 277 ? 0.418 0.287 10.875 1 88 277 ARG B N 1
ATOM 6370 C CA . ARG B 1 277 ? 1.832 0.48 11.18 1 88 277 ARG B CA 1
ATOM 6371 C C . ARG B 1 277 ? 2.689 -0.586 10.5 1 88 277 ARG B C 1
ATOM 6373 O O . ARG B 1 277 ? 2.332 -1.766 10.5 1 88 277 ARG B O 1
ATOM 6380 N N . LEU B 1 278 ? 3.748 -0.156 9.93 1 87.44 278 LEU B N 1
ATOM 6381 C CA . LEU B 1 278 ? 4.699 -1.097 9.352 1 87.44 278 LEU B CA 1
ATOM 6382 C C . LEU B 1 278 ? 5.742 -1.521 10.383 1 87.44 278 LEU B C 1
ATOM 6384 O O . LEU B 1 278 ? 6.047 -0.77 11.312 1 87.44 278 LEU B O 1
ATOM 6388 N N . GLU B 1 279 ? 6.242 -2.676 10.195 1 79 279 GLU B N 1
ATOM 6389 C CA . GLU B 1 279 ? 7.254 -3.184 11.117 1 79 279 GLU B CA 1
ATOM 6390 C C . GLU B 1 279 ? 8.445 -2.238 11.211 1 79 279 GLU B C 1
ATOM 6392 O O . GLU B 1 279 ? 8.984 -1.812 10.188 1 79 279 GLU B O 1
ATOM 6397 N N . PRO B 1 280 ? 8.719 -1.894 12.477 1 74.94 280 PRO B N 1
ATOM 6398 C CA . PRO B 1 280 ? 9.883 -1.023 12.633 1 74.94 280 PRO B CA 1
ATOM 6399 C C . PRO B 1 280 ? 11.188 -1.699 12.211 1 74.94 280 PRO B C 1
ATOM 6401 O O . PRO B 1 280 ? 11.289 -2.928 12.242 1 74.94 280 PRO B O 1
ATOM 6404 N N . THR B 1 281 ? 12.016 -0.93 11.797 1 68.56 281 THR B N 1
ATOM 6405 C CA . THR B 1 281 ? 13.359 -1.407 11.469 1 68.56 281 THR B CA 1
ATOM 6406 C C . THR B 1 281 ? 14.344 -1.061 12.586 1 68.56 281 THR B C 1
ATOM 6408 O O . THR B 1 281 ? 13.984 -0.377 13.547 1 68.56 281 THR B O 1
ATOM 6411 N N . ARG B 1 282 ? 15.57 -1.5 12.469 1 64.75 282 ARG B N 1
ATOM 6412 C CA . ARG B 1 282 ? 16.609 -1.245 13.461 1 64.75 282 ARG B CA 1
ATOM 6413 C C . ARG B 1 282 ? 16.859 0.251 13.625 1 64.75 282 ARG B C 1
ATOM 6415 O O . ARG B 1 282 ? 17.172 0.719 14.719 1 64.75 282 ARG B O 1
ATOM 6422 N N . SER B 1 283 ? 16.594 0.924 12.531 1 64.5 283 SER B N 1
ATOM 6423 C CA . SER B 1 283 ? 16.828 2.363 12.562 1 64.5 283 SER B CA 1
ATOM 6424 C C . SER B 1 283 ? 15.773 3.084 13.383 1 64.5 283 SER B C 1
ATOM 6426 O O . SER B 1 283 ? 15.961 4.234 13.789 1 64.5 283 SER B O 1
ATOM 6428 N N . ASP B 1 284 ? 14.711 2.375 13.688 1 71.81 284 ASP B N 1
ATOM 6429 C CA . ASP B 1 284 ? 13.617 2.969 14.453 1 71.81 284 ASP B CA 1
ATOM 6430 C C . ASP B 1 284 ? 13.797 2.705 15.953 1 71.81 284 ASP B C 1
ATOM 6432 O O . ASP B 1 284 ? 13.055 3.25 16.766 1 71.81 284 ASP B O 1
ATOM 6436 N N . LEU B 1 285 ? 14.82 1.888 16.281 1 69.94 285 LEU B N 1
ATOM 6437 C CA . LEU B 1 285 ? 14.984 1.484 17.672 1 69.94 285 LEU B CA 1
ATOM 6438 C C . LEU B 1 285 ? 15.977 2.396 18.391 1 69.94 285 LEU B C 1
ATOM 6440 O O . LEU B 1 285 ? 16.984 2.803 17.812 1 69.94 285 LEU B O 1
ATOM 6444 N N . VAL B 1 286 ? 15.531 2.723 19.609 1 67.31 286 VAL B N 1
ATOM 6445 C CA . VAL B 1 286 ? 16.391 3.516 20.469 1 67.31 286 VAL B CA 1
ATOM 6446 C C . VAL B 1 286 ? 16.562 2.812 21.812 1 67.31 286 VAL B C 1
ATOM 6448 O O . VAL B 1 286 ? 15.609 2.273 22.359 1 67.31 286 VAL B O 1
ATOM 6451 N N . LEU B 1 287 ? 17.797 2.633 22.25 1 63.84 287 LEU B N 1
ATOM 6452 C CA . LEU B 1 287 ? 18.078 2.041 23.562 1 63.84 287 LEU B CA 1
ATOM 6453 C C . LEU B 1 287 ? 18.031 3.102 24.656 1 63.84 287 LEU B C 1
ATOM 6455 O O . LEU B 1 287 ? 18.766 4.086 24.609 1 63.84 287 LEU B O 1
ATOM 6459 N N . PHE B 1 288 ? 17.094 2.926 25.516 1 62 288 PHE B N 1
ATOM 6460 C CA . PHE B 1 288 ? 16.953 3.805 26.672 1 62 288 PHE B CA 1
ATOM 6461 C C . PHE B 1 288 ? 17.719 3.254 27.875 1 62 288 PHE B C 1
ATOM 6463 O O . PHE B 1 288 ? 17.516 2.111 28.281 1 62 288 PHE B O 1
ATOM 6470 N N . LYS B 1 289 ? 18.781 3.998 28.234 1 55.44 289 LYS B N 1
ATOM 6471 C CA . LYS B 1 289 ? 19.531 3.67 29.453 1 55.44 289 LYS B CA 1
ATOM 6472 C C . LYS B 1 289 ? 19.188 4.637 30.578 1 55.44 289 LYS B C 1
ATOM 6474 O O . LYS B 1 289 ? 19.438 5.844 30.469 1 55.44 289 LYS B O 1
ATOM 6479 N N . PRO B 1 290 ? 18.422 4.137 31.516 1 52.28 290 PRO B N 1
ATOM 6480 C CA . PRO B 1 290 ? 18.141 5.051 32.625 1 52.28 290 PRO B CA 1
ATOM 6481 C C . PRO B 1 290 ? 19.422 5.605 33.281 1 52.28 290 PRO B C 1
ATOM 6483 O O . PRO B 1 290 ? 20.422 4.895 33.375 1 52.28 290 PRO B O 1
ATOM 6486 N N . THR B 1 291 ? 19.781 6.84 33 1 48.91 291 THR B N 1
ATOM 6487 C CA . THR B 1 291 ? 20.891 7.445 33.719 1 48.91 291 THR B CA 1
ATOM 6488 C C . THR B 1 291 ? 20.781 7.168 35.219 1 48.91 291 THR B C 1
ATOM 6490 O O . THR B 1 291 ? 19.672 7.16 35.781 1 48.91 291 THR B O 1
ATOM 6493 N N . SER B 1 292 ? 21.75 6.418 35.719 1 42.03 292 SER B N 1
ATOM 6494 C CA . SER B 1 292 ? 21.891 6.234 37.156 1 42.03 292 SER B CA 1
ATOM 6495 C C . SER B 1 292 ? 21.641 7.539 37.906 1 42.03 292 SER B C 1
ATOM 6497 O O . SER B 1 292 ? 22.484 8.438 37.906 1 42.03 292 SER B O 1
ATOM 6499 N N . SER B 1 293 ? 20.75 8.492 37.844 1 40.47 293 SER B N 1
ATOM 6500 C CA . SER B 1 293 ? 20.859 9.328 39.062 1 40.47 293 SER B CA 1
ATOM 6501 C C . SER B 1 293 ? 21.141 8.477 40.281 1 40.47 293 SER B C 1
ATOM 6503 O O . SER B 1 293 ? 20.875 7.273 40.312 1 40.47 293 SER B O 1
ATOM 6505 N N . ASN B 1 294 ? 21.656 9.242 41.594 1 37.84 294 ASN B N 1
ATOM 6506 C CA . ASN B 1 294 ? 22.125 8.695 42.875 1 37.84 294 ASN B CA 1
ATOM 6507 C C . ASN B 1 294 ? 21.328 7.465 43.281 1 37.84 294 ASN B C 1
ATOM 6509 O O . ASN B 1 294 ? 21.891 6.461 43.688 1 37.84 294 ASN B O 1
ATOM 6513 N N . ASP B 1 295 ? 20.125 7.832 44.094 1 37.28 295 ASP B N 1
ATOM 6514 C CA . ASP B 1 295 ? 19.688 6.984 45.219 1 37.28 295 ASP B CA 1
ATOM 6515 C C . ASP B 1 295 ? 19.141 5.652 44.719 1 37.28 295 ASP B C 1
ATOM 6517 O O . ASP B 1 295 ? 19.188 4.645 45.406 1 37.28 295 ASP B O 1
ATOM 6521 N N . CYS B 1 296 ? 17.891 5.73 44.125 1 35.09 296 CYS B N 1
ATOM 6522 C CA . CYS B 1 296 ? 17.156 4.469 44.219 1 35.09 296 CYS B CA 1
ATOM 6523 C C . CYS B 1 296 ? 17.734 3.432 43.281 1 35.09 296 CYS B C 1
ATOM 6525 O O . CYS B 1 296 ? 18.031 3.742 42.125 1 35.09 296 CYS B O 1
ATOM 6527 N N . GLN B 1 297 ? 18.375 2.414 43.688 1 36.59 297 GLN B N 1
ATOM 6528 C CA . GLN B 1 297 ? 18.891 1.089 43.344 1 36.59 297 GLN B CA 1
ATOM 6529 C C . GLN B 1 297 ? 18.062 0.441 42.25 1 36.59 297 GLN B C 1
ATOM 6531 O O . GLN B 1 297 ? 18.25 -0.744 41.938 1 36.59 297 GLN B O 1
ATOM 6536 N N . ALA B 1 298 ? 16.906 1.027 41.875 1 37.62 298 ALA B N 1
ATOM 6537 C CA . ALA B 1 298 ? 16.172 0.146 40.969 1 37.62 298 ALA B CA 1
ATOM 6538 C C . ALA B 1 298 ? 16.906 -0.013 39.656 1 37.62 298 ALA B C 1
ATOM 6540 O O . ALA B 1 298 ? 17.297 0.977 39.031 1 37.62 298 ALA B O 1
ATOM 6541 N N . GLN B 1 299 ? 17.719 -0.962 39.406 1 40.41 299 GLN B N 1
ATOM 6542 C CA . GLN B 1 299 ? 18.312 -1.525 38.188 1 40.41 299 GLN B CA 1
ATOM 6543 C C . GLN B 1 299 ? 17.406 -1.306 36.969 1 40.41 299 GLN B C 1
ATOM 6545 O O . GLN B 1 299 ? 16.531 -2.125 36.688 1 40.41 299 GLN B O 1
ATOM 6550 N N . ILE B 1 300 ? 17 -0.07 36.75 1 45.53 300 ILE B N 1
ATOM 6551 C CA . ILE B 1 300 ? 16.188 0.08 35.562 1 45.53 300 ILE B CA 1
ATOM 6552 C C . ILE B 1 300 ? 16.969 -0.41 34.344 1 45.53 300 ILE B C 1
ATOM 6554 O O . ILE B 1 300 ? 18.016 0.139 34 1 45.53 300 ILE B O 1
ATOM 6558 N N . SER B 1 301 ? 16.859 -1.67 33.938 1 54.22 301 SER B N 1
ATOM 6559 C CA . SER B 1 301 ? 17.391 -2.379 32.781 1 54.22 301 SER B CA 1
ATOM 6560 C C . SER B 1 301 ? 17.141 -1.611 31.5 1 54.22 301 SER B C 1
ATOM 6562 O O . SER B 1 301 ? 16.172 -0.842 31.406 1 54.22 301 SER B O 1
ATOM 6564 N N . SER B 1 302 ? 18.281 -1.369 30.75 1 58.62 302 SER B N 1
ATOM 6565 C CA . SER B 1 302 ? 18.203 -0.826 29.391 1 58.62 302 SER B CA 1
ATOM 6566 C C . SER B 1 302 ? 17.031 -1.423 28.625 1 58.62 302 SER B C 1
ATOM 6568 O O . SER B 1 302 ? 16.75 -2.617 28.734 1 58.62 302 SER B O 1
ATOM 6570 N N . GLU B 1 303 ? 16.109 -0.422 28.297 1 64.94 303 GLU B N 1
ATOM 6571 C CA . GLU B 1 303 ? 14.953 -0.882 27.531 1 64.94 303 GLU B CA 1
ATOM 6572 C C . GLU B 1 303 ? 14.977 -0.345 26.109 1 64.94 303 GLU B C 1
ATOM 6574 O O . GLU B 1 303 ? 15.391 0.792 25.875 1 64.94 303 GLU B O 1
ATOM 6579 N N . TRP B 1 304 ? 14.727 -1.248 25.141 1 68.12 304 TRP B N 1
ATOM 6580 C CA . TRP B 1 304 ? 14.578 -0.832 23.75 1 68.12 304 TRP B CA 1
ATOM 6581 C C . TRP B 1 304 ? 13.211 -0.191 23.516 1 68.12 304 TRP B C 1
ATOM 6583 O O . TRP B 1 304 ? 12.195 -0.712 23.969 1 68.12 304 TRP B O 1
ATOM 6593 N N . LEU B 1 305 ? 13.281 1.059 22.891 1 69.81 305 LEU B N 1
ATOM 6594 C CA . LEU B 1 305 ? 12.062 1.763 22.531 1 69.81 305 LEU B CA 1
ATOM 6595 C C . LEU B 1 305 ? 12 1.991 21.016 1 69.81 305 LEU B C 1
ATOM 6597 O O . LEU B 1 305 ? 13.031 2.059 20.359 1 69.81 305 LEU B O 1
ATOM 6601 N N . VAL B 1 306 ? 10.82 2.033 20.5 1 76.31 306 VAL B N 1
ATOM 6602 C CA . VAL B 1 306 ? 10.617 2.369 19.094 1 76.31 306 VAL B CA 1
ATOM 6603 C C . VAL B 1 306 ? 10.375 3.869 18.953 1 76.31 306 VAL B C 1
ATOM 6605 O O . VAL B 1 306 ? 9.492 4.426 19.609 1 76.31 306 VAL B O 1
ATOM 6608 N N . ASN B 1 307 ? 11.094 4.523 18.109 1 76.31 307 ASN B N 1
ATOM 6609 C CA . ASN B 1 307 ? 10.961 5.953 17.859 1 76.31 307 ASN B CA 1
ATOM 6610 C C . ASN B 1 307 ? 9.672 6.266 17.094 1 76.31 307 ASN B C 1
ATOM 6612 O O . ASN B 1 307 ? 9.523 5.887 15.938 1 76.31 307 ASN B O 1
ATOM 6616 N N . PRO B 1 308 ? 8.734 6.922 17.766 1 79.62 308 PRO B N 1
ATOM 6617 C CA . PRO B 1 308 ? 7.473 7.227 17.078 1 79.62 308 PRO B CA 1
ATOM 6618 C C . PRO B 1 308 ? 7.648 8.203 15.922 1 79.62 308 PRO B C 1
ATOM 6620 O O . PRO B 1 308 ? 6.801 8.258 15.023 1 79.62 308 PRO B O 1
ATOM 6623 N N . HIS B 1 309 ? 8.703 8.906 15.891 1 79.06 309 HIS B N 1
ATOM 6624 C CA . HIS B 1 309 ? 8.914 9.914 14.867 1 79.06 309 HIS B CA 1
ATOM 6625 C C . HIS B 1 309 ? 9.367 9.289 13.555 1 79.06 309 HIS B C 1
ATOM 6627 O O . HIS B 1 309 ? 9.148 9.859 12.477 1 79.06 309 HIS B O 1
ATOM 6633 N N . THR B 1 310 ? 10.008 8.133 13.656 1 78.69 310 THR B N 1
ATOM 6634 C CA . THR B 1 310 ? 10.547 7.516 12.445 1 78.69 310 THR B CA 1
ATOM 6635 C C . THR B 1 310 ? 9.719 6.293 12.055 1 78.69 310 THR B C 1
ATOM 6637 O O . THR B 1 310 ? 9.984 5.668 11.023 1 78.69 310 THR B O 1
ATOM 6640 N N . SER B 1 311 ? 8.75 6.031 12.914 1 82.38 311 SER B N 1
ATOM 6641 C CA . SER B 1 311 ? 7.879 4.91 12.578 1 82.38 311 SER B CA 1
ATOM 6642 C C . SER B 1 311 ? 7.094 5.18 11.297 1 82.38 311 SER B C 1
ATOM 6644 O O . SER B 1 311 ? 6.605 6.293 11.086 1 82.38 311 SER B O 1
ATOM 6646 N N . ASN B 1 312 ? 7.008 4.117 10.438 1 87.19 312 ASN B N 1
ATOM 6647 C CA . ASN B 1 312 ? 6.328 4.25 9.156 1 87.19 312 ASN B CA 1
ATOM 6648 C C . ASN B 1 312 ? 4.941 3.611 9.188 1 87.19 312 ASN B C 1
ATOM 6650 O O . ASN B 1 312 ? 4.754 2.555 9.789 1 87.19 312 ASN B O 1
ATOM 6654 N N . TYR B 1 313 ? 4.031 4.277 8.531 1 90.94 313 TYR B N 1
ATOM 6655 C CA . TYR B 1 313 ? 2.65 3.814 8.422 1 90.94 313 TYR B CA 1
ATOM 6656 C C . TYR B 1 313 ? 2.223 3.713 6.965 1 90.94 313 TYR B C 1
ATOM 6658 O O . TYR B 1 313 ? 2.643 4.516 6.129 1 90.94 313 TYR B O 1
ATOM 6666 N N . LEU B 1 314 ? 1.501 2.699 6.672 1 93.69 314 LEU B N 1
ATOM 6667 C CA . LEU B 1 314 ? 0.834 2.592 5.379 1 93.69 314 LEU B CA 1
ATOM 6668 C C . LEU B 1 314 ? -0.487 3.355 5.383 1 93.69 314 LEU B C 1
ATOM 6670 O O . LEU B 1 314 ? -1.451 2.93 6.023 1 93.69 314 LEU B O 1
ATOM 6674 N N . VAL B 1 315 ? -0.576 4.445 4.645 1 94.19 315 VAL B N 1
ATOM 6675 C CA . VAL B 1 315 ? -1.766 5.289 4.711 1 94.19 315 VAL B CA 1
ATOM 6676 C C . VAL B 1 315 ? -2.387 5.418 3.322 1 94.19 315 VAL B C 1
ATOM 6678 O O . VAL B 1 315 ? -3.605 5.562 3.191 1 94.19 315 VAL B O 1
ATOM 6681 N N . GLY B 1 316 ? -1.629 5.434 2.295 1 94.88 316 GLY B N 1
ATOM 6682 C CA . GLY B 1 316 ? -2.119 5.613 0.937 1 94.88 316 GLY B CA 1
ATOM 6683 C C . GLY B 1 316 ? -1.827 6.988 0.372 1 94.88 316 GLY B C 1
ATOM 6684 O O . GLY B 1 316 ? -1.912 7.992 1.086 1 94.88 316 GLY B O 1
ATOM 6685 N N . SER B 1 317 ? -1.579 7.074 -0.898 1 95.06 317 SER B N 1
ATOM 6686 C CA . SER B 1 317 ? -1.101 8.281 -1.56 1 95.06 317 SER B CA 1
ATOM 6687 C C . SER B 1 317 ? -2.238 9.273 -1.789 1 95.06 317 SER B C 1
ATOM 6689 O O . SER B 1 317 ? -2.002 10.422 -2.182 1 95.06 317 SER B O 1
ATOM 6691 N N . ALA B 1 318 ? -3.457 8.875 -1.549 1 96.38 318 ALA B N 1
ATOM 6692 C CA . ALA B 1 318 ? -4.582 9.797 -1.684 1 96.38 318 ALA B CA 1
ATOM 6693 C C . ALA B 1 318 ? -5.215 10.094 -0.327 1 96.38 318 ALA B C 1
ATOM 6695 O O . ALA B 1 318 ? -6.312 10.648 -0.256 1 96.38 318 ALA B O 1
ATOM 6696 N N . SER B 1 319 ? -4.547 9.711 0.705 1 95.44 319 SER B N 1
ATOM 6697 C CA . SER B 1 319 ? -5.062 9.938 2.051 1 95.44 319 SER B CA 1
ATOM 6698 C C . SER B 1 319 ? -4.684 11.328 2.559 1 95.44 319 SER B C 1
ATOM 6700 O O . SER B 1 319 ? -3.713 11.922 2.09 1 95.44 319 SER B O 1
ATOM 6702 N N . LEU B 1 320 ? -5.473 11.789 3.545 1 96.81 320 LEU B N 1
ATOM 6703 C CA . LEU B 1 320 ? -5.164 13.062 4.184 1 96.81 320 LEU B CA 1
ATOM 6704 C C . LEU B 1 320 ? -3.797 13.023 4.855 1 96.81 320 LEU B C 1
ATOM 6706 O O . LEU B 1 320 ? -3.064 14.016 4.848 1 96.81 320 LEU B O 1
ATOM 6710 N N . ALA B 1 321 ? -3.434 11.906 5.422 1 94.62 321 ALA B N 1
ATOM 6711 C CA . ALA B 1 321 ? -2.145 11.734 6.086 1 94.62 321 ALA B CA 1
ATOM 6712 C C . ALA B 1 321 ? -0.993 11.898 5.102 1 94.62 321 ALA B C 1
ATOM 6714 O O . ALA B 1 321 ? 0.069 12.414 5.457 1 94.62 321 ALA B O 1
ATOM 6715 N N . SER B 1 322 ? -1.19 11.453 3.896 1 94.12 322 SER B N 1
ATOM 6716 C CA . SER B 1 322 ? -0.137 11.602 2.898 1 94.12 322 SER B CA 1
ATOM 6717 C C . SER B 1 322 ? 0.057 13.062 2.508 1 94.12 322 SER B C 1
ATOM 6719 O O . SER B 1 322 ? 1.185 13.508 2.289 1 94.12 322 SER B O 1
ATOM 6721 N N . PHE B 1 323 ? -1.022 13.781 2.377 1 95.38 323 PHE B N 1
ATOM 6722 C CA . PHE B 1 323 ? -0.915 15.219 2.135 1 95.38 323 PHE B CA 1
ATOM 6723 C C . PHE B 1 323 ? -0.172 15.906 3.273 1 95.38 323 PHE B C 1
ATOM 6725 O O . PHE B 1 323 ? 0.664 16.781 3.037 1 95.38 323 PHE B O 1
ATOM 6732 N N . ALA B 1 324 ? -0.543 15.492 4.477 1 93.62 324 ALA B N 1
ATOM 6733 C CA . ALA B 1 324 ? 0.125 16.062 5.648 1 93.62 324 ALA B CA 1
ATOM 6734 C C . ALA B 1 324 ? 1.622 15.758 5.617 1 93.62 324 ALA B C 1
ATOM 6736 O O . ALA B 1 324 ? 2.434 16.594 6.02 1 93.62 324 ALA B O 1
ATOM 6737 N N . ALA B 1 325 ? 1.985 14.602 5.195 1 90.38 325 ALA B N 1
ATOM 6738 C CA . ALA B 1 325 ? 3.396 14.242 5.094 1 90.38 325 ALA B CA 1
ATOM 6739 C C . ALA B 1 325 ? 4.121 15.133 4.09 1 90.38 325 ALA B C 1
ATOM 6741 O O . ALA B 1 325 ? 5.258 15.555 4.332 1 90.38 325 ALA B O 1
ATOM 6742 N N . TYR B 1 326 ? 3.5 15.43 3.002 1 90.88 326 TYR B N 1
ATOM 6743 C CA . TYR B 1 326 ? 4.066 16.297 1.986 1 90.88 326 TYR B CA 1
ATOM 6744 C C . TYR B 1 326 ? 4.234 17.719 2.521 1 90.88 326 TYR B C 1
ATOM 6746 O O . TYR B 1 326 ? 5.219 18.391 2.211 1 90.88 326 TYR B O 1
ATOM 6754 N N . LEU B 1 327 ? 3.324 18.141 3.346 1 90.12 327 LEU B N 1
ATOM 6755 C CA . LEU B 1 327 ? 3.268 19.531 3.801 1 90.12 327 LEU B CA 1
ATOM 6756 C C . LEU B 1 327 ? 3.979 19.688 5.141 1 90.12 327 LEU B C 1
ATOM 6758 O O . LEU B 1 327 ? 4.066 20.797 5.672 1 90.12 327 LEU B O 1
ATOM 6762 N N . LEU B 1 328 ? 4.473 18.609 5.645 1 87.56 328 LEU B N 1
ATOM 6763 C CA . LEU B 1 328 ? 5.051 18.578 6.984 1 87.56 328 LEU B CA 1
ATOM 6764 C C . LEU B 1 328 ? 6.195 19.594 7.105 1 87.56 328 LEU B C 1
ATOM 6766 O O . LEU B 1 328 ? 7.16 19.531 6.34 1 87.56 328 LEU B O 1
ATOM 6770 N N . ARG B 1 329 ? 6.078 20.531 7.988 1 83.44 329 ARG B N 1
ATOM 6771 C CA . ARG B 1 329 ? 7.082 21.531 8.336 1 83.44 329 ARG B CA 1
ATOM 6772 C C . ARG B 1 329 ? 7.449 22.375 7.121 1 83.44 329 ARG B C 1
ATOM 6774 O O . ARG B 1 329 ? 8.617 22.703 6.918 1 83.44 329 ARG B O 1
ATOM 6781 N N . HIS B 1 330 ? 6.512 22.656 6.371 1 83.69 330 HIS B N 1
ATOM 6782 C CA . HIS B 1 330 ? 6.754 23.5 5.199 1 83.69 330 HIS B CA 1
ATOM 6783 C C . HIS B 1 330 ? 6.172 24.891 5.391 1 83.69 330 HIS B C 1
ATOM 6785 O O . HIS B 1 330 ? 5.262 25.078 6.199 1 83.69 330 HIS B O 1
ATOM 6791 N N . ARG B 1 331 ? 6.809 25.797 4.699 1 84.12 331 ARG B N 1
ATOM 6792 C CA . ARG B 1 331 ? 6.289 27.156 4.598 1 84.12 331 ARG B CA 1
ATOM 6793 C C . ARG B 1 331 ? 6.055 27.547 3.141 1 84.12 331 ARG B C 1
ATOM 6795 O O . ARG B 1 331 ? 6.922 27.344 2.289 1 84.12 331 ARG B O 1
ATOM 6802 N N . ILE B 1 332 ? 4.887 27.984 2.973 1 83.69 332 ILE B N 1
ATOM 6803 C CA . ILE B 1 332 ? 4.582 28.5 1.64 1 83.69 332 ILE B CA 1
ATOM 6804 C C . ILE B 1 332 ? 5.316 29.812 1.41 1 83.69 332 ILE B C 1
ATOM 6806 O O . ILE B 1 332 ? 5.191 30.75 2.205 1 83.69 332 ILE B O 1
ATOM 6810 N N . THR B 1 333 ? 6.152 29.891 0.448 1 78.88 333 THR B N 1
ATOM 6811 C CA . THR B 1 333 ? 7.031 31.031 0.277 1 78.88 333 THR B CA 1
ATOM 6812 C C . THR B 1 333 ? 6.363 32.094 -0.581 1 78.88 333 THR B C 1
ATOM 6814 O O . THR B 1 333 ? 6.516 33.312 -0.321 1 78.88 333 THR B O 1
ATOM 6817 N N . ASP B 1 334 ? 5.691 31.719 -1.55 1 76.81 334 ASP B N 1
ATOM 6818 C CA . ASP B 1 334 ? 5.043 32.656 -2.453 1 76.81 334 ASP B CA 1
ATOM 6819 C C . ASP B 1 334 ? 3.584 32.875 -2.059 1 76.81 334 ASP B C 1
ATOM 6821 O O . ASP B 1 334 ? 2.752 31.984 -2.203 1 76.81 334 ASP B O 1
ATOM 6825 N N . PRO B 1 335 ? 3.359 34.094 -1.536 1 71.75 335 PRO B N 1
ATOM 6826 C CA . PRO B 1 335 ? 1.965 34.344 -1.169 1 71.75 335 PRO B CA 1
ATOM 6827 C C . PRO B 1 335 ? 1.004 34.156 -2.344 1 71.75 335 PRO B C 1
ATOM 6829 O O . PRO B 1 335 ? -0.188 33.938 -2.141 1 71.75 335 PRO B O 1
ATOM 6832 N N . ARG B 1 336 ? 1.523 34.469 -3.572 1 70.5 336 ARG B N 1
ATOM 6833 C CA . ARG B 1 336 ? 0.686 34.375 -4.766 1 70.5 336 ARG B CA 1
ATOM 6834 C C . ARG B 1 336 ? 0.285 32.938 -5.055 1 70.5 336 ARG B C 1
ATOM 6836 O O . ARG B 1 336 ? -0.606 32.688 -5.867 1 70.5 336 ARG B O 1
ATOM 6843 N N . ALA B 1 337 ? 0.794 32.094 -4.301 1 77.12 337 ALA B N 1
ATOM 6844 C CA . ALA B 1 337 ? 0.523 30.672 -4.543 1 77.12 337 ALA B CA 1
ATOM 6845 C C . ALA B 1 337 ? -0.827 30.266 -3.961 1 77.12 337 ALA B C 1
ATOM 6847 O O . ALA B 1 337 ? -1.422 29.266 -4.391 1 77.12 337 ALA B O 1
ATOM 6848 N N . LEU B 1 338 ? -1.337 31.078 -3.061 1 85.5 338 LEU B N 1
ATOM 6849 C CA . LEU B 1 338 ? -2.598 30.75 -2.41 1 85.5 338 LEU B CA 1
ATOM 6850 C C . LEU B 1 338 ? -3.73 31.625 -2.93 1 85.5 338 LEU B C 1
ATOM 6852 O O . LEU B 1 338 ? -3.516 32.781 -3.256 1 85.5 338 LEU B O 1
ATOM 6856 N N . PRO B 1 339 ? -4.918 31.078 -3.111 1 90.56 339 PRO B N 1
ATOM 6857 C CA . PRO B 1 339 ? -5.359 29.719 -2.781 1 90.56 339 PRO B CA 1
ATOM 6858 C C . PRO B 1 339 ? -4.84 28.688 -3.766 1 90.56 339 PRO B C 1
ATOM 6860 O O . PRO B 1 339 ? -4.617 28.984 -4.938 1 90.56 339 PRO B O 1
ATOM 6863 N N . LEU B 1 340 ? -4.621 27.516 -3.258 1 93.12 340 LEU B N 1
ATOM 6864 C CA . LEU B 1 340 ? -4.055 26.422 -4.035 1 93.12 340 LEU B CA 1
ATOM 6865 C C . LEU B 1 340 ? -4.766 25.109 -3.723 1 93.12 340 LEU B C 1
ATOM 6867 O O . LEU B 1 340 ? -5.094 24.844 -2.566 1 93.12 340 LEU B O 1
ATOM 6871 N N . ARG B 1 341 ? -5.02 24.391 -4.777 1 95.75 341 ARG B N 1
ATOM 6872 C CA . ARG B 1 341 ? -5.582 23.047 -4.605 1 95.75 341 ARG B CA 1
ATOM 6873 C C . ARG B 1 341 ? -4.57 21.969 -4.977 1 95.75 341 ARG B C 1
ATOM 6875 O O . ARG B 1 341 ? -4 22 -6.07 1 95.75 341 ARG B O 1
ATOM 6882 N N . LEU B 1 342 ? -4.297 21.094 -4.055 1 96.19 342 LEU B N 1
ATOM 6883 C CA . LEU B 1 342 ? -3.432 19.953 -4.293 1 96.19 342 LEU B CA 1
ATOM 6884 C C . LEU B 1 342 ? -4.254 18.719 -4.645 1 96.19 342 LEU B C 1
ATOM 6886 O O . LEU B 1 342 ? -5.164 18.344 -3.902 1 96.19 342 LEU B O 1
ATOM 6890 N N . LEU B 1 343 ? -3.949 18.109 -5.789 1 97.44 343 LEU B N 1
ATOM 6891 C CA . LEU B 1 343 ? -4.73 16.984 -6.281 1 97.44 343 LEU B CA 1
ATOM 6892 C C . LEU B 1 343 ? -3.877 15.719 -6.344 1 97.44 343 LEU B C 1
ATOM 6894 O O . LEU B 1 343 ? -2.75 15.75 -6.848 1 97.44 343 LEU B O 1
ATOM 6898 N N . SER B 1 344 ? -4.371 14.617 -5.797 1 97.12 344 SER B N 1
ATOM 6899 C CA . SER B 1 344 ? -3.652 13.352 -5.848 1 97.12 344 SER B CA 1
ATOM 6900 C C . SER B 1 344 ? -4.598 12.188 -6.152 1 97.12 344 SER B C 1
ATOM 6902 O O . SER B 1 344 ? -5.719 12.141 -5.645 1 97.12 344 SER B O 1
ATOM 6904 N N . LEU B 1 345 ? -4.23 11.375 -7.059 1 96.75 345 LEU B N 1
ATOM 6905 C CA . LEU B 1 345 ? -4.879 10.094 -7.348 1 96.75 345 LEU B CA 1
ATOM 6906 C C . LEU B 1 345 ? -4.055 8.93 -6.805 1 96.75 345 LEU B C 1
ATOM 6908 O O . LEU B 1 345 ? -2.859 8.828 -7.09 1 96.75 345 LEU B O 1
ATOM 6912 N N . GLY B 1 346 ? -4.664 8.086 -5.988 1 95 346 GLY B N 1
ATOM 6913 C CA . GLY B 1 346 ? -3.914 6.965 -5.441 1 95 346 GLY B CA 1
ATOM 6914 C C . GLY B 1 346 ? -4.746 6.082 -4.531 1 95 346 GLY B C 1
ATOM 6915 O O . GLY B 1 346 ? -5.961 5.98 -4.699 1 95 346 GLY B O 1
ATOM 6916 N N . SER B 1 347 ? -4.074 5.387 -3.705 1 94.5 347 SER B N 1
ATOM 6917 C CA . SER B 1 347 ? -4.723 4.426 -2.82 1 94.5 347 SER B CA 1
ATOM 6918 C C . SER B 1 347 ? -4.984 5.027 -1.444 1 94.5 347 SER B C 1
ATOM 6920 O O . SER B 1 347 ? -4.418 6.066 -1.1 1 94.5 347 SER B O 1
ATOM 6922 N N . VAL B 1 348 ? -5.875 4.449 -0.755 1 94.56 348 VAL B N 1
ATOM 6923 C CA . VAL B 1 348 ? -6.125 4.684 0.664 1 94.56 348 VAL B CA 1
ATOM 6924 C C . VAL B 1 348 ? -6.262 3.348 1.393 1 94.56 348 VAL B C 1
ATOM 6926 O O . VAL B 1 348 ? -6.992 2.461 0.943 1 94.56 348 VAL B O 1
ATOM 6929 N N . TYR B 1 349 ? -5.523 3.17 2.447 1 93.06 349 TYR B N 1
ATOM 6930 C CA . TYR B 1 349 ? -5.539 1.931 3.217 1 93.06 349 TYR B CA 1
ATOM 6931 C C . TYR B 1 349 ? -6.148 2.154 4.598 1 93.06 349 TYR B C 1
ATOM 6933 O O . TYR B 1 349 ? -5.836 3.143 5.266 1 93.06 349 TYR B O 1
ATOM 6941 N N . THR B 1 350 ? -7.012 1.283 4.977 1 88.19 350 THR B N 1
ATOM 6942 C CA . THR B 1 350 ? -7.645 1.37 6.289 1 88.19 350 THR B CA 1
ATOM 6943 C C . THR B 1 350 ? -7.781 -0.015 6.914 1 88.19 350 THR B C 1
ATOM 6945 O O . THR B 1 350 ? -7.578 -1.028 6.242 1 88.19 350 THR B O 1
ATOM 6948 N N . THR B 1 351 ? -7.895 -0.014 8.242 1 82.56 351 THR B N 1
ATOM 6949 C CA . THR B 1 351 ? -8.156 -1.262 8.953 1 82.56 351 THR B CA 1
ATOM 6950 C C . THR B 1 351 ? -9.633 -1.374 9.328 1 82.56 351 THR B C 1
ATOM 6952 O O . THR B 1 351 ? -10.297 -0.363 9.562 1 82.56 351 THR B O 1
ATOM 6955 N N . THR B 1 352 ? -10.219 -2.594 9.094 1 65.44 352 THR B N 1
ATOM 6956 C CA . THR B 1 352 ? -11.594 -2.801 9.531 1 65.44 352 THR B CA 1
ATOM 6957 C C . THR B 1 352 ? -11.664 -2.975 11.047 1 65.44 352 THR B C 1
ATOM 6959 O O . THR B 1 352 ? -10.867 -3.717 11.625 1 65.44 352 THR B O 1
ATOM 6962 N N . ALA B 1 353 ? -11.945 -1.999 11.914 1 50.59 353 ALA B N 1
ATOM 6963 C CA . ALA B 1 353 ? -12.109 -2.193 13.352 1 50.59 353 ALA B CA 1
ATOM 6964 C C . ALA B 1 353 ? -13.008 -3.393 13.648 1 50.59 353 ALA B C 1
ATOM 6966 O O . ALA B 1 353 ? -14.039 -3.578 13 1 50.59 353 ALA B O 1
ATOM 6967 N N . PRO B 1 354 ? -12.516 -4.543 14.438 1 41.06 354 PRO B N 1
ATOM 6968 C CA . PRO B 1 354 ? -13.438 -5.609 14.844 1 41.06 354 PRO B CA 1
ATOM 6969 C C . PRO B 1 354 ? -14.812 -5.086 15.234 1 41.06 354 PRO B C 1
ATOM 6971 O O . PRO B 1 354 ? -15.828 -5.723 14.945 1 41.06 354 PRO B O 1
ATOM 6974 N N . ASP B 1 355 ? -14.836 -4.258 16.297 1 36.66 355 ASP B N 1
ATOM 6975 C CA . ASP B 1 355 ? -16.109 -3.848 16.906 1 36.66 355 ASP B CA 1
ATOM 6976 C C . ASP B 1 355 ? -16.875 -2.904 15.977 1 36.66 355 ASP B C 1
ATOM 6978 O O . ASP B 1 355 ? -18.094 -2.805 16.062 1 36.66 355 ASP B O 1
ATOM 6982 N N . ASN B 1 356 ? -16.281 -1.727 15.734 1 33.38 356 ASN B N 1
ATOM 6983 C CA . ASN B 1 356 ? -17.047 -0.68 15.062 1 33.38 356 ASN B CA 1
ATOM 6984 C C . ASN B 1 356 ? -17.016 -0.846 13.547 1 33.38 356 ASN B C 1
ATOM 6986 O O . ASN B 1 356 ? -15.953 -0.778 12.938 1 33.38 356 ASN B O 1
ATOM 6990 N N . GLU B 1 357 ? -17.844 -1.543 12.984 1 34.16 357 GLU B N 1
ATOM 6991 C CA . GLU B 1 357 ? -18.406 -1.438 11.641 1 34.16 357 GLU B CA 1
ATOM 6992 C C . GLU B 1 357 ? -18.219 -0.032 11.078 1 34.16 357 GLU B C 1
ATOM 6994 O O . GLU B 1 357 ? -19.109 0.494 10.398 1 34.16 357 GLU B O 1
ATOM 6999 N N . ASP B 1 358 ? -17.625 0.795 11.719 1 34.66 358 ASP B N 1
ATOM 7000 C CA . ASP B 1 358 ? -17.703 2.146 11.172 1 34.66 358 ASP B CA 1
ATOM 7001 C C . ASP B 1 358 ? -17.359 2.166 9.688 1 34.66 358 ASP B C 1
ATOM 7003 O O . ASP B 1 358 ? -16.234 1.826 9.305 1 34.66 358 ASP B O 1
ATOM 7007 N N . GLU B 1 359 ? -18.328 1.865 8.875 1 34.97 359 GLU B N 1
ATOM 7008 C CA . GLU B 1 359 ? -18.812 2.051 7.512 1 34.97 359 GLU B CA 1
ATOM 7009 C C . GLU B 1 359 ? -18.297 3.354 6.914 1 34.97 359 GLU B C 1
ATOM 7011 O O . GLU B 1 359 ? -18.625 4.441 7.383 1 34.97 359 GLU B O 1
ATOM 7016 N N . LEU B 1 360 ? -17.156 3.564 6.797 1 33.88 360 LEU B N 1
ATOM 7017 C CA . LEU B 1 360 ? -17.266 4.676 5.859 1 33.88 360 LEU B CA 1
ATOM 7018 C C . LEU B 1 360 ? -18.547 4.562 5.043 1 33.88 360 LEU B C 1
ATOM 7020 O O . LEU B 1 360 ? -18.875 3.482 4.543 1 33.88 360 LEU B O 1
ATOM 7024 N N . PRO B 1 361 ? -19.469 5.344 5.27 1 32.16 361 PRO B N 1
ATOM 7025 C CA . PRO B 1 361 ? -20.812 5.465 4.688 1 32.16 361 PRO B CA 1
ATOM 7026 C C . PRO B 1 361 ? -20.797 5.328 3.166 1 32.16 361 PRO B C 1
ATOM 7028 O O . PRO B 1 361 ? -21.859 5.227 2.551 1 32.16 361 PRO B O 1
ATOM 7031 N N . GLY B 1 362 ? -19.953 4.324 2.557 1 30.86 362 GLY B N 1
ATOM 7032 C CA . GLY B 1 362 ? -19.953 4 1.139 1 30.86 362 GLY B CA 1
ATOM 7033 C C . GLY B 1 362 ? -19.203 2.721 0.821 1 30.86 362 GLY B C 1
ATOM 7034 O O . GLY B 1 362 ? -18.891 2.445 -0.341 1 30.86 362 GLY B O 1
ATOM 7035 N N . ALA B 1 363 ? -18.406 2.344 1.696 1 31.59 363 ALA B N 1
ATOM 7036 C CA . ALA B 1 363 ? -17.641 1.132 1.405 1 31.59 363 ALA B CA 1
ATOM 7037 C C . ALA B 1 363 ? -18.562 -0.008 0.979 1 31.59 363 ALA B C 1
ATOM 7039 O O . ALA B 1 363 ? -19.625 -0.214 1.576 1 31.59 363 ALA B O 1
ATOM 7040 N N . ILE B 1 364 ? -18.672 -0.24 -0.201 1 29.02 364 ILE B N 1
ATOM 7041 C CA . ILE B 1 364 ? -19.359 -1.47 -0.591 1 29.02 364 ILE B CA 1
ATOM 7042 C C . ILE B 1 364 ? -19.141 -2.539 0.477 1 29.02 364 ILE B C 1
ATOM 7044 O O . ILE B 1 364 ? -18.016 -2.988 0.694 1 29.02 364 ILE B O 1
ATOM 7048 N N . ALA B 1 365 ? -19.719 -2.365 1.568 1 30.28 365 ALA B N 1
ATOM 7049 C CA . ALA B 1 365 ? -19.891 -3.588 2.348 1 30.28 365 ALA B CA 1
ATOM 7050 C C . ALA B 1 365 ? -20.062 -4.801 1.436 1 30.28 365 ALA B C 1
ATOM 7052 O O . ALA B 1 365 ? -21.109 -4.961 0.798 1 30.28 365 ALA B O 1
ATOM 7053 N N . GLY B 1 366 ? -19.391 -4.914 0.553 1 31.06 366 GLY B N 1
ATOM 7054 C CA . GLY B 1 366 ? -19.734 -6.242 0.077 1 31.06 366 GLY B CA 1
ATOM 7055 C C . GLY B 1 366 ? -20.281 -7.141 1.167 1 31.06 366 GLY B C 1
ATOM 7056 O O . GLY B 1 366 ? -19.828 -7.086 2.312 1 31.06 366 GLY B O 1
ATOM 7057 N N . LYS B 1 367 ? -21.672 -7.277 1.023 1 31.28 367 LYS B N 1
ATOM 7058 C CA . LYS B 1 367 ? -22.266 -8.336 1.826 1 31.28 367 LYS B CA 1
ATOM 7059 C C . LYS B 1 367 ? -21.25 -9.414 2.176 1 31.28 367 LYS B C 1
ATOM 7061 O O . LYS B 1 367 ? -21.078 -10.375 1.434 1 31.28 367 LYS B O 1
ATOM 7066 N N . SER B 1 368 ? -20.094 -9.031 2.387 1 32.28 368 SER B N 1
ATOM 7067 C CA . SER B 1 368 ? -19.859 -10.242 3.164 1 32.28 368 SER B CA 1
ATOM 7068 C C . SER B 1 368 ? -20.844 -10.359 4.324 1 32.28 368 SER B C 1
ATOM 7070 O O . SER B 1 368 ? -20.875 -9.508 5.215 1 32.28 368 SER B O 1
ATOM 7072 N N . SER B 1 369 ? -22.141 -10.336 4.156 1 29.88 369 SER B N 1
ATOM 7073 C CA . SER B 1 369 ? -22.984 -11.078 5.094 1 29.88 369 SER B CA 1
ATOM 7074 C C . SER B 1 369 ? -22.141 -11.961 6.004 1 29.88 369 SER B C 1
ATOM 7076 O O . SER B 1 369 ? -22.016 -13.164 5.773 1 29.88 369 SER B O 1
ATOM 7078 N N . ALA B 1 370 ? -21.094 -11.508 6.391 1 33.09 370 ALA B N 1
ATOM 7079 C CA . ALA B 1 370 ? -20.719 -12.164 7.641 1 33.09 370 ALA B CA 1
ATOM 7080 C C . ALA B 1 370 ? -21.797 -11.992 8.695 1 33.09 370 ALA B C 1
ATOM 7082 O O . ALA B 1 370 ? -21.609 -11.273 9.688 1 33.09 370 ALA B O 1
ATOM 7083 N N . SER B 1 371 ? -22.922 -11.492 8.523 1 32.38 371 SER B N 1
ATOM 7084 C CA . SER B 1 371 ? -23.875 -11.844 9.57 1 32.38 371 SER B CA 1
ATOM 7085 C C . SER B 1 371 ? -23.453 -13.125 10.289 1 32.38 371 SER B C 1
ATOM 7087 O O . SER B 1 371 ? -23.75 -13.305 11.469 1 32.38 371 SER B O 1
ATOM 7089 N N . ASN B 1 372 ? -23.297 -14.219 9.453 1 32.31 372 ASN B N 1
ATOM 7090 C CA . ASN B 1 372 ? -22.938 -15.438 10.172 1 32.31 372 ASN B CA 1
ATOM 7091 C C . ASN B 1 372 ? -21.5 -15.398 10.656 1 32.31 372 ASN B C 1
ATOM 7093 O O . ASN B 1 372 ? -20.672 -14.664 10.109 1 32.31 372 ASN B O 1
ATOM 7097 N N . GLY B 1 373 ? -20.891 -16.125 11.609 1 35.44 373 GLY B N 1
ATOM 7098 C CA . GLY B 1 373 ? -19.75 -16.531 12.422 1 35.44 373 GLY B CA 1
ATOM 7099 C C . GLY B 1 373 ? -18.422 -16.391 11.695 1 35.44 373 GLY B C 1
ATOM 7100 O O . GLY B 1 373 ? -17.375 -16.719 12.242 1 35.44 373 GLY B O 1
ATOM 7101 N N . ASP B 1 374 ? -18.234 -16.109 10.219 1 40.94 374 ASP B N 1
ATOM 7102 C CA . ASP B 1 374 ? -17 -16.359 9.477 1 40.94 374 ASP B CA 1
ATOM 7103 C C . ASP B 1 374 ? -16.266 -15.062 9.188 1 40.94 374 ASP B C 1
ATOM 7105 O O . ASP B 1 374 ? -15.461 -14.992 8.25 1 40.94 374 ASP B O 1
ATOM 7109 N N . SER B 1 375 ? -16.547 -13.852 9.578 1 49.41 375 SER B N 1
ATOM 7110 C CA . SER B 1 375 ? -15.898 -12.547 9.414 1 49.41 375 SER B CA 1
ATOM 7111 C C . SER B 1 375 ? -14.398 -12.641 9.664 1 49.41 375 SER B C 1
ATOM 7113 O O . SER B 1 375 ? -13.617 -11.922 9.047 1 49.41 375 SER B O 1
ATOM 7115 N N . HIS B 1 376 ? -13.961 -13.594 10.383 1 51.97 376 HIS B N 1
ATOM 7116 C CA . HIS B 1 376 ? -12.578 -13.703 10.828 1 51.97 376 HIS B CA 1
ATOM 7117 C C . HIS B 1 376 ? -11.664 -14.172 9.703 1 51.97 376 HIS B C 1
ATOM 7119 O O . HIS B 1 376 ? -10.438 -14.117 9.82 1 51.97 376 HIS B O 1
ATOM 7125 N N . LEU B 1 377 ? -12.43 -14.414 8.539 1 58.47 377 LEU B N 1
ATOM 7126 C CA . LEU B 1 377 ? -11.578 -15.008 7.516 1 58.47 377 LEU B CA 1
ATOM 7127 C C . LEU B 1 377 ? -11.07 -13.953 6.543 1 58.47 377 LEU B C 1
ATOM 7129 O O . LEU B 1 377 ? -10.094 -14.172 5.824 1 58.47 377 LEU B O 1
ATOM 7133 N N . PHE B 1 378 ? -11.727 -12.703 6.621 1 64.62 378 PHE B N 1
ATOM 7134 C CA . PHE B 1 378 ? -11.281 -11.688 5.676 1 64.62 378 PHE B CA 1
ATOM 7135 C C . PHE B 1 378 ? -10.195 -10.812 6.289 1 64.62 378 PHE B C 1
ATOM 7137 O O . PHE B 1 378 ? -10.195 -10.57 7.5 1 64.62 378 PHE B O 1
ATOM 7144 N N . PRO B 1 379 ? -9.289 -10.477 5.375 1 68.5 379 PRO B N 1
ATOM 7145 C CA . PRO B 1 379 ? -8.25 -9.586 5.906 1 68.5 379 PRO B CA 1
ATOM 7146 C C . PRO B 1 379 ? -8.82 -8.297 6.492 1 68.5 379 PRO B C 1
ATOM 7148 O O . PRO B 1 379 ? -9.797 -7.754 5.969 1 68.5 379 PRO B O 1
ATOM 7151 N N . PRO B 1 380 ? -8.305 -7.93 7.602 1 74.88 380 PRO B N 1
ATOM 7152 C CA . PRO B 1 380 ? -8.758 -6.699 8.25 1 74.88 380 PRO B CA 1
ATOM 7153 C C . PRO B 1 380 ? -8.32 -5.441 7.5 1 74.88 380 PRO B C 1
ATOM 7155 O O . PRO B 1 380 ? -8.789 -4.34 7.805 1 74.88 380 PRO B O 1
ATOM 7158 N N . PHE B 1 381 ? -7.496 -5.656 6.551 1 83.31 381 PHE B N 1
ATOM 7159 C CA . PHE B 1 381 ? -6.965 -4.512 5.824 1 83.31 381 PHE B CA 1
ATOM 7160 C C . PHE B 1 381 ? -7.766 -4.25 4.555 1 83.31 381 PHE B C 1
ATOM 7162 O O . PHE B 1 381 ? -8.047 -5.18 3.793 1 83.31 381 PHE B O 1
ATOM 7169 N N . LYS B 1 382 ? -8.156 -3.023 4.41 1 83.62 382 LYS B N 1
ATOM 7170 C CA . LYS B 1 382 ? -8.922 -2.621 3.236 1 83.62 382 LYS B CA 1
ATOM 7171 C C . LYS B 1 382 ? -8.148 -1.626 2.383 1 83.62 382 LYS B C 1
ATOM 7173 O O . LYS B 1 382 ? -7.395 -0.801 2.91 1 83.62 382 LYS B O 1
ATOM 7178 N N . GLN B 1 383 ? -8.352 -1.834 1.106 1 89.06 383 GLN B N 1
ATOM 7179 C CA . GLN B 1 383 ? -7.734 -0.93 0.139 1 89.06 383 GLN B CA 1
ATOM 7180 C C . GLN B 1 383 ? -8.789 -0.31 -0.777 1 89.06 383 GLN B C 1
ATOM 7182 O O . GLN B 1 383 ? -9.758 -0.967 -1.146 1 89.06 383 GLN B O 1
ATOM 7187 N N . ARG B 1 384 ? -8.625 0.939 -1.064 1 90 384 ARG B N 1
ATOM 7188 C CA . ARG B 1 384 ? -9.445 1.582 -2.086 1 90 384 ARG B CA 1
ATOM 7189 C C . ARG B 1 384 ? -8.641 2.609 -2.871 1 90 384 ARG B C 1
ATOM 7191 O O . ARG B 1 384 ? -7.613 3.098 -2.391 1 90 384 ARG B O 1
ATOM 7198 N N . LYS B 1 385 ? -9.047 2.826 -4.039 1 94.38 385 LYS B N 1
ATOM 7199 C CA . LYS B 1 385 ? -8.469 3.896 -4.852 1 94.38 385 LYS B CA 1
ATOM 7200 C C . LYS B 1 385 ? -9.375 5.125 -4.855 1 94.38 385 LYS B C 1
ATOM 7202 O O . LYS B 1 385 ? -10.602 5.004 -4.855 1 94.38 385 LYS B O 1
ATOM 7207 N N . GLN B 1 386 ? -8.688 6.238 -4.789 1 95.94 386 GLN B N 1
ATOM 7208 C CA . GLN B 1 386 ? -9.445 7.473 -4.602 1 95.94 386 GLN B CA 1
ATOM 7209 C C . GLN B 1 386 ? -8.727 8.664 -5.234 1 95.94 386 GLN B C 1
ATOM 7211 O O . GLN B 1 386 ? -7.516 8.617 -5.449 1 95.94 386 GLN B O 1
ATOM 7216 N N . VAL B 1 387 ? -9.539 9.625 -5.668 1 97.69 387 VAL B N 1
ATOM 7217 C CA . VAL B 1 387 ? -9.023 10.945 -6.008 1 97.69 387 VAL B CA 1
ATOM 7218 C C . VAL B 1 387 ? -9.352 11.938 -4.895 1 97.69 387 VAL B C 1
ATOM 7220 O O . VAL B 1 387 ? -10.516 12.094 -4.52 1 97.69 387 VAL B O 1
ATOM 7223 N N . SER B 1 388 ? -8.312 12.555 -4.352 1 97.94 388 SER B N 1
ATOM 7224 C CA . SER B 1 388 ? -8.484 13.469 -3.229 1 97.94 388 SER B CA 1
ATOM 7225 C C . SER B 1 388 ? -7.867 14.828 -3.523 1 97.94 388 SER B C 1
ATOM 7227 O O . SER B 1 388 ? -6.973 14.938 -4.367 1 97.94 388 SER B O 1
ATOM 7229 N N . LEU B 1 389 ? -8.391 15.766 -2.832 1 98.12 389 LEU B N 1
ATOM 7230 C CA . LEU B 1 389 ? -7.953 17.141 -3.027 1 98.12 389 LEU B CA 1
ATOM 7231 C C . LEU B 1 389 ? -7.828 17.875 -1.691 1 98.12 389 LEU B C 1
ATOM 7233 O O . LEU B 1 389 ? -8.68 17.719 -0.815 1 98.12 389 LEU B O 1
ATOM 7237 N N . VAL B 1 390 ? -6.746 18.609 -1.494 1 97.81 390 VAL B N 1
ATOM 7238 C CA . VAL B 1 390 ? -6.582 19.469 -0.336 1 97.81 390 VAL B CA 1
ATOM 7239 C C . VAL B 1 390 ? -6.484 20.922 -0.795 1 97.81 390 VAL B C 1
ATOM 7241 O O . VAL B 1 390 ? -5.625 21.266 -1.609 1 97.81 390 VAL B O 1
ATOM 7244 N N . GLY B 1 391 ? -7.383 21.703 -0.294 1 96.81 391 GLY B N 1
ATOM 7245 C CA . GLY B 1 391 ? -7.336 23.125 -0.55 1 96.81 391 GLY B CA 1
ATOM 7246 C C . GLY B 1 391 ? -6.613 23.906 0.534 1 96.81 391 GLY B C 1
ATOM 7247 O O . GLY B 1 391 ? -6.844 23.688 1.724 1 96.81 391 GLY B O 1
ATOM 7248 N N . LEU B 1 392 ? -5.723 24.812 0.117 1 96.25 392 LEU B N 1
ATOM 7249 C CA . LEU B 1 392 ? -4.953 25.656 1.029 1 96.25 392 LEU B CA 1
ATOM 7250 C C . LEU B 1 392 ? -5.324 27.125 0.86 1 96.25 392 LEU B C 1
ATOM 7252 O O . LEU B 1 392 ? -5.387 27.625 -0.264 1 96.25 392 LEU B O 1
ATOM 7256 N N . THR B 1 393 ? -5.605 27.75 1.949 1 94.81 393 THR B N 1
ATOM 7257 C CA . THR B 1 393 ? -5.93 29.172 1.959 1 94.81 393 THR B CA 1
ATOM 7258 C C . THR B 1 393 ? -5.195 29.891 3.094 1 94.81 393 THR B C 1
ATOM 7260 O O . THR B 1 393 ? -4.871 29.266 4.109 1 94.81 393 THR B O 1
ATOM 7263 N N . PRO B 1 394 ? -4.953 31.156 2.988 1 91.12 394 PRO B N 1
ATOM 7264 C CA . PRO B 1 394 ? -4.168 31.891 3.996 1 91.12 394 PRO B CA 1
ATOM 7265 C C . PRO B 1 394 ? -4.996 32.281 5.215 1 91.12 394 PRO B C 1
ATOM 7267 O O . PRO B 1 394 ? -4.461 32.375 6.324 1 91.12 394 PRO B O 1
ATOM 7270 N N . LYS B 1 395 ? -6.301 32.531 4.992 1 92 395 LYS B N 1
ATOM 7271 C CA . LYS B 1 395 ? -7.141 33.031 6.074 1 92 395 LYS B CA 1
ATOM 7272 C C . LYS B 1 395 ? -8.336 32.125 6.316 1 92 395 LYS B C 1
ATOM 7274 O O . LYS B 1 395 ? -8.703 31.328 5.449 1 92 395 LYS B O 1
ATOM 7279 N N . SER B 1 396 ? -8.891 32.219 7.492 1 92.69 396 SER B N 1
ATOM 7280 C CA . SER B 1 396 ? -10.031 31.406 7.887 1 92.69 396 SER B CA 1
ATOM 7281 C C . SER B 1 396 ? -11.25 31.688 7.02 1 92.69 396 SER B C 1
ATOM 7283 O O . SER B 1 396 ? -11.992 30.781 6.652 1 92.69 396 SER B O 1
ATOM 7285 N N . GLU B 1 397 ? -11.445 32.969 6.695 1 92.56 397 GLU B N 1
ATOM 7286 C CA . GLU B 1 397 ? -12.594 33.344 5.879 1 92.56 397 GLU B CA 1
ATOM 7287 C C . GLU B 1 397 ? -12.5 32.75 4.473 1 92.56 397 GLU B C 1
ATOM 7289 O O . GLU B 1 397 ? -13.5 32.281 3.916 1 92.56 397 GLU B O 1
ATOM 7294 N N . ASP B 1 398 ? -11.312 32.812 3.959 1 93.81 398 ASP B N 1
ATOM 7295 C CA . ASP B 1 398 ? -11.07 32.219 2.641 1 93.81 398 ASP B CA 1
ATOM 7296 C C . ASP B 1 398 ? -11.289 30.703 2.656 1 93.81 398 ASP B C 1
ATOM 7298 O O . ASP B 1 398 ? -11.734 30.125 1.662 1 93.81 398 ASP B O 1
ATOM 7302 N N . CYS B 1 399 ? -10.922 30.109 3.73 1 96 399 CYS B N 1
ATOM 7303 C CA . CYS B 1 399 ? -11.086 28.672 3.879 1 96 399 CYS B CA 1
ATOM 7304 C C . CYS B 1 399 ? -12.555 28.281 3.861 1 96 399 CYS B C 1
ATOM 7306 O O . CYS B 1 399 ? -12.938 27.297 3.213 1 96 399 CYS B O 1
ATOM 7308 N N . GLU B 1 400 ? -13.359 29.047 4.555 1 95.94 400 GLU B N 1
ATOM 7309 C CA . GLU B 1 400 ? -14.805 28.797 4.559 1 95.94 400 GLU B CA 1
ATOM 7310 C C . GLU B 1 400 ? -15.391 28.969 3.162 1 95.94 400 GLU B C 1
ATOM 7312 O O . GLU B 1 400 ? -16.25 28.203 2.744 1 95.94 400 GLU B O 1
ATOM 7317 N N . ALA B 1 401 ? -14.953 30.016 2.551 1 94.81 401 ALA B N 1
ATOM 7318 C CA . ALA B 1 401 ? -15.422 30.25 1.187 1 94.81 401 ALA B CA 1
ATOM 7319 C C . ALA B 1 401 ? -15.008 29.109 0.26 1 94.81 401 ALA B C 1
ATOM 7321 O O . ALA B 1 401 ? -15.773 28.703 -0.615 1 94.81 401 ALA B O 1
ATOM 7322 N N . GLU B 1 402 ? -13.781 28.641 0.443 1 95.56 402 GLU B N 1
ATOM 7323 C CA . GLU B 1 402 ? -13.289 27.531 -0.359 1 95.56 402 GLU B CA 1
ATOM 7324 C C . GLU B 1 402 ? -14.094 26.266 -0.092 1 95.56 402 GLU B C 1
ATOM 7326 O O . GLU B 1 402 ? -14.367 25.484 -1.011 1 95.56 402 GLU B O 1
ATOM 7331 N N . PHE B 1 403 ? -14.453 26.062 1.131 1 96.81 403 PHE B N 1
ATOM 7332 C CA . PHE B 1 403 ? -15.289 24.922 1.506 1 96.81 403 PHE B CA 1
ATOM 7333 C C . PHE B 1 403 ? -16.609 24.953 0.752 1 96.81 403 PHE B C 1
ATOM 7335 O O . PHE B 1 403 ? -17.031 23.938 0.183 1 96.81 403 PHE B O 1
ATOM 7342 N N . GLN B 1 404 ? -17.188 26.062 0.708 1 95.06 404 GLN B N 1
ATOM 7343 C CA . GLN B 1 404 ? -18.453 26.219 0.02 1 95.06 404 GLN B CA 1
ATOM 7344 C C . GLN B 1 404 ? -18.297 26.078 -1.49 1 95.06 404 GLN B C 1
ATOM 7346 O O . GLN B 1 404 ? -19.094 25.422 -2.152 1 95.06 404 GLN B O 1
ATOM 7351 N N . ARG B 1 405 ? -17.328 26.672 -1.995 1 95 405 ARG B N 1
ATOM 7352 C CA . ARG B 1 405 ? -17.062 26.609 -3.43 1 95 405 ARG B CA 1
ATOM 7353 C C . ARG B 1 405 ? -16.828 25.172 -3.877 1 95 405 ARG B C 1
ATOM 7355 O O . ARG B 1 405 ? -17.359 24.734 -4.898 1 95 405 ARG B O 1
ATOM 7362 N N . LEU B 1 406 ? -15.984 24.453 -3.154 1 96.12 406 LEU B N 1
ATOM 7363 C CA . LEU B 1 406 ? -15.68 23.078 -3.486 1 96.12 406 LEU B CA 1
ATOM 7364 C C . LEU B 1 406 ? -16.938 22.203 -3.383 1 96.12 406 LEU B C 1
ATOM 7366 O O . LEU B 1 406 ? -17.109 21.281 -4.176 1 96.12 406 LEU B O 1
ATOM 7370 N N . THR B 1 407 ? -17.734 22.469 -2.398 1 96.12 407 THR B N 1
ATOM 7371 C CA . THR B 1 407 ? -18.984 21.734 -2.26 1 96.12 407 THR B CA 1
ATOM 7372 C C . THR B 1 407 ? -19.891 21.953 -3.477 1 96.12 407 THR B C 1
ATOM 7374 O O . THR B 1 407 ? -20.438 21 -4.031 1 96.12 407 THR B O 1
ATOM 7377 N N . ASP B 1 408 ? -19.984 23.172 -3.875 1 94.62 408 ASP B N 1
ATOM 7378 C CA . ASP B 1 408 ? -20.812 23.484 -5.035 1 94.62 408 ASP B CA 1
ATOM 7379 C C . ASP B 1 408 ? -20.25 22.828 -6.301 1 94.62 408 ASP B C 1
ATOM 7381 O O . ASP B 1 408 ? -21.016 22.312 -7.117 1 94.62 408 ASP B O 1
ATOM 7385 N N . GLN B 1 409 ? -18.984 22.922 -6.469 1 95.38 409 GLN B N 1
ATOM 7386 C CA . GLN B 1 409 ? -18.359 22.297 -7.629 1 95.38 409 GLN B CA 1
ATOM 7387 C C . GLN B 1 409 ? -18.531 20.781 -7.609 1 95.38 409 GLN B C 1
ATOM 7389 O O . GLN B 1 409 ? -18.703 20.156 -8.656 1 95.38 409 GLN B O 1
ATOM 7394 N N . LEU B 1 410 ? -18.391 20.219 -6.438 1 95.88 410 LEU B N 1
ATOM 7395 C CA . LEU B 1 410 ? -18.562 18.781 -6.297 1 95.88 410 LEU B CA 1
ATOM 7396 C C . LEU B 1 410 ? -19.984 18.359 -6.68 1 95.88 410 LEU B C 1
ATOM 7398 O O . LEU B 1 410 ? -20.172 17.312 -7.293 1 95.88 410 LEU B O 1
ATOM 7402 N N . ILE B 1 411 ? -20.969 19.141 -6.336 1 95 411 ILE B N 1
ATOM 7403 C CA . ILE B 1 411 ? -22.344 18.891 -6.715 1 95 411 ILE B CA 1
ATOM 7404 C C . ILE B 1 411 ? -22.484 18.875 -8.234 1 95 411 ILE B C 1
ATOM 7406 O O . ILE B 1 411 ? -23.078 17.969 -8.812 1 95 411 ILE B O 1
ATOM 7410 N N . GLU B 1 412 ? -21.922 19.859 -8.828 1 93.38 412 GLU B N 1
ATOM 7411 C CA . GLU B 1 412 ? -21.984 19.953 -10.289 1 93.38 412 GLU B CA 1
ATOM 7412 C C . GLU B 1 412 ? -21.266 18.781 -10.953 1 93.38 412 GLU B C 1
ATOM 7414 O O . GLU B 1 412 ? -21.75 18.219 -11.93 1 93.38 412 GLU B O 1
ATOM 7419 N N . PHE B 1 413 ? -20.109 18.5 -10.461 1 94.44 413 PHE B N 1
ATOM 7420 C CA . PHE B 1 413 ? -19.328 17.406 -11 1 94.44 413 PHE B CA 1
ATOM 7421 C C . PHE B 1 413 ? -20.109 16.109 -10.977 1 94.44 413 PHE B C 1
ATOM 7423 O O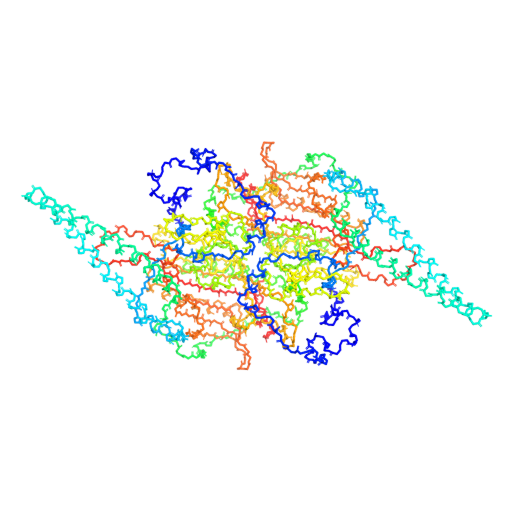 . PHE B 1 413 ? -20.234 15.43 -11.992 1 94.44 413 PHE B O 1
ATOM 7430 N N . TRP B 1 414 ? -20.672 15.734 -9.859 1 94.5 414 TRP B N 1
ATOM 7431 C CA . TRP B 1 414 ? -21.359 14.445 -9.711 1 94.5 414 TRP B CA 1
ATOM 7432 C C . TRP B 1 414 ? -22.672 14.43 -10.484 1 94.5 414 TRP B C 1
ATOM 7434 O O . TRP B 1 414 ? -23.078 13.391 -10.992 1 94.5 414 TRP B O 1
ATOM 7444 N N . THR B 1 415 ? -23.328 15.547 -10.594 1 92.94 415 THR B N 1
ATOM 7445 C CA . THR B 1 415 ? -24.531 15.641 -11.398 1 92.94 415 THR B CA 1
ATOM 7446 C C . THR B 1 415 ? -24.234 15.352 -12.867 1 92.94 415 THR B C 1
ATOM 7448 O O . THR B 1 415 ? -25.062 14.766 -13.578 1 92.94 415 THR B O 1
ATOM 7451 N N . GLN B 1 416 ? -23.047 15.75 -13.273 1 91 416 GLN B N 1
ATOM 7452 C CA . GLN B 1 416 ? -22.641 15.492 -14.648 1 91 416 GLN B CA 1
ATOM 7453 C C . GLN B 1 416 ? -22.031 14.094 -14.797 1 91 416 GLN B C 1
ATOM 7455 O O . GLN B 1 416 ? -22.188 13.453 -15.836 1 91 416 GLN B O 1
ATOM 7460 N N . PHE B 1 417 ? -21.359 13.68 -13.789 1 91.88 417 PHE B N 1
ATOM 7461 C CA . PHE B 1 417 ? -20.625 12.414 -13.812 1 91.88 417 PHE B CA 1
ATOM 7462 C C . PHE B 1 417 ? -21.578 11.234 -13.789 1 91.88 417 PHE B C 1
ATOM 7464 O O . PHE B 1 417 ? -21.391 10.266 -14.523 1 91.88 417 PHE B O 1
ATOM 7471 N N . GLN B 1 418 ? -22.562 11.273 -12.891 1 93.06 418 GLN B N 1
ATOM 7472 C CA . GLN B 1 418 ? -23.625 10.266 -12.797 1 93.06 418 GLN B CA 1
ATOM 7473 C C . GLN B 1 418 ? -25 10.922 -12.766 1 93.06 418 GLN B C 1
ATOM 7475 O O . GLN B 1 418 ? -25.672 10.906 -11.734 1 93.06 418 GLN B O 1
ATOM 7480 N N . PRO B 1 419 ? -25.469 11.32 -13.859 1 92.06 419 PRO B N 1
ATOM 7481 C CA . PRO B 1 419 ? -26.688 12.125 -13.914 1 92.06 419 PRO B CA 1
ATOM 7482 C C . PRO B 1 419 ? -27.938 11.344 -13.516 1 92.06 419 PRO B C 1
ATOM 7484 O O . PRO B 1 419 ? -28.922 11.922 -13.062 1 92.06 419 PRO B O 1
ATOM 7487 N N . VAL B 1 420 ? -27.938 10.055 -13.578 1 92 420 VAL B N 1
ATOM 7488 C CA . VAL B 1 420 ? -29.156 9.281 -13.383 1 92 420 VAL B CA 1
ATOM 7489 C C . VAL B 1 420 ? -29.25 8.836 -11.922 1 92 420 VAL B C 1
ATOM 7491 O O . VAL B 1 420 ? -30.297 8.359 -11.484 1 92 420 VAL B O 1
ATOM 7494 N N . TRP B 1 421 ? -28.203 8.969 -11.195 1 93.25 421 TRP B N 1
ATOM 7495 C CA . TRP B 1 421 ? -28.203 8.516 -9.805 1 93.25 421 TRP B CA 1
ATOM 7496 C C . TRP B 1 421 ? -28.969 9.477 -8.914 1 93.25 421 TRP B C 1
ATOM 7498 O O . TRP B 1 421 ? -28.875 10.695 -9.078 1 93.25 421 TRP B O 1
ATOM 7508 N N . PRO B 1 422 ? -29.844 8.953 -8.062 1 93.88 422 PRO B N 1
ATOM 7509 C CA . PRO B 1 422 ? -30.469 9.805 -7.051 1 93.88 422 PRO B CA 1
ATOM 7510 C C . PRO B 1 422 ? -29.5 10.227 -5.945 1 93.88 422 PRO B C 1
ATOM 7512 O O . PRO B 1 422 ? -29.172 9.422 -5.066 1 93.88 422 PRO B O 1
ATOM 7515 N N . MET B 1 423 ? -29.141 11.43 -6.008 1 94.62 423 MET B N 1
ATOM 7516 C CA . MET B 1 423 ? -28.125 11.914 -5.074 1 94.62 423 MET B CA 1
ATOM 7517 C C . MET B 1 423 ? -28.656 13.078 -4.254 1 94.62 423 MET B C 1
ATOM 7519 O O . MET B 1 423 ? -29.594 13.766 -4.668 1 94.62 423 MET B O 1
ATOM 7523 N N . ARG B 1 424 ? -28.078 13.234 -3.094 1 93.81 424 ARG B N 1
ATOM 7524 C CA . ARG B 1 424 ? -28.438 14.359 -2.229 1 93.81 424 ARG B CA 1
ATOM 7525 C C . ARG B 1 424 ? -27.203 14.875 -1.481 1 93.81 424 ARG B C 1
ATOM 7527 O O . ARG B 1 424 ? -26.219 14.164 -1.328 1 93.81 424 ARG B O 1
ATOM 7534 N N . LEU B 1 425 ? -27.312 16.125 -1.111 1 94.5 425 LEU B N 1
ATOM 7535 C CA . LEU B 1 425 ? -26.297 16.75 -0.283 1 94.5 425 LEU B CA 1
ATOM 7536 C C . LEU B 1 425 ? -26.688 16.734 1.188 1 94.5 425 LEU B C 1
ATOM 7538 O O . LEU B 1 425 ? -27.812 17.094 1.539 1 94.5 425 LEU B O 1
ATOM 7542 N N . VAL B 1 426 ? -25.781 16.266 2.006 1 91.62 426 VAL B N 1
ATOM 7543 C CA . VAL B 1 426 ? -26.031 16.234 3.443 1 91.62 426 VAL B CA 1
ATOM 7544 C C . VAL B 1 426 ? -24.812 16.797 4.184 1 91.62 426 VAL B C 1
ATOM 7546 O O . VAL B 1 426 ? -23.703 16.828 3.643 1 91.62 426 VAL B O 1
ATOM 7549 N N . TYR B 1 427 ? -25.109 17.312 5.309 1 92.06 427 TYR B N 1
ATOM 7550 C CA . TYR B 1 427 ? -24.047 17.672 6.234 1 92.06 427 TYR B CA 1
ATOM 7551 C C . TYR B 1 427 ? -23.922 16.625 7.348 1 92.06 427 TYR B C 1
ATOM 7553 O O . TYR B 1 427 ? -24.922 16.203 7.91 1 92.06 427 TYR B O 1
ATOM 7561 N N . THR B 1 428 ? -22.719 16.219 7.566 1 90.31 428 THR B N 1
ATOM 7562 C CA . THR B 1 428 ? -22.469 15.195 8.578 1 90.31 428 THR B CA 1
ATOM 7563 C C . THR B 1 428 ? -22.688 15.758 9.977 1 90.31 428 THR B C 1
ATOM 7565 O O . THR B 1 428 ? -22.188 16.844 10.305 1 90.31 428 THR B O 1
ATOM 7568 N N . PRO B 1 429 ? -23.438 15.016 10.766 1 89.44 429 PRO B N 1
ATOM 7569 C CA . PRO B 1 429 ? -23.609 15.453 12.148 1 89.44 429 PRO B CA 1
ATOM 7570 C C . PRO B 1 429 ? -22.297 15.523 12.93 1 89.44 429 PRO B C 1
ATOM 7572 O O . PRO B 1 429 ? -21.375 14.758 12.648 1 89.44 429 PRO B O 1
ATOM 7575 N N . ALA B 1 430 ? -22.281 16.359 13.906 1 89.06 430 ALA B N 1
ATOM 7576 C CA . ALA B 1 430 ? -21.078 16.625 14.68 1 89.06 430 ALA B CA 1
ATOM 7577 C C . ALA B 1 430 ? -20.531 15.336 15.305 1 89.06 430 ALA B C 1
ATOM 7579 O O . ALA B 1 430 ? -19.312 15.156 15.422 1 89.06 430 ALA B O 1
ATOM 7580 N N . GLU B 1 431 ? -21.391 14.461 15.711 1 87.56 431 GLU B N 1
ATOM 7581 C CA . GLU B 1 431 ? -21 13.234 16.391 1 87.56 431 GLU B CA 1
ATOM 7582 C C . GLU B 1 431 ? -20.203 12.312 15.461 1 87.56 431 GLU B C 1
ATOM 7584 O O . GLU B 1 431 ? -19.453 11.453 15.922 1 87.56 431 GLU B O 1
ATOM 7589 N N . HIS B 1 432 ? -20.359 12.531 14.148 1 88.25 432 HIS B N 1
ATOM 7590 C CA . HIS B 1 432 ? -19.734 11.633 13.188 1 88.25 432 HIS B CA 1
ATOM 7591 C C . HIS B 1 432 ? -18.547 12.305 12.492 1 88.25 432 HIS B C 1
ATOM 7593 O O . HIS B 1 432 ? -17.938 11.719 11.594 1 88.25 432 HIS B O 1
ATOM 7599 N N . LEU B 1 433 ? -18.25 13.445 12.945 1 90.31 433 LEU B N 1
ATOM 7600 C CA . LEU B 1 433 ? -17.094 14.141 12.367 1 90.31 433 LEU B CA 1
ATOM 7601 C C . LEU B 1 433 ? -15.797 13.523 12.867 1 90.31 433 LEU B C 1
ATOM 7603 O O . LEU B 1 433 ? -15.695 13.125 14.031 1 90.31 433 LEU B O 1
ATOM 7607 N N . TRP B 1 434 ? -14.883 13.477 11.984 1 90.88 434 TRP B N 1
ATOM 7608 C CA . TRP B 1 434 ? -13.539 13.102 12.406 1 90.88 434 TRP B CA 1
ATOM 7609 C C . TRP B 1 434 ? -12.922 14.188 13.297 1 90.88 434 TRP B C 1
ATOM 7611 O O . TRP B 1 434 ? -13.344 15.344 13.25 1 90.88 434 TRP B O 1
ATOM 7621 N N . PRO B 1 435 ? -11.914 13.812 14.039 1 90.88 435 PRO B N 1
ATOM 7622 C CA . PRO B 1 435 ? -11.312 14.781 14.969 1 90.88 435 PRO B CA 1
ATOM 7623 C C . PRO B 1 435 ? -10.781 16.016 14.266 1 90.88 435 PRO B C 1
ATOM 7625 O O . PRO B 1 435 ? -10.789 17.109 14.836 1 90.88 435 PRO B O 1
ATOM 7628 N N . CYS B 1 436 ? -10.367 15.891 13.086 1 95.19 436 CYS B N 1
ATOM 7629 C CA . CYS B 1 436 ? -9.734 17.016 12.406 1 95.19 436 CYS B CA 1
ATOM 7630 C C . CYS B 1 436 ? -10.773 17.906 11.719 1 95.19 436 CYS B C 1
ATOM 7632 O O . CYS B 1 436 ? -10.445 18.969 11.211 1 95.19 436 CYS B O 1
ATOM 7634 N N . GLU B 1 437 ? -12.023 17.562 11.766 1 95.75 437 GLU B N 1
ATOM 7635 C CA . GLU B 1 437 ? -13.031 18.219 10.953 1 95.75 437 GLU B CA 1
ATOM 7636 C C . GLU B 1 437 ? -13.82 19.234 11.781 1 95.75 437 GLU B C 1
ATOM 7638 O O . GLU B 1 437 ? -14.141 18.984 12.945 1 95.75 437 GLU B O 1
ATOM 7643 N N . MET B 1 438 ? -14.062 20.375 11.195 1 96.25 438 MET B N 1
ATOM 7644 C CA . MET B 1 438 ? -15.008 21.344 11.734 1 96.25 438 MET B CA 1
ATOM 7645 C C . MET B 1 438 ? -16.406 21.109 11.195 1 96.25 438 MET B C 1
ATOM 7647 O O . MET B 1 438 ? -17.391 21.297 11.914 1 96.25 438 MET B O 1
ATOM 7651 N N . ALA B 1 439 ? -16.469 20.75 10 1 95.19 439 ALA B N 1
ATOM 7652 C CA . ALA B 1 439 ? -17.688 20.438 9.266 1 95.19 439 ALA B CA 1
ATOM 7653 C C . ALA B 1 439 ? -17.391 19.547 8.055 1 95.19 439 ALA B C 1
ATOM 7655 O O . ALA B 1 439 ? -16.266 19.516 7.57 1 95.19 439 ALA B O 1
ATOM 7656 N N . ARG B 1 440 ? -18.453 18.844 7.609 1 95.38 440 ARG B N 1
ATOM 7657 C CA . ARG B 1 440 ? -18.312 17.984 6.438 1 95.38 440 ARG B CA 1
ATOM 7658 C C . ARG B 1 440 ? -19.594 17.953 5.621 1 95.38 440 ARG B C 1
ATOM 7660 O O . ARG B 1 440 ? -20.672 17.672 6.156 1 95.38 440 ARG B O 1
ATOM 7667 N N . SER B 1 441 ? -19.5 18.359 4.402 1 95.25 441 SER B N 1
ATOM 7668 C CA . SER B 1 441 ? -20.578 18.125 3.443 1 95.25 441 SER B CA 1
ATOM 7669 C C . SER B 1 441 ? -20.344 16.859 2.643 1 95.25 441 SER B C 1
ATOM 7671 O O . SER B 1 441 ? -19.203 16.516 2.301 1 95.25 441 SER B O 1
ATOM 7673 N N . ALA B 1 442 ? -21.375 16.125 2.402 1 94.69 442 ALA B N 1
ATOM 7674 C CA . ALA B 1 442 ? -21.234 14.852 1.699 1 94.69 442 ALA B CA 1
ATOM 7675 C C . ALA B 1 442 ? -22.344 14.68 0.654 1 94.69 442 ALA B C 1
ATOM 7677 O O . ALA B 1 442 ? -23.484 15.094 0.872 1 94.69 442 ALA B O 1
ATOM 7678 N N . ILE B 1 443 ? -21.938 14.172 -0.443 1 95.56 443 ILE B N 1
ATOM 7679 C CA . ILE B 1 443 ? -22.891 13.719 -1.448 1 95.56 443 ILE B CA 1
ATOM 7680 C C . ILE B 1 443 ? -23.188 12.234 -1.25 1 95.56 443 ILE B C 1
ATOM 7682 O O . ILE B 1 443 ? -22.266 11.406 -1.241 1 95.56 443 ILE B O 1
ATOM 7686 N N . GLU B 1 444 ? -24.469 11.93 -1.146 1 93.38 444 GLU B N 1
ATOM 7687 C CA . GLU B 1 444 ? -24.844 10.547 -0.887 1 93.38 444 GLU B CA 1
ATOM 7688 C C . GLU B 1 444 ? -25.859 10.055 -1.924 1 93.38 444 GLU B C 1
ATOM 7690 O O . GLU B 1 444 ? -26.625 10.836 -2.467 1 93.38 444 GLU B O 1
ATOM 7695 N N . LEU B 1 445 ? -25.688 8.797 -2.16 1 92.56 445 LEU B N 1
ATOM 7696 C CA . LEU B 1 445 ? -26.703 8.102 -2.941 1 92.56 445 LEU B CA 1
ATOM 7697 C C . LEU B 1 445 ? -27.875 7.676 -2.055 1 92.56 445 LEU B C 1
ATOM 7699 O O . LEU B 1 445 ? -27.672 6.992 -1.048 1 92.56 445 LEU B O 1
ATOM 7703 N N . HIS B 1 446 ? -29.016 8.188 -2.428 1 86.38 446 HIS B N 1
ATOM 7704 C CA . HIS B 1 446 ? -30.219 7.875 -1.656 1 86.38 446 HIS B CA 1
ATOM 7705 C C . HIS B 1 446 ? -31.297 7.277 -2.545 1 86.38 446 HIS B C 1
ATOM 7707 O O . HIS B 1 446 ? -32 8.008 -3.242 1 86.38 446 HIS B O 1
ATOM 7713 N N . LEU B 1 447 ? -31.391 5.973 -2.445 1 82.38 447 LEU B N 1
ATOM 7714 C CA . LEU B 1 447 ? -32.375 5.297 -3.264 1 82.38 447 LEU B CA 1
ATOM 7715 C C . LEU B 1 447 ? -33.75 5.246 -2.549 1 82.38 447 LEU B C 1
ATOM 7717 O O . LEU B 1 447 ? -34.75 5.66 -3.105 1 82.38 447 LEU B O 1
ATOM 7721 N N . ASP B 1 448 ? -33.688 4.594 -1.394 1 78.06 448 ASP B N 1
ATOM 7722 C CA . ASP B 1 448 ? -34.875 4.492 -0.577 1 78.06 448 ASP B CA 1
ATOM 7723 C C . ASP B 1 448 ? -34.562 4.699 0.902 1 78.06 448 ASP B C 1
ATOM 7725 O O . ASP B 1 448 ? -33.375 4.75 1.289 1 78.06 448 ASP B O 1
ATOM 7729 N N . SER B 1 449 ? -35.531 4.98 1.592 1 71.25 449 SER B N 1
ATOM 7730 C CA . SER B 1 449 ? -35.375 5.277 3.012 1 71.25 449 SER B CA 1
ATOM 7731 C C . SER B 1 449 ? -34.844 4.066 3.773 1 71.25 449 SER B C 1
ATOM 7733 O O . SER B 1 449 ? -34.219 4.211 4.832 1 71.25 449 SER B O 1
ATOM 7735 N N . GLU B 1 450 ? -34.969 2.91 3.227 1 70.88 450 GLU B N 1
ATOM 7736 C CA . GLU B 1 450 ? -34.625 1.69 3.947 1 70.88 450 GLU B CA 1
ATOM 7737 C C . GLU B 1 450 ? -33.188 1.248 3.621 1 70.88 450 GLU B C 1
ATOM 7739 O O . GLU B 1 450 ? -32.562 0.51 4.391 1 70.88 450 GLU B O 1
ATOM 7744 N N . SER B 1 451 ? -32.781 1.803 2.6 1 72.44 451 SER B N 1
ATOM 7745 C CA . SER B 1 451 ? -31.469 1.345 2.152 1 72.44 451 SER B CA 1
ATOM 7746 C C . SER B 1 451 ? -30.359 2.188 2.76 1 72.44 451 SER B C 1
ATOM 7748 O O . SER B 1 451 ? -30.516 3.391 2.971 1 72.44 451 SER B O 1
ATOM 7750 N N . PRO B 1 452 ? -29.328 1.433 3.125 1 76.81 452 PRO B N 1
ATOM 7751 C CA . PRO B 1 452 ? -28.188 2.205 3.629 1 76.81 452 PRO B CA 1
ATOM 7752 C C . PRO B 1 452 ? -27.656 3.195 2.6 1 76.81 452 PRO B C 1
ATOM 7754 O O . PRO B 1 452 ? -27.641 2.9 1.401 1 76.81 452 PRO B O 1
ATOM 7757 N N . THR B 1 453 ? -27.344 4.34 3.076 1 83 453 THR B N 1
ATOM 7758 C CA . THR B 1 453 ? -26.812 5.395 2.213 1 83 453 THR B CA 1
ATOM 7759 C C . THR B 1 453 ? -25.344 5.133 1.868 1 83 453 THR B C 1
ATOM 7761 O O . THR B 1 453 ? -24.625 4.5 2.643 1 83 453 THR B O 1
ATOM 7764 N N . VAL B 1 454 ? -25.016 5.465 0.653 1 89.19 454 VAL B N 1
ATOM 7765 C CA . VAL B 1 454 ? -23.641 5.359 0.195 1 89.19 454 VAL B CA 1
ATOM 7766 C C . VAL B 1 454 ? -23.047 6.754 0.011 1 89.19 454 VAL B C 1
ATOM 7768 O O . VAL B 1 454 ? -23.578 7.562 -0.757 1 89.19 454 VAL B O 1
ATOM 7771 N N . GLN B 1 455 ? -22.062 7.035 0.765 1 92.31 455 GLN B N 1
ATOM 7772 C CA . GLN B 1 455 ? -21.375 8.305 0.551 1 92.31 455 GLN B CA 1
ATOM 7773 C C . GLN B 1 455 ? -20.484 8.25 -0.687 1 92.31 455 GLN B C 1
ATOM 7775 O O . GLN B 1 455 ? -19.594 7.402 -0.775 1 92.31 455 GLN B O 1
ATOM 7780 N N . LEU B 1 456 ? -20.688 9.109 -1.592 1 94.62 456 LEU B N 1
ATOM 7781 C CA . LEU B 1 456 ? -19.969 9.109 -2.859 1 94.62 456 LEU B CA 1
ATOM 7782 C C . LEU B 1 456 ? -18.781 10.055 -2.809 1 94.62 456 LEU B C 1
ATOM 7784 O O . LEU B 1 456 ? -17.719 9.766 -3.373 1 94.62 456 LEU B O 1
ATOM 7788 N N . ALA B 1 457 ? -18.953 11.156 -2.209 1 96.56 457 ALA B N 1
ATOM 7789 C CA . ALA B 1 457 ? -17.938 12.203 -2.111 1 96.56 457 ALA B CA 1
ATOM 7790 C C . ALA B 1 457 ? -18.172 13.078 -0.88 1 96.56 457 ALA B C 1
ATOM 7792 O O . ALA B 1 457 ? -19.25 13.055 -0.287 1 96.56 457 ALA B O 1
ATOM 7793 N N . SER B 1 458 ? -17.141 13.805 -0.502 1 97 458 SER B N 1
ATOM 7794 C CA . SER B 1 458 ? -17.281 14.672 0.664 1 97 458 SER B CA 1
ATOM 7795 C C . SER B 1 458 ? -16.266 15.797 0.647 1 97 458 SER B C 1
ATOM 7797 O O . SER B 1 458 ? -15.234 15.695 -0.026 1 97 458 SER B O 1
ATOM 7799 N N . VAL B 1 459 ? -16.609 16.875 1.246 1 97.81 459 VAL B N 1
ATOM 7800 C CA . VAL B 1 459 ? -15.711 18 1.505 1 97.81 459 VAL B CA 1
ATOM 7801 C C . VAL B 1 459 ? -15.656 18.281 3.004 1 97.81 459 VAL B C 1
ATOM 7803 O O . VAL B 1 459 ? -16.688 18.438 3.652 1 97.81 459 VAL B O 1
ATOM 7806 N N . SER B 1 460 ? -14.477 18.344 3.549 1 97.62 460 SER B N 1
ATOM 7807 C CA . SER B 1 460 ? -14.273 18.578 4.977 1 97.62 460 SER B CA 1
ATOM 7808 C C . SER B 1 460 ? -13.57 19.906 5.223 1 97.62 460 SER B C 1
ATOM 7810 O O . SER B 1 460 ? -12.516 20.172 4.645 1 97.62 460 SER B O 1
ATOM 7812 N N . LEU B 1 461 ? -14.227 20.703 6.035 1 98 461 LEU B N 1
ATOM 7813 C CA . LEU B 1 461 ? -13.578 21.906 6.527 1 98 461 LEU B CA 1
ATOM 7814 C C . LEU B 1 461 ? -12.648 21.594 7.691 1 98 461 LEU B C 1
ATOM 7816 O O . LEU B 1 461 ? -13.094 21.125 8.742 1 98 461 LEU B O 1
ATOM 7820 N N . LEU B 1 462 ? -11.344 21.906 7.559 1 97.81 462 LEU B N 1
ATOM 7821 C CA . LEU B 1 462 ? -10.367 21.516 8.57 1 97.81 462 LEU B CA 1
ATOM 7822 C C . LEU B 1 462 ? -9.836 22.734 9.312 1 97.81 462 LEU B C 1
ATOM 7824 O O . LEU B 1 462 ? -9.391 22.625 10.461 1 97.81 462 LEU B O 1
ATOM 7828 N N . GLY B 1 463 ? -9.836 23.938 8.664 1 96.62 463 GLY B N 1
ATOM 7829 C CA . GLY B 1 463 ? -9.219 25.109 9.273 1 96.62 463 GLY B CA 1
ATOM 7830 C C . GLY B 1 463 ? -7.715 25 9.398 1 96.62 463 GLY B C 1
ATOM 7831 O O . GLY B 1 463 ? -7.035 24.594 8.445 1 96.62 463 GLY B O 1
ATOM 7832 N N . ASP B 1 464 ? -7.195 25.391 10.508 1 95.75 464 ASP B N 1
ATOM 7833 C CA . ASP B 1 464 ? -5.746 25.359 10.688 1 95.75 464 ASP B CA 1
ATOM 7834 C C . ASP B 1 464 ? -5.344 24.281 11.695 1 95.75 464 ASP B C 1
ATOM 7836 O O . ASP B 1 464 ? -4.234 24.312 12.234 1 95.75 464 ASP B O 1
ATOM 7840 N N . TRP B 1 465 ? -6.266 23.359 12.031 1 95.62 465 TRP B N 1
ATOM 7841 C CA . TRP B 1 465 ? -6.039 22.328 13.039 1 95.62 465 TRP B CA 1
ATOM 7842 C C . TRP B 1 465 ? -4.84 21.469 12.664 1 95.62 465 TRP B C 1
ATOM 7844 O O . TRP B 1 465 ? -3.951 21.234 13.484 1 95.62 465 TRP B O 1
ATOM 7854 N N . ILE B 1 466 ? -4.758 21.016 11.445 1 95.44 466 ILE B N 1
ATOM 7855 C CA . ILE B 1 466 ? -3.676 20.141 10.992 1 95.44 466 ILE B CA 1
ATOM 7856 C C . ILE B 1 466 ? -2.402 20.969 10.805 1 95.44 466 ILE B C 1
ATOM 7858 O O . ILE B 1 466 ? -1.313 20.531 11.195 1 95.44 466 ILE B O 1
ATOM 7862 N N . SER B 1 467 ? -2.504 22.172 10.219 1 94.31 467 SER B N 1
ATOM 7863 C CA . SER B 1 467 ? -1.332 23 9.953 1 94.31 467 SER B CA 1
ATOM 7864 C C . SER B 1 467 ? -0.601 23.359 11.25 1 94.31 467 SER B C 1
ATOM 7866 O O . SER B 1 467 ? 0.63 23.422 11.273 1 94.31 467 SER B O 1
ATOM 7868 N N . ARG B 1 468 ? -1.27 23.562 12.281 1 92.25 468 ARG B N 1
ATOM 7869 C CA . ARG B 1 468 ? -0.668 23.859 13.578 1 92.25 468 ARG B CA 1
ATOM 7870 C C . ARG B 1 468 ? 0.075 22.641 14.125 1 92.25 468 ARG B C 1
ATOM 7872 O O . ARG B 1 468 ? 1.061 22.781 14.852 1 92.25 468 ARG B O 1
ATOM 7879 N N . ARG B 1 469 ? -0.403 21.547 13.797 1 90.38 469 ARG B N 1
ATOM 7880 C CA . ARG B 1 469 ? 0.176 20.312 14.305 1 90.38 469 ARG B CA 1
ATOM 7881 C C . ARG B 1 469 ? 1.39 19.891 13.484 1 90.38 469 ARG B C 1
ATOM 7883 O O . ARG B 1 469 ? 2.381 19.406 14.031 1 90.38 469 ARG B O 1
ATOM 7890 N N . ILE B 1 470 ? 1.334 20.109 12.133 1 89.31 470 ILE B N 1
ATOM 7891 C CA . ILE B 1 470 ? 2.426 19.625 11.297 1 89.31 470 ILE B CA 1
ATOM 7892 C C . ILE B 1 470 ? 3.373 20.781 10.977 1 89.31 470 ILE B C 1
ATOM 7894 O O . ILE B 1 470 ? 4.414 20.594 10.344 1 89.31 470 ILE B O 1
ATOM 7898 N N . GLY B 1 471 ? 3.08 21.922 11.352 1 88.06 471 GLY B N 1
ATOM 7899 C CA . GLY B 1 471 ? 3.963 23.078 11.203 1 88.06 471 GLY B CA 1
ATOM 7900 C C . GLY B 1 471 ? 3.938 23.672 9.805 1 88.06 471 GLY B C 1
ATOM 7901 O O . GLY B 1 471 ? 4.973 24.094 9.281 1 88.06 471 GLY B O 1
ATOM 7902 N N . LEU B 1 472 ? 2.799 23.594 9.172 1 90.69 472 LEU B N 1
ATOM 7903 C CA . LEU B 1 472 ? 2.646 24.25 7.871 1 90.69 472 LEU B CA 1
ATOM 7904 C C . LEU B 1 472 ? 2.322 25.734 8.031 1 90.69 472 LEU B C 1
ATOM 7906 O O . LEU B 1 472 ? 1.315 26.078 8.648 1 90.69 472 LEU B O 1
ATOM 7910 N N . LYS B 1 473 ? 3.125 26.594 7.434 1 90.5 473 LYS B N 1
ATOM 7911 C CA . LYS B 1 473 ? 2.971 28.031 7.668 1 90.5 473 LYS B CA 1
ATOM 7912 C C . LYS B 1 473 ? 2.803 28.781 6.352 1 90.5 473 LYS B C 1
ATOM 7914 O O . LYS B 1 473 ? 3.299 28.344 5.312 1 90.5 473 LYS B O 1
ATOM 7919 N N . ASN B 1 474 ? 2.086 29.891 6.516 1 89.38 474 ASN B N 1
ATOM 7920 C CA . ASN B 1 474 ? 1.914 30.828 5.406 1 89.38 474 ASN B CA 1
ATOM 7921 C C . ASN B 1 474 ? 3.189 31.609 5.137 1 89.38 474 ASN B C 1
ATOM 7923 O O . ASN B 1 474 ? 4.105 31.625 5.961 1 89.38 474 ASN B O 1
ATOM 7927 N N . PRO B 1 475 ? 3.166 32.281 3.912 1 81.81 475 PRO B N 1
ATOM 7928 C CA . PRO B 1 475 ? 4.324 33.125 3.637 1 81.81 475 PRO B CA 1
ATOM 7929 C C . PRO B 1 475 ? 4.48 34.281 4.656 1 81.81 475 PRO B C 1
ATOM 7931 O O . PRO B 1 475 ? 3.486 34.75 5.191 1 81.81 475 PRO B O 1
ATOM 7934 N N . LYS B 1 476 ? 5.797 34.688 4.902 1 76.62 476 LYS B N 1
ATOM 7935 C CA . LYS B 1 476 ? 6.051 35.812 5.812 1 76.62 476 LYS B CA 1
ATOM 7936 C C . LYS B 1 476 ? 5.551 37.125 5.223 1 76.62 476 LYS B C 1
ATOM 7938 O O . LYS B 1 476 ? 5.738 37.375 4.031 1 76.62 476 LYS B O 1
ATOM 7943 N N . SER B 1 477 ? 4.496 37.625 5.738 1 61.62 477 SER B N 1
ATOM 7944 C CA . SER B 1 477 ? 4.078 38.938 5.262 1 61.62 477 SER B CA 1
ATOM 7945 C C . SER B 1 477 ? 5.191 39.969 5.434 1 61.62 477 SER B C 1
ATOM 7947 O O . SER B 1 477 ? 5.863 39.969 6.469 1 61.62 477 SER B O 1
ATOM 7949 N N . SER B 1 478 ? 5.922 40.312 4.211 1 51.38 478 SER B N 1
ATOM 7950 C CA . SER B 1 478 ? 6.895 41.406 4.297 1 51.38 478 SER B CA 1
ATOM 7951 C C . SER B 1 478 ? 6.367 42.562 5.16 1 51.38 478 SER B C 1
ATOM 7953 O O . SER B 1 478 ? 7.109 43.469 5.488 1 51.38 478 SER B O 1
ATOM 7955 N N . THR B 1 479 ? 5.152 42.875 4.98 1 49.09 479 THR B N 1
ATOM 7956 C CA . THR B 1 479 ? 4.758 44.125 5.633 1 49.09 479 THR B CA 1
ATOM 7957 C C . THR B 1 479 ? 4.742 43.938 7.148 1 49.09 479 THR B C 1
ATOM 7959 O O . THR B 1 479 ? 4.051 43.062 7.676 1 49.09 479 THR B O 1
ATOM 7962 N N . ARG B 1 480 ? 5.816 44.469 7.781 1 45.34 480 ARG B N 1
ATOM 7963 C CA . ARG B 1 480 ? 5.992 44.75 9.203 1 45.34 480 ARG B CA 1
ATOM 7964 C C . ARG B 1 480 ? 4.703 45.281 9.82 1 45.34 480 ARG B C 1
ATOM 7966 O O . ARG B 1 480 ? 4.742 46.062 10.773 1 45.34 480 ARG B O 1
ATOM 7973 N N . SER B 1 481 ? 3.705 45.438 9.086 1 41.5 481 SER B N 1
ATOM 7974 C CA . SER B 1 481 ? 2.707 46.125 9.898 1 41.5 481 SER B CA 1
ATOM 7975 C C . SER B 1 481 ? 2.451 45.375 11.203 1 41.5 481 SER B C 1
ATOM 7977 O O . SER B 1 481 ? 2.547 44.156 11.258 1 41.5 481 SER B O 1
ATOM 7979 N N . SER B 1 482 ? 2.199 46.219 12.289 1 39.97 482 SER B N 1
ATOM 7980 C CA . SER B 1 482 ? 2.205 46.188 13.742 1 39.97 482 SER B CA 1
ATOM 7981 C C . SER B 1 482 ? 1.548 44.938 14.281 1 39.97 482 SER B C 1
ATOM 7983 O O . SER B 1 482 ? 2.131 44.219 15.109 1 39.97 482 SER B O 1
ATOM 7985 N N . ASN B 1 483 ? 0.221 45.188 14.859 1 39.19 483 ASN B N 1
ATOM 7986 C CA . ASN B 1 483 ? -0.487 44.688 16.031 1 39.19 483 ASN B CA 1
ATOM 7987 C C . ASN B 1 483 ? -1.034 43.281 15.805 1 39.19 483 ASN B C 1
ATOM 7989 O O . ASN B 1 483 ? -1.687 42.719 16.672 1 39.19 483 ASN B O 1
ATOM 7993 N N . GLU B 1 484 ? -1.771 42.969 14.734 1 44.31 484 GLU B N 1
ATOM 7994 C CA . GLU B 1 484 ? -2.609 41.781 14.742 1 44.31 484 GLU B CA 1
ATOM 7995 C C . GLU B 1 484 ? -1.778 40.5 14.523 1 44.31 484 GLU B C 1
ATOM 7997 O O . GLU B 1 484 ? -1.061 40.406 13.523 1 44.31 484 GLU B O 1
ATOM 8002 N N . THR B 1 485 ? -1.279 40.031 15.523 1 52.28 485 THR B N 1
ATOM 8003 C CA . THR B 1 485 ? -0.616 38.75 15.648 1 52.28 485 THR B CA 1
ATOM 8004 C C . THR B 1 485 ? -1.222 37.719 14.688 1 52.28 485 THR B C 1
ATOM 8006 O O . THR B 1 485 ? -2.246 37.125 14.984 1 52.28 485 THR B O 1
ATOM 8009 N N . LYS B 1 486 ? -1.063 37.812 13.273 1 66.12 486 LYS B N 1
ATOM 8010 C CA . LYS B 1 486 ? -1.612 37.062 12.148 1 66.12 486 LYS B CA 1
ATOM 8011 C C . LYS B 1 486 ? -1.255 35.594 12.25 1 66.12 486 LYS B C 1
ATOM 8013 O O . LYS B 1 486 ? -0.109 35.25 12.547 1 66.12 486 LYS B O 1
ATOM 8018 N N . ASN B 1 487 ? -2.275 34.719 12.484 1 82.94 487 ASN B N 1
ATOM 8019 C CA . ASN B 1 487 ? -2.158 33.25 12.43 1 82.94 487 ASN B CA 1
ATOM 8020 C C . ASN B 1 487 ? -1.281 32.812 11.266 1 82.94 487 ASN B C 1
ATOM 8022 O O . ASN B 1 487 ? -1.658 32.969 10.109 1 82.94 487 ASN B O 1
ATOM 8026 N N . PRO B 1 488 ? -0.058 32.469 11.555 1 88.88 488 PRO B N 1
ATOM 8027 C CA . PRO B 1 488 ? 0.881 32.125 10.492 1 88.88 488 PRO B CA 1
ATOM 8028 C C . PRO B 1 488 ? 0.535 30.781 9.836 1 88.88 488 PRO B C 1
ATOM 8030 O O . PRO B 1 488 ? 1.153 30.406 8.836 1 88.88 488 PRO B O 1
ATOM 8033 N N . TYR B 1 489 ? -0.458 30.125 10.32 1 93.06 489 TYR B N 1
ATOM 8034 C CA . TYR B 1 489 ? -0.723 28.766 9.852 1 93.06 489 TYR B CA 1
ATOM 8035 C C . TYR B 1 489 ? -1.725 28.766 8.703 1 93.06 489 TYR B C 1
ATOM 8037 O O . TYR B 1 489 ? -2.672 29.562 8.703 1 93.06 489 TYR B O 1
ATOM 8045 N N . THR B 1 490 ? -1.508 27.891 7.766 1 94.31 490 THR B N 1
ATOM 8046 C CA . THR B 1 490 ? -2.342 27.766 6.574 1 94.31 490 THR B CA 1
ATOM 8047 C C . THR B 1 490 ? -3.652 27.062 6.902 1 94.31 490 THR B C 1
ATOM 8049 O O . THR B 1 490 ? -3.68 26.141 7.723 1 94.31 490 THR B O 1
ATOM 8052 N N . HIS B 1 491 ? -4.711 27.516 6.312 1 96.44 491 HIS B N 1
ATOM 8053 C CA . HIS B 1 491 ? -6.004 26.859 6.484 1 96.44 491 HIS B CA 1
ATOM 8054 C C . HIS B 1 491 ? -6.273 25.875 5.359 1 96.44 491 HIS B C 1
ATOM 8056 O O . HIS B 1 491 ? -5.91 26.109 4.207 1 96.44 491 HIS B O 1
ATOM 8062 N N . MET B 1 492 ? -6.977 24.75 5.746 1 97.69 492 MET B N 1
ATOM 8063 C CA . MET B 1 492 ? -7.062 23.641 4.805 1 97.69 492 MET B CA 1
ATOM 8064 C C . MET B 1 492 ? -8.5 23.156 4.66 1 97.69 492 MET B C 1
ATOM 8066 O O . MET B 1 492 ? -9.281 23.219 5.613 1 97.69 492 MET B O 1
ATOM 8070 N N . VAL B 1 493 ? -8.836 22.734 3.508 1 98.31 493 VAL B N 1
ATOM 8071 C CA . VAL B 1 493 ? -10.039 21.953 3.195 1 98.31 493 VAL B CA 1
ATOM 8072 C C . VAL B 1 493 ? -9.641 20.641 2.531 1 98.31 493 VAL B C 1
ATOM 8074 O O . VAL B 1 493 ? -8.656 20.578 1.793 1 98.31 493 VAL B O 1
ATOM 8077 N N . TYR B 1 494 ? -10.289 19.594 2.904 1 98.19 494 TYR B N 1
ATOM 8078 C CA . TYR B 1 494 ? -10.031 18.281 2.316 1 98.19 494 TYR B CA 1
ATOM 8079 C C . TYR B 1 494 ? -11.258 17.75 1.583 1 98.19 494 TYR B C 1
ATOM 8081 O O . TYR B 1 494 ? -12.375 17.781 2.119 1 98.19 494 TYR B O 1
ATOM 8089 N N . ALA B 1 495 ? -11.062 17.297 0.374 1 98.25 495 ALA B N 1
ATOM 8090 C CA . ALA B 1 495 ? -12.18 16.75 -0.4 1 98.25 495 ALA B CA 1
ATOM 8091 C C . ALA B 1 495 ? -11.867 15.344 -0.895 1 98.25 495 ALA B C 1
ATOM 8093 O O . ALA B 1 495 ? -10.789 15.094 -1.435 1 98.25 495 ALA B O 1
ATOM 8094 N N . GLN B 1 496 ? -12.688 14.445 -0.596 1 97.38 496 GLN B N 1
ATOM 8095 C CA . GLN B 1 496 ? -12.758 13.164 -1.287 1 97.38 496 GLN B CA 1
ATOM 8096 C C . GLN B 1 496 ? -13.641 13.258 -2.525 1 97.38 496 GLN B C 1
ATOM 8098 O O . GLN B 1 496 ? -14.867 13.188 -2.424 1 97.38 496 GLN B O 1
ATOM 8103 N N . LEU B 1 497 ? -13.023 13.336 -3.66 1 97.62 497 LEU B N 1
ATOM 8104 C CA . LEU B 1 497 ? -13.766 13.625 -4.883 1 97.62 497 LEU B CA 1
ATOM 8105 C C . LEU B 1 497 ? -14.484 12.383 -5.391 1 97.62 497 LEU B C 1
ATOM 8107 O O . LEU B 1 497 ? -15.602 12.469 -5.906 1 97.62 497 LEU B O 1
ATOM 8111 N N . MET B 1 498 ? -13.727 11.32 -5.324 1 94.75 498 MET B N 1
ATOM 8112 C CA . MET B 1 498 ? -14.289 10.062 -5.809 1 94.75 498 MET B CA 1
ATOM 8113 C C . MET B 1 498 ? -13.578 8.867 -5.191 1 94.75 498 MET B C 1
ATOM 8115 O O . MET B 1 498 ? -12.352 8.875 -5.062 1 94.75 498 MET B O 1
ATOM 8119 N N . ASP B 1 499 ? -14.297 7.973 -4.773 1 92.81 499 ASP B N 1
ATOM 8120 C CA . ASP B 1 499 ? -13.836 6.684 -4.273 1 92.81 499 ASP B CA 1
ATOM 8121 C C . ASP B 1 499 ? -14.414 5.535 -5.098 1 92.81 499 ASP B C 1
ATOM 8123 O O . ASP B 1 499 ? -15.633 5.438 -5.258 1 92.81 499 ASP B O 1
ATOM 8127 N N . ILE B 1 500 ? -13.531 4.664 -5.594 1 91.44 500 ILE B N 1
ATOM 8128 C CA . ILE B 1 500 ? -13.953 3.635 -6.535 1 91.44 500 ILE B CA 1
ATOM 8129 C C . ILE B 1 500 ? -14.875 2.641 -5.832 1 91.44 500 ILE B C 1
ATOM 8131 O O . ILE B 1 500 ? -15.789 2.086 -6.449 1 91.44 500 ILE B O 1
ATOM 8135 N N . ARG B 1 501 ? -14.68 2.402 -4.613 1 88.19 501 ARG B N 1
ATOM 8136 C CA . ARG B 1 501 ? -15.547 1.479 -3.889 1 88.19 501 ARG B CA 1
ATOM 8137 C C . ARG B 1 501 ? -16.969 2.023 -3.789 1 88.19 501 ARG B C 1
ATOM 8139 O O . ARG B 1 501 ? -17.938 1.274 -3.924 1 88.19 501 ARG B O 1
ATOM 8146 N N . SER B 1 502 ? -17.078 3.277 -3.52 1 91.62 502 SER B N 1
ATOM 8147 C CA . SER B 1 502 ? -18.391 3.902 -3.43 1 91.62 502 SER B CA 1
ATOM 8148 C C . SER B 1 502 ? -19.109 3.893 -4.777 1 91.62 502 SER B C 1
ATOM 8150 O O . SER B 1 502 ? -20.328 3.754 -4.84 1 91.62 502 SER B O 1
ATOM 8152 N N . ILE B 1 503 ? -18.359 4.078 -5.82 1 92.62 503 ILE B N 1
ATOM 8153 C CA . ILE B 1 503 ? -18.938 4.059 -7.16 1 92.62 503 ILE B CA 1
ATOM 8154 C C . ILE B 1 503 ? -19.5 2.672 -7.461 1 92.62 503 ILE B C 1
ATOM 8156 O O . ILE B 1 503 ? -20.609 2.541 -7.984 1 92.62 503 ILE B O 1
ATOM 8160 N N . PHE B 1 504 ? -18.75 1.673 -7.156 1 91.19 504 PHE B N 1
ATOM 8161 C CA . PHE B 1 504 ? -19.203 0.319 -7.449 1 91.19 504 PHE B CA 1
ATOM 8162 C C . PHE B 1 504 ? -20.375 -0.064 -6.551 1 91.19 504 PHE B C 1
ATOM 8164 O O . PHE B 1 504 ? -21.281 -0.787 -6.973 1 91.19 504 PHE B O 1
ATOM 8171 N N . ALA B 1 505 ? -20.297 0.398 -5.27 1 89.56 505 ALA B N 1
ATOM 8172 C CA . ALA B 1 505 ? -21.453 0.189 -4.398 1 89.56 505 ALA B CA 1
ATOM 8173 C C . ALA B 1 505 ? -22.703 0.85 -4.977 1 89.56 505 ALA B C 1
ATOM 8175 O O . ALA B 1 505 ? -23.781 0.26 -4.969 1 89.56 505 ALA B O 1
ATOM 8176 N N . GLY B 1 506 ? -22.594 2.051 -5.398 1 92 506 GLY B N 1
ATOM 8177 C CA . GLY B 1 506 ? -23.719 2.725 -6.051 1 92 506 GLY B CA 1
ATOM 8178 C C . GLY B 1 506 ? -24.156 2.037 -7.324 1 92 506 GLY B C 1
ATOM 8179 O O . GLY B 1 506 ? -25.359 1.93 -7.586 1 92 506 GLY B O 1
ATOM 8180 N N . PHE B 1 507 ? -23.188 1.611 -8.109 1 93.06 507 PHE B N 1
ATOM 8181 C CA . PHE B 1 507 ? -23.453 0.881 -9.336 1 93.06 507 PHE B CA 1
ATOM 8182 C C . PHE B 1 507 ? -24.281 -0.367 -9.055 1 93.06 507 PHE B C 1
ATOM 8184 O O . PHE B 1 507 ? -25.297 -0.615 -9.719 1 93.06 507 PHE B O 1
ATOM 8191 N N . GLU B 1 508 ? -23.891 -1.085 -8.102 1 90.69 508 GLU B N 1
ATOM 8192 C CA . GLU B 1 508 ? -24.594 -2.301 -7.723 1 90.69 508 GLU B CA 1
ATOM 8193 C C . GLU B 1 508 ? -26.016 -1.986 -7.246 1 90.69 508 GLU B C 1
ATOM 8195 O O . GLU B 1 508 ? -26.953 -2.701 -7.578 1 90.69 508 GLU B O 1
ATOM 8200 N N . ARG B 1 509 ? -26.172 -0.962 -6.547 1 90.44 509 ARG B N 1
ATOM 8201 C CA . ARG B 1 509 ? -27.453 -0.611 -5.945 1 90.44 509 ARG B CA 1
ATOM 8202 C C . ARG B 1 509 ? -28.406 -0.027 -6.984 1 90.44 509 ARG B C 1
ATOM 8204 O O . ARG B 1 509 ? -29.594 -0.316 -6.969 1 90.44 509 ARG B O 1
ATOM 8211 N N . THR B 1 510 ? -27.891 0.795 -7.789 1 91.44 510 THR B N 1
ATOM 8212 C CA . THR B 1 510 ? -28.734 1.447 -8.789 1 91.44 510 THR B CA 1
ATOM 8213 C C . THR B 1 510 ? -28.922 0.545 -10 1 91.44 510 THR B C 1
ATOM 8215 O O . THR B 1 510 ? -29.875 0.716 -10.766 1 91.44 510 THR B O 1
ATOM 8218 N N . GLY B 1 511 ? -27.969 -0.26 -10.258 1 92.62 511 GLY B N 1
ATOM 8219 C CA . GLY B 1 511 ? -28.031 -1.188 -11.375 1 92.62 511 GLY B CA 1
ATOM 8220 C C . GLY B 1 511 ? -27.453 -0.611 -12.656 1 92.62 511 GLY B C 1
ATOM 8221 O O . GLY B 1 511 ? -27.328 -1.32 -13.656 1 92.62 511 GLY B O 1
ATOM 8222 N N . VAL B 1 512 ? -27.156 0.698 -12.562 1 93.06 512 VAL B N 1
ATOM 8223 C CA . VAL B 1 512 ? -26.672 1.325 -13.789 1 93.06 512 VAL B CA 1
ATOM 8224 C C . VAL B 1 512 ? -25.5 2.248 -13.477 1 93.06 512 VAL B C 1
ATOM 8226 O O . VAL B 1 512 ? -25.359 2.732 -12.344 1 93.06 512 VAL B O 1
ATOM 8229 N N . LEU B 1 513 ? -24.609 2.41 -14.43 1 93.69 513 LEU B N 1
ATOM 8230 C CA . LEU B 1 513 ? -23.453 3.311 -14.328 1 93.69 513 LEU B CA 1
ATOM 8231 C C . LEU B 1 513 ? -23.219 4.027 -15.656 1 93.69 513 LEU B C 1
ATOM 8233 O O . LEU B 1 513 ? -23.297 3.414 -16.719 1 93.69 513 LEU B O 1
ATOM 8237 N N . GLU B 1 514 ? -23.078 5.336 -15.484 1 90.12 514 GLU B N 1
ATOM 8238 C CA . GLU B 1 514 ? -22.688 6.109 -16.656 1 90.12 514 GLU B CA 1
ATOM 8239 C C . GLU B 1 514 ? -21.188 5.98 -16.922 1 90.12 514 GLU B C 1
ATOM 8241 O O . GLU B 1 514 ? -20.375 6.328 -16.078 1 90.12 514 GLU B O 1
ATOM 8246 N N . ARG B 1 515 ? -20.734 5.445 -17.984 1 76.94 515 ARG B N 1
ATOM 8247 C CA . ARG B 1 515 ? -19.344 5.195 -18.297 1 76.94 515 ARG B CA 1
ATOM 8248 C C . ARG B 1 5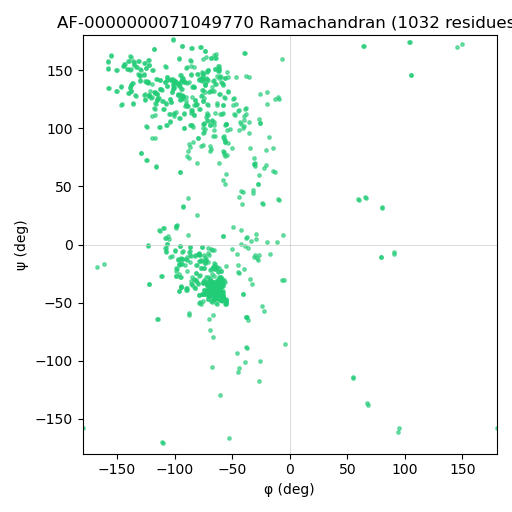15 ? -18.672 6.457 -18.844 1 76.94 515 ARG B C 1
ATOM 8250 O O . ARG B 1 515 ? -17.453 6.621 -18.703 1 76.94 515 ARG B O 1
ATOM 8257 N N . GLY B 1 516 ? -19.344 7.43 -19.109 1 66.12 516 GLY B N 1
ATOM 8258 C CA . GLY B 1 516 ? -18.781 8.609 -19.75 1 66.12 516 GLY B CA 1
ATOM 8259 C C . GLY B 1 516 ? -18.25 8.328 -21.141 1 66.12 516 GLY B C 1
ATOM 8260 O O . GLY B 1 516 ? -18.359 7.207 -21.641 1 66.12 516 GLY B O 1
ATOM 8261 N N . PRO B 1 517 ? -17.891 9.398 -21.891 1 52 517 PRO B N 1
ATOM 8262 C CA . PRO B 1 517 ? -17.359 9.219 -23.234 1 52 517 PRO B CA 1
ATOM 8263 C C . PRO B 1 517 ? -16 8.508 -23.25 1 52 517 PRO B C 1
ATOM 8265 O O . PRO B 1 517 ? -15.172 8.734 -22.375 1 52 517 PRO B O 1
ATOM 8268 N N . VAL B 1 518 ? -15.914 7.281 -23.562 1 45.75 518 VAL B N 1
ATOM 8269 C CA . VAL B 1 518 ? -14.617 6.637 -23.75 1 45.75 518 VAL B CA 1
ATOM 8270 C C . VAL B 1 518 ? -13.758 7.484 -24.688 1 45.75 518 VAL B C 1
ATOM 8272 O O . VAL B 1 518 ? -14.242 7.973 -25.719 1 45.75 518 VAL B O 1
#

Solvent-accessible surface area (backbone atoms only — not comparable to full-atom values): 55535 Å² total; per-residue (Å²): 127,80,52,71,41,46,70,56,57,70,74,42,84,54,67,78,37,68,70,87,48,64,88,49,64,89,61,67,62,84,52,84,65,67,63,79,75,68,75,86,63,80,68,78,76,77,58,81,76,46,52,68,43,46,41,38,38,46,57,55,55,70,50,23,42,43,59,76,41,98,82,45,74,48,83,33,72,55,56,82,81,82,52,69,70,54,46,51,51,25,28,52,57,38,69,42,47,91,77,49,67,60,66,61,50,52,49,49,51,50,49,48,51,50,49,52,49,51,44,52,51,44,52,53,50,47,53,51,47,60,69,42,43,84,80,42,89,59,45,67,60,48,50,53,50,48,49,51,46,50,53,51,43,52,51,49,50,52,51,46,50,55,50,48,49,54,50,46,58,57,56,69,69,54,57,38,53,50,42,92,84,55,47,80,58,87,63,63,56,78,75,40,74,50,69,63,49,82,79,88,56,66,44,54,34,84,80,43,55,80,25,55,42,78,51,70,64,40,62,29,30,24,47,67,48,21,49,46,54,54,50,53,52,51,47,52,55,50,39,47,58,54,72,65,22,78,88,40,53,51,43,43,35,34,49,32,42,49,25,29,25,31,21,28,51,28,35,37,44,57,44,57,89,58,43,48,55,45,73,56,52,77,73,25,51,41,79,44,62,66,72,78,66,90,76,77,77,72,78,62,65,70,40,80,38,25,40,20,52,66,31,44,26,48,38,12,20,30,25,61,18,22,53,34,40,73,42,46,54,22,30,38,58,52,63,84,46,52,58,31,30,42,34,20,67,29,35,33,45,46,57,59,51,89,84,54,77,72,58,67,44,17,59,47,62,61,76,64,69,44,81,56,98,62,59,67,60,48,68,49,65,42,78,42,46,29,35,22,36,40,35,38,20,67,39,69,68,53,31,53,51,46,44,52,50,51,47,53,50,49,53,53,47,46,40,68,58,39,17,69,51,54,35,29,34,29,46,57,18,40,57,74,49,55,48,44,31,25,42,36,42,31,36,27,40,54,87,49,92,86,49,82,56,31,39,42,29,37,38,31,36,33,45,42,56,41,22,25,32,28,41,21,28,43,37,79,71,80,69,76,74,84,79,76,84,70,72,51,38,28,12,32,30,42,28,43,68,37,34,55,46,21,51,51,36,47,22,62,71,68,35,46,39,57,70,65,88,127,126,83,52,70,42,45,76,55,59,70,74,45,81,54,71,77,37,71,72,92,65,67,84,52,73,35,62,78,58,79,39,79,65,72,67,82,74,76,77,88,62,83,69,81,73,75,60,80,78,47,51,67,45,47,42,37,39,47,58,56,56,68,51,24,40,42,59,73,41,98,83,45,72,49,82,33,74,55,57,82,83,83,52,69,71,55,45,51,50,25,28,52,57,37,69,40,48,91,78,49,68,60,67,60,51,52,49,48,52,50,49,47,51,49,51,51,51,51,45,53,52,45,53,53,50,47,51,51,47,60,67,45,45,83,78,43,89,59,46,67,63,49,50,52,50,48,50,52,48,50,54,51,43,50,52,50,50,52,49,44,50,54,49,49,49,55,50,48,60,57,55,68,70,54,56,39,53,49,42,91,83,57,47,80,57,87,63,63,55,77,75,42,74,50,70,66,48,82,78,90,56,66,44,51,33,84,80,43,54,78,26,55,43,77,50,70,64,42,62,29,30,25,47,66,48,22,50,47,52,55,50,53,52,51,46,52,54,50,39,46,59,54,73,66,22,77,89,41,53,51,43,42,34,34,50,33,43,47,25,30,24,31,22,28,50,29,36,38,43,57,45,56,90,57,42,47,56,46,71,54,53,77,73,25,52,41,80,42,62,66,71,78,63,88,76,76,79,71,78,62,67,71,40,79,39,26,40,20,52,66,30,43,27,47,39,11,19,30,26,63,17,23,52,33,42,73,43,47,56,24,32,38,58,52,64,84,46,52,58,31,29,40,32,20,68,30,35,34,44,47,58,60,53,89,82,56,72,75,56,62,50,16,57,49,62,59,78,64,68,43,80,56,97,61,60,71,60,50,69,51,65,42,77,41,46,29,36,22,35,40,37,38,21,69,40,69,69,52,31,54,51,47,45,51,50,51,47,53,50,50,52,52,48,45,39,67,57,40,17,68,51,51,34,31,34,31,46,55,16,41,57,74,49,55,48,44,31,26,43,36,42,31,36,28,41,54,88,48,93,84,49,82,56,31,40,44,28,36,38,31,36,32,45,40,54,42,22,25,32,29,42,21,28,45,38,80,70,81,68,74,75,82,80,76,84,69,71,52,38,29,12,32,28,41,28,43,69,37,36,55,46,20,50,51,36,46,21,60,72,68,36,46,39,55,71,64,88,126

Foldseek 3Di:
DQDQPLVPPVPPVCPLVDPVCPVVPPCDVPPPPPPPPDDPDDPPPPDPVCVLVVLQVFDFDAAQQPDPDPQFRHPHDFDDDDDLVLLVVLCVLQVNPVPADSVVLVVLVVVLVVLVVVLVVLVVVLVVLVVCCVVDPPNVVSVVVNVVSVVVSVVSVVVSVVSVSVSCRRVLPFFDGADPPFDGDQDWDFPWWAAFDDDDFKDFCVVQVVQWDQDLAGIDGHDPLVVLQVLVLVVLLVCCCPVVCPVDHEAEDQFDQKAARLLQSLLPVPHSVFFAWDRDDPVQKDWDDPPPDPDDPPPPDTDIHGHRNGTMTRAKRQGSSRVSRVLFSTERADLVCPFYKYKYKIKGKGFQPPPDNDDVLFQCPVPPVVCDPCVVSHGRMDMWIFMKMKTKHQDPVVLVVVLVVVLVVLSVVCCVQFRRFGKTKIKGRSNPDRRQFNTKIFIWGDDDPPDRIHTFKMKGFRFQSSQSSRVYFYHDDVPPDDDPPRPRGIGMMMMTSGISSRQVSSCVVVRMGRSPDD/DQDQPLVPPVPPPPVLPDPVPPPPVCSPVNNPPDPPDDDPDDPPPPDPVCVLVVLQVFDFDDAQQPDPDPQFRRPHDFDDDDDLVLLVVLCVLQVNPVPAPSVVLVVLVVVLVVLVVVLVVLVVVLVVLVVCCVPDPPNVVSVVVNVVSVVVSVVSVVVSVVSVSVSCRRVLPFFDGADPPFDGDQDWDFPWWAAFDDDDFKDFCVVQVVQWDQDLAGI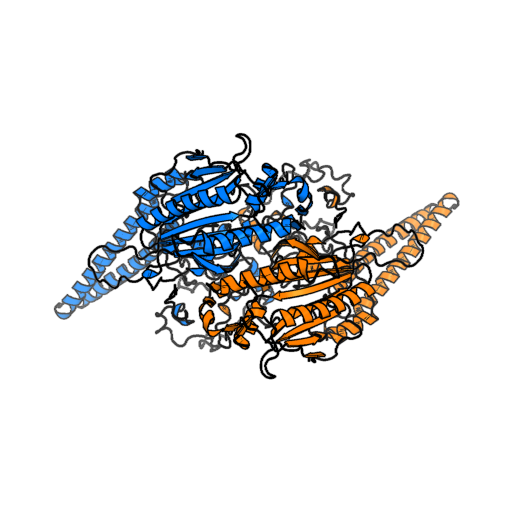DGHDPLVVLQVLVLVVLLVCCCPVVCPVDHEAEDQFDQKAARLLQSLLPVPHSVFFAWDRDDPVQKDWDDPPPDPDDPPPPDTDIHGHRNGTMTRAKRQGSSRVSRVLFQTERADLVCPFYKYKYKIKGKGFQPPPDPPPPLFQCPVPPCVCDPCVVSHGRMDMWIFMKMKTKHQDPVVLVVVLVVVLVVLSVVCCVQFRRFGKTKIKGRSNPDRRQFNTKIFIWGCDDPPDRIHTFKMKGFRFQSSQSSRVYFYHDDVPPDDDDPRPRGIGMMMMTSGISSNQVSSCVVVRMGRSPDD

Sequence (1036 aa):
MFRLRGRYRMLSLSDVLGSHISRLSYGRVYSTTPLSSVTESARPTHDESDLDSLIRVLSPAGSAMFSENMHFSPVVFPDPVLDWGRMRRSLSARNWIPTIKLEHLEKMEQEMNRINQEIASMEQSRKSVKIHFPSEDNKEELREEARLLRSKQRELKTSLHELSFRFQKETLSFPNYVHEAYLPGPQSEPVKILQRGSSKKLIRWPTVASDQHITLAGTFLTDQLAVLEQTLLARTHLDWLTTWSSTCRVYPLALSDFARGPAVEGAGWPRVDRAIRLEPTRSDLVLFKPTSSNDCQAQISSEWLVNPHTSNYLVGSASLASFAAYLLRHRITDPRALPLRLLSLGSVYTTTAPDNEDELPGAIAGKSSASNGDSHLFPPFKQRKQVSLVGLTPKSEDCEAEFQRLTDQLIEFWTQFQPVWPMRLVYTPAEHLWPCEMARSAIELHLDSESPTVQLASVSLLGDWISRRIGLKNPKSSTRSSNETKNPYTHMVYAQLMDIRSIFAGFERTGVLERGPVMFRLRGRYRMLSLSDVLGSHISRLSYGRVYSTTPLSSVTESARPTHDESDLDSLIRVLSPAGSAMFSENMHFSPVVFPDPVLDWGRMRRSLSARNWIPTIKLEHLEKMEQEMNRINQEIASMEQSRKSVKIHFPSEDNKEELREEARLLRSKQRELKTSLHELSFRFQKETLSFPNYVHEAYLPGPQSEPVKILQRGSSKKLIRWPTVASDQHITLAGTFLTDQLAVLEQTLLARTHLDWLTTWSSTCRVYPLALSDFARGPAVEGAGWPRVDRAIRLEPTRSDLVLFKPTSSNDCQAQISSEWLVNPHTSNYLVGSASLASFAAYLLRHRITDPRALPLRLLSLGSVYTTTAPDNEDELPGAIAGKSSASNGDSHLFPPFKQRKQVSLVGLTPKSEDCEAEFQRLTDQLIEFWTQFQPVWPMRLVYTPAEHLWPCEMARSAIELHLDSESPTVQLASVSLLGDWISRRIGLKNPKSSTRSSNETKNPYTHMVYAQLMDIRSIFAGFERTGVLERGPV

Organism: Fasciola hepatica (NCBI:txid6192)